Protein AF-0000000066993420 (afdb_homodimer)

Sequence (962 aa):
MGAASNSKAEGDISDSFASLSGRKAQPLPDRFRELKLRLVNGHEDVIIASWKRLLVTLKKENEVISQAGSAIIPEVRFSHLQDDIDGNKQEIKKRGVAVVRGVIPEDEARAYKFEIEEYVRQNPQTRGFPQDQPQVLELYWSTPQLRARGHPRLLQAQAALMTSLWHTSDRTAPISLRTPLSYADRLRIRQPGDAQFALGPHQDGGSVERWEEGGYGRGGVYEPVFRGAWDSDAYDPFDAAGRVRAVTDLYGGLGACSMFRTFQGWLALSKVGPGEGTLLVNPLVKETGVYSLLRPFFKPKRTLAEVGGERERYLEAGNWEFTGGESMGSELQGAVPGCGQEFPDGDHPHLELERTMVHVPKVRPGDYVVWHCDTIHAVDKKHGGNSDSSVLYIPVCPTTEASAQYVVRQRAAFLQGTPAPDFPGGEGESHHVGRATAEYVKRYCDPVGVQAMGLEKLSVPDGESPGAKAAVERANTILGFMGAASNSKAEGDISDSFASLSGRKAQPLPDRFRELKLRLVNGHEDVIIASWKRLLVTLKKENEVISQAGSAIIPEVRFSHLQDDIDGNKQEIKKRGVAVVRGVIPEDEARAYKFEIEEYVRQNPQTRGFPQDQPQVLELYWSTPQLRARGHPRLLQAQAALMTSLWHTSDRTAPISLRTPLSYADRLRIRQPGDAQFALGPHQDGGSVERWEEGGYGRGGVYEPVFRGAWDSDAYDPFDAAGRVRAVTDLYGGLGACSMFRTFQGWLALSKVGPGEGTLLVNPLVKETGVYSLLRPFFKPKRTLAEVGGERERYLEAGNWEFTGGESMGSELQGAVPGCGQEFPDGDHPHLELERTMVHVPKVRPGDYVVWHCDTIHAVDKKHGGNSDSSVLYIPVCPTTEASAQYVVRQRAAFLQGTPAPDFPGGEGESHHVGRATAEYVKRYCDPVGVQAMGLEKLSVPDGESPGAKAAVERANTILGF

Organism: NCBI:txid100816

Nearest PDB structures (foldseek):
  7twe-assembly2_B  TM=8.953E-01  e=3.295E-33  Yersinia pestis CO92
  7twe-assembly1_A  TM=8.772E-01  e=9.456E-32  Yersinia pestis CO92
  4rgk-assembly1_A  TM=7.846E-01  e=6.098E-33  Yersinia pestis
  2dbi-assembly1_A  TM=8.690E-01  e=2.150E-29  Escherichia coli
  2dbn-assembly1_A  TM=8.667E-01  e=6.225E-29  Escherichia coli

Secondary structure (DSSP, 8-state):
------PPPB--GGGG-HHHHTPPPPPPPHHHHHHHHHHHTT-HHHHHHHHHHHHHHHHHHHHHHHHHGGGGS-EEEGGGHHHHHHHTHHHHHHH-EEEEETSS-HHHHHHHHHHHHHHHHH-TT--EESSSS-SEE--S--HHHHHHHT-HHHHHHHHHHHHHH-B-SSTTS-EEEEEEE-----EEEEPTT--SS---SEESS-SGGGT-TTTGGGTTTTHHHHTT-TTSTT--TTB-TTTTT--S-SS--TT---S--SEEEEEE-S-B-TTBS-EEE-S-HHHHHHHHHHGGGEEESS-TTTTTT-HHHHHSGGGEEE--GGG-----TT--TTSPEE--TTTSGGG-HHHH-EEPPPB-TT-EEEEETT--EEE-SSB-SSS-EEEEE--BEEEEHHHHHHHHHHHHHHHHTPPPTTS-BSSTTTT-TT---HHHHHHHS-HHHHHHTTSSPPP--TT--HHHHHHHHHHHHHHT-/------PPPB--GGGG-HHHHTPPPPPPPHHHHHHHHHHHTT-HHHHHHHHHHHHHHHHHHHHHHHHHGGGGS-EEEGGGHHHHHHHTHHHHHHH-EEEEETSS-HHHHHHHHHHHHHHHHH-TT--EESSSS-SEE--S--HHHHHHHT-HHHHHHHHHHHHHH-B-SSTTS-EEEEEEE-----EEEEPTT--SS---SEESS-SGGGT-TTTGGGTTTTHHHHTT-TTSTT--TTB-TTTTT--S-SS--TT---S--SEEEEEE-S-B-TTBS-EEE-S-HHHHHHHHHHGGGEEESS-TTTTTT-HHHHHSGGGEEE--GGG-----TT--TTSPEE--TTTSGGG-HHHH-EEPPPB-TT-EEEEETT--EEE-SSB-SSS-EEEEE--BEEEEHHHHHHHHHHHHHHHHTPPPTTS-BSSTTTT-TT---HHHHHHHS-HHHHHHTTSSPPP--TT--HHHHHHHHHHHHHHT-

Structure (mmCIF, N/CA/C/O backbone):
data_AF-0000000066993420-model_v1
#
loop_
_entity.id
_entity.type
_entity.pdbx_description
1 polymer 'Uncharacterized protein YbiU'
#
loop_
_atom_site.group_PDB
_atom_site.id
_atom_site.type_symbol
_atom_site.label_atom_id
_atom_site.label_alt_id
_atom_site.label_comp_id
_atom_site.label_asym_id
_atom_site.label_entity_id
_atom_site.label_seq_id
_atom_site.pdbx_PDB_ins_code
_atom_site.Cartn_x
_atom_site.Cartn_y
_atom_site.Cartn_z
_atom_site.occupancy
_atom_site.B_iso_or_equiv
_atom_site.auth_seq_id
_atom_site.auth_comp_id
_atom_site.auth_asym_id
_atom_site.auth_atom_id
_atom_site.pdbx_PDB_model_num
ATOM 1 N N . MET A 1 1 ? 6.469 43.625 -21.672 1 22.03 1 MET A N 1
ATOM 2 C CA . MET A 1 1 ? 6.832 43.688 -20.25 1 22.03 1 MET A CA 1
ATOM 3 C C . MET A 1 1 ? 6.57 42.375 -19.562 1 22.03 1 MET A C 1
ATOM 5 O O . MET A 1 1 ? 5.441 41.875 -19.578 1 22.03 1 MET A O 1
ATOM 9 N N . GLY A 1 2 ? 7.543 41.438 -19.5 1 26.59 2 GLY A N 1
ATOM 10 C CA . GLY A 1 2 ? 7.453 40 -19.25 1 26.59 2 GLY A CA 1
ATOM 11 C C . GLY A 1 2 ? 6.816 39.656 -17.922 1 26.59 2 GLY A C 1
ATOM 12 O O . GLY A 1 2 ? 7.043 40.375 -16.922 1 26.59 2 GLY A O 1
ATOM 13 N N . ALA A 1 3 ? 5.621 39.031 -17.875 1 30.33 3 ALA A N 1
ATOM 14 C CA . ALA A 1 3 ? 5.008 38.625 -16.609 1 30.33 3 ALA A CA 1
ATOM 15 C C . ALA A 1 3 ? 6.066 38.188 -15.609 1 30.33 3 ALA A C 1
ATOM 17 O O . ALA A 1 3 ? 6.816 37.219 -15.852 1 30.33 3 ALA A O 1
ATOM 18 N N . ALA A 1 4 ? 6.82 38.938 -14.906 1 36.25 4 ALA A N 1
ATOM 19 C CA . ALA A 1 4 ? 7.863 38.656 -13.922 1 36.25 4 ALA A CA 1
ATOM 20 C C . ALA A 1 4 ? 7.5 37.438 -13.078 1 36.25 4 ALA A C 1
ATOM 22 O O . ALA A 1 4 ? 6.418 37.375 -12.477 1 36.25 4 ALA A O 1
ATOM 23 N N . SER A 1 5 ? 7.984 36.219 -13.242 1 48.12 5 SER A N 1
ATOM 24 C CA . SER A 1 5 ? 7.781 34.875 -12.688 1 48.12 5 SER A CA 1
ATOM 25 C C . SER A 1 5 ? 7.852 34.875 -11.164 1 48.12 5 SER A C 1
ATOM 27 O O . SER A 1 5 ? 8.859 35.312 -10.586 1 48.12 5 SER A O 1
ATOM 29 N N . ASN A 1 6 ? 6.777 35.094 -10.398 1 60.41 6 ASN A N 1
ATOM 30 C CA . ASN A 1 6 ? 6.492 35.156 -8.969 1 60.41 6 ASN A CA 1
ATOM 31 C C . ASN A 1 6 ? 6.949 33.875 -8.258 1 60.41 6 ASN A C 1
ATOM 33 O O . ASN A 1 6 ? 6.363 33.5 -7.25 1 60.41 6 ASN A O 1
ATOM 37 N N . SER A 1 7 ? 7.898 33.188 -8.766 1 69.56 7 SER A N 1
ATOM 38 C CA . SER A 1 7 ? 8.414 32 -8.102 1 69.56 7 SER A CA 1
ATOM 39 C C . SER A 1 7 ? 9.469 32.375 -7.059 1 69.56 7 SER A C 1
ATOM 41 O O . SER A 1 7 ? 10.281 33.281 -7.273 1 69.56 7 SER A O 1
ATOM 43 N N . LYS A 1 8 ? 9.344 31.797 -5.91 1 79.5 8 LYS A N 1
ATOM 44 C CA . LYS A 1 8 ? 10.336 32 -4.859 1 79.5 8 LYS A CA 1
ATOM 45 C C . LYS A 1 8 ? 11.68 31.391 -5.242 1 79.5 8 LYS A C 1
ATOM 47 O O . LYS A 1 8 ? 11.766 30.609 -6.191 1 79.5 8 LYS A O 1
ATOM 52 N N . ALA A 1 9 ? 12.719 31.812 -4.562 1 78.25 9 ALA A N 1
ATOM 53 C CA . ALA A 1 9 ? 14.047 31.25 -4.762 1 78.25 9 ALA A CA 1
ATOM 54 C C . ALA A 1 9 ? 14.07 29.766 -4.445 1 78.25 9 ALA A C 1
ATOM 56 O O . ALA A 1 9 ? 13.188 29.266 -3.738 1 78.25 9 ALA A O 1
ATOM 57 N N . GLU A 1 10 ? 15.062 29.109 -4.965 1 80.88 10 GLU A N 1
ATOM 58 C CA . GLU A 1 10 ? 15.227 27.703 -4.664 1 80.88 10 GLU A CA 1
ATOM 59 C C . GLU A 1 10 ? 15.672 27.484 -3.219 1 80.88 10 GLU A C 1
ATOM 61 O O . GLU A 1 10 ? 16.312 28.359 -2.631 1 80.88 10 GLU A O 1
ATOM 66 N N . GLY A 1 11 ? 15.289 26.359 -2.625 1 81.06 11 GLY A N 1
ATOM 67 C CA . GLY A 1 11 ? 15.602 26.031 -1.244 1 81.06 11 GLY A CA 1
ATOM 68 C C . GLY A 1 11 ? 14.875 24.797 -0.753 1 81.06 11 GLY A C 1
ATOM 69 O O . GLY A 1 11 ? 14.492 23.938 -1.552 1 81.06 11 GLY A O 1
ATOM 70 N N . ASP A 1 12 ? 14.891 24.625 0.545 1 79.88 12 ASP A N 1
ATOM 71 C CA . ASP A 1 12 ? 14.172 23.531 1.179 1 79.88 12 ASP A CA 1
ATOM 72 C C . ASP A 1 12 ? 13.523 23.969 2.486 1 79.88 12 ASP A C 1
ATOM 74 O O . ASP A 1 12 ? 13.453 25.172 2.771 1 79.88 12 ASP A O 1
ATOM 78 N N . ILE A 1 13 ? 12.945 23.125 3.221 1 78.38 13 ILE A N 1
ATOM 79 C CA . ILE A 1 13 ? 12.117 23.422 4.383 1 78.38 13 ILE A CA 1
ATOM 80 C C . ILE A 1 13 ? 12.961 24.141 5.441 1 78.38 13 ILE A C 1
ATOM 82 O O . ILE A 1 13 ? 12.43 24.891 6.27 1 78.38 13 ILE A O 1
ATOM 86 N N . SER A 1 14 ? 14.242 23.891 5.469 1 76.38 14 SER A N 1
ATOM 87 C CA . SER A 1 14 ? 15.086 24.531 6.48 1 76.38 14 SER A CA 1
ATOM 88 C C . SER A 1 14 ? 15.078 26.047 6.344 1 76.38 14 SER A C 1
ATOM 90 O O . SER A 1 14 ? 15.312 26.766 7.316 1 76.38 14 SER A O 1
ATOM 92 N N . ASP A 1 15 ? 14.695 26.547 5.254 1 74.19 15 ASP A N 1
ATOM 93 C CA . ASP A 1 15 ? 14.695 27.984 4.988 1 74.19 15 ASP A CA 1
ATOM 94 C C . ASP A 1 15 ? 13.5 28.656 5.645 1 74.19 15 ASP A C 1
ATOM 96 O O . ASP A 1 15 ? 13.461 29.891 5.758 1 74.19 15 ASP A O 1
ATOM 100 N N . SER A 1 16 ? 12.539 27.922 6.098 1 79.12 16 SER A N 1
ATOM 101 C CA . SER A 1 16 ? 11.305 28.469 6.66 1 79.12 16 SER A CA 1
ATOM 102 C C . SER A 1 16 ? 11.484 28.844 8.125 1 79.12 16 SER A C 1
ATOM 104 O O . SER A 1 16 ? 10.664 29.562 8.695 1 79.12 16 SER A O 1
ATOM 106 N N . PHE A 1 17 ? 12.602 28.328 8.68 1 80.94 17 PHE A N 1
ATOM 107 C CA . PHE A 1 17 ? 12.82 28.531 10.102 1 80.94 17 PHE A CA 1
ATOM 108 C C . PHE A 1 17 ? 14.25 29 10.367 1 80.94 17 PHE A C 1
ATOM 110 O O . PHE A 1 17 ? 15.203 28.406 9.859 1 80.94 17 PHE A O 1
ATOM 117 N N . ALA A 1 18 ? 14.352 30 11.188 1 79.31 18 ALA A N 1
ATOM 118 C CA . ALA A 1 18 ? 15.664 30.547 11.5 1 79.31 18 ALA A CA 1
ATOM 119 C C . ALA A 1 18 ? 16.547 29.516 12.188 1 79.31 18 ALA A C 1
ATOM 121 O O . ALA A 1 18 ? 17.734 29.391 11.867 1 79.31 18 ALA A O 1
ATOM 122 N N . SER A 1 19 ? 15.984 28.828 13.078 1 77.94 19 SER A N 1
ATOM 123 C CA . SER A 1 19 ? 16.734 27.859 13.859 1 77.94 19 SER A CA 1
ATOM 124 C C . SER A 1 19 ? 17.25 26.719 12.977 1 77.94 19 SER A C 1
ATOM 126 O O . SER A 1 19 ? 18.391 26.266 13.141 1 77.94 19 SER A O 1
ATOM 128 N N . LEU A 1 20 ? 16.438 26.297 12.031 1 76.12 20 LEU A N 1
ATOM 129 C CA . LEU A 1 20 ? 16.781 25.141 11.203 1 76.12 20 LEU A CA 1
ATOM 130 C C . LEU A 1 20 ? 17.812 25.531 10.141 1 76.12 20 LEU A C 1
ATOM 132 O O . LEU A 1 20 ? 18.594 24.672 9.695 1 76.12 20 LEU A O 1
ATOM 136 N N . SER A 1 21 ? 17.75 26.781 9.766 1 75.75 21 SER A N 1
ATOM 137 C CA . SER A 1 21 ? 18.656 27.266 8.734 1 75.75 21 SER A CA 1
ATOM 138 C C . SER A 1 21 ? 20.016 27.625 9.32 1 75.75 21 SER A C 1
ATOM 140 O O . SER A 1 21 ? 21 27.766 8.586 1 75.75 21 SER A O 1
ATOM 142 N N . GLY A 1 22 ? 20.078 27.844 10.648 1 70.81 22 GLY A N 1
ATOM 143 C CA . GLY A 1 22 ? 21.312 28.25 11.289 1 70.81 22 GLY A CA 1
ATOM 144 C C . GLY A 1 22 ? 21.578 29.75 11.18 1 70.81 22 GLY A C 1
ATOM 145 O O . GLY A 1 22 ? 22.656 30.219 11.539 1 70.81 22 GLY A O 1
ATOM 146 N N . ARG A 1 23 ? 20.641 30.5 10.688 1 64.94 23 ARG A N 1
ATOM 147 C CA . ARG A 1 23 ? 20.828 31.953 10.555 1 64.94 23 ARG A CA 1
ATOM 148 C C . ARG A 1 23 ? 20.797 32.625 11.922 1 64.94 23 ARG A C 1
ATOM 150 O O . ARG A 1 23 ? 20 32.281 12.789 1 64.94 23 ARG A O 1
ATOM 157 N N . LYS A 1 24 ? 21.719 33.5 12.055 1 62.78 24 LYS A N 1
ATOM 158 C CA . LYS A 1 24 ? 21.734 34.281 13.281 1 62.78 24 LYS A CA 1
ATOM 159 C C . LYS A 1 24 ? 20.703 35.406 13.227 1 62.78 24 LYS A C 1
ATOM 161 O O . LYS A 1 24 ? 20.641 36.188 12.258 1 62.78 24 LYS A O 1
ATOM 166 N N . ALA A 1 25 ? 19.906 35.406 14.305 1 72.56 25 ALA A N 1
ATOM 167 C CA . ALA A 1 25 ? 18.844 36.406 14.367 1 72.56 25 ALA A CA 1
ATOM 168 C C . ALA A 1 25 ? 19.438 37.812 14.539 1 72.56 25 ALA A C 1
ATOM 170 O O . ALA A 1 25 ? 20.266 38.031 15.414 1 72.56 25 ALA A O 1
ATOM 171 N N . GLN A 1 26 ? 19.203 38.656 13.68 1 81.19 26 GLN A N 1
ATOM 172 C CA . GLN A 1 26 ? 19.578 40.062 13.805 1 81.19 26 GLN A CA 1
ATOM 173 C C . GLN A 1 26 ? 18.531 40.844 14.602 1 81.19 26 GLN A C 1
ATOM 175 O O . GLN A 1 26 ? 17.328 40.562 14.516 1 81.19 26 GLN A O 1
ATOM 180 N N . PRO A 1 27 ? 19.109 41.781 15.336 1 90.44 27 PRO A N 1
ATOM 181 C CA . PRO A 1 27 ? 18.141 42.594 16.062 1 90.44 27 PRO A CA 1
ATOM 182 C C . PRO A 1 27 ? 17.156 43.312 15.125 1 90.44 27 PRO A C 1
ATOM 184 O O . PRO A 1 27 ? 17.547 43.781 14.055 1 90.44 27 PRO A O 1
ATOM 187 N N . LEU A 1 28 ? 15.906 43.406 15.539 1 96.31 28 LEU A N 1
ATOM 188 C CA . LEU A 1 28 ? 14.891 44.094 14.75 1 96.31 28 LEU A CA 1
ATOM 189 C C . LEU A 1 28 ? 15.141 45.594 14.727 1 96.31 28 LEU A C 1
ATOM 191 O O . LEU A 1 28 ? 15.586 46.188 15.719 1 96.31 28 LEU A O 1
ATOM 195 N N . PRO A 1 29 ? 14.945 46.25 13.641 1 96.06 29 PRO A N 1
ATOM 196 C CA . PRO A 1 29 ? 15.148 47.719 13.539 1 96.06 29 PRO A CA 1
ATOM 197 C C . PRO A 1 29 ? 14.234 48.5 14.477 1 96.06 29 PRO A C 1
ATOM 199 O O . PRO A 1 29 ? 13.242 47.969 14.969 1 96.06 29 PRO A O 1
ATOM 202 N N . ASP A 1 30 ? 14.555 49.75 14.633 1 97 30 ASP A N 1
ATOM 203 C CA . ASP A 1 30 ? 13.891 50.625 15.578 1 97 30 ASP A CA 1
ATOM 204 C C . ASP A 1 30 ? 12.414 50.812 15.219 1 97 30 ASP A C 1
ATOM 206 O O . ASP A 1 30 ? 11.594 51.125 16.094 1 97 30 ASP A O 1
ATOM 210 N N . ARG A 1 31 ? 12.07 50.594 14.031 1 97.38 31 ARG A N 1
ATOM 211 C CA . ARG A 1 31 ? 10.68 50.75 13.617 1 97.38 31 ARG A CA 1
ATOM 212 C C . ARG A 1 31 ? 9.766 49.812 14.398 1 97.38 31 ARG A C 1
ATOM 214 O O . ARG A 1 31 ? 8.578 50.125 14.578 1 97.38 31 ARG A O 1
ATOM 221 N N . PHE A 1 32 ? 10.297 48.75 14.859 1 98 32 PHE A N 1
ATOM 222 C CA . PHE A 1 32 ? 9.484 47.812 15.648 1 98 32 PHE A CA 1
ATOM 223 C C . PHE A 1 32 ? 9.289 48.344 17.062 1 98 32 PHE A C 1
ATOM 225 O O . PHE A 1 32 ? 8.266 48.094 17.703 1 98 32 PHE A O 1
ATOM 232 N N . ARG A 1 33 ? 10.32 49.062 17.594 1 97.88 33 ARG A N 1
ATOM 233 C CA . ARG A 1 33 ? 10.102 49.781 18.844 1 97.88 33 ARG A CA 1
ATOM 234 C C . ARG A 1 33 ? 8.961 50.781 18.703 1 97.88 33 ARG A C 1
ATOM 236 O O . ARG A 1 33 ? 8.07 50.844 19.562 1 97.88 33 ARG A O 1
ATOM 243 N N . GLU A 1 34 ? 9 51.531 17.688 1 97.94 34 GLU A N 1
ATOM 244 C CA . GLU A 1 34 ? 7.953 52.5 17.422 1 97.94 34 GLU A CA 1
ATOM 245 C C . GLU A 1 34 ? 6.594 51.812 17.25 1 97.94 34 GLU A C 1
ATOM 247 O O . GLU A 1 34 ? 5.574 52.344 17.719 1 97.94 34 GLU A O 1
ATOM 252 N N . LEU A 1 35 ? 6.625 50.75 16.531 1 98.12 35 LEU A N 1
ATOM 253 C CA . LEU A 1 35 ? 5.414 49.969 16.359 1 98.12 35 LEU A CA 1
ATOM 254 C C . LEU A 1 35 ? 4.84 49.562 17.703 1 98.12 35 LEU A C 1
ATOM 256 O O . LEU A 1 35 ? 3.637 49.688 17.953 1 98.12 35 LEU A O 1
ATOM 260 N N . LYS A 1 36 ? 5.676 49.062 18.578 1 98.25 36 LYS A N 1
ATOM 261 C CA . LYS A 1 36 ? 5.242 48.625 19.906 1 98.25 36 LYS A CA 1
ATOM 262 C C . LYS A 1 36 ? 4.637 49.781 20.703 1 98.25 36 LYS A C 1
ATOM 264 O O . LYS A 1 36 ? 3.623 49.594 21.375 1 98.25 36 LYS A O 1
ATOM 269 N N . LEU A 1 37 ? 5.266 50.906 20.578 1 98 37 LEU A N 1
ATOM 270 C CA . LEU A 1 37 ? 4.746 52.094 21.266 1 98 37 LEU A CA 1
ATOM 271 C C . LEU A 1 37 ? 3.357 52.469 20.734 1 98 37 LEU A C 1
ATOM 273 O O . LEU A 1 37 ? 2.465 52.781 21.516 1 98 37 LEU A O 1
ATOM 277 N N . ARG A 1 38 ? 3.17 52.344 19.469 1 97.44 38 ARG A N 1
ATOM 278 C CA . ARG A 1 38 ? 1.877 52.656 18.891 1 97.44 38 ARG A CA 1
ATOM 279 C C . ARG A 1 38 ? 0.817 51.656 19.281 1 97.44 38 ARG A C 1
ATOM 281 O O . ARG A 1 38 ? -0.33 52 19.547 1 97.44 38 ARG A O 1
ATOM 288 N N . LEU A 1 39 ? 1.173 50.438 19.344 1 97.44 39 LEU A N 1
ATOM 289 C CA . LEU A 1 39 ? 0.245 49.344 19.625 1 97.44 39 LEU A CA 1
ATOM 290 C C . LEU A 1 39 ? -0.389 49.469 21 1 97.44 39 LEU A C 1
ATOM 292 O O . LEU A 1 39 ? -1.558 49.125 21.188 1 97.44 39 LEU A O 1
ATOM 296 N N . VAL A 1 40 ? 0.364 50.031 21.969 1 96.69 40 VAL A N 1
ATOM 297 C CA . VAL A 1 40 ? -0.132 50 23.344 1 96.69 40 VAL A CA 1
ATOM 298 C C . VAL A 1 40 ? -0.488 51.406 23.797 1 96.69 40 VAL A C 1
ATOM 300 O O . VAL A 1 40 ? -0.894 51.625 24.953 1 96.69 40 VAL A O 1
ATOM 303 N N . ASN A 1 41 ? -0.265 52.375 22.906 1 96.69 41 ASN A N 1
ATOM 304 C CA . ASN A 1 41 ? -0.477 53.75 23.25 1 96.69 41 ASN A CA 1
ATOM 305 C C . ASN A 1 41 ? -1.861 54 23.859 1 96.69 41 ASN A C 1
ATOM 307 O O . ASN A 1 41 ? -2.875 53.719 23.203 1 96.69 41 ASN A O 1
ATOM 311 N N . GLY A 1 42 ? -1.883 54.5 25.078 1 96.69 42 GLY A N 1
ATOM 312 C CA . GLY A 1 42 ? -3.127 54.875 25.734 1 96.69 42 GLY A CA 1
ATOM 313 C C . GLY A 1 42 ? -3.779 53.688 26.438 1 96.69 42 GLY A C 1
ATOM 314 O O . GLY A 1 42 ? -4.82 53.844 27.078 1 96.69 42 GLY A O 1
ATOM 315 N N . HIS A 1 43 ? -3.162 52.562 26.375 1 97.62 43 HIS A N 1
ATOM 316 C CA . HIS A 1 43 ? -3.77 51.375 26.953 1 97.62 43 HIS A CA 1
ATOM 317 C C . HIS A 1 43 ? -2.799 50.656 27.891 1 97.62 43 HIS A C 1
ATOM 319 O O . HIS A 1 43 ? -2.955 49.469 28.156 1 97.62 43 HIS A O 1
ATOM 325 N N . GLU A 1 44 ? -1.806 51.281 28.375 1 97.19 44 GLU A N 1
ATOM 326 C CA . GLU A 1 44 ? -0.727 50.688 29.156 1 97.19 44 GLU A CA 1
ATOM 327 C C . GLU A 1 44 ? -1.261 50.031 30.438 1 97.19 44 GLU A C 1
ATOM 329 O O . GLU A 1 44 ? -0.96 48.875 30.719 1 97.19 44 GLU A O 1
ATOM 334 N N . ASP A 1 45 ? -2.154 50.75 31.078 1 97.5 45 ASP A N 1
ATOM 335 C CA . ASP A 1 45 ? -2.65 50.25 32.375 1 97.5 45 ASP A CA 1
ATOM 336 C C . ASP A 1 45 ? -3.506 49 32.188 1 97.5 45 ASP A C 1
ATOM 338 O O . ASP A 1 45 ? -3.398 48.062 32.969 1 97.5 45 ASP A O 1
ATOM 342 N N . VAL A 1 46 ? -4.324 49.031 31.203 1 97.75 46 VAL A N 1
ATOM 343 C CA . VAL A 1 46 ? -5.223 47.906 31 1 97.75 46 VAL A CA 1
ATOM 344 C C . VAL A 1 46 ? -4.43 46.688 30.5 1 97.75 46 VAL A C 1
ATOM 346 O O . VAL A 1 46 ? -4.816 45.562 30.734 1 97.75 46 VAL A O 1
ATOM 349 N N . ILE A 1 47 ? -3.395 46.938 29.766 1 97.94 47 ILE A N 1
ATOM 350 C CA . ILE A 1 47 ? -2.531 45.875 29.281 1 97.94 47 ILE A CA 1
ATOM 351 C C . ILE A 1 47 ? -1.797 45.219 30.453 1 97.94 47 ILE A C 1
ATOM 353 O O . ILE A 1 47 ? -1.693 44 30.547 1 97.94 47 ILE A O 1
ATOM 357 N N . ILE A 1 48 ? -1.303 46.031 31.375 1 98.12 48 ILE A N 1
ATOM 358 C CA . ILE A 1 48 ? -0.632 45.531 32.594 1 98.12 48 ILE A CA 1
ATOM 359 C C . ILE A 1 48 ? -1.596 44.688 33.375 1 98.12 48 ILE A C 1
ATOM 361 O O . ILE A 1 48 ? -1.231 43.594 33.844 1 98.12 48 ILE A O 1
ATOM 365 N N . ALA A 1 49 ? -2.805 45.188 33.5 1 98.19 49 ALA A N 1
ATOM 366 C CA . ALA A 1 49 ? -3.809 44.406 34.25 1 98.19 49 ALA A CA 1
ATOM 367 C C . ALA A 1 49 ? -4.141 43.094 33.562 1 98.19 49 ALA A C 1
ATOM 369 O O . ALA A 1 49 ? -4.309 42.062 34.219 1 98.19 49 ALA A O 1
ATOM 370 N N . SER A 1 50 ? -4.273 43.188 32.312 1 98.06 50 SER A N 1
ATOM 371 C CA . SER A 1 50 ? -4.602 42 31.516 1 98.06 50 SER A CA 1
ATOM 372 C C . SER A 1 50 ? -3.482 40.969 31.594 1 98.06 50 SER A C 1
ATOM 374 O O . SER A 1 50 ? -3.74 39.75 31.609 1 98.06 50 SER A O 1
ATOM 376 N N . TRP A 1 51 ? -2.246 41.406 31.578 1 98.25 51 TRP A N 1
ATOM 377 C CA . TRP A 1 51 ? -1.08 40.531 31.719 1 98.25 51 TRP A CA 1
ATOM 378 C C . TRP A 1 51 ? -1.12 39.781 33.031 1 98.25 51 TRP A C 1
ATOM 380 O O . TRP A 1 51 ? -0.875 38.562 33.094 1 98.25 51 TRP A O 1
ATOM 390 N N . LYS A 1 52 ? -1.465 40.438 34.062 1 98.12 52 LYS A N 1
ATOM 391 C CA . LYS A 1 52 ? -1.538 39.812 35.375 1 98.12 52 LYS A CA 1
ATOM 392 C C . LYS A 1 52 ? -2.607 38.719 35.406 1 98.12 52 LYS A C 1
ATOM 394 O O . LYS A 1 52 ? -2.387 37.625 35.969 1 98.12 52 LYS A O 1
ATOM 399 N N . ARG A 1 53 ? -3.744 39 34.844 1 98.12 53 ARG A N 1
ATOM 400 C CA . ARG A 1 53 ? -4.805 38 34.75 1 98.12 53 ARG A CA 1
ATOM 401 C C . ARG A 1 53 ? -4.363 36.812 33.906 1 98.12 53 ARG A C 1
ATOM 403 O O . ARG A 1 53 ? -4.68 35.656 34.25 1 98.12 53 ARG A O 1
ATOM 410 N N . LEU A 1 54 ? -3.625 37.094 32.875 1 98.62 54 LEU A N 1
ATOM 411 C CA . LEU A 1 54 ? -3.129 36.031 31.984 1 98.62 54 LEU A CA 1
ATOM 412 C C . LEU A 1 54 ? -2.182 35.094 32.719 1 98.62 54 LEU A C 1
ATOM 414 O O . LEU A 1 54 ? -2.264 33.875 32.562 1 98.62 54 LEU A O 1
ATOM 418 N N . LEU A 1 55 ? -1.269 35.656 33.5 1 98.44 55 LEU A N 1
ATOM 419 C CA . LEU A 1 55 ? -0.276 34.844 34.219 1 98.44 55 LEU A CA 1
ATOM 420 C C . LEU A 1 55 ? -0.946 33.906 35.188 1 98.44 55 LEU A C 1
ATOM 422 O O . LEU A 1 55 ? -0.502 32.781 35.375 1 98.44 55 LEU A O 1
ATOM 426 N N . VAL A 1 56 ? -2.021 34.344 35.781 1 97.88 56 VAL A N 1
ATOM 427 C CA . VAL A 1 56 ? -2.771 33.5 36.719 1 97.88 56 VAL A CA 1
ATOM 428 C C . VAL A 1 56 ? -3.383 32.344 35.969 1 97.88 56 VAL A C 1
ATOM 430 O O . VAL A 1 56 ? -3.297 31.188 36.406 1 97.88 56 VAL A O 1
ATOM 433 N N . THR A 1 57 ? -3.988 32.625 34.875 1 98.12 57 THR A N 1
ATOM 434 C CA . THR A 1 57 ? -4.625 31.609 34.062 1 98.12 57 THR A CA 1
ATOM 435 C C . THR A 1 57 ? -3.592 30.609 33.562 1 98.12 57 THR A C 1
ATOM 437 O O . THR A 1 57 ? -3.818 29.391 33.594 1 98.12 57 THR A O 1
ATOM 440 N N . LEU A 1 58 ? -2.428 31.078 33.062 1 98.5 58 LEU A N 1
ATOM 441 C CA . LEU A 1 58 ? -1.387 30.234 32.531 1 98.5 58 LEU A CA 1
ATOM 442 C C . LEU A 1 58 ? -0.837 29.281 33.562 1 98.5 58 LEU A C 1
ATOM 444 O O . LEU A 1 58 ? -0.593 28.109 33.312 1 98.5 58 LEU A O 1
ATOM 448 N N . LYS A 1 59 ? -0.632 29.812 34.75 1 97.81 59 LYS A N 1
ATOM 449 C CA . LYS A 1 59 ? -0.115 28.969 35.812 1 97.81 59 LYS A CA 1
ATOM 450 C C . LYS A 1 59 ? -1.034 27.781 36.094 1 97.81 59 LYS A C 1
ATOM 452 O O . LYS A 1 59 ? -0.57 26.656 36.219 1 97.81 59 LYS A O 1
ATOM 457 N N . LYS A 1 60 ? -2.299 28.031 36.125 1 98.12 60 LYS A N 1
ATOM 458 C CA . LYS A 1 60 ? -3.287 26.984 36.344 1 98.12 60 LYS A CA 1
ATOM 459 C C . LYS A 1 60 ? -3.336 26 35.188 1 98.12 60 LYS A C 1
ATOM 461 O O . LYS A 1 60 ? -3.311 24.781 35.375 1 98.12 60 LYS A O 1
ATOM 466 N N . GLU A 1 61 ? -3.4 26.5 34.031 1 98.5 61 GLU A N 1
ATOM 467 C CA . GLU A 1 61 ? -3.541 25.656 32.844 1 98.5 61 GLU A CA 1
ATOM 468 C C . GLU A 1 61 ? -2.275 24.844 32.562 1 98.5 61 GLU A C 1
ATOM 470 O O . GLU A 1 61 ? -2.346 23.719 32.094 1 98.5 61 GLU A O 1
ATOM 475 N N . ASN A 1 62 ? -1.13 25.422 32.875 1 98.38 62 ASN A N 1
ATOM 476 C CA . ASN A 1 62 ? 0.119 24.688 32.719 1 98.38 62 ASN A CA 1
ATOM 477 C C . ASN A 1 62 ? 0.115 23.406 33.562 1 98.38 62 ASN A C 1
ATOM 479 O O . ASN A 1 62 ? 0.595 22.375 33.125 1 98.38 62 ASN A O 1
ATOM 483 N N . GLU A 1 63 ? -0.447 23.516 34.75 1 98.19 63 GLU A N 1
ATOM 484 C CA . GLU A 1 63 ? -0.531 22.359 35.625 1 98.19 63 GLU A CA 1
ATOM 485 C C . GLU A 1 63 ? -1.456 21.297 35.031 1 98.19 63 GLU A C 1
ATOM 487 O O . GLU A 1 63 ? -1.146 20.094 35.094 1 98.19 63 GLU A O 1
ATOM 492 N N . VAL A 1 64 ? -2.557 21.672 34.531 1 98.5 64 VAL A N 1
ATOM 493 C CA . VAL A 1 64 ? -3.533 20.766 33.938 1 98.5 64 VAL A CA 1
ATOM 494 C C . VAL A 1 64 ? -2.914 20.047 32.75 1 98.5 64 VAL A C 1
ATOM 496 O O . VAL A 1 64 ? -3.035 18.828 32.625 1 98.5 64 VAL A O 1
ATOM 499 N N . ILE A 1 65 ? -2.229 20.766 31.922 1 98.62 65 ILE A N 1
ATOM 500 C CA . ILE A 1 65 ? -1.636 20.234 30.703 1 98.62 65 ILE A CA 1
ATOM 501 C C . ILE A 1 65 ? -0.528 19.25 31.062 1 98.62 65 ILE A C 1
ATOM 503 O O . ILE A 1 65 ? -0.473 18.141 30.516 1 98.62 65 ILE A O 1
ATOM 507 N N . SER A 1 66 ? 0.306 19.672 32 1 98.12 66 SER A N 1
ATOM 508 C CA . SER A 1 66 ? 1.438 18.844 32.406 1 98.12 66 SER A CA 1
ATOM 509 C C . SER A 1 66 ? 0.972 17.516 33 1 98.12 66 SER A C 1
ATOM 511 O O . SER A 1 66 ? 1.593 16.469 32.75 1 98.12 66 SER A O 1
ATOM 513 N N . GLN A 1 67 ? -0.102 17.484 33.625 1 98.19 67 GLN A N 1
ATOM 514 C CA . GLN A 1 67 ? -0.618 16.281 34.281 1 98.19 67 GLN A CA 1
ATOM 515 C C . GLN A 1 67 ? -1.322 15.367 33.281 1 98.19 67 GLN A C 1
ATOM 517 O O . GLN A 1 67 ? -1.206 14.148 33.344 1 98.19 67 GLN A O 1
ATOM 522 N N . ALA A 1 68 ? -1.984 15.914 32.344 1 98.12 68 ALA A N 1
ATOM 523 C CA . ALA A 1 68 ? -2.812 15.148 31.406 1 98.12 68 ALA A CA 1
ATOM 524 C C . ALA A 1 68 ? -1.963 14.516 30.312 1 98.12 68 ALA A C 1
ATOM 526 O O . ALA A 1 68 ? -2.248 13.406 29.859 1 98.12 68 ALA A O 1
ATOM 527 N N . GLY A 1 69 ? -0.992 15.219 29.844 1 97.5 69 GLY A N 1
ATOM 528 C CA . GLY A 1 69 ? -0.189 14.719 28.734 1 97.5 69 GLY A CA 1
ATOM 529 C C . GLY A 1 69 ? -0.976 14.57 27.453 1 97.5 69 GLY A C 1
ATOM 530 O O . GLY A 1 69 ? -1.805 15.422 27.125 1 97.5 69 GLY A O 1
ATOM 531 N N . SER A 1 70 ? -0.745 13.492 26.797 1 97.69 70 SER A N 1
ATOM 532 C CA . SER A 1 70 ? -1.369 13.266 25.484 1 97.69 70 SER A CA 1
ATOM 533 C C . SER A 1 70 ? -2.881 13.117 25.625 1 97.69 70 SER A C 1
ATOM 535 O O . SER A 1 70 ? -3.619 13.352 24.672 1 97.69 70 SER A O 1
ATOM 537 N N . ALA A 1 71 ? -3.336 12.773 26.781 1 97.94 71 ALA A N 1
ATOM 538 C CA . ALA A 1 71 ? -4.75 12.492 27.031 1 97.94 71 ALA A CA 1
ATOM 539 C C . ALA A 1 71 ? -5.586 13.766 26.922 1 97.94 71 ALA A C 1
ATOM 541 O O . ALA A 1 71 ? -6.809 13.695 26.766 1 97.94 71 ALA A O 1
ATOM 542 N N . ILE A 1 72 ? -4.965 14.938 26.969 1 98.56 72 ILE A N 1
ATOM 543 C CA . ILE A 1 72 ? -5.68 16.203 26.953 1 98.56 72 ILE A CA 1
ATOM 544 C C . ILE A 1 72 ? -6.199 16.5 25.547 1 98.56 72 ILE A C 1
ATOM 546 O O . ILE A 1 72 ? -7.055 17.375 25.375 1 98.56 72 ILE A O 1
ATOM 550 N N . ILE A 1 73 ? -5.672 15.797 24.5 1 98.69 73 ILE A N 1
ATOM 551 C CA . ILE A 1 73 ? -6.02 16.047 23.109 1 98.69 73 ILE A CA 1
ATOM 552 C C . ILE A 1 73 ? -7.32 15.336 22.75 1 98.69 73 ILE A C 1
ATOM 554 O O . ILE A 1 73 ? -7.406 14.109 22.859 1 98.69 73 ILE A O 1
ATOM 558 N N . PRO A 1 74 ? -8.328 16.062 22.312 1 98.75 74 PRO A N 1
ATOM 559 C CA . PRO A 1 74 ? -9.602 15.422 21.969 1 98.75 74 PRO A CA 1
ATOM 560 C C . PRO A 1 74 ? -9.492 14.523 20.734 1 98.75 74 PRO A C 1
ATOM 562 O O . PRO A 1 74 ? -8.766 14.844 19.797 1 98.75 74 PRO A O 1
ATOM 565 N N . GLU A 1 75 ? -10.242 13.461 20.781 1 98.5 75 GLU A N 1
ATOM 566 C CA . GLU A 1 75 ? -10.336 12.523 19.672 1 98.5 75 GLU A CA 1
ATOM 567 C C . GLU A 1 75 ? -11.773 12.406 19.172 1 98.5 75 GLU A C 1
ATOM 569 O O . GLU A 1 75 ? -12.711 12.359 19.969 1 98.5 75 GLU A O 1
ATOM 574 N N . VAL A 1 76 ? -11.898 12.469 17.875 1 98.56 76 VAL A N 1
ATOM 575 C CA . VAL A 1 76 ? -13.188 12.398 17.188 1 98.56 76 VAL A CA 1
ATOM 576 C C . VAL A 1 76 ? -13.18 11.242 16.188 1 98.56 76 VAL A C 1
ATOM 578 O O . VAL A 1 76 ? -12.164 10.984 15.531 1 98.56 76 VAL A O 1
ATOM 581 N N . ARG A 1 77 ? -14.312 10.492 16.156 1 98.25 77 ARG A N 1
ATOM 582 C CA . ARG A 1 77 ? -14.445 9.422 15.18 1 98.25 77 ARG A CA 1
ATOM 583 C C . ARG A 1 77 ? -15.055 9.945 13.883 1 98.25 77 ARG A C 1
ATOM 585 O O . ARG A 1 77 ? -16.125 10.57 13.898 1 98.25 77 ARG A O 1
ATOM 592 N N . PHE A 1 78 ? -14.539 9.648 12.719 1 98.81 78 PHE A N 1
ATOM 593 C CA . PHE A 1 78 ? -15.125 10.055 11.453 1 98.81 78 PHE A CA 1
ATOM 594 C C . PHE A 1 78 ? -16.5 9.43 11.266 1 98.81 78 PHE A C 1
ATOM 596 O O . PHE A 1 78 ? -17.391 10.055 10.688 1 98.81 78 PHE A O 1
ATOM 603 N N . SER A 1 79 ? -16.625 8.234 11.727 1 97.94 79 SER A N 1
ATOM 604 C CA . SER A 1 79 ? -17.891 7.516 11.594 1 97.94 79 SER A CA 1
ATOM 605 C C . SER A 1 79 ? -19.016 8.242 12.312 1 97.94 79 SER A C 1
ATOM 607 O O . SER A 1 79 ? -20.203 8.039 12 1 97.94 79 SER A O 1
ATOM 609 N N . HIS A 1 80 ? -18.734 9.125 13.32 1 98.31 80 HIS A N 1
ATOM 610 C CA . HIS A 1 80 ? -19.672 9.953 14.07 1 98.31 80 HIS A CA 1
ATOM 611 C C . HIS A 1 80 ? -19.234 11.414 14.094 1 98.31 80 HIS A C 1
ATOM 613 O O . HIS A 1 80 ? -19.312 12.07 15.125 1 98.31 80 HIS A O 1
ATOM 619 N N . LEU A 1 81 ? -18.75 11.844 12.992 1 98.31 81 LEU A N 1
ATOM 620 C CA . LEU A 1 81 ? -17.969 13.07 12.883 1 98.31 81 LEU A CA 1
ATOM 621 C C . LEU A 1 81 ? -18.703 14.242 13.508 1 98.31 81 LEU A C 1
ATOM 623 O O . LEU A 1 81 ? -18.219 14.859 14.453 1 98.31 81 LEU A O 1
ATOM 627 N N . GLN A 1 82 ? -19.938 14.539 13.039 1 98.19 82 GLN A N 1
ATOM 628 C CA . GLN A 1 82 ? -20.672 15.711 13.516 1 98.19 82 GLN A CA 1
ATOM 629 C C . GLN A 1 82 ? -21.016 15.578 14.992 1 98.19 82 GLN A C 1
ATOM 631 O O . GLN A 1 82 ? -20.844 16.531 15.766 1 98.19 82 GLN A O 1
ATOM 636 N N . ASP A 1 83 ? -21.438 14.383 15.391 1 98.25 83 ASP A N 1
ATOM 637 C CA . ASP A 1 83 ? -21.812 14.141 16.781 1 98.25 83 ASP A CA 1
ATOM 638 C C . ASP A 1 83 ? -20.609 14.305 17.703 1 98.25 83 ASP A C 1
ATOM 640 O O . ASP A 1 83 ? -20.719 14.93 18.766 1 98.25 83 ASP A O 1
ATOM 644 N N . ASP A 1 84 ? -19.516 13.742 17.266 1 98.5 84 ASP A N 1
ATOM 645 C CA . ASP A 1 84 ? -18.328 13.781 18.109 1 98.5 84 ASP A CA 1
ATOM 646 C C . ASP A 1 84 ? -17.734 15.188 18.172 1 98.5 84 ASP A C 1
ATOM 648 O O . ASP A 1 84 ? -17.234 15.617 19.219 1 98.5 84 ASP A O 1
ATOM 652 N N . ILE A 1 85 ? -17.781 15.922 17.078 1 98.56 85 ILE A N 1
ATOM 653 C CA . ILE A 1 85 ? -17.297 17.297 17.094 1 98.56 85 ILE A CA 1
ATOM 654 C C . ILE A 1 85 ? -18.172 18.141 18.016 1 98.56 85 ILE A C 1
ATOM 656 O O . ILE A 1 85 ? -17.688 18.891 18.859 1 98.56 85 ILE A O 1
ATOM 660 N N . ASP A 1 86 ? -19.469 18 17.875 1 98.25 86 ASP A N 1
ATOM 661 C CA . ASP A 1 86 ? -20.406 18.766 18.703 1 98.25 86 ASP A CA 1
ATOM 662 C C . ASP A 1 86 ? -20.25 18.422 20.172 1 98.25 86 ASP A C 1
ATOM 664 O O . ASP A 1 86 ? -20.281 19.312 21.031 1 98.25 86 ASP A O 1
ATOM 668 N N . GLY A 1 87 ? -20.062 17.219 20.438 1 98.31 87 GLY A N 1
ATOM 669 C CA . GLY A 1 87 ? -19.922 16.766 21.812 1 98.31 87 GLY A CA 1
ATOM 670 C C . GLY A 1 87 ? -18.625 17.188 22.453 1 98.31 87 GLY A C 1
ATOM 671 O O . GLY A 1 87 ? -18.531 17.281 23.672 1 98.31 87 GLY A O 1
ATOM 672 N N . ASN A 1 88 ? -17.594 17.5 21.625 1 98.19 88 ASN A N 1
ATOM 673 C CA . ASN A 1 88 ? -16.281 17.875 22.125 1 98.19 88 ASN A CA 1
ATOM 674 C C . ASN A 1 88 ? -15.93 19.312 21.766 1 98.19 88 ASN A C 1
ATOM 676 O O . ASN A 1 88 ? -14.773 19.719 21.859 1 98.19 88 ASN A O 1
ATOM 680 N N . LYS A 1 89 ? -16.844 20.094 21.406 1 98.44 89 LYS A N 1
ATOM 681 C CA . LYS A 1 89 ? -16.641 21.391 20.797 1 98.44 89 LYS A CA 1
ATOM 682 C C . LYS A 1 89 ? -15.836 22.312 21.719 1 98.44 89 LYS A C 1
ATOM 684 O O . LYS A 1 89 ? -14.844 22.906 21.297 1 98.44 89 LYS A O 1
ATOM 689 N N . GLN A 1 90 ? -16.219 22.422 22.969 1 97.88 90 GLN A N 1
ATOM 690 C CA . GLN A 1 90 ? -15.57 23.328 23.906 1 97.88 90 GLN A CA 1
ATOM 691 C C . GLN A 1 90 ? -14.125 22.891 24.156 1 97.88 90 GLN A C 1
ATOM 693 O O . GLN A 1 90 ? -13.227 23.734 24.234 1 97.88 90 GLN A O 1
ATOM 698 N N . GLU A 1 91 ? -13.953 21.625 24.266 1 98.31 91 GLU A N 1
ATOM 699 C CA . GLU A 1 91 ? -12.609 21.109 24.531 1 98.31 91 GLU A CA 1
ATOM 700 C C . GLU A 1 91 ? -11.703 21.312 23.312 1 98.31 91 GLU A C 1
ATOM 702 O O . GLU A 1 91 ? -10.531 21.656 23.453 1 98.31 91 GLU A O 1
ATOM 707 N N . ILE A 1 92 ? -12.242 21.031 22.109 1 98.75 92 ILE A N 1
ATOM 708 C CA . ILE A 1 92 ? -11.453 21.219 20.906 1 98.75 92 ILE A CA 1
ATOM 709 C C . ILE A 1 92 ? -11.062 22.703 20.781 1 98.75 92 ILE A C 1
ATOM 711 O O . ILE A 1 92 ? -9.914 23.016 20.453 1 98.75 92 ILE A O 1
ATOM 715 N N . LYS A 1 93 ? -11.969 23.594 21.062 1 98.5 93 LYS A N 1
ATOM 716 C CA . LYS A 1 93 ? -11.688 25.016 20.953 1 98.5 93 LYS A CA 1
ATOM 717 C C . LYS A 1 93 ? -10.656 25.453 21.984 1 98.5 93 LYS A C 1
ATOM 719 O O . LYS A 1 93 ? -9.781 26.281 21.688 1 98.5 93 LYS A O 1
ATOM 724 N N . LYS A 1 94 ? -10.789 24.906 23.188 1 98.38 94 LYS A N 1
ATOM 725 C CA . LYS A 1 94 ? -9.844 25.25 24.234 1 98.38 94 LYS A CA 1
ATOM 726 C C . LYS A 1 94 ? -8.445 24.734 23.922 1 98.38 94 LYS A C 1
ATOM 728 O O . LYS A 1 94 ? -7.457 25.453 24.094 1 98.38 94 LYS A O 1
ATOM 733 N N . ARG A 1 95 ? -8.336 23.5 23.422 1 98.75 95 ARG A N 1
ATOM 734 C CA . ARG A 1 95 ? -7.059 22.828 23.203 1 98.75 95 ARG A CA 1
ATOM 735 C C . ARG A 1 95 ? -6.441 23.234 21.875 1 98.75 95 ARG A C 1
ATOM 737 O O . ARG A 1 95 ? -5.219 23.219 21.719 1 98.75 95 ARG A O 1
ATOM 744 N N . GLY A 1 96 ? -7.285 23.578 20.938 1 98.38 96 GLY A N 1
ATOM 745 C CA . GLY A 1 96 ? -6.805 24.016 19.641 1 98.38 96 GLY A CA 1
ATOM 746 C C . GLY A 1 96 ? -6.238 22.875 18.797 1 98.38 96 GLY A C 1
ATOM 747 O O . GLY A 1 96 ? -5.512 23.109 17.844 1 98.38 96 GLY A O 1
ATOM 748 N N . VAL A 1 97 ? -6.5 21.641 19.156 1 98.75 97 VAL A N 1
ATOM 749 C CA . VAL A 1 97 ? -5.984 20.453 18.484 1 98.75 97 VAL A CA 1
ATOM 750 C C . VAL A 1 97 ? -6.992 19.312 18.594 1 98.75 97 VAL A C 1
ATOM 752 O O . VAL A 1 97 ? -7.762 19.25 19.547 1 98.75 97 VAL A O 1
ATOM 755 N N . ALA A 1 98 ? -7 18.453 17.562 1 98.88 98 ALA A N 1
ATOM 756 C CA . ALA A 1 98 ? -7.848 17.266 17.594 1 98.88 98 ALA A CA 1
ATOM 757 C C . ALA A 1 98 ? -7.297 16.172 16.688 1 98.88 98 ALA A C 1
ATOM 759 O O . ALA A 1 98 ? -6.586 16.453 15.727 1 98.88 98 ALA A O 1
ATOM 760 N N . VAL A 1 99 ? -7.566 14.945 17.047 1 98.88 99 VAL A N 1
ATOM 761 C CA . VAL A 1 99 ? -7.336 13.805 16.188 1 98.88 99 VAL A CA 1
ATOM 762 C C . VAL A 1 99 ? -8.672 13.289 15.641 1 98.88 99 VAL A C 1
ATOM 764 O O . VAL A 1 99 ? -9.57 12.938 16.406 1 98.88 99 VAL A O 1
ATOM 767 N N . VAL A 1 100 ? -8.836 13.305 14.32 1 98.94 100 VAL A N 1
ATOM 768 C CA . VAL A 1 100 ? -9.992 12.672 13.695 1 98.94 100 VAL A CA 1
ATOM 769 C C . VAL A 1 100 ? -9.625 11.266 13.227 1 98.94 100 VAL A C 1
ATOM 771 O O . VAL A 1 100 ? -8.836 11.109 12.289 1 98.94 100 VAL A O 1
ATOM 774 N N . ARG A 1 101 ? -10.234 10.289 13.852 1 98.88 101 ARG A N 1
ATOM 775 C CA . ARG A 1 101 ? -9.875 8.891 13.648 1 98.88 101 ARG A CA 1
ATOM 776 C C . ARG A 1 101 ? -10.555 8.336 12.391 1 98.88 101 ARG A C 1
ATOM 778 O O . ARG A 1 101 ? -11.75 8.539 12.188 1 98.88 101 ARG A O 1
ATOM 785 N N . GLY A 1 102 ? -9.781 7.684 11.586 1 98.62 102 GLY A N 1
ATOM 786 C CA . GLY A 1 102 ? -10.336 6.871 10.508 1 98.62 102 GLY A CA 1
ATOM 787 C C . GLY A 1 102 ? -10.922 7.699 9.383 1 98.62 102 GLY A C 1
ATOM 788 O O . GLY A 1 102 ? -11.984 7.367 8.844 1 98.62 102 GLY A O 1
ATOM 789 N N . VAL A 1 103 ? -10.297 8.75 9.016 1 98.88 103 VAL A N 1
ATOM 790 C CA . VAL A 1 103 ? -10.797 9.594 7.938 1 98.88 103 VAL A CA 1
ATOM 791 C C . VAL A 1 103 ? -10.641 8.867 6.602 1 98.88 103 VAL A C 1
ATOM 793 O O . VAL A 1 103 ? -11.602 8.742 5.844 1 98.88 103 VAL A O 1
ATOM 796 N N . ILE A 1 104 ? -9.414 8.414 6.32 1 98.69 104 ILE A N 1
ATOM 797 C CA . ILE A 1 104 ? -9.164 7.562 5.164 1 98.69 104 ILE A CA 1
ATOM 798 C C . ILE A 1 104 ? -8.93 6.125 5.625 1 98.69 104 ILE A C 1
ATOM 800 O O . ILE A 1 104 ? -8.258 5.895 6.633 1 98.69 104 ILE A O 1
ATOM 804 N N . PRO A 1 105 ? -9.5 5.117 4.871 1 97.31 105 PRO A N 1
ATOM 805 C CA . PRO A 1 105 ? -9.258 3.73 5.273 1 97.31 105 PRO A CA 1
ATOM 806 C C . PRO A 1 105 ? -7.777 3.414 5.457 1 97.31 105 PRO A C 1
ATOM 808 O O . PRO A 1 105 ? -6.941 3.867 4.668 1 97.31 105 PRO A O 1
ATOM 811 N N . GLU A 1 106 ? -7.508 2.65 6.492 1 97.38 106 GLU A N 1
ATOM 812 C CA . GLU A 1 106 ? -6.145 2.457 6.977 1 97.38 106 GLU A CA 1
ATOM 813 C C . GLU A 1 106 ? -5.246 1.891 5.883 1 97.38 106 GLU A C 1
ATOM 815 O O . GLU A 1 106 ? -4.129 2.375 5.676 1 97.38 106 GLU A O 1
ATOM 820 N N . ASP A 1 107 ? -5.645 0.876 5.117 1 95.12 107 ASP A N 1
ATOM 821 C CA . ASP A 1 107 ? -4.801 0.241 4.109 1 95.12 107 ASP A CA 1
ATOM 822 C C . ASP A 1 107 ? -4.531 1.188 2.943 1 95.12 107 ASP A C 1
ATOM 824 O O . ASP A 1 107 ? -3.436 1.187 2.377 1 95.12 107 ASP A O 1
ATOM 828 N N . GLU A 1 108 ? -5.543 1.958 2.617 1 96.25 108 GLU A N 1
ATOM 829 C CA . GLU A 1 108 ? -5.363 2.949 1.561 1 96.25 108 GLU A CA 1
ATOM 830 C C . GLU A 1 108 ? -4.352 4.016 1.97 1 96.25 108 GLU A C 1
ATOM 832 O O . GLU A 1 108 ? -3.445 4.348 1.202 1 96.25 108 GLU A O 1
ATOM 837 N N . ALA A 1 109 ? -4.52 4.516 3.162 1 98.5 109 ALA A N 1
ATOM 838 C CA . ALA A 1 109 ? -3.609 5.543 3.656 1 98.5 109 ALA A CA 1
ATOM 839 C C . ALA A 1 109 ? -2.182 5.008 3.754 1 98.5 109 ALA A C 1
ATOM 841 O O . ALA A 1 109 ? -1.228 5.699 3.389 1 98.5 109 ALA A O 1
ATOM 842 N N . ARG A 1 110 ? -2.041 3.787 4.297 1 97.75 110 ARG A N 1
ATOM 843 C CA . ARG A 1 110 ? -0.712 3.188 4.379 1 97.75 110 ARG A CA 1
ATOM 844 C C . ARG A 1 110 ? -0.103 3.018 2.99 1 97.75 110 ARG A C 1
ATOM 846 O O . ARG A 1 110 ? 1.098 3.227 2.805 1 97.75 110 ARG A O 1
ATOM 853 N N . ALA A 1 111 ? -0.893 2.686 2.029 1 97 111 ALA A N 1
ATOM 854 C CA . ALA A 1 111 ? -0.426 2.473 0.663 1 97 111 ALA A CA 1
ATOM 855 C C . ALA A 1 111 ? 0.111 3.766 0.059 1 97 111 ALA A C 1
ATOM 857 O O . ALA A 1 111 ? 1.027 3.74 -0.767 1 97 111 ALA A O 1
ATOM 858 N N . TYR A 1 112 ? -0.498 4.961 0.461 1 98.44 112 TYR A N 1
ATOM 859 C CA . TYR A 1 112 ? 0.016 6.238 -0.023 1 98.44 112 TYR A CA 1
ATOM 860 C C . TYR A 1 112 ? 1.517 6.348 0.217 1 98.44 112 TYR A C 1
ATOM 862 O O . TYR A 1 112 ? 2.26 6.805 -0.654 1 98.44 112 TYR A O 1
ATOM 870 N N . LYS A 1 113 ? 1.965 5.922 1.383 1 98.06 113 LYS A N 1
ATOM 871 C CA . LYS A 1 113 ? 3.379 6.004 1.732 1 98.06 113 LYS A CA 1
ATOM 872 C C . LYS A 1 113 ? 4.23 5.18 0.769 1 98.06 113 LYS A C 1
ATOM 874 O O . LYS A 1 113 ? 5.238 5.668 0.251 1 98.06 113 LYS A O 1
ATOM 879 N N . PHE A 1 114 ? 3.83 3.982 0.475 1 96.5 114 PHE A N 1
ATOM 880 C CA . PHE A 1 114 ? 4.59 3.1 -0.405 1 96.5 114 PHE A CA 1
ATOM 881 C C . PHE A 1 114 ? 4.574 3.621 -1.837 1 96.5 114 PHE A C 1
ATOM 883 O O . PHE A 1 114 ? 5.57 3.514 -2.553 1 96.5 114 PHE A O 1
ATOM 890 N N . GLU A 1 115 ? 3.449 4.117 -2.258 1 97.12 115 GLU A N 1
ATOM 891 C CA . GLU A 1 115 ? 3.357 4.707 -3.59 1 97.12 115 GLU A CA 1
ATOM 892 C C . GLU A 1 115 ? 4.293 5.906 -3.727 1 97.12 115 GLU A C 1
ATOM 894 O O . GLU A 1 115 ? 4.895 6.113 -4.785 1 97.12 115 GLU A O 1
ATOM 899 N N . ILE A 1 116 ? 4.395 6.699 -2.672 1 98 116 ILE A N 1
ATOM 900 C CA . ILE A 1 116 ? 5.277 7.859 -2.688 1 98 116 ILE A CA 1
ATOM 901 C C . ILE A 1 116 ? 6.734 7.398 -2.746 1 98 116 ILE A C 1
ATOM 903 O O . ILE A 1 116 ? 7.543 7.965 -3.484 1 98 116 ILE A O 1
ATOM 907 N N . GLU A 1 117 ? 7.066 6.406 -1.951 1 96.62 117 GLU A N 1
ATOM 908 C CA . GLU A 1 117 ? 8.422 5.871 -2.01 1 96.62 117 GLU A CA 1
ATOM 909 C C . GLU A 1 117 ? 8.758 5.367 -3.41 1 96.62 117 GLU A C 1
ATOM 911 O O . GLU A 1 117 ? 9.875 5.559 -3.893 1 96.62 117 GLU A O 1
ATOM 916 N N . GLU A 1 118 ? 7.805 4.691 -4.027 1 96.12 118 GLU A N 1
ATOM 917 C CA . GLU A 1 118 ? 8 4.223 -5.395 1 96.12 118 GLU A CA 1
ATOM 918 C C . GLU A 1 118 ? 8.18 5.395 -6.359 1 96.12 118 GLU A C 1
ATOM 920 O O . GLU A 1 118 ? 9.031 5.34 -7.254 1 96.12 118 GLU A O 1
ATOM 925 N N . TYR A 1 119 ? 7.383 6.438 -6.203 1 97.38 119 TYR A N 1
ATOM 926 C CA . TYR A 1 119 ? 7.516 7.648 -7.008 1 97.38 119 TYR A CA 1
ATOM 927 C C . TYR A 1 119 ? 8.922 8.234 -6.891 1 97.38 119 TYR A C 1
ATOM 929 O O . TYR A 1 119 ? 9.508 8.656 -7.891 1 97.38 119 TYR A O 1
ATOM 937 N N . VAL A 1 120 ? 9.484 8.242 -5.707 1 96.38 120 VAL A N 1
ATOM 938 C CA . VAL A 1 120 ? 10.828 8.758 -5.465 1 96.38 120 VAL A CA 1
ATOM 939 C C . VAL A 1 120 ? 11.859 7.84 -6.105 1 96.38 120 VAL A C 1
ATOM 941 O O . VAL A 1 120 ? 12.852 8.305 -6.68 1 96.38 120 VAL A O 1
ATOM 944 N N . ARG A 1 121 ? 11.68 6.5 -6.031 1 93.81 121 ARG A N 1
ATOM 945 C CA . ARG A 1 121 ? 12.602 5.566 -6.668 1 93.81 121 ARG A CA 1
ATOM 946 C C . ARG A 1 121 ? 12.68 5.812 -8.172 1 93.81 121 ARG A C 1
ATOM 948 O O . ARG A 1 121 ? 13.758 5.715 -8.766 1 93.81 121 ARG A O 1
ATOM 955 N N . GLN A 1 122 ? 11.523 6.121 -8.727 1 94.44 122 GLN A N 1
ATOM 956 C CA . GLN A 1 122 ? 11.453 6.348 -10.164 1 94.44 122 GLN A CA 1
ATOM 957 C C . GLN A 1 122 ? 12 7.727 -10.531 1 94.44 122 GLN A C 1
ATOM 959 O O . GLN A 1 122 ? 12.289 7.996 -11.703 1 94.44 122 GLN A O 1
ATOM 964 N N . ASN A 1 123 ? 12.047 8.617 -9.57 1 95.81 123 ASN A N 1
ATOM 965 C CA . ASN A 1 123 ? 12.516 9.984 -9.758 1 95.81 123 ASN A CA 1
ATOM 966 C C . ASN A 1 123 ? 13.602 10.352 -8.75 1 95.81 123 ASN A C 1
ATOM 968 O O . ASN A 1 123 ? 13.391 11.188 -7.871 1 95.81 123 ASN A O 1
ATOM 972 N N . PRO A 1 124 ? 14.828 9.805 -8.891 1 92.19 124 PRO A N 1
ATOM 973 C CA . PRO A 1 124 ? 15.875 9.922 -7.879 1 92.19 124 PRO A CA 1
ATOM 974 C C . PRO A 1 124 ? 16.375 11.359 -7.715 1 92.19 124 PRO A C 1
ATOM 976 O O . PRO A 1 124 ? 17.094 11.656 -6.754 1 92.19 124 PRO A O 1
ATOM 979 N N . GLN A 1 125 ? 16.016 12.305 -8.586 1 93.56 125 GLN A N 1
ATOM 980 C CA . GLN A 1 125 ? 16.422 13.695 -8.484 1 93.56 125 GLN A CA 1
ATOM 981 C C . GLN A 1 125 ? 15.531 14.461 -7.512 1 93.56 125 GLN A C 1
ATOM 983 O O . GLN A 1 125 ? 15.719 15.664 -7.301 1 93.56 125 GLN A O 1
ATOM 988 N N . THR A 1 126 ? 14.555 13.758 -6.918 1 95.5 126 THR A N 1
ATOM 989 C CA . THR A 1 126 ? 13.656 14.398 -5.965 1 95.5 126 THR A CA 1
ATOM 990 C C . THR A 1 126 ? 14.438 15.039 -4.824 1 95.5 126 THR A C 1
ATOM 992 O O . THR A 1 126 ? 15.305 14.398 -4.227 1 95.5 126 THR A O 1
ATOM 995 N N . ARG A 1 127 ? 14.078 16.234 -4.504 1 93.25 127 ARG A N 1
ATOM 996 C CA . ARG A 1 127 ? 14.758 16.969 -3.439 1 93.25 127 ARG A CA 1
ATOM 997 C C . ARG A 1 127 ? 14.07 16.75 -2.098 1 93.25 127 ARG A C 1
ATOM 999 O O . ARG A 1 127 ? 12.883 16.406 -2.051 1 93.25 127 ARG A O 1
ATOM 1006 N N . GLY A 1 128 ? 14.852 16.953 -1.052 1 92.19 128 GLY A N 1
ATOM 1007 C CA . GLY A 1 128 ? 14.336 16.828 0.303 1 92.19 128 GLY A CA 1
ATOM 1008 C C . GLY A 1 128 ? 15.305 17.328 1.357 1 92.19 128 GLY A C 1
ATOM 1009 O O . GLY A 1 128 ? 16.328 17.938 1.031 1 92.19 128 GLY A O 1
ATOM 1010 N N . PHE A 1 129 ? 14.828 17.172 2.605 1 90.5 129 PHE A N 1
ATOM 1011 C CA . PHE A 1 129 ? 15.648 17.578 3.74 1 90.5 129 PHE A CA 1
ATOM 1012 C C . PHE A 1 129 ? 15.727 16.469 4.781 1 90.5 129 PHE A C 1
ATOM 1014 O O . PHE A 1 129 ? 14.711 15.891 5.168 1 90.5 129 PHE A O 1
ATOM 1021 N N . PRO A 1 130 ? 16.969 16.188 5.277 1 89.5 130 PRO A N 1
ATOM 1022 C CA . PRO A 1 130 ? 18.234 16.672 4.723 1 89.5 130 PRO A CA 1
ATOM 1023 C C . PRO A 1 130 ? 18.516 16.109 3.33 1 89.5 130 PRO A C 1
ATOM 1025 O O . PRO A 1 130 ? 17.812 15.211 2.869 1 89.5 130 PRO A O 1
ATOM 1028 N N . GLN A 1 131 ? 19.406 16.641 2.691 1 85.19 131 GLN A N 1
ATOM 1029 C CA . GLN A 1 131 ? 19.625 16.312 1.287 1 85.19 131 GLN A CA 1
ATOM 1030 C C . GLN A 1 131 ? 20.109 14.883 1.125 1 85.19 131 GLN A C 1
ATOM 1032 O O . GLN A 1 131 ? 19.688 14.18 0.197 1 85.19 131 GLN A O 1
ATOM 1037 N N . ASP A 1 132 ? 20.922 14.406 1.962 1 86.5 132 ASP A N 1
ATOM 1038 C CA . ASP A 1 132 ? 21.547 13.102 1.816 1 86.5 132 ASP A CA 1
ATOM 1039 C C . ASP A 1 132 ? 20.609 11.977 2.23 1 86.5 132 ASP A C 1
ATOM 1041 O O . ASP A 1 132 ? 20.656 10.875 1.684 1 86.5 132 ASP A O 1
ATOM 1045 N N . GLN A 1 133 ? 19.734 12.25 3.197 1 88.75 133 GLN A N 1
ATOM 1046 C CA . GLN A 1 133 ? 18.75 11.312 3.695 1 88.75 133 GLN A CA 1
ATOM 1047 C C . GLN A 1 133 ? 17.422 12.008 3.965 1 88.75 133 GLN A C 1
ATOM 1049 O O . GLN A 1 133 ? 17.031 12.195 5.121 1 88.75 133 GLN A O 1
ATOM 1054 N N . PRO A 1 134 ? 16.781 12.242 2.898 1 91.69 134 PRO A N 1
ATOM 1055 C CA . PRO A 1 134 ? 15.609 13.109 3.047 1 91.69 134 PRO A CA 1
ATOM 1056 C C . PRO A 1 134 ? 14.531 12.5 3.941 1 91.69 134 PRO A C 1
ATOM 1058 O O . PRO A 1 134 ? 14.133 11.352 3.738 1 91.69 134 PRO A O 1
ATOM 1061 N N . GLN A 1 135 ? 14.133 13.273 4.961 1 93.06 135 GLN A N 1
ATOM 1062 C CA . GLN A 1 135 ? 13.016 12.945 5.84 1 93.06 135 GLN A CA 1
ATOM 1063 C C . GLN A 1 135 ? 11.742 13.68 5.406 1 93.06 135 GLN A C 1
ATOM 1065 O O . GLN A 1 135 ? 10.633 13.203 5.645 1 93.06 135 GLN A O 1
ATOM 1070 N N . VAL A 1 136 ? 11.914 14.844 4.895 1 95.44 136 VAL A N 1
ATOM 1071 C CA . VAL A 1 136 ? 10.859 15.656 4.301 1 95.44 136 VAL A CA 1
ATOM 1072 C C . VAL A 1 136 ? 11.086 15.781 2.797 1 95.44 136 VAL A C 1
ATOM 1074 O O . VAL A 1 136 ? 12.188 16.125 2.357 1 95.44 136 VAL A O 1
ATOM 1077 N N . LEU A 1 137 ? 10.125 15.531 2.037 1 96.56 137 LEU A N 1
ATOM 1078 C CA . LEU A 1 137 ? 10.266 15.508 0.585 1 96.56 137 LEU A CA 1
ATOM 1079 C C . LEU A 1 137 ? 9.594 16.719 -0.045 1 96.56 137 LEU A C 1
ATOM 1081 O O . LEU A 1 137 ? 8.492 17.109 0.354 1 96.56 137 LEU A O 1
ATOM 1085 N N . GLU A 1 138 ? 10.328 17.375 -0.969 1 95.81 138 GLU A N 1
ATOM 1086 C CA . GLU A 1 138 ? 9.797 18.5 -1.73 1 95.81 138 GLU A CA 1
ATOM 1087 C C . GLU A 1 138 ? 8.922 18.016 -2.887 1 95.81 138 GLU A C 1
ATOM 1089 O O . GLU A 1 138 ? 9.234 18.266 -4.051 1 95.81 138 GLU A O 1
ATOM 1094 N N . LEU A 1 139 ? 7.883 17.312 -2.52 1 97.88 139 LEU A N 1
ATOM 1095 C CA . LEU A 1 139 ? 6.875 16.797 -3.439 1 97.88 139 LEU A CA 1
ATOM 1096 C C . LEU A 1 139 ? 5.508 17.406 -3.152 1 97.88 139 LEU A C 1
ATOM 1098 O O . LEU A 1 139 ? 5.141 17.594 -1.989 1 97.88 139 LEU A O 1
ATOM 1102 N N . TYR A 1 140 ? 4.793 17.688 -4.246 1 98.19 140 TYR A N 1
ATOM 1103 C CA . TYR A 1 140 ? 3.506 18.359 -4.102 1 98.19 140 TYR A CA 1
ATOM 1104 C C . TYR A 1 140 ? 2.439 17.703 -4.961 1 98.19 140 TYR A C 1
ATOM 1106 O O . TYR A 1 140 ? 1.243 17.828 -4.691 1 98.19 140 TYR A O 1
ATOM 1114 N N . TRP A 1 141 ? 2.938 16.969 -6.004 1 98.5 141 TRP A N 1
ATOM 1115 C CA . TRP A 1 141 ? 2.002 16.672 -7.082 1 98.5 141 TRP A CA 1
ATOM 1116 C C . TRP A 1 141 ? 1.973 15.172 -7.375 1 98.5 141 TRP A C 1
ATOM 1118 O O . TRP A 1 141 ? 1.46 14.75 -8.414 1 98.5 141 TRP A O 1
ATOM 1128 N N . SER A 1 142 ? 2.578 14.336 -6.512 1 98.06 142 SER A N 1
ATOM 1129 C CA . SER A 1 142 ? 2.436 12.898 -6.719 1 98.06 142 SER A CA 1
ATOM 1130 C C . SER A 1 142 ? 0.974 12.469 -6.645 1 98.06 142 SER A C 1
ATOM 1132 O O . SER A 1 142 ? 0.163 13.125 -5.984 1 98.06 142 SER A O 1
ATOM 1134 N N . THR A 1 143 ? 0.571 11.406 -7.262 1 97.62 143 THR A N 1
ATOM 1135 C CA . THR A 1 143 ? -0.825 10.992 -7.348 1 97.62 143 THR A CA 1
ATOM 1136 C C . THR A 1 143 ? -1.397 10.727 -5.961 1 97.62 143 THR A C 1
ATOM 1138 O O . THR A 1 143 ? -2.533 11.102 -5.664 1 97.62 143 THR A O 1
ATOM 1141 N N . PRO A 1 144 ? -0.615 10.047 -5.07 1 97.88 144 PRO A N 1
ATOM 1142 C CA . PRO A 1 144 ? -1.177 9.859 -3.73 1 97.88 144 PRO A CA 1
ATOM 1143 C C . PRO A 1 144 ? -1.463 11.18 -3.018 1 97.88 144 PRO A C 1
ATOM 1145 O O . PRO A 1 144 ? -2.439 11.281 -2.27 1 97.88 144 PRO A O 1
ATOM 1148 N N . GLN A 1 145 ? -0.626 12.188 -3.184 1 98.56 145 GLN A N 1
ATOM 1149 C CA . GLN A 1 145 ? -0.876 13.484 -2.561 1 98.56 145 GLN A CA 1
ATOM 1150 C C . GLN A 1 145 ? -2.18 14.094 -3.066 1 98.56 145 GLN A C 1
ATOM 1152 O O . GLN A 1 145 ? -2.971 14.617 -2.279 1 98.56 145 GLN A O 1
ATOM 1157 N N . LEU A 1 146 ? -2.398 14.031 -4.371 1 98.44 146 LEU A N 1
ATOM 1158 C CA . LEU A 1 146 ? -3.607 14.609 -4.945 1 98.44 146 LEU A CA 1
ATOM 1159 C C . LEU A 1 146 ? -4.844 13.828 -4.52 1 98.44 146 LEU A C 1
ATOM 1161 O O . LEU A 1 146 ? -5.883 14.414 -4.215 1 98.44 146 LEU A O 1
ATOM 1165 N N . ARG A 1 147 ? -4.734 12.508 -4.516 1 98.19 147 ARG A N 1
ATOM 1166 C CA . ARG A 1 147 ? -5.863 11.688 -4.09 1 98.19 147 ARG A CA 1
ATOM 1167 C C . ARG A 1 147 ? -6.203 11.938 -2.625 1 98.19 147 ARG A C 1
ATOM 1169 O O . ARG A 1 147 ? -7.379 11.969 -2.254 1 98.19 147 ARG A O 1
ATOM 1176 N N . ALA A 1 148 ? -5.215 12.141 -1.807 1 98.69 148 ALA A N 1
ATOM 1177 C CA . ALA A 1 148 ? -5.445 12.414 -0.391 1 98.69 148 ALA A CA 1
ATOM 1178 C C . ALA A 1 148 ? -6.098 13.781 -0.197 1 98.69 148 ALA A C 1
ATOM 1180 O O . ALA A 1 148 ? -7.098 13.906 0.514 1 98.69 148 ALA A O 1
ATOM 1181 N N . ARG A 1 149 ? -5.543 14.805 -0.855 1 98.06 149 ARG A N 1
ATOM 1182 C CA . ARG A 1 149 ? -6.07 16.156 -0.726 1 98.06 149 ARG A CA 1
ATOM 1183 C C . ARG A 1 149 ? -7.488 16.25 -1.274 1 98.06 149 ARG A C 1
ATOM 1185 O O . ARG A 1 149 ? -8.305 17.031 -0.782 1 98.06 149 ARG A O 1
ATOM 1192 N N . GLY A 1 150 ? -7.73 15.453 -2.281 1 97.75 150 GLY A N 1
ATOM 1193 C CA . GLY A 1 150 ? -9.031 15.508 -2.926 1 97.75 150 GLY A CA 1
ATOM 1194 C C . GLY A 1 150 ? -9.992 14.445 -2.416 1 97.75 150 GLY A C 1
ATOM 1195 O O . GLY A 1 150 ? -11.102 14.297 -2.947 1 97.75 150 GLY A O 1
ATOM 1196 N N . HIS A 1 151 ? -9.586 13.695 -1.436 1 98.5 151 HIS A N 1
ATOM 1197 C CA . HIS A 1 151 ? -10.438 12.633 -0.928 1 98.5 151 HIS A CA 1
ATOM 1198 C C . HIS A 1 151 ? -11.734 13.195 -0.346 1 98.5 151 HIS A C 1
ATOM 1200 O O . HIS A 1 151 ? -11.703 14.094 0.492 1 98.5 151 HIS A O 1
ATOM 1206 N N . PRO A 1 152 ? -12.891 12.695 -0.665 1 98.25 152 PRO A N 1
ATOM 1207 C CA . PRO A 1 152 ? -14.156 13.281 -0.209 1 98.25 152 PRO A CA 1
ATOM 1208 C C . PRO A 1 152 ? -14.32 13.219 1.309 1 98.25 152 PRO A C 1
ATOM 1210 O O . PRO A 1 152 ? -14.867 14.148 1.91 1 98.25 152 PRO A O 1
ATOM 1213 N N . ARG A 1 153 ? -13.805 12.156 1.939 1 98.75 153 ARG A N 1
ATOM 1214 C CA . ARG A 1 153 ? -13.914 12.023 3.389 1 98.75 153 ARG A CA 1
ATOM 1215 C C . ARG A 1 153 ? -13.047 13.055 4.102 1 98.75 153 ARG A C 1
ATOM 1217 O O . ARG A 1 153 ? -13.438 13.594 5.141 1 98.75 153 ARG A O 1
ATOM 1224 N N . LEU A 1 154 ? -11.875 13.305 3.537 1 98.81 154 LEU A N 1
ATOM 1225 C CA . LEU A 1 154 ? -11.008 14.305 4.145 1 98.81 154 LEU A CA 1
ATOM 1226 C C . LEU A 1 154 ? -11.602 15.703 4 1 98.81 154 LEU A C 1
ATOM 1228 O O . LEU A 1 154 ? -11.57 16.484 4.949 1 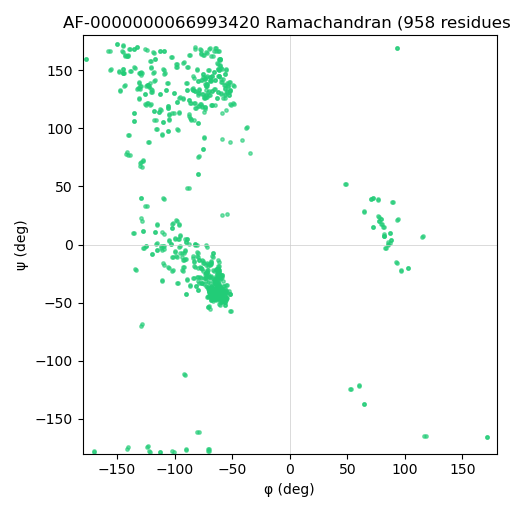98.81 154 LEU A O 1
ATOM 1232 N N . LEU A 1 155 ? -12.141 15.992 2.859 1 98.56 155 LEU A N 1
ATOM 1233 C CA . LEU A 1 155 ? -12.766 17.281 2.627 1 98.56 155 LEU A CA 1
ATOM 1234 C C . LEU A 1 155 ? -14.008 17.453 3.496 1 98.56 155 LEU A C 1
ATOM 1236 O O . LEU A 1 155 ? -14.305 18.562 3.957 1 98.56 155 LEU A O 1
ATOM 1240 N N . GLN A 1 156 ? -14.695 16.375 3.703 1 98.56 156 GLN A N 1
ATOM 1241 C CA . GLN A 1 156 ? -15.836 16.406 4.617 1 98.56 156 GLN A CA 1
ATOM 1242 C C . GLN A 1 156 ? -15.391 16.734 6.039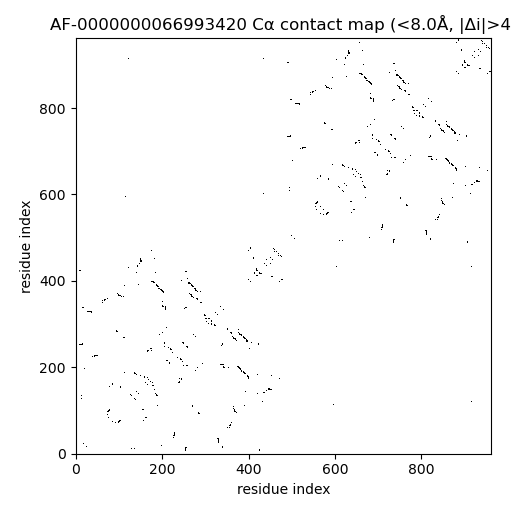 1 98.56 156 GLN A C 1
ATOM 1244 O O . GLN A 1 156 ? -16.031 17.531 6.73 1 98.56 156 GLN A O 1
ATOM 1249 N N . ALA A 1 157 ? -14.336 16.109 6.445 1 98.88 157 ALA A N 1
ATOM 1250 C CA . ALA A 1 157 ? -13.797 16.391 7.77 1 98.88 157 ALA A CA 1
ATOM 1251 C C . ALA A 1 157 ? -13.391 17.859 7.891 1 98.88 157 ALA A C 1
ATOM 1253 O O . ALA A 1 157 ? -13.648 18.5 8.914 1 98.88 157 ALA A O 1
ATOM 1254 N N . GLN A 1 158 ? -12.758 18.375 6.867 1 98.75 158 GLN A N 1
ATOM 1255 C CA . GLN A 1 158 ? -12.328 19.766 6.871 1 98.75 158 GLN A CA 1
ATOM 1256 C C . GLN A 1 158 ? -13.516 20.719 6.977 1 98.75 158 GLN A C 1
ATOM 1258 O O . GLN A 1 158 ? -13.508 21.656 7.781 1 98.75 158 GLN A O 1
ATOM 1263 N N . ALA A 1 159 ? -14.523 20.469 6.184 1 97.81 159 ALA A N 1
ATOM 1264 C CA . ALA A 1 159 ? -15.719 21.297 6.215 1 97.81 159 ALA A CA 1
ATOM 1265 C C . ALA A 1 159 ? -16.391 21.25 7.586 1 97.81 159 ALA A C 1
ATOM 1267 O O . ALA A 1 159 ? -16.812 22.281 8.117 1 97.81 159 ALA A O 1
ATOM 1268 N N . ALA A 1 160 ? -16.469 20.078 8.148 1 98.69 160 ALA A N 1
ATOM 1269 C CA . ALA A 1 160 ? -17.109 19.906 9.453 1 98.69 160 ALA A CA 1
ATOM 1270 C C . ALA A 1 160 ? -16.344 20.672 10.539 1 98.69 160 ALA A C 1
ATOM 1272 O O . ALA A 1 160 ? -16.953 21.297 11.406 1 98.69 160 ALA A O 1
ATOM 1273 N N . LEU A 1 161 ? -15.047 20.578 10.492 1 98.81 161 LEU A N 1
ATOM 1274 C CA . LEU A 1 161 ? -14.211 21.281 11.469 1 98.81 161 LEU A CA 1
ATOM 1275 C C . LEU A 1 161 ? -14.406 22.797 11.367 1 98.81 161 LEU A C 1
ATOM 1277 O O . LEU A 1 161 ? -14.539 23.469 12.391 1 98.81 161 LEU A O 1
ATOM 1281 N N . MET A 1 162 ? -14.477 23.266 10.172 1 98.31 162 MET A N 1
ATOM 1282 C CA . MET A 1 162 ? -14.609 24.703 9.992 1 98.31 162 MET A CA 1
ATOM 1283 C C . MET A 1 162 ? -16 25.188 10.398 1 98.31 162 MET A C 1
ATOM 1285 O O . MET A 1 162 ? -16.141 26.125 11.18 1 98.31 162 MET A O 1
ATOM 1289 N N . THR A 1 163 ? -17.016 24.5 9.992 1 97 163 THR A N 1
ATOM 1290 C CA . THR A 1 163 ? -18.391 24.953 10.211 1 97 163 THR A CA 1
ATOM 1291 C C . THR A 1 163 ? -18.781 24.797 11.68 1 97 163 THR A C 1
ATOM 1293 O O . THR A 1 163 ? -19.609 25.562 12.195 1 97 163 THR A O 1
ATOM 1296 N N . SER A 1 164 ? -18.203 23.875 12.336 1 98.31 164 SER A N 1
ATOM 1297 C CA . SER A 1 164 ? -18.594 23.594 13.711 1 98.31 164 SER A CA 1
ATOM 1298 C C . SER A 1 164 ? -17.797 24.438 14.703 1 98.31 164 SER A C 1
ATOM 1300 O O . SER A 1 164 ? -18.281 24.781 15.773 1 98.31 164 SER A O 1
ATOM 1302 N N . LEU A 1 165 ? -16.562 24.766 14.32 1 98.5 165 LEU A N 1
ATOM 1303 C CA . LEU A 1 165 ? -15.68 25.344 15.336 1 98.5 165 LEU A CA 1
ATOM 1304 C C . LEU A 1 165 ? -15.398 26.812 15.055 1 98.5 165 LEU A C 1
ATOM 1306 O O . LEU A 1 165 ? -15.141 27.578 15.977 1 98.5 165 LEU A O 1
ATOM 1310 N N . TRP A 1 166 ? -15.383 27.188 13.828 1 97.94 166 TRP A N 1
ATOM 1311 C CA . TRP A 1 166 ? -15.109 28.578 13.445 1 97.94 166 TRP A CA 1
ATOM 1312 C C . TRP A 1 166 ? -16.406 29.312 13.164 1 97.94 166 TRP A C 1
ATOM 1314 O O . TRP A 1 166 ? -17.453 28.703 12.93 1 97.94 166 TRP A O 1
ATOM 1324 N N . HIS A 1 167 ? -16.344 30.625 13.305 1 96 167 HIS A N 1
ATOM 1325 C CA . HIS A 1 167 ? -17.438 31.516 12.938 1 96 167 HIS A CA 1
ATOM 1326 C C . HIS A 1 167 ? -16.922 32.844 12.375 1 96 167 HIS A C 1
ATOM 1328 O O . HIS A 1 167 ? -15.703 33.062 12.312 1 96 167 HIS A O 1
ATOM 1334 N N . THR A 1 168 ? -17.766 33.656 11.852 1 94.31 168 THR A N 1
ATOM 1335 C CA . THR A 1 168 ? -17.453 35.031 11.422 1 94.31 168 THR A CA 1
ATOM 1336 C C . THR A 1 168 ? -18.312 36.031 12.172 1 94.31 168 THR A C 1
ATOM 1338 O O . THR A 1 168 ? -19.547 36 12.086 1 94.31 168 THR A O 1
ATOM 1341 N N . SER A 1 169 ? -17.656 36.906 12.867 1 92.31 169 SER A N 1
ATOM 1342 C CA . SER A 1 169 ? -18.391 37.938 13.594 1 92.31 169 SER A CA 1
ATOM 1343 C C . SER A 1 169 ? -18.969 38.969 12.641 1 92.31 169 SER A C 1
ATOM 1345 O O . SER A 1 169 ? -19.922 39.688 12.984 1 92.31 169 SER A O 1
ATOM 1347 N N . ASP A 1 170 ? -18.359 39.094 11.469 1 91.19 170 ASP A N 1
ATOM 1348 C CA . ASP A 1 170 ? -18.875 39.938 10.383 1 91.19 170 ASP A CA 1
ATOM 1349 C C . ASP A 1 170 ? -19.5 39.062 9.289 1 91.19 170 ASP A C 1
ATOM 1351 O O . ASP A 1 170 ? -18.781 38.5 8.453 1 91.19 170 ASP A O 1
ATOM 1355 N N . ARG A 1 171 ? -20.719 39.062 9.195 1 88.94 171 ARG A N 1
ATOM 1356 C CA . ARG A 1 171 ? -21.438 38.188 8.281 1 88.94 171 ARG A CA 1
ATOM 1357 C C . ARG A 1 171 ? -21.188 38.562 6.828 1 88.94 171 ARG A C 1
ATOM 1359 O O . ARG A 1 171 ? -21.5 37.812 5.91 1 88.94 171 ARG A O 1
ATOM 1366 N N . THR A 1 172 ? -20.656 39.719 6.625 1 90.19 172 THR A N 1
ATOM 1367 C CA . THR A 1 172 ? -20.391 40.188 5.27 1 90.19 172 THR A CA 1
ATOM 1368 C C . THR A 1 172 ? -18.953 39.844 4.855 1 90.19 172 THR A C 1
ATOM 1370 O O . THR A 1 172 ? -18.594 40.031 3.691 1 90.19 172 THR A O 1
ATOM 1373 N N . ALA A 1 173 ? -18.141 39.406 5.824 1 90.94 173 ALA A N 1
ATOM 1374 C CA . ALA A 1 173 ? -16.781 39 5.465 1 90.94 173 ALA A CA 1
ATOM 1375 C C . ALA A 1 173 ? -16.812 37.906 4.391 1 90.94 173 ALA A C 1
ATOM 1377 O O . ALA A 1 173 ? -17.531 36.906 4.512 1 90.94 173 ALA A O 1
ATOM 1378 N N . PRO A 1 174 ? -16.141 38.094 3.297 1 94 174 PRO A N 1
ATOM 1379 C CA . PRO A 1 174 ? -16.188 37.156 2.182 1 94 174 PRO A CA 1
ATOM 1380 C C . PRO A 1 174 ? -15.367 35.875 2.445 1 94 174 PRO A C 1
ATOM 1382 O O . PRO A 1 174 ? -14.258 35.719 1.92 1 94 174 PRO A O 1
ATOM 1385 N N . ILE A 1 175 ? -16.031 34.969 3.164 1 96.62 175 ILE A N 1
ATOM 1386 C CA . ILE A 1 175 ? -15.391 33.719 3.504 1 96.62 175 ILE A CA 1
ATOM 1387 C C . ILE A 1 175 ? -16.438 32.594 3.562 1 96.62 175 ILE A C 1
ATOM 1389 O O . ILE A 1 175 ? -17.531 32.781 4.09 1 96.62 175 ILE A O 1
ATOM 1393 N N . SER A 1 176 ? -16.141 31.5 2.941 1 97 176 SER A N 1
ATOM 1394 C CA . SER A 1 176 ? -16.953 30.297 3.098 1 97 176 SER A CA 1
ATOM 1395 C C . SER A 1 176 ? -16.266 29.266 3.971 1 97 176 SER A C 1
ATOM 1397 O O . SER A 1 176 ? -15.203 28.75 3.604 1 97 176 SER A O 1
ATOM 1399 N N . LEU A 1 177 ? -16.844 28.938 5.078 1 96.62 177 LEU A N 1
ATOM 1400 C CA . LEU A 1 177 ? -16.312 27.922 5.988 1 96.62 177 LEU A CA 1
ATOM 1401 C C . LEU A 1 177 ? -16.844 26.531 5.617 1 96.62 177 LEU A C 1
ATOM 1403 O O . LEU A 1 177 ? -16.484 25.531 6.254 1 96.62 177 LEU A O 1
ATOM 1407 N N . ARG A 1 178 ? -17.562 26.422 4.57 1 96.69 178 ARG A N 1
ATOM 1408 C CA . ARG A 1 178 ? -18.188 25.156 4.18 1 96.69 178 ARG A CA 1
ATOM 1409 C C . ARG A 1 178 ? -17.516 24.578 2.936 1 96.69 178 ARG A C 1
ATOM 1411 O O . ARG A 1 178 ? -17.672 23.391 2.641 1 96.69 178 ARG A O 1
ATOM 1418 N N . THR A 1 179 ? -16.797 25.422 2.248 1 96.88 179 THR A N 1
ATOM 1419 C CA . THR A 1 179 ? -16.156 25.031 1 1 96.88 179 THR A CA 1
ATOM 1420 C C . THR A 1 179 ? -14.641 25.078 1.129 1 96.88 179 THR A C 1
ATOM 1422 O O . THR A 1 179 ? -14.039 26.141 0.918 1 96.88 179 THR A O 1
ATOM 1425 N N . PRO A 1 180 ? -14.047 23.953 1.345 1 97.56 180 PRO A N 1
ATOM 1426 C CA . PRO A 1 180 ? -12.586 23.953 1.468 1 97.56 180 PRO A CA 1
ATOM 1427 C C . PRO A 1 180 ? -11.883 24.109 0.121 1 97.56 180 PRO A C 1
ATOM 1429 O O . PRO A 1 180 ? -12.406 23.656 -0.904 1 97.56 180 PRO A O 1
ATOM 1432 N N . LEU A 1 181 ? -10.781 24.75 0.099 1 98.12 181 LEU A N 1
ATOM 1433 C CA . LEU A 1 181 ? -9.828 24.75 -1.005 1 98.12 181 LEU A CA 1
ATOM 1434 C C . LEU A 1 181 ? -8.57 23.969 -0.632 1 98.12 181 LEU A C 1
ATOM 1436 O O . LEU A 1 181 ? -8.164 23.953 0.532 1 98.12 181 LEU A O 1
ATOM 1440 N N . SER A 1 182 ? -8.016 23.344 -1.62 1 97.62 182 SER A N 1
ATOM 1441 C CA . SER A 1 182 ? -6.844 22.5 -1.375 1 97.62 182 SER A CA 1
ATOM 1442 C C . SER A 1 182 ? -5.566 23.344 -1.373 1 97.62 182 SER A C 1
ATOM 1444 O O . SER A 1 182 ? -5.379 24.203 -2.234 1 97.62 182 SER A O 1
ATOM 1446 N N . TYR A 1 183 ? -4.758 23.141 -0.429 1 97.94 183 TYR A N 1
ATOM 1447 C CA . TYR A 1 183 ? -3.436 23.734 -0.297 1 97.94 183 TYR A CA 1
ATOM 1448 C C . TYR A 1 183 ? -2.342 22.688 -0.414 1 97.94 183 TYR A C 1
ATOM 1450 O O . TYR A 1 183 ? -2.262 21.766 0.409 1 97.94 183 TYR A O 1
ATOM 1458 N N . ALA A 1 184 ? -1.547 22.797 -1.471 1 97.88 184 ALA A N 1
ATOM 1459 C CA . ALA A 1 184 ? -0.481 21.812 -1.692 1 97.88 184 ALA A CA 1
ATOM 1460 C C . ALA A 1 184 ? 0.677 22.031 -0.725 1 97.88 184 ALA A C 1
ATOM 1462 O O . ALA A 1 184 ? 1.19 23.156 -0.607 1 97.88 184 ALA A O 1
ATOM 1463 N N . ASP A 1 185 ? 1.011 21.016 -0.059 1 96.94 185 ASP A N 1
ATOM 1464 C CA . ASP A 1 185 ? 2.121 21.047 0.89 1 96.94 185 ASP A CA 1
ATOM 1465 C C . ASP A 1 185 ? 2.961 19.766 0.792 1 96.94 185 ASP A C 1
ATOM 1467 O O . ASP A 1 185 ? 2.613 18.844 0.058 1 96.94 185 ASP A O 1
ATOM 1471 N N . ARG A 1 186 ? 4.113 19.734 1.402 1 96.44 186 ARG A N 1
ATOM 1472 C CA . ARG A 1 186 ? 5.113 18.672 1.408 1 96.44 186 ARG A CA 1
ATOM 1473 C C . ARG A 1 186 ? 4.625 17.469 2.207 1 96.44 186 ARG A C 1
ATOM 1475 O O . ARG A 1 186 ? 3.424 17.328 2.453 1 96.44 186 ARG A O 1
ATOM 1482 N N . LEU A 1 187 ? 5.465 16.516 2.33 1 98 187 LEU A N 1
ATOM 1483 C CA . LEU A 1 187 ? 5.238 15.328 3.15 1 98 187 LEU A CA 1
ATOM 1484 C C . LEU A 1 187 ? 6.516 14.922 3.883 1 98 187 LEU A C 1
ATOM 1486 O O . LEU A 1 187 ? 7.605 15.391 3.545 1 98 187 LEU A O 1
ATOM 1490 N N . ARG A 1 188 ? 6.281 14.102 4.906 1 97.75 188 ARG A N 1
ATOM 1491 C CA . ARG A 1 188 ? 7.391 13.602 5.711 1 97.75 188 ARG A CA 1
ATOM 1492 C C . ARG A 1 188 ? 7.375 12.078 5.773 1 97.75 188 ARG A C 1
ATOM 1494 O O . ARG A 1 188 ? 6.324 11.469 5.973 1 97.75 188 ARG A O 1
ATOM 1501 N N . ILE A 1 189 ? 8.445 11.484 5.508 1 97.75 189 ILE A N 1
ATOM 1502 C CA . ILE A 1 189 ? 8.75 10.094 5.812 1 97.75 189 ILE A CA 1
ATOM 1503 C C . ILE A 1 189 ? 10.008 10.016 6.672 1 97.75 189 ILE A C 1
ATOM 1505 O O . ILE A 1 189 ? 11.125 9.891 6.148 1 97.75 189 ILE A O 1
ATOM 1509 N N . ARG A 1 190 ? 9.773 10.102 7.949 1 97.69 190 ARG A N 1
ATOM 1510 C CA . ARG A 1 190 ? 10.875 10.211 8.898 1 97.69 190 ARG A CA 1
ATOM 1511 C C . ARG A 1 190 ? 11.297 8.836 9.406 1 97.69 190 ARG A C 1
ATOM 1513 O O . ARG A 1 190 ? 10.469 8.078 9.93 1 97.69 190 ARG A O 1
ATOM 1520 N N . GLN A 1 191 ? 12.57 8.508 9.273 1 96.69 191 GLN A N 1
ATOM 1521 C CA . GLN A 1 191 ? 13.094 7.188 9.609 1 96.69 191 GLN A CA 1
ATOM 1522 C C . GLN A 1 191 ? 13.508 7.113 11.078 1 96.69 191 GLN A C 1
ATOM 1524 O O . GLN A 1 191 ? 13.844 8.133 11.68 1 96.69 191 GLN A O 1
ATOM 1529 N N . PRO A 1 192 ? 13.461 5.906 11.625 1 96.62 192 PRO A N 1
ATOM 1530 C CA . PRO A 1 192 ? 13.938 5.738 13 1 96.62 192 PRO A CA 1
ATOM 1531 C C . PRO A 1 192 ? 15.359 6.258 13.203 1 96.62 192 PRO A C 1
ATOM 1533 O O . PRO A 1 192 ? 16.219 6.082 12.328 1 96.62 192 PRO A O 1
ATOM 1536 N N . GLY A 1 193 ? 15.531 6.945 14.305 1 96.06 193 GLY A N 1
ATOM 1537 C CA . GLY A 1 193 ? 16.859 7.41 14.664 1 96.06 193 GLY A CA 1
ATOM 1538 C C . GLY A 1 193 ? 17.172 8.812 14.156 1 96.06 193 GLY A C 1
ATOM 1539 O O . GLY A 1 193 ? 18.094 9.461 14.625 1 96.06 193 GLY A O 1
ATOM 1540 N N . ASP A 1 194 ? 16.375 9.289 13.234 1 94.75 194 ASP A N 1
ATOM 1541 C CA . ASP A 1 194 ? 16.609 10.617 12.695 1 94.75 194 ASP A CA 1
ATOM 1542 C C . ASP A 1 194 ? 16.625 11.664 13.812 1 94.75 194 ASP A C 1
ATOM 1544 O O . ASP A 1 194 ? 15.75 11.656 14.688 1 94.75 194 ASP A O 1
ATOM 1548 N N . ALA A 1 195 ? 17.578 12.594 13.734 1 93.06 195 ALA A N 1
ATOM 1549 C CA . ALA A 1 195 ? 17.672 13.695 14.688 1 93.06 195 ALA A CA 1
ATOM 1550 C C . ALA A 1 195 ? 17.953 15.016 13.969 1 93.06 195 ALA A C 1
ATOM 1552 O O . ALA A 1 195 ? 18.25 16.031 14.602 1 93.06 195 ALA A O 1
ATOM 1553 N N . GLN A 1 196 ? 17.844 14.945 12.664 1 87.69 196 GLN A N 1
ATOM 1554 C CA . GLN A 1 196 ? 18.156 16.141 11.891 1 87.69 196 GLN A CA 1
ATOM 1555 C C . GLN A 1 196 ? 16.906 17 11.68 1 87.69 196 GLN A C 1
ATOM 1557 O O . GLN A 1 196 ? 16.984 18.219 11.711 1 87.69 196 GLN A O 1
ATOM 1562 N N . PHE A 1 197 ? 15.875 16.375 11.398 1 87.88 197 PHE A N 1
ATOM 1563 C CA . PHE A 1 197 ? 14.625 17.109 11.258 1 87.88 197 PHE A CA 1
ATOM 1564 C C . PHE A 1 197 ? 14.023 17.422 12.625 1 87.88 197 PHE A C 1
ATOM 1566 O O . PHE A 1 197 ? 13.008 16.828 13.008 1 87.88 197 PHE A O 1
ATOM 1573 N N . ALA A 1 198 ? 14.602 18.375 13.297 1 87 198 ALA A N 1
ATOM 1574 C CA . ALA A 1 198 ? 14.188 18.781 14.633 1 87 198 ALA A CA 1
ATOM 1575 C C . ALA A 1 198 ? 13.68 20.234 14.641 1 87 198 ALA A C 1
ATOM 1577 O O . ALA A 1 198 ? 14.461 21.172 14.445 1 87 198 ALA A O 1
ATOM 1578 N N . LEU A 1 199 ? 12.383 20.359 14.781 1 89.25 199 LEU A N 1
ATOM 1579 C CA . LEU A 1 199 ? 11.773 21.688 14.867 1 89.25 199 LEU A CA 1
ATOM 1580 C C . LEU A 1 199 ? 11.195 21.922 16.25 1 89.25 199 LEU A C 1
ATOM 1582 O O . LEU A 1 199 ? 10.312 21.188 16.703 1 89.25 199 LEU A O 1
ATOM 1586 N N . GLY A 1 200 ? 11.773 22.922 16.938 1 93.5 200 GLY A N 1
ATOM 1587 C CA . GLY A 1 200 ? 11.273 23.281 18.25 1 93.5 200 GLY A CA 1
ATOM 1588 C C . GLY A 1 200 ? 9.914 23.969 18.203 1 93.5 200 GLY A C 1
ATOM 1589 O O . GLY A 1 200 ? 9.336 24.125 17.125 1 93.5 200 GLY A O 1
ATOM 1590 N N . PRO A 1 201 ? 9.477 24.344 19.344 1 97.31 201 PRO A N 1
ATOM 1591 C CA . PRO A 1 201 ? 8.172 25 19.391 1 97.31 201 PRO A CA 1
ATOM 1592 C C . PRO A 1 201 ? 8.102 26.234 18.484 1 97.31 201 PRO A C 1
ATOM 1594 O O . PRO A 1 201 ? 9 27.078 18.516 1 97.31 201 PRO A O 1
ATOM 1597 N N . HIS A 1 202 ? 7.098 26.297 17.688 1 96.38 202 HIS A N 1
ATOM 1598 C CA . HIS A 1 202 ? 6.91 27.406 16.75 1 96.38 202 HIS A CA 1
ATOM 1599 C C . HIS A 1 202 ? 5.449 27.531 16.344 1 96.38 202 HIS A C 1
ATOM 1601 O O . HIS A 1 202 ? 4.621 26.688 16.703 1 96.38 202 HIS A O 1
ATOM 1607 N N . GLN A 1 203 ? 5.117 28.609 15.758 1 95.5 203 GLN A N 1
ATOM 1608 C CA . GLN A 1 203 ? 3.852 28.859 15.078 1 95.5 203 GLN A CA 1
ATOM 1609 C C . GLN A 1 203 ? 4.078 29.25 13.617 1 95.5 203 GLN A C 1
ATOM 1611 O O . GLN A 1 203 ? 5.008 29.984 13.305 1 95.5 203 GLN A O 1
ATOM 1616 N N . ASP A 1 204 ? 3.27 28.641 12.82 1 91.88 204 ASP A N 1
ATOM 1617 C CA . ASP A 1 204 ? 3.328 29 11.406 1 91.88 204 ASP A CA 1
ATOM 1618 C C . ASP A 1 204 ? 2.521 30.266 11.125 1 91.88 204 ASP A C 1
ATOM 1620 O O . ASP A 1 204 ? 1.854 30.797 12.016 1 91.88 204 ASP A O 1
ATOM 1624 N N . GLY A 1 205 ? 2.645 30.844 9.984 1 90.25 205 GLY A N 1
ATOM 1625 C CA . GLY A 1 205 ? 1.847 31.984 9.578 1 90.25 205 GLY A CA 1
ATOM 1626 C C . GLY A 1 205 ? 2.471 33.312 9.961 1 90.25 205 GLY A C 1
ATOM 1627 O O . GLY A 1 205 ? 1.803 34.188 10.523 1 90.25 205 GLY A O 1
ATOM 1628 N N . GLY A 1 206 ? 3.746 33.375 9.883 1 91.44 206 GLY A N 1
ATOM 1629 C CA . GLY A 1 206 ? 4.434 34.625 10.148 1 91.44 206 GLY A CA 1
ATOM 1630 C C . GLY A 1 206 ? 4.895 34.781 11.586 1 91.44 206 GLY A C 1
ATOM 1631 O O . GLY A 1 206 ? 4.492 33.969 12.445 1 91.44 206 GLY A O 1
ATOM 1632 N N . SER A 1 207 ? 5.719 35.812 11.742 1 94.31 207 SER A N 1
ATOM 1633 C CA . SER A 1 207 ? 6.223 36.094 13.078 1 94.31 207 SER A CA 1
ATOM 1634 C C . SER A 1 207 ? 5.996 37.562 13.445 1 94.31 207 SER A C 1
ATOM 1636 O O . SER A 1 207 ? 4.941 37.906 13.969 1 94.31 207 SER A O 1
ATOM 1638 N N . VAL A 1 208 ? 6.719 38.438 12.758 1 96.69 208 VAL A N 1
ATOM 1639 C CA . VAL A 1 208 ? 6.625 39.875 13.086 1 96.69 208 VAL A CA 1
ATOM 1640 C C . VAL A 1 208 ? 5.285 40.406 12.609 1 96.69 208 VAL A C 1
ATOM 1642 O O . VAL A 1 208 ? 4.781 41.406 13.164 1 96.69 208 VAL A O 1
ATOM 1645 N N . GLU A 1 209 ? 4.699 39.781 11.656 1 96.69 209 GLU A N 1
ATOM 1646 C CA . GLU A 1 209 ? 3.432 40.219 11.078 1 96.69 209 GLU A CA 1
ATOM 1647 C C . GLU A 1 209 ? 2.33 40.281 12.133 1 96.69 209 GLU A C 1
ATOM 1649 O O . GLU A 1 209 ? 1.367 41.031 12.008 1 96.69 209 GLU A O 1
ATOM 1654 N N . ARG A 1 210 ? 2.457 39.5 13.156 1 97.44 210 ARG A N 1
ATOM 1655 C CA . ARG A 1 210 ? 1.444 39.406 14.203 1 97.44 210 ARG A CA 1
ATOM 1656 C C . ARG A 1 210 ? 1.272 40.719 14.945 1 97.44 210 ARG A C 1
ATOM 1658 O O . ARG A 1 210 ? 0.187 41.031 15.445 1 97.44 210 ARG A O 1
ATOM 1665 N N . TRP A 1 211 ? 2.289 41.531 14.961 1 98.31 211 TRP A N 1
ATOM 1666 C CA . TRP A 1 211 ? 2.248 42.844 15.617 1 98.31 211 TRP A CA 1
ATOM 1667 C C . TRP A 1 211 ? 2.064 43.969 14.602 1 98.31 211 TRP A C 1
ATOM 1669 O O . TRP A 1 211 ? 1.602 45.062 14.945 1 98.31 211 TRP A O 1
ATOM 1679 N N . GLU A 1 212 ? 2.412 43.688 13.406 1 98.12 212 GLU A N 1
ATOM 1680 C CA . GLU A 1 212 ? 2.498 44.75 12.414 1 98.12 212 GLU A CA 1
ATOM 1681 C C . GLU A 1 212 ? 1.113 45.156 11.922 1 98.12 212 GLU A C 1
ATOM 1683 O O . GLU A 1 212 ? 0.273 44.312 11.641 1 98.12 212 GLU A O 1
ATOM 1688 N N . GLU A 1 213 ? 0.957 46.438 11.719 1 97.12 213 GLU A N 1
ATOM 1689 C CA . GLU A 1 213 ? -0.302 47 11.242 1 97.12 213 GLU A CA 1
ATOM 1690 C C . GLU A 1 213 ? -0.638 46.5 9.836 1 97.12 213 GLU A C 1
ATOM 1692 O O . GLU A 1 213 ? -1.811 46.312 9.508 1 97.12 213 GLU A O 1
ATOM 1697 N N . GLY A 1 214 ? 0.345 46.281 9.055 1 96.56 214 GLY A N 1
ATOM 1698 C CA . GLY A 1 214 ? 0.154 45.781 7.699 1 96.56 214 GLY A CA 1
ATOM 1699 C C . GLY A 1 214 ? 0.02 44.281 7.613 1 96.56 214 GLY A C 1
ATOM 1700 O O . GLY A 1 214 ? -0.286 43.75 6.551 1 96.56 214 GLY A O 1
ATOM 1701 N N . GLY A 1 215 ? 0.289 43.625 8.695 1 96.56 215 GLY A N 1
ATOM 1702 C CA . GLY A 1 215 ? 0.127 42.188 8.789 1 96.56 215 GLY A CA 1
ATOM 1703 C C . GLY A 1 215 ? -1.237 41.781 9.305 1 96.56 215 GLY A C 1
ATOM 1704 O O . GLY A 1 215 ? -2.262 42.094 8.711 1 96.56 215 GLY A O 1
ATOM 1705 N N . TYR A 1 216 ? -1.265 41.219 10.516 1 96.69 216 TYR A N 1
ATOM 1706 C CA . TYR A 1 216 ? -2.52 40.812 11.141 1 96.69 216 TYR A CA 1
ATOM 1707 C C . TYR A 1 216 ? -3.322 42.031 11.586 1 96.69 216 TYR A C 1
ATOM 1709 O O . TYR A 1 216 ? -4.531 41.938 11.812 1 96.69 216 TYR A O 1
ATOM 1717 N N . GLY A 1 217 ? -2.682 43.156 11.656 1 96.69 217 GLY A N 1
ATOM 1718 C CA . GLY A 1 217 ? -3.352 44.375 12.016 1 96.69 217 GLY A CA 1
ATOM 1719 C C . GLY A 1 217 ? -4.387 44.812 11 1 96.69 217 GLY A C 1
ATOM 1720 O O . GLY A 1 217 ? -5.332 45.531 11.336 1 96.69 217 GLY A O 1
ATOM 1721 N N . ARG A 1 218 ? -4.18 44.438 9.781 1 95.44 218 ARG A N 1
ATOM 1722 C CA . ARG A 1 218 ? -5.129 44.812 8.727 1 95.44 218 ARG A CA 1
ATOM 1723 C C . ARG A 1 218 ? -6.527 44.281 9.055 1 95.44 218 ARG A C 1
ATOM 1725 O O . ARG A 1 218 ? -7.527 44.938 8.711 1 95.44 218 ARG A O 1
ATOM 1732 N N . GLY A 1 219 ? -6.629 43.25 9.75 1 92.44 219 GLY A N 1
ATOM 1733 C CA . GLY A 1 219 ? -7.91 42.656 10.094 1 92.44 219 GLY A CA 1
ATOM 1734 C C . GLY A 1 219 ? -8.273 42.812 11.562 1 92.44 219 GLY A C 1
ATOM 1735 O O . GLY A 1 219 ? -9.352 42.406 11.992 1 92.44 219 GLY A O 1
ATOM 1736 N N . GLY A 1 220 ? -7.367 43.406 12.211 1 95.31 220 GLY A N 1
ATOM 1737 C CA . GLY A 1 220 ? -7.59 43.625 13.641 1 95.31 220 GLY A CA 1
ATOM 1738 C C . GLY A 1 220 ? -7.676 42.312 14.414 1 95.31 220 GLY A C 1
ATOM 1739 O O . GLY A 1 220 ? -8.414 42.219 15.398 1 95.31 220 GLY A O 1
ATOM 1740 N N . VAL A 1 221 ? -7.055 41.344 13.969 1 95.75 221 VAL A N 1
ATOM 1741 C CA . VAL A 1 221 ? -7.172 40 14.523 1 95.75 221 VAL A CA 1
ATOM 1742 C C . VAL A 1 221 ? -6.855 40.031 16.016 1 95.75 221 VAL A C 1
ATOM 1744 O O . VAL A 1 221 ? -7.582 39.438 16.812 1 95.75 221 VAL A O 1
ATOM 1747 N N . TYR A 1 222 ? -5.754 40.75 16.391 1 97.75 222 TYR A N 1
ATOM 1748 C CA . TYR A 1 222 ? -5.273 40.688 17.766 1 97.75 222 TYR A CA 1
ATOM 1749 C C . TYR A 1 222 ? -5.508 42.031 18.484 1 97.75 222 TYR A C 1
ATOM 1751 O O . TYR A 1 222 ? -5.004 42.25 19.578 1 97.75 222 TYR A O 1
ATOM 1759 N N . GLU A 1 223 ? -6.227 42.875 17.906 1 97 223 GLU A N 1
ATOM 1760 C CA . GLU A 1 223 ? -6.461 44.219 18.453 1 97 223 GLU A CA 1
ATOM 1761 C C . GLU A 1 223 ? -7.008 44.125 19.875 1 97 223 GLU A C 1
ATOM 1763 O O . GLU A 1 223 ? -6.559 44.875 20.766 1 97 223 GLU A O 1
ATOM 1768 N N . PRO A 1 224 ? -7.969 43.281 20.125 1 97.56 224 PRO A N 1
ATOM 1769 C CA . PRO A 1 224 ? -8.492 43.219 21.484 1 97.56 224 PRO A CA 1
ATOM 1770 C C . PRO A 1 224 ? -7.422 42.844 22.516 1 97.56 224 PRO A C 1
ATOM 1772 O O . PRO A 1 224 ? -7.516 43.281 23.672 1 97.56 224 PRO A O 1
ATOM 1775 N N . VAL A 1 225 ? -6.441 42.125 22.141 1 98.38 225 VAL A N 1
ATOM 1776 C CA . VAL A 1 225 ? -5.348 41.75 23.031 1 98.38 225 VAL A CA 1
ATOM 1777 C C . VAL A 1 225 ? -4.582 43 23.453 1 98.38 225 VAL A C 1
ATOM 1779 O O . VAL A 1 225 ? -4.285 43.188 24.625 1 98.38 225 VAL A O 1
ATOM 1782 N N . PHE A 1 226 ? -4.332 43.938 22.516 1 98.06 226 PHE A N 1
ATOM 1783 C CA . PHE A 1 226 ? -3.578 45.156 22.766 1 98.06 226 PHE A CA 1
ATOM 1784 C C . PHE A 1 226 ? -4.469 46.219 23.391 1 98.06 226 PHE A C 1
ATOM 1786 O O . PHE A 1 226 ? -4 47.312 23.734 1 98.06 226 PHE A O 1
ATOM 1793 N N . ARG A 1 227 ? -5.707 45.875 23.578 1 97.69 227 ARG A N 1
ATOM 1794 C CA . ARG A 1 227 ? -6.633 46.719 24.312 1 97.69 227 ARG A CA 1
ATOM 1795 C C . ARG A 1 227 ? -6.902 46.156 25.703 1 97.69 227 ARG A C 1
ATOM 1797 O O . ARG A 1 227 ? -7.766 46.656 26.438 1 97.69 227 ARG A O 1
ATOM 1804 N N . GLY A 1 228 ? -6.227 45.094 26 1 97.88 228 GLY A N 1
ATOM 1805 C CA . GLY A 1 228 ? -6.348 44.5 27.328 1 97.88 228 GLY A CA 1
ATOM 1806 C C . GLY A 1 228 ? -7.621 43.688 27.5 1 97.88 228 GLY A C 1
ATOM 1807 O O . GLY A 1 228 ? -8.086 43.5 28.625 1 97.88 228 GLY A O 1
ATOM 1808 N N . ALA A 1 229 ? -8.18 43.219 26.406 1 97.88 229 ALA A N 1
ATOM 1809 C CA . ALA A 1 229 ? -9.508 42.625 26.453 1 97.88 229 ALA A CA 1
ATOM 1810 C C . ALA A 1 229 ? -9.5 41.188 25.891 1 97.88 229 ALA A C 1
ATOM 1812 O O . ALA A 1 229 ? -10.461 40.781 25.25 1 97.88 229 ALA A O 1
ATOM 1813 N N . TRP A 1 230 ? -8.398 40.531 26.109 1 97.38 230 TRP A N 1
ATOM 1814 C CA . TRP A 1 230 ? -8.281 39.188 25.516 1 97.38 230 TRP A CA 1
ATOM 1815 C C . TRP A 1 230 ? -9.25 38.219 26.172 1 97.38 230 TRP A C 1
ATOM 1817 O O . TRP A 1 230 ? -9.641 37.219 25.562 1 97.38 230 TRP A O 1
ATOM 1827 N N . ASP A 1 231 ? -9.656 38.406 27.469 1 96.94 231 ASP A N 1
ATOM 1828 C CA . ASP A 1 231 ? -10.484 37.469 28.219 1 96.94 231 ASP A CA 1
ATOM 1829 C C . ASP A 1 231 ? -11.953 37.906 28.188 1 96.94 231 ASP A C 1
ATOM 1831 O O . ASP A 1 231 ? -12.727 37.5 29.062 1 96.94 231 ASP A O 1
ATOM 1835 N N . SER A 1 232 ? -12.258 38.719 27.219 1 94.69 232 SER A N 1
ATOM 1836 C CA . SER A 1 232 ? -13.648 39.125 26.969 1 94.69 232 SER A CA 1
ATOM 1837 C C . SER A 1 232 ? -14.156 38.562 25.656 1 94.69 232 SER A C 1
ATOM 1839 O O . SER A 1 232 ? -13.445 37.812 24.969 1 94.69 232 SER A O 1
ATOM 1841 N N . ASP A 1 233 ? -15.406 38.906 25.344 1 93.5 233 ASP A N 1
ATOM 1842 C CA . ASP A 1 233 ? -16.031 38.438 24.109 1 93.5 233 ASP A CA 1
ATOM 1843 C C . ASP A 1 233 ? -15.438 39.156 22.891 1 93.5 233 ASP A C 1
ATOM 1845 O O . ASP A 1 233 ? -15.711 38.781 21.75 1 93.5 233 ASP A O 1
ATOM 1849 N N . ALA A 1 234 ? -14.523 40.031 23.219 1 94.19 234 ALA A N 1
ATOM 1850 C CA . ALA A 1 234 ? -13.945 40.844 22.141 1 94.19 234 ALA A CA 1
ATOM 1851 C C . ALA A 1 234 ? -12.883 40.031 21.391 1 94.19 234 ALA A C 1
ATOM 1853 O O . ALA A 1 234 ? -12.531 40.375 20.266 1 94.19 234 ALA A O 1
ATOM 1854 N N . TYR A 1 235 ? -12.43 39.031 22.047 1 96.81 235 TYR A N 1
ATOM 1855 C CA . TYR A 1 235 ? -11.391 38.25 21.406 1 96.81 235 TYR A CA 1
ATOM 1856 C C . TYR A 1 235 ? -11.781 36.781 21.344 1 96.81 235 TYR A C 1
ATOM 1858 O O . TYR A 1 235 ? -12.047 36.156 22.375 1 96.81 235 TYR A O 1
ATOM 1866 N N . ASP A 1 236 ? -11.844 36.281 20.156 1 96.88 236 ASP A N 1
ATOM 1867 C CA . ASP A 1 236 ? -12.07 34.844 19.875 1 96.88 236 ASP A CA 1
ATOM 1868 C C . ASP A 1 236 ? -11.117 34.344 18.797 1 96.88 236 ASP A C 1
ATOM 1870 O O . ASP A 1 236 ? -11.211 34.75 17.641 1 96.88 236 ASP A O 1
ATOM 1874 N N . PRO A 1 237 ? -10.242 33.469 19.219 1 97.12 237 PRO A N 1
ATOM 1875 C CA . PRO A 1 237 ? -9.297 32.969 18.234 1 97.12 237 PRO A CA 1
ATOM 1876 C C . PRO A 1 237 ? -9.977 32.219 17.078 1 97.12 237 PRO A C 1
ATOM 1878 O O . PRO A 1 237 ? -9.359 32 16.031 1 97.12 237 PRO A O 1
ATOM 1881 N N . PHE A 1 238 ? -11.25 31.844 17.172 1 98.12 238 PHE A N 1
ATOM 1882 C CA . PHE A 1 238 ? -11.961 31.109 16.141 1 98.12 238 PHE A CA 1
ATOM 1883 C C . PHE A 1 238 ? -12.867 32.031 15.336 1 98.12 238 PHE A C 1
ATOM 1885 O O . PHE A 1 238 ? -13.758 31.562 14.625 1 98.12 238 PHE A O 1
ATOM 1892 N N . ASP A 1 239 ? -12.711 33.312 15.445 1 97.25 239 ASP A N 1
ATOM 1893 C CA . ASP A 1 239 ? -13.375 34.281 14.57 1 97.25 239 ASP A CA 1
ATOM 1894 C C . ASP A 1 239 ? -12.57 34.5 13.297 1 97.25 239 ASP A C 1
ATOM 1896 O O . ASP A 1 239 ? -11.445 35.031 13.352 1 97.25 239 ASP A O 1
ATOM 1900 N N . ALA A 1 240 ? -13.156 34.25 12.18 1 96.62 240 ALA A N 1
ATOM 1901 C CA . ALA A 1 240 ? -12.445 34.281 10.906 1 96.62 240 ALA A CA 1
ATOM 1902 C C . ALA A 1 240 ? -12.523 35.656 10.258 1 96.62 240 ALA A C 1
ATOM 1904 O O . ALA A 1 240 ? -11.766 35.969 9.328 1 96.62 240 ALA A O 1
ATOM 1905 N N . ALA A 1 241 ? -13.344 36.5 10.688 1 93.5 241 ALA A N 1
ATOM 1906 C CA . ALA A 1 241 ? -13.633 37.75 10.008 1 93.5 241 ALA A CA 1
ATOM 1907 C C . ALA A 1 241 ? -12.359 38.562 9.797 1 93.5 241 ALA A C 1
ATOM 1909 O O . ALA A 1 241 ? -12.094 39.031 8.688 1 93.5 241 ALA A O 1
ATOM 1910 N N . GLY A 1 242 ? -11.609 38.781 10.852 1 93.38 242 GLY A N 1
ATOM 1911 C CA . GLY A 1 242 ? -10.383 39.562 10.758 1 93.38 242 GLY A CA 1
ATOM 1912 C C . GLY A 1 242 ? -9.281 38.844 10 1 93.38 242 GLY A C 1
ATOM 1913 O O . GLY A 1 242 ? -8.43 39.5 9.383 1 93.38 242 GLY A O 1
ATOM 1914 N N . ARG A 1 243 ? -9.289 37.594 10.016 1 94.5 243 ARG A N 1
ATOM 1915 C CA . ARG A 1 243 ? -8.227 36.781 9.422 1 94.5 243 ARG A CA 1
ATOM 1916 C C . ARG A 1 243 ? -8.297 36.812 7.898 1 94.5 243 ARG A C 1
ATOM 1918 O O . ARG A 1 243 ? -7.277 36.656 7.223 1 94.5 243 ARG A O 1
ATOM 1925 N N . VAL A 1 244 ? -9.453 37.062 7.363 1 92.88 244 VAL A N 1
ATOM 1926 C CA . VAL A 1 244 ? -9.648 37.125 5.922 1 92.88 244 VAL A CA 1
ATOM 1927 C C . VAL A 1 244 ? -8.805 38.281 5.352 1 92.88 244 VAL A C 1
ATOM 1929 O O . VAL A 1 244 ? -8.297 38.156 4.23 1 92.88 244 VAL A O 1
ATOM 1932 N N . ARG A 1 245 ? -8.562 39.281 6.121 1 91.88 245 ARG A N 1
ATOM 1933 C CA . ARG A 1 245 ? -7.887 40.469 5.648 1 91.88 245 ARG A CA 1
ATOM 1934 C C . ARG A 1 245 ? -6.422 40.469 6.07 1 91.88 245 ARG A C 1
ATOM 1936 O O . ARG A 1 245 ? -5.625 41.281 5.562 1 91.88 245 ARG A O 1
ATOM 1943 N N . ALA A 1 246 ? -6.055 39.594 6.906 1 94.06 246 ALA A N 1
ATOM 1944 C CA . ALA A 1 246 ? -4.703 39.562 7.461 1 94.06 246 ALA A CA 1
ATOM 1945 C C . ALA A 1 246 ? -3.684 39.188 6.395 1 94.06 246 ALA A C 1
ATOM 1947 O O . ALA A 1 246 ? -3.963 38.344 5.539 1 94.06 246 ALA A O 1
ATOM 1948 N N . VAL A 1 247 ? -2.533 39.812 6.426 1 93.69 247 VAL A N 1
ATOM 1949 C CA . VAL A 1 247 ? -1.391 39.438 5.605 1 93.69 247 VAL A CA 1
ATOM 1950 C C . VAL A 1 247 ? -0.346 38.719 6.469 1 93.69 247 VAL A C 1
ATOM 1952 O O . VAL A 1 247 ? 0.306 39.375 7.301 1 93.69 247 VAL A O 1
ATOM 1955 N N . THR A 1 248 ? -0.199 37.438 6.191 1 92.38 248 THR A N 1
ATOM 1956 C CA . THR A 1 248 ? 0.603 36.625 7.09 1 92.38 248 THR A CA 1
ATOM 1957 C C . THR A 1 248 ? 2.064 36.625 6.648 1 92.38 248 THR A C 1
ATOM 1959 O O . THR A 1 248 ? 2.939 36.188 7.402 1 92.38 248 THR A O 1
ATOM 1962 N N . ASP A 1 249 ? 2.369 37.094 5.469 1 90.88 249 ASP A N 1
ATOM 1963 C CA . ASP A 1 249 ? 3.74 37.188 4.973 1 90.88 249 ASP A CA 1
ATOM 1964 C C . ASP A 1 249 ? 4 38.531 4.305 1 90.88 249 ASP A C 1
ATOM 1966 O O . ASP A 1 249 ? 3.641 38.719 3.145 1 90.88 249 ASP A O 1
ATOM 1970 N N . LEU A 1 250 ? 4.707 39.312 4.965 1 93 250 LEU A N 1
ATOM 1971 C CA . LEU A 1 250 ? 5.039 40.656 4.445 1 93 250 LEU A CA 1
ATOM 1972 C C . LEU A 1 250 ? 6.438 40.656 3.842 1 93 250 LEU A C 1
ATOM 1974 O O . LEU A 1 250 ? 6.805 41.594 3.131 1 93 250 LEU A O 1
ATOM 1978 N N . TYR A 1 251 ? 7.141 39.562 3.992 1 90.31 251 TYR A N 1
ATOM 1979 C CA . TYR A 1 251 ? 8.57 39.656 3.721 1 90.31 251 TYR A CA 1
ATOM 1980 C C . TYR A 1 251 ? 8.992 38.625 2.688 1 90.31 251 TYR A C 1
ATOM 1982 O O . TYR A 1 251 ? 10.172 38.5 2.355 1 90.31 251 TYR A O 1
ATOM 1990 N N . GLY A 1 252 ? 8.133 37.844 2.23 1 85.56 252 GLY A N 1
ATOM 1991 C CA . GLY A 1 252 ? 8.406 36.875 1.168 1 85.56 252 GLY A CA 1
ATOM 1992 C C . GLY A 1 252 ? 9.297 35.719 1.614 1 85.56 252 GLY A C 1
ATOM 1993 O O . GLY A 1 252 ? 10.242 35.375 0.917 1 85.56 252 GLY A O 1
ATOM 1994 N N . GLY A 1 253 ? 9.039 35.281 2.814 1 85 253 GLY A N 1
ATOM 1995 C CA . GLY A 1 253 ? 9.828 34.156 3.346 1 85 253 GLY A CA 1
ATOM 1996 C C . GLY A 1 253 ? 9.688 32.906 2.535 1 85 253 GLY A C 1
ATOM 1997 O O . GLY A 1 253 ? 8.617 32.625 1.98 1 85 253 GLY A O 1
ATOM 1998 N N . LEU A 1 254 ? 10.812 32.062 2.539 1 77.81 254 LEU A N 1
ATOM 1999 C CA . LEU A 1 254 ? 10.797 30.781 1.847 1 77.81 254 LEU A CA 1
ATOM 2000 C C . LEU A 1 254 ? 9.977 29.75 2.617 1 77.81 254 LEU A C 1
ATOM 2002 O O . LEU A 1 254 ? 10.359 29.344 3.711 1 77.81 254 LEU A O 1
ATOM 2006 N N . GLY A 1 255 ? 8.688 29.609 2.354 1 79.06 255 GLY A N 1
ATOM 2007 C CA . GLY A 1 255 ? 7.785 28.688 3.023 1 79.06 255 GLY A CA 1
ATOM 2008 C C . GLY A 1 255 ? 6.691 29.391 3.811 1 79.06 255 GLY A C 1
ATOM 2009 O O . GLY A 1 255 ? 6 28.75 4.613 1 79.06 255 GLY A O 1
ATOM 2010 N N . ALA A 1 256 ? 6.688 30.656 3.609 1 83.38 256 ALA A N 1
ATOM 2011 C CA . ALA A 1 256 ? 5.637 31.422 4.273 1 83.38 256 ALA A CA 1
ATOM 2012 C C . ALA A 1 256 ? 4.289 31.219 3.592 1 83.38 256 ALA A C 1
ATOM 2014 O O . ALA A 1 256 ? 4.105 31.609 2.436 1 83.38 256 ALA A O 1
ATOM 2015 N N . CYS A 1 257 ? 3.441 30.625 4.309 1 85.44 257 CYS A N 1
ATOM 2016 C CA . CYS A 1 257 ? 2.125 30.312 3.768 1 85.44 257 CYS A CA 1
ATOM 2017 C C . CYS A 1 257 ? 1.293 31.578 3.588 1 85.44 257 CYS A C 1
ATOM 2019 O O . CYS A 1 257 ? 1.22 32.406 4.492 1 85.44 257 CYS A O 1
ATOM 2021 N N . SER A 1 258 ? 0.707 31.688 2.426 1 83.81 258 SER A N 1
ATOM 2022 C CA . SER A 1 258 ? -0.071 32.906 2.135 1 83.81 258 SER A CA 1
ATOM 2023 C C . SER A 1 258 ? -1.568 32.625 2.219 1 83.81 258 SER A C 1
ATOM 2025 O O . SER A 1 258 ? -2.371 33.531 2.34 1 83.81 258 SER A O 1
ATOM 2027 N N . MET A 1 259 ? -1.91 31.375 2.119 1 90.5 259 MET A N 1
ATOM 2028 C CA . MET A 1 259 ? -3.316 31.016 2.27 1 90.5 259 MET A CA 1
ATOM 2029 C C . MET A 1 259 ? -3.711 30.969 3.742 1 90.5 259 MET A C 1
ATOM 2031 O O . MET A 1 259 ? -2.936 30.5 4.582 1 90.5 259 MET A O 1
ATOM 2035 N N . PHE A 1 260 ? -4.945 31.469 3.961 1 93.75 260 PHE A N 1
ATOM 2036 C CA . PHE A 1 260 ? -5.48 31.328 5.312 1 93.75 260 PHE A CA 1
ATOM 2037 C C . PHE A 1 260 ? -5.754 29.875 5.641 1 93.75 260 PHE A C 1
ATOM 2039 O O . PHE A 1 260 ? -6.527 29.203 4.945 1 93.75 260 PHE A O 1
ATOM 2046 N N . ARG A 1 261 ? -5.109 29.359 6.664 1 96.69 261 ARG A N 1
ATOM 2047 C CA . ARG A 1 261 ? -5.305 28 7.176 1 96.69 261 ARG A CA 1
ATOM 2048 C C . ARG A 1 261 ? -5.992 28.031 8.539 1 96.69 261 ARG A C 1
ATOM 2050 O O . ARG A 1 261 ? -5.355 28.312 9.555 1 96.69 261 ARG A O 1
ATOM 2057 N N . THR A 1 262 ? -7.262 27.672 8.492 1 98.12 262 THR A N 1
ATOM 2058 C CA . THR A 1 262 ? -7.973 27.625 9.766 1 98.12 262 THR A CA 1
ATOM 2059 C C . THR A 1 262 ? -7.309 26.641 10.727 1 98.12 262 THR A C 1
ATOM 2061 O O . THR A 1 262 ? -7.184 26.922 11.922 1 98.12 262 THR A O 1
ATOM 2064 N N . PHE A 1 263 ? -6.934 25.516 10.18 1 98.56 263 PHE A N 1
ATOM 2065 C CA . PHE A 1 263 ? -6.145 24.5 10.883 1 98.56 263 PHE A CA 1
ATOM 2066 C C . PHE A 1 263 ? -4.961 24.062 10.031 1 98.56 263 PHE A C 1
ATOM 2068 O O . PHE A 1 263 ? -5.086 23.922 8.812 1 98.56 263 PHE A O 1
ATOM 2075 N N . GLN A 1 264 ? -3.855 23.891 10.695 1 97.62 264 GLN A N 1
ATOM 2076 C CA . GLN A 1 264 ? -2.861 23 10.125 1 97.62 264 GLN A CA 1
ATOM 2077 C C . GLN A 1 264 ? -3.271 21.531 10.312 1 97.62 264 GLN A C 1
ATOM 2079 O O . GLN A 1 264 ? -4.184 21.234 11.086 1 97.62 264 GLN A O 1
ATOM 2084 N N . GLY A 1 265 ? -2.6 20.703 9.516 1 98.38 265 GLY A N 1
ATOM 2085 C CA . GLY A 1 265 ? -2.963 19.312 9.695 1 98.38 265 GLY A CA 1
ATOM 2086 C C . GLY A 1 265 ? -2.145 18.375 8.836 1 98.38 265 GLY A C 1
ATOM 2087 O O . GLY A 1 265 ? -1.49 18.797 7.879 1 98.38 265 GLY A O 1
ATOM 2088 N N . TRP A 1 266 ? -2.152 17.172 9.273 1 98.69 266 TRP A N 1
ATOM 2089 C CA . TRP A 1 266 ? -1.558 16.141 8.43 1 98.69 266 TRP A CA 1
ATOM 2090 C C . TRP A 1 266 ? -2.332 14.828 8.547 1 98.69 266 TRP A C 1
ATOM 2092 O O . TRP A 1 266 ? -2.992 14.578 9.555 1 98.69 266 TRP A O 1
ATOM 2102 N N . LEU A 1 267 ? -2.338 14.117 7.453 1 98.94 267 LEU A N 1
ATOM 2103 C CA . LEU A 1 267 ? -2.848 12.758 7.379 1 98.94 267 LEU A CA 1
ATOM 2104 C C . LEU A 1 267 ? -1.76 11.75 7.73 1 98.94 267 LEU A C 1
ATOM 2106 O O . LEU A 1 267 ? -0.695 11.734 7.105 1 98.94 267 LEU A O 1
ATOM 2110 N N . ALA A 1 268 ? -2.053 10.906 8.711 1 98.88 268 ALA A N 1
ATOM 2111 C CA . ALA A 1 268 ? -1.089 9.883 9.102 1 98.88 268 ALA A CA 1
ATOM 2112 C C . ALA A 1 268 ? -1.009 8.773 8.055 1 98.88 268 ALA A C 1
ATOM 2114 O O . ALA A 1 268 ? -2.037 8.289 7.578 1 98.88 268 ALA A O 1
ATOM 2115 N N . LEU A 1 269 ? 0.223 8.375 7.754 1 98.81 269 LEU A N 1
ATOM 2116 C CA . LEU A 1 269 ? 0.446 7.289 6.809 1 98.81 269 LEU A CA 1
ATOM 2117 C C . LEU A 1 269 ? 1.099 6.094 7.496 1 98.81 269 LEU A C 1
ATOM 2119 O O . LEU A 1 269 ? 1.354 5.07 6.863 1 98.81 269 LEU A O 1
ATOM 2123 N N . SER A 1 270 ? 1.449 6.211 8.75 1 98.44 270 SER A N 1
ATOM 2124 C CA . SER A 1 270 ? 2.074 5.16 9.547 1 98.44 270 SER A CA 1
ATOM 2125 C C . SER A 1 270 ? 1.538 5.156 10.977 1 98.44 270 SER A C 1
ATOM 2127 O O . SER A 1 270 ? 0.853 6.094 11.391 1 98.44 270 SER A O 1
ATOM 2129 N N . LYS A 1 271 ? 1.775 4.039 11.617 1 97.88 271 LYS A N 1
ATOM 2130 C CA . LYS A 1 271 ? 1.537 3.992 13.062 1 97.88 271 LYS A CA 1
ATOM 2131 C C . LYS A 1 271 ? 2.645 4.707 13.828 1 97.88 271 LYS A C 1
ATOM 2133 O O . LYS A 1 271 ? 3.818 4.352 13.703 1 97.88 271 LYS A O 1
ATOM 2138 N N . VAL A 1 272 ? 2.273 5.715 14.531 1 98 272 VAL A N 1
ATOM 2139 C CA . VAL A 1 272 ? 3.285 6.488 15.242 1 98 272 VAL A CA 1
ATOM 2140 C C . VAL A 1 272 ? 2.73 6.953 16.594 1 98 272 VAL A C 1
ATOM 2142 O O . VAL A 1 272 ? 1.569 7.359 16.688 1 98 272 VAL A O 1
ATOM 2145 N N . GLY A 1 273 ? 3.543 6.852 17.641 1 97.75 273 GLY A N 1
ATOM 2146 C CA . GLY A 1 273 ? 3.17 7.316 18.969 1 97.75 273 GLY A CA 1
ATOM 2147 C C . GLY A 1 273 ? 4.125 8.352 19.531 1 97.75 273 GLY A C 1
ATOM 2148 O O . GLY A 1 273 ? 5.074 8.758 18.859 1 97.75 273 GLY A O 1
ATOM 2149 N N . PRO A 1 274 ? 3.799 8.75 20.781 1 98.12 274 PRO A N 1
ATOM 2150 C CA . PRO A 1 274 ? 4.656 9.727 21.453 1 98.12 274 PRO A CA 1
ATOM 2151 C C . PRO A 1 274 ? 6.125 9.32 21.469 1 98.12 274 PRO A C 1
ATOM 2153 O O . PRO A 1 274 ? 6.449 8.172 21.781 1 98.12 274 PRO A O 1
ATOM 2156 N N . GLY A 1 275 ? 6.992 10.203 21.047 1 97.62 275 GLY A N 1
ATOM 2157 C CA . GLY A 1 275 ? 8.43 9.961 21.078 1 97.62 275 GLY A CA 1
ATOM 2158 C C . GLY A 1 275 ? 8.945 9.273 19.844 1 97.62 275 GLY A C 1
ATOM 2159 O O . GLY A 1 275 ? 10.148 9.023 19.719 1 97.62 275 GLY A O 1
ATOM 2160 N N . GLU A 1 276 ? 8.086 9.062 18.891 1 97.94 276 GLU A N 1
ATOM 2161 C CA . GLU A 1 276 ? 8.477 8.32 17.703 1 97.94 276 GLU A CA 1
ATOM 2162 C C . GLU A 1 276 ? 8.547 9.242 16.484 1 97.94 276 GLU A C 1
ATOM 2164 O O . GLU A 1 276 ? 8.133 8.867 15.391 1 97.94 276 GLU A O 1
ATOM 2169 N N . GLY A 1 277 ? 9.078 10.461 16.719 1 97.19 277 GLY A N 1
ATOM 2170 C CA . GLY A 1 277 ? 9.273 11.391 15.609 1 97.19 277 GLY A CA 1
ATOM 2171 C C . GLY A 1 277 ? 7.992 12.055 15.156 1 97.19 277 GLY A C 1
ATOM 2172 O O . GLY A 1 277 ? 7.781 12.25 13.961 1 97.19 277 GLY A O 1
ATOM 2173 N N . THR A 1 278 ? 7.129 12.406 16.109 1 97.12 278 THR A N 1
ATOM 2174 C CA . THR A 1 278 ? 5.809 12.906 15.75 1 97.12 278 THR A CA 1
ATOM 2175 C C . THR A 1 278 ? 5.566 14.281 16.375 1 97.12 278 THR A C 1
ATOM 2177 O O . THR A 1 278 ? 6.484 14.891 16.922 1 97.12 278 THR A O 1
ATOM 2180 N N . LEU A 1 279 ? 4.418 14.805 16.25 1 98.12 279 LEU A N 1
ATOM 2181 C CA . LEU A 1 279 ? 3.988 16.172 16.547 1 98.12 279 LEU A CA 1
ATOM 2182 C C . LEU A 1 279 ? 3.777 16.344 18.047 1 98.12 279 LEU A C 1
ATOM 2184 O O . LEU A 1 279 ? 3.223 15.477 18.719 1 98.12 279 LEU A O 1
ATOM 2188 N N . LEU A 1 280 ? 4.316 17.438 18.562 1 98.5 280 LEU A N 1
ATOM 2189 C CA . LEU A 1 280 ? 3.934 17.984 19.859 1 98.5 280 LEU A CA 1
ATOM 2190 C C . LEU A 1 280 ? 3.166 19.297 19.688 1 98.5 280 LEU A C 1
ATOM 2192 O O . LEU A 1 280 ? 3.422 20.047 18.75 1 98.5 280 LEU A O 1
ATOM 2196 N N . VAL A 1 281 ? 2.264 19.547 20.688 1 98.75 281 VAL A N 1
ATOM 2197 C CA . VAL A 1 281 ? 1.522 20.797 20.656 1 98.75 281 VAL A CA 1
ATOM 2198 C C . VAL A 1 281 ? 1.43 21.375 22.062 1 98.75 281 VAL A C 1
ATOM 2200 O O . VAL A 1 281 ? 1.549 20.641 23.047 1 98.75 281 VAL A O 1
ATOM 2203 N N . ASN A 1 282 ? 1.383 22.641 22.172 1 98.81 282 ASN A N 1
ATOM 2204 C CA . ASN A 1 282 ? 0.839 23.297 23.359 1 98.81 282 ASN A CA 1
ATOM 2205 C C . ASN A 1 282 ? -0.674 23.469 23.266 1 98.81 282 ASN A C 1
ATOM 2207 O O . ASN A 1 282 ? -1.162 24.297 22.5 1 98.81 282 ASN A O 1
ATOM 2211 N N . PRO A 1 283 ? -1.449 22.703 24.047 1 98.69 283 PRO A N 1
ATOM 2212 C CA . PRO A 1 283 ? -2.895 22.609 23.828 1 98.69 283 PRO A CA 1
ATOM 2213 C C . PRO A 1 283 ? -3.676 23.688 24.562 1 98.69 283 PRO A C 1
ATOM 2215 O O . PRO A 1 283 ? -4.684 23.391 25.219 1 98.69 283 PRO A O 1
ATOM 2218 N N . LEU A 1 284 ? -3.248 24.938 24.438 1 98.31 284 LEU A N 1
ATOM 2219 C CA . LEU A 1 284 ? -3.9 26.109 25.031 1 98.31 284 LEU A CA 1
ATOM 2220 C C . LEU A 1 284 ? -3.824 27.297 24.078 1 98.31 284 LEU A C 1
ATOM 2222 O O . LEU A 1 284 ? -3.107 28.266 24.359 1 98.31 284 LEU A O 1
ATOM 2226 N N . VAL A 1 285 ? -4.648 27.297 23.094 1 95.94 285 VAL A N 1
ATOM 2227 C CA . VAL A 1 285 ? -4.461 28.125 21.906 1 95.94 285 VAL A CA 1
ATOM 2228 C C . VAL A 1 285 ? -4.684 29.594 22.25 1 95.94 285 VAL A C 1
ATOM 2230 O O . VAL A 1 285 ? -3.871 30.453 21.906 1 95.94 285 VAL A O 1
ATOM 2233 N N . LYS A 1 286 ? -5.746 29.953 23.031 1 97.69 286 LYS A N 1
ATOM 2234 C CA . LYS A 1 286 ? -6.082 31.359 23.297 1 97.69 286 LYS A CA 1
ATOM 2235 C C . LYS A 1 286 ? -5.039 32 24.188 1 97.69 286 LYS A C 1
ATOM 2237 O O . LYS A 1 286 ? -4.391 32.969 23.797 1 97.69 286 LYS A O 1
ATOM 2242 N N . GLU A 1 287 ? -4.789 31.422 25.344 1 98.38 287 GLU A N 1
ATOM 2243 C CA . GLU A 1 287 ? -3.951 32.062 26.359 1 98.38 287 GLU A CA 1
ATOM 2244 C C . GLU A 1 287 ? -2.49 32.094 25.922 1 98.38 287 GLU A C 1
ATOM 2246 O O . GLU A 1 287 ? -1.795 33.094 26.156 1 98.38 287 GLU A O 1
ATOM 2251 N N . THR A 1 288 ? -2.039 31.047 25.281 1 98 288 THR A N 1
ATOM 2252 C CA . THR A 1 288 ? -0.656 31.016 24.812 1 98 288 THR A CA 1
ATOM 2253 C C . THR A 1 288 ? -0.449 32 23.672 1 98 288 THR A C 1
ATOM 2255 O O . THR A 1 288 ? 0.605 32.625 23.562 1 98 288 THR A O 1
ATOM 2258 N N . GLY A 1 289 ? -1.448 32.062 22.797 1 97.38 289 GLY A N 1
ATOM 2259 C CA . GLY A 1 289 ? -1.382 33.062 21.75 1 97.38 289 GLY A CA 1
ATOM 2260 C C . GLY A 1 289 ? -1.321 34.5 22.312 1 97.38 289 GLY A C 1
ATOM 2261 O O . GLY A 1 289 ? -0.521 35.312 21.844 1 97.38 289 GLY A O 1
ATOM 2262 N N . VAL A 1 290 ? -2.109 34.781 23.312 1 98.56 290 VAL A N 1
ATOM 2263 C CA . VAL A 1 290 ? -2.15 36.094 23.938 1 98.56 290 VAL A CA 1
ATOM 2264 C C . VAL A 1 290 ? -0.813 36.375 24.625 1 98.56 290 VAL A C 1
ATOM 2266 O O . VAL A 1 290 ? -0.275 37.5 24.5 1 98.56 290 VAL A O 1
ATOM 2269 N N . TYR A 1 291 ? -0.307 35.438 25.312 1 98.69 291 TYR A N 1
ATOM 2270 C CA . TYR A 1 291 ? 0.978 35.594 25.984 1 98.69 291 TYR A CA 1
ATOM 2271 C C . TYR A 1 291 ? 2.074 35.938 24.984 1 98.69 291 TYR A C 1
ATOM 2273 O O . TYR A 1 291 ? 2.877 36.844 25.234 1 98.69 291 TYR A O 1
ATOM 2281 N N . SER A 1 292 ? 2.119 35.219 23.906 1 98 292 SER A N 1
ATOM 2282 C CA . SER A 1 292 ? 3.137 35.469 22.891 1 98 292 SER A CA 1
ATOM 2283 C C . SER A 1 292 ? 3.072 36.906 22.375 1 98 292 SER A C 1
ATOM 2285 O O . SER A 1 292 ? 4.102 37.5 22.062 1 98 292 SER A O 1
ATOM 2287 N N . LEU A 1 293 ? 1.891 37.438 22.281 1 98.5 293 LEU A N 1
ATOM 2288 C CA . LEU A 1 293 ? 1.679 38.781 21.766 1 98.5 293 LEU A CA 1
ATOM 2289 C C . LEU A 1 293 ? 2.064 39.812 22.812 1 98.5 293 LEU A C 1
ATOM 2291 O O . LEU A 1 293 ? 2.555 40.906 22.469 1 98.5 293 LEU A O 1
ATOM 2295 N N . LEU A 1 294 ? 1.885 39.531 24.062 1 98.62 294 LEU A N 1
ATOM 2296 C CA . LEU A 1 294 ? 2.09 40.531 25.125 1 98.62 294 LEU A CA 1
ATOM 2297 C C . LEU A 1 294 ? 3.51 40.438 25.672 1 98.62 294 LEU A C 1
ATOM 2299 O O . LEU A 1 294 ? 4.02 41.406 26.234 1 98.62 294 LEU A O 1
ATOM 2303 N N . ARG A 1 295 ? 4.176 39.344 25.516 1 98.44 295 ARG A N 1
ATOM 2304 C CA . ARG A 1 295 ? 5.492 39.062 26.078 1 98.44 295 ARG A CA 1
ATOM 2305 C C . ARG A 1 295 ? 6.488 40.156 25.734 1 98.44 295 ARG A C 1
ATOM 2307 O O . ARG A 1 295 ? 7.305 40.562 26.578 1 98.44 295 ARG A O 1
ATOM 2314 N N . PRO A 1 296 ? 6.5 40.719 24.516 1 98.19 296 PRO A N 1
ATOM 2315 C CA . PRO A 1 296 ? 7.508 41.719 24.141 1 98.19 296 PRO A CA 1
ATOM 2316 C C . PRO A 1 296 ? 7.367 43 24.906 1 98.19 296 PRO A C 1
ATOM 2318 O O . PRO A 1 296 ? 8.258 43.875 24.844 1 98.19 296 PRO A O 1
ATOM 2321 N N . PHE A 1 297 ? 6.352 43.188 25.672 1 98.5 297 PHE A N 1
ATOM 2322 C CA . PHE A 1 297 ? 6.094 44.438 26.359 1 98.5 297 PHE A CA 1
ATOM 2323 C C . PHE A 1 297 ? 6.473 44.344 27.844 1 98.5 297 PHE A C 1
ATOM 2325 O O . PHE A 1 297 ? 6.312 45.281 28.594 1 98.5 297 PHE A O 1
ATOM 2332 N N . PHE A 1 298 ? 6.953 43.188 28.234 1 98.19 298 PHE A N 1
ATOM 2333 C CA . PHE A 1 298 ? 7.297 43 29.641 1 98.19 298 PHE A CA 1
ATOM 2334 C C . PHE A 1 298 ? 8.719 42.469 29.781 1 98.19 298 PHE A C 1
ATOM 2336 O O . PHE A 1 298 ? 9.203 41.719 28.906 1 98.19 298 PHE A O 1
ATOM 2343 N N . LYS A 1 299 ? 9.406 42.812 30.812 1 97.19 299 LYS A N 1
ATOM 2344 C CA . LYS A 1 299 ? 10.734 42.312 31.156 1 97.19 299 LYS A CA 1
ATOM 2345 C C . LYS A 1 299 ? 10.836 41.969 32.625 1 97.19 299 LYS A C 1
ATOM 2347 O O . LYS A 1 299 ? 10.102 42.531 33.469 1 97.19 299 LYS A O 1
ATOM 2352 N N . PRO A 1 300 ? 11.695 41.062 32.969 1 97 300 PRO A N 1
ATOM 2353 C CA . PRO A 1 300 ? 11.867 40.75 34.406 1 97 300 PRO A CA 1
ATOM 2354 C C . PRO A 1 300 ? 12.594 41.875 35.156 1 97 300 PRO A C 1
ATOM 2356 O O . PRO A 1 300 ? 13.523 42.469 34.625 1 97 300 PRO A O 1
ATOM 2359 N N . LYS A 1 301 ? 12.117 42.156 36.312 1 97.31 301 LYS A N 1
ATOM 2360 C CA . LYS A 1 301 ? 12.836 43.062 37.188 1 97.31 301 LYS A CA 1
ATOM 2361 C C . LYS A 1 301 ? 14.141 42.406 37.688 1 97.31 301 LYS A C 1
ATOM 2363 O O . LYS A 1 301 ? 15.172 43.094 37.75 1 97.31 301 LYS A O 1
ATOM 2368 N N . ARG A 1 302 ? 14.008 41.156 38.062 1 97.31 302 ARG A N 1
ATOM 2369 C CA . ARG A 1 302 ? 15.148 40.312 38.469 1 97.31 302 ARG A CA 1
ATOM 2370 C C . ARG A 1 302 ? 15.227 39.062 37.625 1 97.31 302 ARG A C 1
ATOM 2372 O O . ARG A 1 302 ? 14.203 38.406 37.344 1 97.31 302 ARG A O 1
ATOM 2379 N N . THR A 1 303 ? 16.453 38.812 37.281 1 95.88 303 THR A N 1
ATOM 2380 C CA . THR A 1 303 ? 16.688 37.594 36.469 1 95.88 303 THR A CA 1
ATOM 2381 C C . THR A 1 303 ? 16.531 36.344 37.344 1 95.88 303 THR A C 1
ATOM 2383 O O . THR A 1 303 ? 16.453 36.438 38.562 1 95.88 303 THR A O 1
ATOM 2386 N N . LEU A 1 304 ? 16.438 35.25 36.594 1 94.5 304 LEU A N 1
ATOM 2387 C CA . LEU A 1 304 ? 16.328 34 37.312 1 94.5 304 LEU A CA 1
ATOM 2388 C C . LEU A 1 304 ? 17.5 33.812 38.281 1 94.5 304 LEU A C 1
ATOM 2390 O O . LEU A 1 304 ? 17.328 33.344 39.406 1 94.5 304 LEU A O 1
ATOM 2394 N N . ALA A 1 305 ? 18.641 34.188 37.781 1 94.5 305 ALA A N 1
ATOM 2395 C CA . ALA A 1 305 ? 19.844 34.094 38.625 1 94.5 305 ALA A CA 1
ATOM 2396 C C . ALA A 1 305 ? 19.719 34.969 39.844 1 94.5 305 ALA A C 1
ATOM 2398 O O . ALA A 1 305 ? 20.094 34.562 40.969 1 94.5 305 ALA A O 1
ATOM 2399 N N . GLU A 1 306 ? 19.172 36.125 39.719 1 96.62 306 GLU A N 1
ATOM 2400 C CA . GLU A 1 306 ? 19.078 37.125 40.781 1 96.62 306 GLU A CA 1
ATOM 2401 C C . GLU A 1 306 ? 18.047 36.688 41.812 1 96.62 306 GLU A C 1
ATOM 2403 O O . GLU A 1 306 ? 18.094 37.156 42.969 1 96.62 306 GLU A O 1
ATOM 2408 N N . VAL A 1 307 ? 17.172 35.906 41.406 1 95.5 307 VAL A N 1
ATOM 2409 C CA . VAL A 1 307 ? 16.188 35.438 42.375 1 95.5 307 VAL A CA 1
ATOM 2410 C C . VAL A 1 307 ? 16.594 34.094 42.938 1 95.5 307 VAL A C 1
ATOM 2412 O O . VAL A 1 307 ? 15.773 33.344 43.5 1 95.5 307 VAL A O 1
ATOM 2415 N N . GLY A 1 308 ? 17.844 33.625 42.844 1 93.81 308 GLY A N 1
ATOM 2416 C CA . GLY A 1 308 ? 18.391 32.438 43.438 1 93.81 308 GLY A CA 1
ATOM 2417 C C . GLY A 1 308 ? 18.047 31.156 42.656 1 93.81 308 GLY A C 1
ATOM 2418 O O . GLY A 1 308 ? 17.969 30.078 43.25 1 93.81 308 GLY A O 1
ATOM 2419 N N . GLY A 1 309 ? 17.641 31.344 41.438 1 92.56 309 GLY A N 1
ATOM 2420 C CA . GLY A 1 309 ? 17.344 30.188 40.625 1 92.56 309 GLY A CA 1
ATOM 2421 C C . GLY A 1 309 ? 15.953 29.625 40.875 1 92.56 309 GLY A C 1
ATOM 2422 O O . GLY A 1 309 ? 15.602 28.562 40.344 1 92.56 309 GLY A O 1
ATOM 2423 N N . GLU A 1 310 ? 15.18 30.344 41.656 1 94.44 310 GLU A N 1
ATOM 2424 C CA . GLU A 1 310 ? 13.836 29.891 41.969 1 94.44 310 GLU A CA 1
ATOM 2425 C C . GLU A 1 310 ? 12.836 30.266 40.875 1 94.44 310 GLU A C 1
ATOM 2427 O O . GLU A 1 310 ? 12.367 31.406 40.812 1 94.44 310 GLU A O 1
ATOM 2432 N N . ARG A 1 311 ? 12.422 29.328 40.156 1 91.75 311 ARG A N 1
ATOM 2433 C CA . ARG A 1 311 ? 11.547 29.531 39 1 91.75 311 ARG A CA 1
ATOM 2434 C C . ARG A 1 311 ? 10.242 30.203 39.438 1 91.75 311 ARG A C 1
ATOM 2436 O O . ARG A 1 311 ? 9.703 31.031 38.688 1 91.75 311 ARG A O 1
ATOM 2443 N N . GLU A 1 312 ? 9.688 29.766 40.531 1 94.44 312 GLU A N 1
ATOM 2444 C CA . GLU A 1 312 ? 8.422 30.328 41.031 1 94.44 312 GLU A CA 1
ATOM 2445 C C . GLU A 1 312 ? 8.539 31.828 41.281 1 94.44 312 GLU A C 1
ATOM 2447 O O . GLU A 1 312 ? 7.652 32.594 40.906 1 94.44 312 GLU A O 1
ATOM 2452 N N . ARG A 1 313 ? 9.609 32.219 41.875 1 95.44 313 ARG A N 1
ATOM 2453 C CA . ARG A 1 313 ? 9.852 33.656 42.156 1 95.44 313 ARG A CA 1
ATOM 2454 C C . ARG A 1 313 ? 10.102 34.406 40.875 1 95.44 313 ARG A C 1
ATOM 2456 O O . ARG A 1 313 ? 9.68 35.562 40.75 1 95.44 313 ARG A O 1
ATOM 2463 N N . TYR A 1 314 ? 10.805 33.781 40.062 1 96.94 314 TYR A N 1
ATOM 2464 C CA . TYR A 1 314 ? 11.117 34.406 38.75 1 96.94 314 TYR A CA 1
ATOM 2465 C C . TYR A 1 314 ? 9.844 34.656 37.969 1 96.94 314 TYR A C 1
ATOM 2467 O O . TYR A 1 314 ? 9.711 35.719 37.344 1 96.94 314 TYR A O 1
ATOM 2475 N N . LEU A 1 315 ? 8.82 33.781 38.031 1 97.25 315 LEU A N 1
ATOM 2476 C CA . LEU A 1 315 ? 7.629 33.844 37.188 1 97.25 315 LEU A CA 1
ATOM 2477 C C . LEU A 1 315 ? 6.527 34.656 37.875 1 97.25 315 LEU A C 1
ATOM 2479 O O . LEU A 1 315 ? 5.496 34.938 37.281 1 97.25 315 LEU A O 1
ATOM 2483 N N . GLU A 1 316 ? 6.758 35 39.062 1 96.25 316 GLU A N 1
ATOM 2484 C CA . GLU A 1 316 ? 5.754 35.781 39.781 1 96.25 316 GLU A CA 1
ATOM 2485 C C . GLU A 1 316 ? 5.473 37.094 39.062 1 96.25 316 GLU A C 1
ATOM 2487 O O . GLU A 1 316 ? 6.395 37.75 38.562 1 96.25 316 GLU A O 1
ATOM 2492 N N . ALA A 1 317 ? 4.172 37.438 39.062 1 95.5 317 ALA A N 1
ATOM 2493 C CA . ALA A 1 317 ? 3.746 38.625 38.344 1 95.5 317 ALA A CA 1
ATOM 2494 C C . ALA A 1 317 ? 4.527 39.844 38.812 1 95.5 317 ALA A C 1
ATOM 2496 O O . ALA A 1 317 ? 4.84 40.75 38 1 95.5 317 ALA A O 1
ATOM 2497 N N . GLY A 1 318 ? 4.836 39.875 40.062 1 95.5 318 GLY A N 1
ATOM 2498 C CA . GLY A 1 318 ? 5.516 41.031 40.625 1 95.5 318 GLY A CA 1
ATOM 2499 C C . GLY A 1 318 ? 6.949 41.188 40.156 1 95.5 318 GLY A C 1
ATOM 2500 O O . GLY A 1 318 ? 7.543 42.25 40.312 1 95.5 318 GLY A O 1
ATOM 2501 N N . ASN A 1 319 ? 7.512 40.188 39.625 1 97.75 319 ASN A N 1
ATOM 2502 C CA . ASN A 1 319 ? 8.891 40.219 39.125 1 97.75 319 ASN A CA 1
ATOM 2503 C C . ASN A 1 319 ? 8.961 40.688 37.688 1 97.75 319 ASN A C 1
ATOM 2505 O O . ASN A 1 319 ? 10.031 40.656 37.062 1 97.75 319 ASN A O 1
ATOM 2509 N N . TRP A 1 320 ? 7.898 41 37.062 1 97.69 320 TRP A N 1
ATOM 2510 C CA . TRP A 1 320 ? 7.859 41.469 35.688 1 97.69 320 TRP A CA 1
ATOM 2511 C C . TRP A 1 320 ? 7.207 42.844 35.594 1 97.69 320 TRP A C 1
ATOM 2513 O O . TRP A 1 320 ? 6.234 43.125 36.281 1 97.69 320 TRP A O 1
ATOM 2523 N N . GLU A 1 321 ? 7.77 43.656 34.781 1 97.25 321 GLU A N 1
ATOM 2524 C CA . GLU A 1 321 ? 7.266 45.031 34.656 1 97.25 321 GLU A CA 1
ATOM 2525 C C . GLU A 1 321 ? 7.059 45.406 33.188 1 97.25 321 GLU A C 1
ATOM 2527 O O . GLU A 1 321 ? 7.766 44.906 32.312 1 97.25 321 GLU A O 1
ATOM 2532 N N . PHE A 1 322 ? 6.102 46.219 32.969 1 97.69 322 PHE A N 1
ATOM 2533 C CA . PHE A 1 322 ? 5.785 46.75 31.656 1 97.69 322 PHE A CA 1
ATOM 2534 C C . PHE A 1 322 ? 6.883 47.656 31.172 1 97.69 322 PHE A C 1
ATOM 2536 O O . PHE A 1 322 ? 7.387 48.5 31.938 1 97.69 322 PHE A O 1
ATOM 2543 N N . THR A 1 323 ? 7.285 47.406 29.922 1 95.88 323 THR A N 1
ATOM 2544 C CA . THR A 1 323 ? 8.297 48.281 29.297 1 95.88 323 THR A CA 1
ATOM 2545 C C . THR A 1 323 ? 7.637 49.344 28.422 1 95.88 323 THR A C 1
ATOM 2547 O O . THR A 1 323 ? 7.285 49.062 27.266 1 95.88 323 THR A O 1
ATOM 2550 N N . GLY A 1 324 ? 7.461 50.531 28.891 1 91.44 324 GLY A N 1
ATOM 2551 C CA . GLY A 1 324 ? 6.875 51.625 28.125 1 91.44 324 GLY A CA 1
ATOM 2552 C C . GLY A 1 324 ? 7.824 52.781 27.938 1 91.44 324 GLY A C 1
ATOM 2553 O O . GLY A 1 324 ? 8.898 52.812 28.531 1 91.44 324 GLY A O 1
ATOM 2554 N N . GLY A 1 325 ? 7.488 53.594 27.062 1 91.56 325 GLY A N 1
ATOM 2555 C CA . GLY A 1 325 ? 8.242 54.812 26.844 1 91.56 325 GLY A CA 1
ATOM 2556 C C . GLY A 1 325 ? 9.695 54.562 26.469 1 91.56 325 GLY A C 1
ATOM 2557 O O . GLY A 1 325 ? 9.977 53.812 25.531 1 91.56 325 GLY A O 1
ATOM 2558 N N . GLU A 1 326 ? 10.555 55.062 27.234 1 91.5 326 GLU A N 1
ATOM 2559 C CA . GLU A 1 326 ? 11.984 55.031 26.922 1 91.5 326 GLU A CA 1
ATOM 2560 C C . GLU A 1 326 ? 12.57 53.656 27.172 1 91.5 326 GLU A C 1
ATOM 2562 O O . GLU A 1 326 ? 13.625 53.312 26.641 1 91.5 326 GLU A O 1
ATOM 2567 N N . SER A 1 327 ? 11.859 52.875 27.828 1 93.19 327 SER A N 1
ATOM 2568 C CA . SER A 1 327 ? 12.359 51.562 28.172 1 93.19 327 SER A CA 1
ATOM 2569 C C . SER A 1 327 ? 11.984 50.531 27.109 1 93.19 327 SER A C 1
ATOM 2571 O O . SER A 1 327 ? 12.477 49.406 27.125 1 93.19 327 SER A O 1
ATOM 2573 N N . MET A 1 328 ? 11.164 51.062 26.156 1 95.5 328 MET A N 1
ATOM 2574 C CA . MET A 1 328 ? 10.711 50.156 25.109 1 95.5 328 MET A CA 1
ATOM 2575 C C . MET A 1 328 ? 11.844 49.812 24.156 1 95.5 328 MET A C 1
ATOM 2577 O O . MET A 1 328 ? 12.57 50.719 23.703 1 95.5 328 MET A O 1
ATOM 2581 N N . GLY A 1 329 ? 12.078 48.5 23.938 1 95.38 329 GLY A N 1
ATOM 2582 C CA . GLY A 1 329 ? 12.984 48.062 22.891 1 95.38 329 GLY A CA 1
ATOM 2583 C C . GLY A 1 329 ? 12.273 47.562 21.641 1 95.38 329 GLY A C 1
ATOM 2584 O O . GLY A 1 329 ? 11.039 47.594 21.562 1 95.38 329 GLY A O 1
ATOM 2585 N N . SER A 1 330 ? 13 47.094 20.641 1 96.75 330 SER A N 1
ATOM 2586 C CA . SER A 1 330 ? 12.43 46.656 19.375 1 96.75 330 SER A CA 1
ATOM 2587 C C . SER A 1 330 ? 12.211 45.156 19.359 1 96.75 330 SER A C 1
ATOM 2589 O O . SER A 1 330 ? 11.586 44.625 18.438 1 96.75 330 SER A O 1
ATOM 2591 N N . GLU A 1 331 ? 12.562 44.5 20.375 1 95.38 331 GLU A N 1
ATOM 2592 C CA . GLU A 1 331 ? 12.617 43.062 20.375 1 95.38 331 GLU A CA 1
ATOM 2593 C C . GLU A 1 331 ? 11.219 42.438 20.391 1 95.38 331 GLU A C 1
ATOM 2595 O O . GLU A 1 331 ? 10.344 42.906 21.141 1 95.38 331 GLU A O 1
ATOM 2600 N N . LEU A 1 332 ? 10.922 41.562 19.531 1 97.38 332 LEU A N 1
ATOM 2601 C CA . LEU A 1 332 ? 9.828 40.594 19.516 1 97.38 332 LEU A CA 1
ATOM 2602 C C . LEU A 1 332 ? 10.352 39.188 19.688 1 97.38 332 LEU A C 1
ATOM 2604 O O . LEU A 1 332 ? 10.781 38.562 18.719 1 97.38 332 LEU A O 1
ATOM 2608 N N . GLN A 1 333 ? 10.359 38.688 20.891 1 95.81 333 GLN A N 1
ATOM 2609 C CA . GLN A 1 333 ? 11.023 37.438 21.219 1 95.81 333 GLN A CA 1
ATOM 2610 C C . GLN A 1 333 ? 10.625 36.344 20.234 1 95.81 333 GLN A C 1
ATOM 2612 O O . GLN A 1 333 ? 9.445 36.031 20.109 1 95.81 333 GLN A O 1
ATOM 2617 N N . GLY A 1 334 ? 11.602 35.75 19.547 1 94.56 334 GLY A N 1
ATOM 2618 C CA . GLY A 1 334 ? 11.414 34.594 18.672 1 94.56 334 GLY A CA 1
ATOM 2619 C C . GLY A 1 334 ? 10.938 34.969 17.281 1 94.56 334 GLY A C 1
ATOM 2620 O O . GLY A 1 334 ? 10.797 34.125 16.422 1 94.56 334 GLY A O 1
ATOM 2621 N N . ALA A 1 335 ? 10.68 36.25 17 1 95 335 ALA A N 1
ATOM 2622 C CA . ALA A 1 335 ? 10.133 36.688 15.711 1 95 335 ALA A CA 1
ATOM 2623 C C . ALA A 1 335 ? 11.242 37.156 14.773 1 95 335 ALA A C 1
ATOM 2625 O O . ALA A 1 335 ? 12.117 37.938 15.172 1 95 335 ALA A O 1
ATOM 2626 N N . VAL A 1 336 ? 11.273 36.594 13.609 1 91.75 336 VAL A N 1
ATOM 2627 C CA . VAL A 1 336 ? 12.219 36.969 12.555 1 91.75 336 VAL A CA 1
ATOM 2628 C C . VAL A 1 336 ? 11.461 37.188 11.25 1 91.75 336 VAL A C 1
ATOM 2630 O O . VAL A 1 336 ? 10.703 36.344 10.805 1 91.75 336 VAL A O 1
ATOM 2633 N N . PRO A 1 337 ? 11.664 38.375 10.633 1 91.19 337 PRO A N 1
ATOM 2634 C CA . PRO A 1 337 ? 10.977 38.625 9.367 1 91.19 337 PRO A CA 1
ATOM 2635 C C . PRO A 1 337 ? 11.195 37.5 8.344 1 91.19 337 PRO A C 1
ATOM 2637 O O . PRO A 1 337 ? 12.328 37.062 8.164 1 91.19 337 PRO A O 1
ATOM 2640 N N . GLY A 1 338 ? 10.102 37.094 7.77 1 87 338 GLY A N 1
ATOM 2641 C CA . GLY A 1 338 ? 10.188 36.062 6.734 1 87 338 GLY A CA 1
ATOM 2642 C C . GLY A 1 338 ? 10.188 34.656 7.281 1 87 338 GLY A C 1
ATOM 2643 O O . GLY A 1 338 ? 10.266 33.688 6.52 1 87 338 GLY A O 1
ATOM 2644 N N . CYS A 1 339 ? 10.07 34.438 8.57 1 89.38 339 CYS A N 1
ATOM 2645 C CA . CYS A 1 339 ? 10.07 33.125 9.219 1 89.38 339 CYS A CA 1
ATOM 2646 C C . CYS A 1 339 ? 8.828 32.969 10.086 1 89.38 339 CYS A C 1
ATOM 2648 O O . CYS A 1 339 ? 8.047 33.906 10.25 1 89.38 339 CYS A O 1
ATOM 2650 N N . GLY A 1 340 ? 8.633 31.766 10.492 1 90.69 340 GLY A N 1
ATOM 2651 C CA . GLY A 1 340 ? 7.613 31.531 11.508 1 90.69 340 GLY A CA 1
ATOM 2652 C C . GLY A 1 340 ? 7.996 32.062 12.875 1 90.69 340 GLY A C 1
ATOM 2653 O O . GLY A 1 340 ? 9.141 32.469 13.094 1 90.69 340 GLY A O 1
ATOM 2654 N N . GLN A 1 341 ? 7.02 32.094 13.758 1 95 341 GLN A N 1
ATOM 2655 C CA . GLN A 1 341 ? 7.258 32.5 15.141 1 95 341 GLN A CA 1
ATOM 2656 C C . GLN A 1 341 ? 7.875 31.359 15.945 1 95 341 GLN A C 1
ATOM 2658 O O . GLN A 1 341 ? 7.27 30.281 16.078 1 95 341 GLN A O 1
ATOM 2663 N N . GLU A 1 342 ? 9.094 31.547 16.484 1 94.88 342 GLU A N 1
ATOM 2664 C CA . GLU A 1 342 ? 9.742 30.516 17.281 1 94.88 342 GLU A CA 1
ATOM 2665 C C . GLU A 1 342 ? 9.656 30.812 18.766 1 94.88 342 GLU A C 1
ATOM 2667 O O . GLU A 1 342 ? 9.391 31.953 19.156 1 94.88 342 GLU A O 1
ATOM 2672 N N . PHE A 1 343 ? 9.852 29.812 19.531 1 96.94 343 PHE A N 1
ATOM 2673 C CA . PHE A 1 343 ? 9.82 29.922 20.984 1 96.94 343 PHE A CA 1
ATOM 2674 C C . PHE A 1 343 ? 11.062 29.281 21.594 1 96.94 343 PHE A C 1
ATOM 2676 O O . PHE A 1 343 ? 10.969 28.266 22.281 1 96.94 343 PHE A O 1
ATOM 2683 N N . PRO A 1 344 ? 12.156 29.953 21.375 1 92.19 344 PRO A N 1
ATOM 2684 C CA . PRO A 1 344 ? 13.391 29.422 21.938 1 92.19 344 PRO A CA 1
ATOM 2685 C C . PRO A 1 344 ? 13.352 29.328 23.453 1 92.19 344 PRO A C 1
ATOM 2687 O O . PRO A 1 344 ? 12.633 30.094 24.109 1 92.19 344 PRO A O 1
ATOM 2690 N N . ASP A 1 345 ? 14.188 28.516 23.922 1 91 345 ASP A N 1
ATOM 2691 C CA . ASP A 1 345 ? 14.266 28.312 25.375 1 91 345 ASP A CA 1
ATOM 2692 C C . ASP A 1 345 ? 14.594 29.625 26.094 1 91 345 ASP A C 1
ATOM 2694 O O . ASP A 1 345 ? 15.492 30.359 25.672 1 91 345 ASP A O 1
ATOM 2698 N N . GLY A 1 346 ? 13.789 29.906 27.094 1 92.06 346 GLY A N 1
ATOM 2699 C CA . GLY A 1 346 ? 14.086 31.047 27.938 1 92.06 346 GLY A CA 1
ATOM 2700 C C . GLY A 1 346 ? 13.328 32.312 27.547 1 92.06 346 GLY A C 1
ATOM 2701 O O . GLY A 1 346 ? 13.117 33.188 28.375 1 92.06 346 GLY A O 1
ATOM 2702 N N . ASP A 1 347 ? 12.875 32.438 26.344 1 94.94 347 ASP A N 1
ATOM 2703 C CA . ASP A 1 347 ? 12.289 33.656 25.844 1 94.94 347 ASP A CA 1
ATOM 2704 C C . ASP A 1 347 ? 10.836 33.812 26.297 1 94.94 347 ASP A C 1
ATOM 2706 O O . ASP A 1 347 ? 10.305 34.906 26.375 1 94.94 347 ASP A O 1
ATOM 2710 N N . HIS A 1 348 ? 10.188 32.75 26.531 1 98 348 HIS A N 1
ATOM 2711 C CA . HIS A 1 348 ? 8.797 32.75 26.938 1 98 348 HIS A CA 1
ATOM 2712 C C . HIS A 1 348 ? 8.602 31.875 28.188 1 98 348 HIS A C 1
ATOM 2714 O O . HIS A 1 348 ? 7.871 30.891 28.172 1 98 348 HIS A O 1
ATOM 2720 N N . PRO A 1 349 ? 9.125 32.281 29.25 1 97.88 349 PRO A N 1
ATOM 2721 C CA . PRO A 1 349 ? 9.258 31.422 30.422 1 97.88 349 PRO A CA 1
ATOM 2722 C C . PRO A 1 349 ? 7.914 31.047 31.047 1 97.88 349 PRO A C 1
ATOM 2724 O O . PRO A 1 349 ? 7.762 29.953 31.594 1 97.88 349 PRO A O 1
ATOM 2727 N N . HIS A 1 350 ? 6.914 31.922 30.969 1 98.5 350 HIS A N 1
ATOM 2728 C CA . HIS A 1 350 ? 5.641 31.656 31.625 1 98.5 350 HIS A CA 1
ATOM 2729 C C . HIS A 1 350 ? 4.871 30.547 30.922 1 98.5 350 HIS A C 1
ATOM 2731 O O . HIS A 1 350 ? 3.926 29.984 31.484 1 98.5 350 HIS A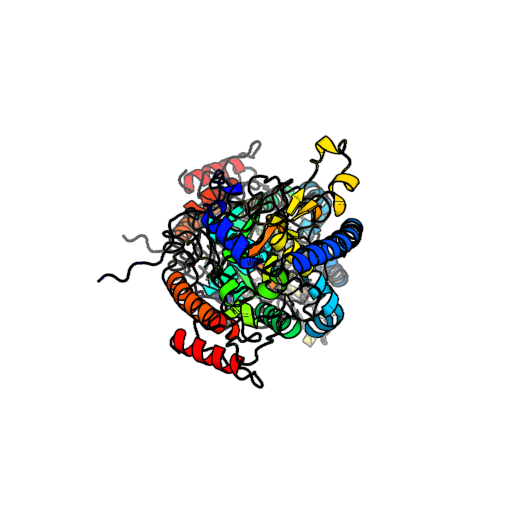 O 1
ATOM 2737 N N . LEU A 1 351 ? 5.211 30.25 29.703 1 98.5 351 LEU A N 1
ATOM 2738 C CA . LEU A 1 351 ? 4.539 29.172 28.969 1 98.5 351 LEU A CA 1
ATOM 2739 C C . LEU A 1 351 ? 5.004 27.812 29.453 1 98.5 351 LEU A C 1
ATOM 2741 O O . LEU A 1 351 ? 4.316 26.797 29.266 1 98.5 351 LEU A O 1
ATOM 2745 N N . GLU A 1 352 ? 6.16 27.719 30.047 1 97.94 352 GLU A N 1
ATOM 2746 C CA . GLU A 1 352 ? 6.738 26.484 30.562 1 97.94 352 GLU A CA 1
ATOM 2747 C C . GLU A 1 352 ? 6.672 25.375 29.516 1 97.94 352 GLU A C 1
ATOM 2749 O O . GLU A 1 352 ? 6.203 24.266 29.797 1 97.94 352 GLU A O 1
ATOM 2754 N N . LEU A 1 353 ? 7.16 25.688 28.359 1 98.19 353 LEU A N 1
ATOM 2755 C CA . LEU A 1 353 ? 6.996 24.797 27.219 1 98.19 353 LEU A CA 1
ATOM 2756 C C . LEU A 1 353 ? 7.703 23.469 27.453 1 98.19 353 LEU A C 1
ATOM 2758 O O . LEU A 1 353 ? 7.34 22.453 26.844 1 98.19 353 LEU A O 1
ATOM 2762 N N . GLU A 1 354 ? 8.68 23.375 28.344 1 96.12 354 GLU A N 1
ATOM 2763 C CA . GLU A 1 354 ? 9.367 22.125 28.672 1 96.12 354 GLU A CA 1
ATOM 2764 C C . GLU A 1 354 ? 8.406 21.094 29.234 1 96.12 354 GLU A C 1
ATOM 2766 O O . GLU A 1 354 ? 8.625 19.875 29.109 1 96.12 354 GLU A O 1
ATOM 2771 N N . ARG A 1 355 ? 7.309 21.562 29.781 1 96.62 355 ARG A N 1
ATOM 2772 C CA . ARG A 1 355 ? 6.402 20.594 30.375 1 96.62 355 ARG A CA 1
ATOM 2773 C C . ARG A 1 355 ? 4.988 20.75 29.828 1 96.62 355 ARG A C 1
ATOM 2775 O O . ARG A 1 355 ? 4.086 20 30.188 1 96.62 355 ARG A O 1
ATOM 2782 N N . THR A 1 356 ? 4.777 21.781 28.938 1 98.31 356 THR A N 1
ATOM 2783 C CA . THR A 1 356 ? 3.414 21.984 28.469 1 98.31 356 THR A CA 1
ATOM 2784 C C . THR A 1 356 ? 3.293 21.641 26.984 1 98.31 356 THR A C 1
ATOM 2786 O O . THR A 1 356 ? 2.205 21.703 26.422 1 98.31 356 THR A O 1
ATOM 2789 N N . MET A 1 357 ? 4.418 21.281 26.359 1 98.56 357 MET A N 1
ATOM 2790 C CA . MET A 1 357 ? 4.32 20.625 25.062 1 98.56 357 MET A CA 1
ATOM 2791 C C . MET A 1 357 ? 3.932 19.156 25.219 1 98.56 357 MET A C 1
ATOM 2793 O O . MET A 1 357 ? 4.633 18.391 25.875 1 98.56 357 MET A O 1
ATOM 2797 N N . VAL A 1 358 ? 2.846 18.797 24.625 1 98.62 358 VAL A N 1
ATOM 2798 C CA . VAL A 1 358 ? 2.4 17.406 24.766 1 98.62 358 VAL A CA 1
ATOM 2799 C C . VAL A 1 358 ? 2.371 16.734 23.406 1 98.62 358 VAL A C 1
ATOM 2801 O O . VAL A 1 358 ? 2.1 17.375 22.391 1 98.62 358 VAL A O 1
ATOM 2804 N N . HIS A 1 359 ? 2.648 15.398 23.453 1 98.44 359 HIS A N 1
ATOM 2805 C CA . HIS A 1 359 ? 2.602 14.625 22.219 1 98.44 359 HIS A CA 1
ATOM 2806 C C . HIS A 1 359 ? 1.163 14.398 21.766 1 98.44 359 HIS A C 1
ATOM 2808 O O . HIS A 1 359 ? 0.272 14.203 22.594 1 98.44 359 HIS A O 1
ATOM 2814 N N . VAL A 1 360 ? 0.965 14.445 20.453 1 98.25 360 VAL A N 1
ATOM 2815 C CA . VAL A 1 360 ? -0.273 13.859 19.953 1 98.25 360 VAL A CA 1
ATOM 2816 C C . VAL A 1 360 ? -0.318 12.375 20.281 1 98.25 360 VAL A C 1
ATOM 2818 O O . VAL A 1 360 ? 0.718 11.703 20.297 1 98.25 360 VAL A O 1
ATOM 2821 N N . PRO A 1 361 ? -1.528 11.844 20.578 1 98.5 361 PRO A N 1
ATOM 2822 C CA . PRO A 1 361 ? -1.614 10.414 20.875 1 98.5 361 PRO A CA 1
ATOM 2823 C C . PRO A 1 361 ? -1.244 9.531 19.688 1 98.5 361 PRO A C 1
ATOM 2825 O O . PRO A 1 361 ? -1.077 10.039 18.578 1 98.5 361 PRO A O 1
ATOM 2828 N N . LYS A 1 362 ? -1.1 8.234 20 1 98.5 362 LYS A N 1
ATOM 2829 C CA . LYS A 1 362 ? -0.77 7.281 18.938 1 98.5 362 LYS A CA 1
ATOM 2830 C C . LYS A 1 362 ? -1.769 7.367 17.797 1 98.5 362 LYS A C 1
ATOM 2832 O O . LYS A 1 362 ? -2.98 7.406 18.016 1 98.5 362 LYS A O 1
ATOM 2837 N N . VAL A 1 363 ? -1.248 7.445 16.578 1 98.69 363 VAL A N 1
ATOM 2838 C CA . VAL A 1 363 ? -2.092 7.52 15.391 1 98.69 363 VAL A CA 1
ATOM 2839 C C . VAL A 1 363 ? -1.849 6.297 14.508 1 98.69 363 VAL A C 1
ATOM 2841 O O . VAL A 1 363 ? -0.845 5.602 14.664 1 98.69 363 VAL A O 1
ATOM 2844 N N . ARG A 1 364 ? -2.789 6.02 13.672 1 98.44 364 ARG A N 1
ATOM 2845 C CA . ARG A 1 364 ? -2.729 5 12.625 1 98.44 364 ARG A CA 1
ATOM 2846 C C . ARG A 1 364 ? -2.93 5.613 11.242 1 98.44 364 ARG A C 1
ATOM 2848 O O . ARG A 1 364 ? -3.502 6.699 11.117 1 98.44 364 ARG A O 1
ATOM 2855 N N . PRO A 1 365 ? -2.447 4.887 10.234 1 98.62 365 PRO A N 1
ATOM 2856 C CA . PRO A 1 365 ? -2.732 5.418 8.898 1 98.62 365 PRO A CA 1
ATOM 2857 C C . PRO A 1 365 ? -4.215 5.711 8.688 1 98.62 365 PRO A C 1
ATOM 2859 O O . PRO A 1 365 ? -5.066 4.895 9.047 1 98.62 365 PRO A O 1
ATOM 2862 N N . GLY A 1 366 ? -4.465 6.953 8.133 1 98.88 366 GLY A N 1
ATOM 2863 C CA . GLY A 1 366 ? -5.848 7.344 7.887 1 98.88 366 GLY A CA 1
ATOM 2864 C C . GLY A 1 366 ? -6.383 8.32 8.922 1 98.88 366 GLY A C 1
ATOM 2865 O O . GLY A 1 366 ? -7.387 8.992 8.688 1 98.88 366 GLY A O 1
ATOM 2866 N N . ASP A 1 367 ? -5.742 8.359 10.062 1 98.94 367 ASP A N 1
ATOM 2867 C CA . ASP A 1 367 ? -6.09 9.391 11.039 1 98.94 367 ASP A CA 1
ATOM 2868 C C . ASP A 1 367 ? -5.664 10.773 10.555 1 98.94 367 ASP A C 1
ATOM 2870 O O . ASP A 1 367 ? -4.652 10.906 9.859 1 98.94 367 ASP A O 1
ATOM 2874 N N . TYR A 1 368 ? -6.477 11.742 10.883 1 98.94 368 TYR A N 1
ATOM 2875 C CA . TYR A 1 368 ? -6.23 13.133 10.508 1 98.94 368 TYR A CA 1
ATOM 2876 C C . TYR A 1 368 ? -6.059 14.008 11.742 1 98.94 368 TYR A C 1
ATOM 2878 O O . TYR A 1 368 ? -6.977 14.125 12.555 1 98.94 368 TYR A O 1
ATOM 2886 N N . VAL A 1 369 ? -4.844 14.57 11.93 1 98.94 369 VAL A N 1
ATOM 2887 C CA . VAL A 1 369 ? -4.551 15.445 13.055 1 98.94 369 VAL A CA 1
ATOM 2888 C C . VAL A 1 369 ? -4.598 16.906 12.609 1 98.94 369 VAL A C 1
ATOM 2890 O O . VAL A 1 369 ? -3.982 17.281 11.602 1 98.94 369 VAL A O 1
ATOM 2893 N N . VAL A 1 370 ? -5.332 17.719 13.375 1 98.88 370 VAL A N 1
ATOM 2894 C CA . VAL A 1 370 ? -5.453 19.125 13.039 1 98.88 370 VAL A CA 1
ATOM 2895 C C . VAL A 1 370 ? -5.148 19.984 14.266 1 98.88 370 VAL A C 1
ATOM 2897 O O . VAL A 1 370 ? -5.41 19.562 15.398 1 98.88 370 VAL A O 1
ATOM 2900 N N . TRP A 1 371 ? -4.609 21.109 14.062 1 98.81 371 TRP A N 1
ATOM 2901 C CA . TRP A 1 371 ? -4.402 22.078 15.133 1 98.81 371 TRP A CA 1
ATOM 2902 C C . TRP A 1 371 ? -4.586 23.516 14.625 1 98.81 371 TRP A C 1
ATOM 2904 O O . TRP A 1 371 ? -4.332 23.797 13.453 1 98.81 371 TRP A O 1
ATOM 2914 N N . HIS A 1 372 ? -5.055 24.344 15.438 1 98.62 372 HIS A N 1
ATOM 2915 C CA . HIS A 1 372 ? -5.363 25.734 15.133 1 98.62 372 HIS A CA 1
ATOM 2916 C C . HIS A 1 372 ? -4.137 26.469 14.594 1 98.62 372 HIS A C 1
ATOM 2918 O O . HIS A 1 372 ? -3.014 26.203 15.023 1 98.62 372 HIS A O 1
ATOM 2924 N N . CYS A 1 373 ? -4.281 27.359 13.758 1 96.94 373 CYS A N 1
ATOM 2925 C CA . CYS A 1 373 ? -3.195 28.062 13.078 1 96.94 373 CYS A CA 1
ATOM 2926 C C . CYS A 1 373 ? -2.332 28.828 14.078 1 96.94 373 CYS A C 1
ATOM 2928 O O . CYS A 1 373 ? -1.175 29.141 13.789 1 96.94 373 CYS A O 1
ATOM 2930 N N . ASP A 1 374 ? -2.83 29.141 15.297 1 97.25 374 ASP A N 1
ATOM 2931 C CA . ASP A 1 374 ? -2.057 29.859 16.297 1 97.25 374 ASP A CA 1
ATOM 2932 C C . ASP A 1 374 ? -1.478 28.891 17.344 1 97.25 374 ASP A C 1
ATOM 2934 O O . ASP A 1 374 ? -0.883 29.328 18.328 1 97.25 374 ASP A O 1
ATOM 2938 N N . THR A 1 375 ? -1.661 27.672 17.125 1 98.19 375 THR A N 1
ATOM 2939 C CA . THR A 1 375 ? -1.18 26.688 18.094 1 98.19 375 THR A CA 1
ATOM 2940 C C . THR A 1 375 ? 0.334 26.531 18 1 98.19 375 THR A C 1
ATOM 2942 O O . THR A 1 375 ? 0.875 26.375 16.891 1 98.19 375 THR A O 1
ATOM 2945 N N . ILE A 1 376 ? 0.968 26.625 19.141 1 98.38 376 ILE A N 1
ATOM 2946 C CA . ILE A 1 376 ? 2.389 26.297 19.203 1 98.38 376 ILE A CA 1
ATOM 2947 C C . ILE A 1 376 ? 2.58 24.797 19.016 1 98.38 376 ILE A C 1
ATOM 2949 O O . ILE A 1 376 ? 1.897 24 19.656 1 98.38 376 ILE A O 1
ATOM 2953 N N . HIS A 1 377 ? 3.424 24.438 18.125 1 98.19 377 HIS A N 1
ATOM 2954 C CA . HIS A 1 377 ? 3.68 23.016 17.891 1 98.19 377 HIS A CA 1
ATOM 2955 C C . HIS A 1 377 ? 5.152 22.766 17.578 1 98.19 377 HIS A C 1
ATOM 2957 O O . HIS A 1 377 ? 5.91 23.719 17.344 1 98.19 377 HIS A O 1
ATOM 2963 N N . ALA A 1 378 ? 5.52 21.594 17.688 1 97.31 378 ALA A N 1
ATOM 2964 C CA . ALA A 1 378 ? 6.883 21.109 17.469 1 97.31 378 ALA A CA 1
ATOM 2965 C C . ALA A 1 378 ? 6.887 19.672 16.969 1 97.31 378 ALA A C 1
ATOM 2967 O O . ALA A 1 378 ? 5.828 19.062 16.828 1 97.31 378 ALA A O 1
ATOM 2968 N N . VAL A 1 379 ? 8.023 19.219 16.609 1 95.81 379 VAL A N 1
ATOM 2969 C CA . VAL A 1 379 ? 8.227 17.797 16.297 1 95.81 379 VAL A CA 1
ATOM 2970 C C . VAL A 1 379 ? 9.281 17.203 17.219 1 95.81 379 VAL A C 1
ATOM 2972 O O . VAL A 1 379 ? 10.156 17.922 17.719 1 95.81 379 VAL A O 1
ATOM 2975 N N . ASP A 1 380 ? 9.18 15.922 17.453 1 96.5 380 ASP A N 1
ATOM 2976 C CA . ASP A 1 380 ? 10.211 15.242 18.25 1 96.5 380 ASP A CA 1
ATOM 2977 C C . ASP A 1 380 ? 11.609 15.586 17.734 1 96.5 380 ASP A C 1
ATOM 2979 O O . ASP A 1 380 ? 11.852 15.578 16.516 1 96.5 380 ASP A O 1
ATOM 2983 N N . LYS A 1 381 ? 12.453 15.828 18.703 1 94.75 381 LYS A N 1
ATOM 2984 C CA . LYS A 1 381 ? 13.836 16.125 18.312 1 94.75 381 LYS A CA 1
ATOM 2985 C C . LYS A 1 381 ? 14.508 14.891 17.719 1 94.75 381 LYS A C 1
ATOM 2987 O O . LYS A 1 381 ? 15.32 15.008 16.797 1 94.75 381 LYS A O 1
ATOM 2992 N N . LYS A 1 382 ? 14.211 13.797 18.234 1 96.44 382 LYS A N 1
ATOM 2993 C CA . LYS A 1 382 ? 14.711 12.516 17.75 1 96.44 382 LYS A CA 1
ATOM 2994 C C . LYS A 1 382 ? 13.578 11.516 17.562 1 96.44 382 LYS A C 1
ATOM 2996 O O . LYS A 1 382 ? 12.664 11.438 18.375 1 96.44 382 LYS A O 1
ATOM 3001 N N . HIS A 1 383 ? 13.633 10.805 16.453 1 97.56 383 HIS A N 1
ATOM 3002 C CA . HIS A 1 383 ? 12.695 9.703 16.25 1 97.56 383 HIS A CA 1
ATOM 3003 C C . HIS A 1 383 ? 13.148 8.453 17.016 1 97.56 383 HIS A C 1
ATOM 3005 O O . HIS A 1 383 ? 13.977 7.688 16.516 1 97.56 383 HIS A O 1
ATOM 3011 N N . GLY A 1 384 ? 12.539 8.164 18.062 1 97.88 384 GLY A N 1
ATOM 3012 C CA . GLY A 1 384 ? 12.945 7.07 18.938 1 97.88 384 GLY A CA 1
ATOM 3013 C C . GLY A 1 384 ? 12.195 5.781 18.656 1 97.88 384 GLY A C 1
ATOM 3014 O O . GLY A 1 384 ? 12.289 4.824 19.438 1 97.88 384 GLY A O 1
ATOM 3015 N N . GLY A 1 385 ? 11.438 5.758 17.594 1 96.81 385 GLY A N 1
ATOM 3016 C CA . GLY A 1 385 ? 10.68 4.566 17.25 1 96.81 385 GLY A CA 1
ATOM 3017 C C . GLY A 1 385 ? 11.438 3.617 16.344 1 96.81 385 GLY A C 1
ATOM 3018 O O . GLY A 1 385 ? 12.617 3.828 16.062 1 96.81 385 GLY A O 1
ATOM 3019 N N . ASN A 1 386 ? 10.75 2.533 15.938 1 95.81 386 ASN A N 1
ATOM 3020 C CA . ASN A 1 386 ? 11.398 1.487 15.141 1 95.81 386 ASN A CA 1
ATOM 3021 C C . ASN A 1 386 ? 10.789 1.387 13.75 1 95.81 386 ASN A C 1
ATOM 3023 O O . ASN A 1 386 ? 11.172 0.518 12.961 1 95.81 386 ASN A O 1
ATOM 3027 N N . SER A 1 387 ? 9.883 2.205 13.5 1 96.19 387 SER A N 1
ATOM 3028 C CA . SER A 1 387 ? 9.258 2.279 12.188 1 96.19 387 SER A CA 1
ATOM 3029 C C . SER A 1 387 ? 9.109 3.725 11.727 1 96.19 387 SER A C 1
ATOM 3031 O O . SER A 1 387 ? 9.289 4.656 12.516 1 96.19 387 SER A O 1
ATOM 3033 N N . ASP A 1 388 ? 8.797 3.906 10.508 1 96.88 388 ASP A N 1
ATOM 3034 C CA . ASP A 1 388 ? 8.758 5.246 9.93 1 96.88 388 ASP A CA 1
ATOM 3035 C C . ASP A 1 388 ? 7.648 6.082 10.562 1 96.88 388 ASP A C 1
ATOM 3037 O O . ASP A 1 388 ? 6.641 5.543 11.016 1 96.88 388 ASP A O 1
ATOM 3041 N N . SER A 1 389 ? 7.836 7.332 10.656 1 98.19 389 SER A N 1
ATOM 3042 C CA . SER A 1 389 ? 6.836 8.352 10.961 1 98.19 389 SER A CA 1
ATOM 3043 C C . SER A 1 389 ? 6.469 9.148 9.711 1 98.19 389 SER A C 1
ATOM 3045 O O . SER A 1 389 ? 7.184 10.078 9.336 1 98.19 389 SER A O 1
ATOM 3047 N N . SER A 1 390 ? 5.383 8.766 9.086 1 98.62 390 SER A N 1
ATOM 3048 C CA . SER A 1 390 ? 5.059 9.289 7.766 1 98.62 390 SER A CA 1
ATOM 3049 C C . SER A 1 390 ? 3.717 10.023 7.773 1 98.62 390 SER A C 1
ATOM 3051 O O . SER A 1 390 ? 2.725 9.5 8.289 1 98.62 390 SER A O 1
ATOM 3053 N N . VAL A 1 391 ? 3.709 11.242 7.207 1 98.75 391 VAL A N 1
ATOM 3054 C CA . VAL A 1 391 ? 2.479 12.023 7.164 1 98.75 391 VAL A CA 1
ATOM 3055 C C . VAL A 1 391 ? 2.422 12.828 5.863 1 98.75 391 VAL A C 1
ATOM 3057 O O . VAL A 1 391 ? 3.461 13.141 5.273 1 98.75 391 VAL A O 1
ATOM 3060 N N . LEU A 1 392 ? 1.247 13.109 5.367 1 98.81 392 LEU A N 1
ATOM 3061 C CA . LEU A 1 392 ? 0.98 14.133 4.363 1 98.81 392 LEU A CA 1
ATOM 3062 C C . LEU A 1 392 ? 0.494 15.422 5.02 1 98.81 392 LEU A C 1
ATOM 3064 O O . LEU A 1 392 ? -0.511 15.414 5.734 1 98.81 392 LEU A O 1
ATOM 3068 N N . TYR A 1 393 ? 1.197 16.469 4.77 1 98.25 393 TYR A N 1
ATOM 3069 C CA . TYR A 1 393 ? 0.71 17.75 5.281 1 98.25 393 TYR A CA 1
ATOM 3070 C C . TYR A 1 393 ? -0.493 18.234 4.48 1 98.25 393 TYR A C 1
ATOM 3072 O O . TYR A 1 393 ? -0.381 18.5 3.285 1 98.25 393 TYR A O 1
ATOM 3080 N N . ILE A 1 394 ? -1.61 18.359 5.18 1 98.69 394 ILE A N 1
ATOM 3081 C CA . ILE A 1 394 ? -2.85 18.797 4.543 1 98.69 394 ILE A CA 1
ATOM 3082 C C . ILE A 1 394 ? -3.598 19.75 5.461 1 98.69 394 ILE A C 1
ATOM 3084 O O . ILE A 1 394 ? -4.441 19.328 6.258 1 98.69 394 ILE A O 1
ATOM 3088 N N . PRO A 1 395 ? -3.414 21 5.312 1 98.38 395 PRO A N 1
ATOM 3089 C CA . PRO A 1 395 ? -4.113 21.984 6.152 1 98.38 395 PRO A CA 1
ATOM 3090 C C . PRO A 1 395 ? -5.566 22.188 5.738 1 98.38 395 PRO A C 1
ATOM 3092 O O . PRO A 1 395 ? -5.996 21.656 4.703 1 98.38 395 PRO A O 1
ATOM 3095 N N . VAL A 1 396 ? -6.336 22.844 6.555 1 98.69 396 VAL A N 1
ATOM 3096 C CA . VAL A 1 396 ? -7.742 23.156 6.328 1 98.69 396 VAL A CA 1
ATOM 3097 C C . VAL A 1 396 ? -7.887 24.609 5.891 1 98.69 396 VAL A C 1
ATOM 3099 O O . VAL A 1 396 ? -7.652 25.531 6.676 1 98.69 396 VAL A O 1
ATOM 3102 N N . CYS A 1 397 ? -8.305 24.797 4.648 1 98.25 397 CYS A N 1
ATOM 3103 C CA . CYS A 1 397 ? -8.328 26.141 4.09 1 98.25 397 CYS A CA 1
ATOM 3104 C C . CYS A 1 397 ? -9.727 26.516 3.602 1 98.25 397 CYS A C 1
ATOM 3106 O O . CYS A 1 397 ? -10.273 25.844 2.727 1 98.25 397 CYS A O 1
ATOM 3108 N N . PRO A 1 398 ? -10.289 27.578 4.113 1 97.94 398 PRO A N 1
ATOM 3109 C CA . PRO A 1 398 ? -11.594 28.031 3.621 1 97.94 398 PRO A CA 1
ATOM 3110 C C . PRO A 1 398 ? -11.492 28.766 2.283 1 97.94 398 PRO A C 1
ATOM 3112 O O . PRO A 1 398 ? -10.391 29.125 1.858 1 97.94 398 PRO A O 1
ATOM 3115 N N . THR A 1 399 ? -12.586 28.906 1.659 1 97.75 399 THR A N 1
ATOM 3116 C CA . THR A 1 399 ? -12.633 29.688 0.424 1 97.75 399 THR A CA 1
ATOM 3117 C C . THR A 1 399 ? -12.727 31.172 0.724 1 97.75 399 THR A C 1
ATOM 3119 O O . THR A 1 399 ? -13.648 31.625 1.409 1 97.75 399 THR A O 1
ATOM 3122 N N . THR A 1 400 ? -11.797 31.906 0.344 1 96.56 400 THR A N 1
ATOM 3123 C CA . THR A 1 400 ? -11.742 33.375 0.328 1 96.56 400 THR A CA 1
ATOM 3124 C C . THR A 1 400 ? -11.219 33.875 -1.015 1 96.56 400 THR A C 1
ATOM 3126 O O . THR A 1 400 ? -10.766 33.094 -1.846 1 96.56 400 THR A O 1
ATOM 3129 N N . GLU A 1 401 ? -11.336 35.156 -1.188 1 95.31 401 GLU A N 1
ATOM 3130 C CA . GLU A 1 401 ? -10.797 35.75 -2.408 1 95.31 401 GLU A CA 1
ATOM 3131 C C . GLU A 1 401 ? -9.289 35.531 -2.506 1 95.31 401 GLU A C 1
ATOM 3133 O O . GLU A 1 401 ? -8.781 35.125 -3.555 1 95.31 401 GLU A O 1
ATOM 3138 N N . ALA A 1 402 ? -8.586 35.75 -1.45 1 94.25 402 ALA A N 1
ATOM 3139 C CA . ALA A 1 402 ? -7.137 35.594 -1.423 1 94.25 402 ALA A CA 1
ATOM 3140 C C . ALA A 1 402 ? -6.742 34.125 -1.653 1 94.25 402 ALA A C 1
ATOM 3142 O O . ALA A 1 402 ? -5.762 33.844 -2.346 1 94.25 402 ALA A O 1
ATOM 3143 N N . SER A 1 403 ? -7.445 33.219 -1.043 1 96.12 403 SER A N 1
ATOM 3144 C CA . SER A 1 403 ? -7.176 31.797 -1.233 1 96.12 403 SER A CA 1
ATOM 3145 C C . SER A 1 403 ? -7.395 31.391 -2.684 1 96.12 403 SER A C 1
ATOM 3147 O O . SER A 1 403 ? -6.629 30.594 -3.229 1 96.12 403 SER A O 1
ATOM 3149 N N . ALA A 1 404 ? -8.453 31.891 -3.24 1 97.44 404 ALA A N 1
ATOM 3150 C CA . ALA A 1 404 ? -8.727 31.578 -4.645 1 97.44 404 ALA A CA 1
ATOM 3151 C C . ALA A 1 404 ? -7.598 32.094 -5.543 1 97.44 404 ALA A C 1
ATOM 3153 O O . ALA A 1 404 ? -7.191 31.391 -6.48 1 97.44 404 ALA A O 1
ATOM 3154 N N . GLN A 1 405 ? -7.137 33.281 -5.258 1 96.5 405 GLN A N 1
ATOM 3155 C CA . GLN A 1 405 ? -6.012 33.812 -6.016 1 96.5 405 GLN A CA 1
ATOM 3156 C C . GLN A 1 405 ? -4.781 32.938 -5.887 1 96.5 405 GLN A C 1
ATOM 3158 O O . GLN A 1 405 ? -4.07 32.688 -6.867 1 96.5 405 GLN A O 1
ATOM 3163 N N . TYR A 1 406 ? -4.543 32.469 -4.727 1 96.06 406 TYR A N 1
ATOM 3164 C CA . TYR A 1 406 ? -3.432 31.547 -4.516 1 96.06 406 TYR A CA 1
ATOM 3165 C C . TYR A 1 406 ? -3.627 30.266 -5.312 1 96.06 406 TYR A C 1
ATOM 3167 O O . TYR A 1 406 ? -2.682 29.75 -5.91 1 96.06 406 TYR A O 1
ATOM 3175 N N . VAL A 1 407 ? -4.816 29.719 -5.328 1 97.94 407 VAL A N 1
ATOM 3176 C CA . VAL A 1 407 ? -5.109 28.453 -5.984 1 97.94 407 VAL A CA 1
ATOM 3177 C C . VAL A 1 407 ? -4.906 28.594 -7.492 1 97.94 407 VAL A C 1
ATOM 3179 O O . VAL A 1 407 ? -4.48 27.641 -8.156 1 97.94 407 VAL A O 1
ATOM 3182 N N . VAL A 1 408 ? -5.156 29.781 -8.023 1 97.81 408 VAL A N 1
ATOM 3183 C CA . VAL A 1 408 ? -4.859 30.016 -9.43 1 97.81 408 VAL A CA 1
ATOM 3184 C C . VAL A 1 408 ? -3.375 29.781 -9.695 1 97.81 408 VAL A C 1
ATOM 3186 O O . VAL A 1 408 ? -3.01 29.078 -10.641 1 97.81 408 VAL A O 1
ATOM 3189 N N . ARG A 1 409 ? -2.537 30.375 -8.859 1 97.19 409 ARG A N 1
ATOM 3190 C CA . ARG A 1 409 ? -1.094 30.203 -9.008 1 97.19 409 ARG A CA 1
ATOM 3191 C C . ARG A 1 409 ? -0.675 28.766 -8.742 1 97.19 409 ARG A C 1
ATOM 3193 O O . ARG A 1 409 ? 0.202 28.234 -9.422 1 97.19 409 ARG A O 1
ATOM 3200 N N . GLN A 1 410 ? -1.297 28.188 -7.766 1 97.94 410 GLN A N 1
ATOM 3201 C CA . GLN A 1 410 ? -1.009 26.797 -7.438 1 97.94 410 GLN A CA 1
ATOM 3202 C C . GLN A 1 410 ? -1.379 25.875 -8.594 1 97.94 410 GLN A C 1
ATOM 3204 O O . GLN A 1 410 ? -0.634 24.953 -8.914 1 97.94 410 GLN A O 1
ATOM 3209 N N . ARG A 1 411 ? -2.541 26.078 -9.148 1 98.12 411 ARG A N 1
ATOM 3210 C CA . ARG A 1 411 ? -2.975 25.297 -10.305 1 98.12 411 ARG A CA 1
ATOM 3211 C C . ARG A 1 411 ? -1.972 25.406 -11.445 1 98.12 411 ARG A C 1
ATOM 3213 O O . ARG A 1 411 ? -1.653 24.422 -12.102 1 98.12 411 ARG A O 1
ATOM 3220 N N . ALA A 1 412 ? -1.501 26.609 -11.703 1 97.69 412 ALA A N 1
ATOM 3221 C CA . ALA A 1 412 ? -0.493 26.797 -12.734 1 97.69 412 ALA A CA 1
ATOM 3222 C C . ALA A 1 412 ? 0.777 26.016 -12.43 1 97.69 412 ALA A C 1
ATOM 3224 O O . ALA A 1 412 ? 1.365 25.391 -13.312 1 97.69 412 ALA A O 1
ATOM 3225 N N . ALA A 1 413 ? 1.221 26.078 -11.188 1 97.81 413 ALA A N 1
ATOM 3226 C CA . ALA A 1 413 ? 2.391 25.312 -10.758 1 97.81 413 ALA A CA 1
ATOM 3227 C C . ALA A 1 413 ? 2.17 23.812 -10.945 1 97.81 413 ALA A C 1
ATOM 3229 O O . ALA A 1 413 ? 3.076 23.094 -11.375 1 97.81 413 ALA A O 1
ATOM 3230 N N . PHE A 1 414 ? 1.025 23.359 -10.656 1 98.38 414 PHE A N 1
ATOM 3231 C CA . PHE A 1 414 ? 0.653 21.969 -10.836 1 98.38 414 PHE A CA 1
ATOM 3232 C C . PHE A 1 414 ? 0.761 21.562 -12.297 1 98.38 414 PHE A C 1
ATOM 3234 O O . PHE A 1 414 ? 1.38 20.547 -12.625 1 98.38 414 PHE A O 1
ATOM 3241 N N . LEU A 1 415 ? 0.156 22.328 -13.102 1 98.19 415 LEU A N 1
ATOM 3242 C CA . LEU A 1 415 ? 0.151 22.016 -14.523 1 98.19 415 LEU A CA 1
ATOM 3243 C C . LEU A 1 415 ? 1.57 22 -15.086 1 98.19 415 LEU A C 1
ATOM 3245 O O . LEU A 1 415 ? 1.882 21.203 -15.977 1 98.19 415 LEU A O 1
ATOM 3249 N N . GLN A 1 416 ? 2.455 22.797 -14.508 1 97.31 416 GLN A N 1
ATOM 3250 C CA . GLN A 1 416 ? 3.834 22.891 -14.977 1 97.31 416 GLN A CA 1
ATOM 3251 C C . GLN A 1 416 ? 4.734 21.906 -14.234 1 97.31 416 GLN A C 1
ATOM 3253 O O . GLN A 1 416 ? 5.852 21.625 -14.672 1 97.31 416 GLN A O 1
ATOM 3258 N N . GLY A 1 417 ? 4.309 21.438 -13.086 1 97.81 417 GLY A N 1
ATOM 3259 C CA . GLY A 1 417 ? 5.086 20.531 -12.258 1 97.81 417 GLY A CA 1
ATOM 3260 C C . GLY A 1 417 ? 6.125 21.234 -11.406 1 97.81 417 GLY A C 1
ATOM 3261 O O . GLY A 1 417 ? 7.086 20.609 -10.953 1 97.81 417 GLY A O 1
ATOM 3262 N N . THR A 1 418 ? 6.016 22.547 -11.258 1 97.12 418 THR A N 1
ATOM 3263 C CA . THR A 1 418 ? 6.922 23.297 -10.398 1 97.12 418 THR A CA 1
ATOM 3264 C C . THR A 1 418 ? 6.41 23.328 -8.961 1 97.12 418 THR A C 1
ATOM 3266 O O . THR A 1 418 ? 5.258 22.969 -8.703 1 97.12 418 THR A O 1
ATOM 3269 N N . PRO A 1 419 ? 7.23 23.656 -8.023 1 95.44 419 PRO A N 1
ATOM 3270 C CA . PRO A 1 419 ? 6.785 23.641 -6.625 1 95.44 419 PRO A CA 1
ATOM 3271 C C . PRO A 1 419 ? 5.605 24.578 -6.375 1 95.44 419 PRO A C 1
ATOM 3273 O O . PRO A 1 419 ? 5.445 25.578 -7.078 1 95.44 419 PRO A O 1
ATOM 3276 N N . ALA A 1 420 ? 4.84 24.219 -5.41 1 95.44 420 ALA A N 1
ATOM 3277 C CA . ALA A 1 420 ? 3.748 25.109 -5.016 1 95.44 420 ALA A CA 1
ATOM 3278 C C . ALA A 1 420 ? 4.27 26.5 -4.68 1 95.44 420 ALA A C 1
ATOM 3280 O O . ALA A 1 420 ? 5.359 26.656 -4.125 1 95.44 420 ALA A O 1
ATOM 3281 N N . PRO A 1 421 ? 3.531 27.531 -4.855 1 92.81 421 PRO A N 1
ATOM 3282 C CA . PRO A 1 421 ? 4.027 28.906 -4.883 1 92.81 421 PRO A CA 1
ATOM 3283 C C . PRO A 1 421 ? 4.598 29.344 -3.539 1 92.81 421 PRO A C 1
ATOM 3285 O O . PRO A 1 421 ? 5.473 30.219 -3.494 1 92.81 421 PRO A O 1
ATOM 3288 N N . ASP A 1 422 ? 4.133 28.859 -2.457 1 91.38 422 ASP A N 1
ATOM 3289 C CA . ASP A 1 422 ? 4.57 29.297 -1.137 1 91.38 422 ASP A CA 1
ATOM 3290 C C . ASP A 1 422 ? 5.902 28.656 -0.756 1 91.38 422 ASP A C 1
ATOM 3292 O O . ASP A 1 422 ? 6.535 29.062 0.223 1 91.38 422 ASP A O 1
ATOM 3296 N N . PHE A 1 423 ? 6.363 27.719 -1.582 1 92.06 423 PHE A N 1
ATOM 3297 C CA . PHE A 1 423 ? 7.539 26.953 -1.21 1 92.06 423 PHE A CA 1
ATOM 3298 C C . PHE A 1 423 ? 8.711 27.281 -2.123 1 92.06 423 PHE A C 1
ATOM 3300 O O . PHE A 1 423 ? 8.539 27.906 -3.166 1 92.06 423 PHE A O 1
ATOM 3307 N N . PRO A 1 424 ? 9.906 26.844 -1.704 1 87.5 424 PRO A N 1
ATOM 3308 C CA . PRO A 1 424 ? 11.078 27.141 -2.539 1 87.5 424 PRO A CA 1
ATOM 3309 C C . PRO A 1 424 ? 10.906 26.656 -3.979 1 87.5 424 PRO A C 1
ATOM 3311 O O . PRO A 1 424 ? 10.43 25.547 -4.207 1 87.5 424 PRO A O 1
ATOM 3314 N N . GLY A 1 425 ? 11.352 27.484 -4.898 1 90.44 425 GLY A N 1
ATOM 3315 C CA . GLY A 1 425 ? 11.109 27.25 -6.316 1 90.44 425 GLY A CA 1
ATOM 3316 C C . GLY A 1 425 ? 12.062 26.234 -6.918 1 90.44 425 GLY A C 1
ATOM 3317 O O . GLY A 1 425 ? 12.586 25.359 -6.215 1 90.44 425 GLY A O 1
ATOM 3318 N N . GLY A 1 426 ? 12.164 26.25 -8.25 1 91.5 426 GLY A N 1
ATOM 3319 C CA . GLY A 1 426 ? 13 25.312 -9 1 91.5 426 GLY A CA 1
ATOM 3320 C C . GLY A 1 426 ? 12.203 24.438 -9.945 1 91.5 426 GLY A C 1
ATOM 3321 O O . GLY A 1 426 ? 11.047 24.734 -10.266 1 91.5 426 GLY A O 1
ATOM 3322 N N . GLU A 1 427 ? 12.875 23.391 -10.391 1 94.81 427 GLU A N 1
ATOM 3323 C CA . GLU A 1 427 ? 12.258 22.516 -11.391 1 94.81 427 GLU A CA 1
ATOM 3324 C C . GLU A 1 427 ? 11.172 21.641 -10.766 1 94.81 427 GLU A C 1
ATOM 3326 O O . GLU A 1 427 ? 10.219 21.25 -11.445 1 94.81 427 GLU A O 1
ATOM 3331 N N . GLY A 1 428 ? 11.406 21.391 -9.492 1 96.06 428 GLY A N 1
ATOM 3332 C CA . GLY A 1 428 ? 10.438 20.547 -8.805 1 96.06 428 GLY A CA 1
ATOM 3333 C C . GLY A 1 428 ? 10.172 19.234 -9.516 1 96.06 428 GLY A C 1
ATOM 3334 O O . GLY A 1 428 ? 11.109 18.516 -9.859 1 96.06 428 GLY A O 1
ATOM 3335 N N . GLU A 1 429 ? 8.891 18.984 -9.812 1 98 429 GLU A N 1
ATOM 3336 C CA . GLU A 1 429 ? 8.477 17.703 -10.391 1 98 429 GLU A CA 1
ATOM 3337 C C . GLU A 1 429 ? 8.242 17.828 -11.891 1 98 429 GLU A C 1
ATOM 3339 O O . GLU A 1 429 ? 7.59 16.984 -12.5 1 98 429 GLU A O 1
ATOM 3344 N N . SER A 1 430 ? 8.734 18.812 -12.531 1 97.75 430 SER A N 1
ATOM 3345 C CA . SER A 1 430 ? 8.453 19.094 -13.938 1 97.75 430 SER A CA 1
ATOM 3346 C C . SER A 1 430 ? 8.969 17.969 -14.836 1 97.75 430 SER A C 1
ATOM 3348 O O . SER A 1 430 ? 8.445 17.766 -15.93 1 97.75 430 SER A O 1
ATOM 3350 N N . HIS A 1 431 ? 9.938 17.188 -14.344 1 96.88 431 HIS A N 1
ATOM 3351 C CA . HIS A 1 431 ? 10.508 16.109 -15.148 1 96.88 431 HIS A CA 1
ATOM 3352 C C . HIS A 1 431 ? 10.242 14.75 -14.508 1 96.88 431 HIS A C 1
ATOM 3354 O O . HIS A 1 431 ? 10.867 13.758 -14.875 1 96.88 431 HIS A O 1
ATOM 3360 N N . HIS A 1 432 ? 9.43 14.734 -13.555 1 97.31 432 HIS A N 1
ATOM 3361 C CA . HIS A 1 432 ? 9.156 13.484 -12.852 1 97.31 432 HIS A CA 1
ATOM 3362 C C . HIS A 1 432 ? 8.312 12.547 -13.703 1 97.31 432 HIS A C 1
ATOM 3364 O O . HIS A 1 432 ? 7.367 12.977 -14.359 1 97.31 432 HIS A O 1
ATOM 3370 N N . VAL A 1 433 ? 8.641 11.297 -13.695 1 95.25 433 VAL A N 1
ATOM 3371 C CA . VAL A 1 433 ? 7.832 10.242 -14.297 1 95.25 433 VAL A CA 1
ATOM 3372 C C . VAL A 1 433 ? 6.684 9.883 -13.359 1 95.25 433 VAL A C 1
ATOM 3374 O O . VAL A 1 433 ? 6.887 9.688 -12.164 1 95.25 433 VAL A O 1
ATOM 3377 N N . GLY A 1 434 ? 5.441 9.852 -13.953 1 95.06 434 GLY A N 1
ATOM 3378 C CA . GLY A 1 434 ? 4.293 9.398 -13.188 1 95.06 434 GLY A CA 1
ATOM 3379 C C . GLY A 1 434 ? 3.627 10.508 -12.398 1 95.06 434 GLY A C 1
ATOM 3380 O O . GLY A 1 434 ? 2.789 10.242 -11.531 1 95.06 434 GLY A O 1
ATOM 3381 N N . ARG A 1 435 ? 3.992 11.75 -12.609 1 97.38 435 ARG A N 1
ATOM 3382 C CA . ARG A 1 435 ? 3.334 12.875 -11.953 1 97.38 435 ARG A CA 1
ATOM 3383 C C . ARG A 1 435 ? 1.863 12.953 -12.352 1 97.38 435 ARG A C 1
ATOM 3385 O O . ARG A 1 435 ? 1.502 12.648 -13.484 1 97.38 435 ARG A O 1
ATOM 3392 N N . ALA A 1 436 ? 1.045 13.344 -11.453 1 95.75 436 ALA A N 1
ATOM 3393 C CA . ALA A 1 436 ? -0.381 13.477 -11.742 1 95.75 436 ALA A CA 1
ATOM 3394 C C . ALA A 1 436 ? -0.634 14.57 -12.773 1 95.75 436 ALA A C 1
ATOM 3396 O O . ALA A 1 436 ? 0.019 15.617 -12.75 1 95.75 436 ALA A O 1
ATOM 3397 N N . THR A 1 437 ? -1.552 14.328 -13.641 1 95.56 437 THR A N 1
ATOM 3398 C CA . THR A 1 437 ? -2.008 15.312 -14.609 1 95.56 437 THR A CA 1
ATOM 3399 C C . THR A 1 437 ? -3.418 15.797 -14.273 1 95.56 437 THR A C 1
ATOM 3401 O O . THR A 1 437 ? -4.082 15.227 -13.406 1 95.56 437 THR A O 1
ATOM 3404 N N . ALA A 1 438 ? -3.779 16.875 -14.938 1 96.75 438 ALA A N 1
ATOM 3405 C CA . ALA A 1 438 ? -5.148 17.344 -14.75 1 96.75 438 ALA A CA 1
ATOM 3406 C C . ALA A 1 438 ? -6.16 16.297 -15.18 1 96.75 438 ALA A C 1
ATOM 3408 O O . ALA A 1 438 ? -7.219 16.156 -14.555 1 96.75 438 ALA A O 1
ATOM 3409 N N . GLU A 1 439 ? -5.875 15.586 -16.203 1 95.5 439 GLU A N 1
ATOM 3410 C CA . GLU A 1 439 ? -6.746 14.516 -16.688 1 95.5 439 GLU A CA 1
ATOM 3411 C C . GLU A 1 439 ? -6.871 13.398 -15.664 1 95.5 439 GLU A C 1
ATOM 3413 O O . GLU A 1 439 ? -7.961 12.867 -15.438 1 95.5 439 GLU A O 1
ATOM 3418 N N . TYR A 1 440 ? -5.73 13.094 -15.117 1 94.94 440 TYR A N 1
ATOM 3419 C CA . TYR A 1 440 ? -5.73 12.094 -14.055 1 94.94 440 TYR A CA 1
ATOM 3420 C C . TYR A 1 440 ? -6.668 12.508 -12.922 1 94.94 440 TYR A C 1
ATOM 3422 O O . TYR A 1 440 ? -7.473 11.695 -12.461 1 94.94 440 TYR A O 1
ATOM 3430 N N . VAL A 1 441 ? -6.547 13.75 -12.453 1 97.06 441 VAL A N 1
ATOM 3431 C CA . VAL A 1 441 ? -7.328 14.25 -11.328 1 97.06 441 VAL A CA 1
ATOM 3432 C C . VAL A 1 441 ? -8.82 14.203 -11.672 1 97.06 441 VAL A C 1
ATOM 3434 O O . VAL A 1 441 ? -9.633 13.734 -10.875 1 97.06 441 VAL A O 1
ATOM 3437 N N . LYS A 1 442 ? -9.172 14.625 -12.82 1 96.5 442 LYS A N 1
ATOM 3438 C CA . LYS A 1 442 ? -10.57 14.68 -13.234 1 96.5 442 LYS A CA 1
ATOM 3439 C C . LYS A 1 442 ? -11.164 13.281 -13.352 1 96.5 442 LYS A C 1
ATOM 3441 O O . LYS A 1 442 ? -12.352 13.07 -13.086 1 96.5 442 LYS A O 1
ATOM 3446 N N . ARG A 1 443 ? -10.352 12.352 -13.68 1 94.5 443 ARG A N 1
ATOM 3447 C CA . ARG A 1 443 ? -10.836 11 -13.93 1 94.5 443 ARG A CA 1
ATOM 3448 C C . ARG A 1 443 ? -10.906 10.195 -12.641 1 94.5 443 ARG A C 1
ATOM 3450 O O . ARG A 1 443 ? -11.805 9.375 -12.461 1 94.5 443 ARG A O 1
ATOM 3457 N N . TYR A 1 444 ? -9.945 10.469 -11.734 1 92.94 444 TYR A N 1
ATOM 3458 C CA . TYR A 1 444 ? -9.789 9.492 -10.664 1 92.94 444 TYR A CA 1
ATOM 3459 C C . TYR A 1 444 ? -10.031 10.133 -9.297 1 92.94 444 TYR A C 1
ATOM 3461 O O . TYR A 1 444 ? -10.055 9.445 -8.281 1 92.94 444 TYR A O 1
ATOM 3469 N N . CYS A 1 445 ? -10.172 11.422 -9.18 1 95.19 445 CYS A N 1
ATOM 3470 C CA . CYS A 1 445 ? -10.562 12.078 -7.938 1 95.19 445 CYS A CA 1
ATOM 3471 C C . CYS A 1 445 ? -12.055 12.383 -7.93 1 95.19 445 CYS A C 1
ATOM 3473 O O . CYS A 1 445 ? -12.672 12.516 -8.992 1 95.19 445 CYS A O 1
ATOM 3475 N N . ASP A 1 446 ? -12.617 12.438 -6.758 1 96 446 ASP A N 1
ATOM 3476 C CA . ASP A 1 446 ? -14.016 12.844 -6.598 1 96 446 ASP A CA 1
ATOM 3477 C C . ASP A 1 446 ? -14.227 14.273 -7.074 1 96 446 ASP A C 1
ATOM 3479 O O . ASP A 1 446 ? -13.344 15.117 -6.941 1 96 446 ASP A O 1
ATOM 3483 N N . PRO A 1 447 ? -15.469 14.547 -7.551 1 96.69 447 PRO A N 1
ATOM 3484 C CA . PRO A 1 447 ? -15.742 15.898 -8.047 1 96.69 447 PRO A CA 1
ATOM 3485 C C . PRO A 1 447 ? -15.445 16.984 -7.008 1 96.69 447 PRO A C 1
ATOM 3487 O O . PRO A 1 447 ? -14.938 18.047 -7.348 1 96.69 447 PRO A O 1
ATOM 3490 N N . VAL A 1 448 ? -15.742 16.75 -5.781 1 97.19 448 VAL A N 1
ATOM 3491 C CA . VAL A 1 448 ? -15.5 17.734 -4.738 1 97.19 448 VAL A CA 1
ATOM 3492 C C . VAL A 1 448 ? -14 18 -4.621 1 97.19 448 VAL A C 1
ATOM 3494 O O . VAL A 1 448 ? -13.586 19.141 -4.352 1 97.19 448 VAL A O 1
ATOM 3497 N N . GLY A 1 449 ? -13.203 16.953 -4.824 1 98.12 449 GLY A N 1
ATOM 3498 C CA . GLY A 1 449 ? -11.758 17.125 -4.824 1 98.12 449 GLY A CA 1
ATOM 3499 C C . GLY A 1 449 ? -11.25 17.938 -6.008 1 98.12 449 GLY A C 1
ATOM 3500 O O . GLY A 1 449 ? -10.367 18.781 -5.859 1 98.12 449 GLY A O 1
ATOM 3501 N N . VAL A 1 450 ? -11.812 17.656 -7.16 1 98.38 450 VAL A N 1
ATOM 3502 C CA . VAL A 1 450 ? -11.453 18.375 -8.375 1 98.38 450 VAL A CA 1
ATOM 3503 C C . VAL A 1 450 ? -11.766 19.859 -8.211 1 98.38 450 VAL A C 1
ATOM 3505 O O . VAL A 1 450 ? -10.953 20.719 -8.578 1 98.38 450 VAL A O 1
ATOM 3508 N N . GLN A 1 451 ? -12.875 20.141 -7.621 1 98.19 451 GLN A N 1
ATOM 3509 C CA . GLN A 1 451 ? -13.289 21.516 -7.359 1 98.19 451 GLN A CA 1
ATOM 3510 C C . GLN A 1 451 ? -12.359 22.188 -6.352 1 98.19 451 GLN A C 1
ATOM 3512 O O . GLN A 1 451 ? -11.922 23.312 -6.562 1 98.19 451 GLN A O 1
ATOM 3517 N N . ALA A 1 452 ? -12.031 21.5 -5.305 1 98.25 452 ALA A N 1
ATOM 3518 C CA . ALA A 1 452 ? -11.188 22.047 -4.246 1 98.25 452 ALA A CA 1
ATOM 3519 C C . ALA A 1 452 ? -9.805 22.422 -4.777 1 98.25 452 ALA A C 1
ATOM 3521 O O . ALA A 1 452 ? -9.156 23.328 -4.258 1 98.25 452 ALA A O 1
ATOM 3522 N N . MET A 1 453 ? -9.398 21.75 -5.855 1 98.12 453 MET A N 1
ATOM 3523 C CA . MET A 1 453 ? -8.078 21.984 -6.434 1 98.12 453 MET A CA 1
ATOM 3524 C C . MET A 1 453 ? -8.133 23.078 -7.488 1 98.12 453 MET A C 1
ATOM 3526 O O . MET A 1 453 ? -7.129 23.391 -8.133 1 98.12 453 MET A O 1
ATOM 3530 N N . GLY A 1 454 ? -9.312 23.656 -7.672 1 98.06 454 GLY A N 1
ATOM 3531 C CA . GLY A 1 454 ? -9.477 24.75 -8.617 1 98.06 454 GLY A CA 1
ATOM 3532 C C . GLY A 1 454 ? -9.539 24.281 -10.062 1 98.06 454 GLY A C 1
ATOM 3533 O O . GLY A 1 454 ? -9.266 25.062 -10.984 1 98.06 454 GLY A O 1
ATOM 3534 N N . LEU A 1 455 ? -9.852 23.016 -10.289 1 98.31 455 LEU A N 1
ATOM 3535 C CA . LEU A 1 455 ? -9.859 22.469 -11.641 1 98.31 455 LEU A CA 1
ATOM 3536 C C . LEU A 1 455 ? -11.281 22.422 -12.203 1 98.31 455 LEU A C 1
ATOM 3538 O O . LEU A 1 455 ? -11.469 22.188 -13.391 1 98.31 455 LEU A O 1
ATOM 3542 N N . GLU A 1 456 ? -12.281 22.672 -11.352 1 97.88 456 GLU A N 1
ATOM 3543 C CA . GLU A 1 456 ? -13.688 22.812 -11.727 1 97.88 456 GLU A CA 1
ATOM 3544 C C . GLU A 1 456 ? -14.398 23.844 -10.859 1 97.88 456 GLU A C 1
ATOM 3546 O O . GLU A 1 456 ? -13.891 24.234 -9.805 1 97.88 456 GLU A O 1
ATOM 3551 N N . LYS A 1 457 ? -15.539 24.234 -11.273 1 97.75 457 LYS A N 1
ATOM 3552 C CA . LYS A 1 457 ? -16.312 25.25 -10.578 1 97.75 457 LYS A CA 1
ATOM 3553 C C . LYS A 1 457 ? -16.766 24.766 -9.211 1 97.75 457 LYS A C 1
ATOM 3555 O O . LYS A 1 457 ? -17.219 23.625 -9.062 1 97.75 457 LYS A O 1
ATOM 3560 N N . LEU A 1 458 ? -16.562 25.672 -8.25 1 97.5 458 LEU A N 1
ATOM 3561 C CA . LEU A 1 458 ? -17.062 25.375 -6.91 1 97.5 458 LEU A CA 1
ATOM 3562 C C . LEU A 1 458 ? -18.578 25.469 -6.855 1 97.5 458 LEU A C 1
ATOM 3564 O O . LEU A 1 458 ? -19.188 26.328 -7.52 1 97.5 458 LEU A O 1
ATOM 3568 N N . SER A 1 459 ? -19.125 24.625 -6.066 1 92.94 459 SER A N 1
ATOM 3569 C CA . SER A 1 459 ? -20.562 24.688 -5.844 1 92.94 459 SER A CA 1
ATOM 3570 C C . SER A 1 459 ? -20.906 25.594 -4.672 1 92.94 459 SER A C 1
ATOM 3572 O O . SER A 1 459 ? -20.203 25.609 -3.66 1 92.94 459 SER A O 1
ATOM 3574 N N . VAL A 1 460 ? -21.891 26.328 -4.836 1 87.38 460 VAL A N 1
ATOM 3575 C CA . VAL A 1 460 ? -22.375 27.141 -3.73 1 87.38 460 VAL A CA 1
ATOM 3576 C C . VAL A 1 460 ? -23.359 26.344 -2.881 1 87.38 460 VAL A C 1
ATOM 3578 O O . VAL A 1 460 ? -24.453 26 -3.34 1 87.38 460 VAL A O 1
ATOM 3581 N N . PRO A 1 461 ? -22.984 26.047 -1.733 1 84.44 461 PRO A N 1
ATOM 3582 C CA . PRO A 1 461 ? -23.906 25.297 -0.892 1 84.44 461 PRO A CA 1
ATOM 3583 C C . PRO A 1 461 ? -25.188 26.062 -0.579 1 84.44 461 PRO A C 1
ATOM 3585 O O . PRO A 1 461 ? -25.172 27.297 -0.522 1 84.44 461 PRO A O 1
ATOM 3588 N N . ASP A 1 462 ? -26.203 25.375 -0.277 1 84.06 462 ASP A N 1
ATOM 3589 C CA . ASP A 1 462 ? -27.469 26.016 0.084 1 84.06 462 ASP A CA 1
ATOM 3590 C C . ASP A 1 462 ? -27.406 26.594 1.494 1 84.06 462 ASP A C 1
ATOM 3592 O O . ASP A 1 462 ? -26.766 26.031 2.377 1 84.06 462 ASP A O 1
ATOM 3596 N N . GLY A 1 463 ? -28.031 27.688 1.704 1 83.81 463 GLY A N 1
ATOM 3597 C CA . GLY A 1 463 ? -28.203 28.25 3.039 1 83.81 463 GLY A CA 1
ATOM 3598 C C . GLY A 1 463 ? -26.969 28.969 3.543 1 83.81 463 GLY A C 1
ATOM 3599 O O . GLY A 1 463 ? -26.844 29.219 4.742 1 83.81 463 GLY A O 1
ATOM 3600 N N . GLU A 1 464 ? -26.125 29.391 2.648 1 85.69 464 GLU A N 1
ATOM 3601 C CA . GLU A 1 464 ? -24.906 30.094 3.039 1 85.69 464 GLU A CA 1
ATOM 3602 C C . GLU A 1 464 ? -25.203 31.562 3.34 1 85.69 464 GLU A C 1
ATOM 3604 O O . GLU A 1 464 ? -26.188 32.125 2.846 1 85.69 464 GLU A O 1
ATOM 3609 N N . SER A 1 465 ? -24.375 32.188 4.262 1 87.69 465 SER A N 1
ATOM 3610 C CA . SER A 1 465 ? -24.453 33.625 4.5 1 87.69 465 SER A CA 1
ATOM 3611 C C . SER A 1 465 ? -24.125 34.406 3.232 1 87.69 465 SER A C 1
ATOM 3613 O O . SER A 1 465 ? -23.531 33.844 2.297 1 87.69 465 SER A O 1
ATOM 3615 N N . PRO A 1 466 ? -24.562 35.656 3.197 1 89.69 466 PRO A N 1
ATOM 3616 C CA . PRO A 1 466 ? -24.219 36.469 2.037 1 89.69 466 PRO A CA 1
ATOM 3617 C C . PRO A 1 466 ? -22.719 36.562 1.789 1 89.69 466 PRO A C 1
ATOM 3619 O O . PRO A 1 466 ? -22.281 36.5 0.638 1 89.69 466 PRO A O 1
ATOM 3622 N N . GLY A 1 467 ? -21.922 36.688 2.793 1 92.19 467 GLY A N 1
ATOM 3623 C CA . GLY A 1 467 ? -20.484 36.719 2.645 1 92.19 467 GLY A CA 1
ATOM 3624 C C . GLY A 1 467 ? -19.906 35.438 2.084 1 92.19 467 GLY A C 1
ATOM 3625 O O . GLY A 1 467 ? -19 35.469 1.247 1 92.19 467 GLY A O 1
ATOM 3626 N N . ALA A 1 468 ? -20.484 34.406 2.57 1 93.88 468 ALA A N 1
ATOM 3627 C CA . ALA A 1 468 ? -20.031 33.094 2.109 1 93.88 468 ALA A CA 1
ATOM 3628 C C . ALA A 1 468 ? -20.359 32.875 0.637 1 93.88 468 ALA A C 1
ATOM 3630 O O . ALA A 1 468 ? -19.531 32.375 -0.125 1 93.88 468 ALA A O 1
ATOM 3631 N N . LYS A 1 469 ? -21.547 33.188 0.291 1 94.5 469 LYS A N 1
ATOM 3632 C CA . LYS A 1 469 ? -21.953 33.094 -1.106 1 94.5 469 LYS A CA 1
ATOM 3633 C C . LYS A 1 469 ? -21.078 33.969 -2.004 1 94.5 469 LYS A C 1
ATOM 3635 O O . LYS A 1 469 ? -20.641 33.5 -3.066 1 94.5 469 LYS A O 1
ATOM 3640 N N . ALA A 1 470 ? -20.859 35.125 -1.561 1 94.5 470 ALA A N 1
ATOM 3641 C CA . ALA A 1 470 ? -20.016 36.031 -2.312 1 94.5 470 ALA A CA 1
ATOM 3642 C C . ALA A 1 470 ? -18.594 35.5 -2.463 1 94.5 470 ALA A C 1
ATOM 3644 O O . ALA A 1 470 ? -17.969 35.656 -3.516 1 94.5 470 ALA A O 1
ATOM 3645 N N . ALA A 1 471 ? -18.094 34.938 -1.443 1 96.19 471 ALA A N 1
ATOM 3646 C CA . ALA A 1 471 ? -16.75 34.344 -1.473 1 96.19 471 ALA A CA 1
ATOM 3647 C C . ALA A 1 471 ? -16.625 33.281 -2.541 1 96.19 471 ALA A C 1
ATOM 3649 O O . ALA A 1 471 ? -15.672 33.25 -3.311 1 96.19 471 ALA A O 1
ATOM 3650 N N . VAL A 1 472 ? -17.625 32.375 -2.623 1 97.38 472 VAL A N 1
ATOM 3651 C CA . VAL A 1 472 ? -17.594 31.266 -3.561 1 97.38 472 VAL A CA 1
ATOM 3652 C C . VAL A 1 472 ? -17.766 31.781 -4.988 1 97.38 472 VAL A C 1
ATOM 3654 O O . VAL A 1 472 ? -17.062 31.328 -5.902 1 97.38 472 VAL A O 1
ATOM 3657 N N . GLU A 1 473 ? -18.641 32.719 -5.137 1 96.5 473 GLU A N 1
ATOM 3658 C CA . GLU A 1 473 ? -18.859 33.281 -6.457 1 96.5 473 GLU A CA 1
ATOM 3659 C C . GLU A 1 473 ? -17.625 34.031 -6.949 1 96.5 473 GLU A C 1
ATOM 3661 O O . GLU A 1 473 ? -17.219 33.875 -8.109 1 96.5 473 GLU A O 1
ATOM 3666 N N . ARG A 1 474 ? -17.062 34.812 -6.09 1 96.94 474 ARG A N 1
ATOM 3667 C CA . ARG A 1 474 ? -15.844 35.5 -6.441 1 96.94 474 ARG A CA 1
ATOM 3668 C C . ARG A 1 474 ? -14.711 34.531 -6.73 1 96.94 474 ARG A C 1
ATOM 3670 O O . ARG A 1 474 ? -13.914 34.75 -7.648 1 96.94 474 ARG A O 1
ATOM 3677 N N . ALA A 1 475 ? -14.617 33.531 -5.902 1 98 475 ALA A N 1
ATOM 3678 C CA . ALA A 1 475 ? -13.602 32.5 -6.133 1 98 475 ALA A CA 1
ATOM 3679 C C . ALA A 1 475 ? -13.766 31.875 -7.516 1 98 475 ALA A C 1
ATOM 3681 O O . ALA A 1 475 ? -12.773 31.672 -8.234 1 98 475 ALA A O 1
ATOM 3682 N N . ASN A 1 476 ? -14.969 31.516 -7.855 1 98.25 476 ASN A N 1
ATOM 3683 C CA . ASN A 1 476 ? -15.227 30.938 -9.172 1 98.25 476 ASN A CA 1
ATOM 3684 C C . ASN A 1 476 ? -14.781 31.891 -10.289 1 98.25 476 ASN A C 1
ATOM 3686 O O . ASN A 1 476 ? -14.188 31.453 -11.273 1 98.25 476 ASN A O 1
ATOM 3690 N N . THR A 1 477 ? -15.047 33.125 -10.109 1 98.06 477 THR A N 1
ATOM 3691 C CA . THR A 1 477 ? -14.633 34.125 -11.094 1 98.06 477 THR A CA 1
ATOM 3692 C C . THR A 1 477 ? -13.109 34.188 -11.188 1 98.06 477 THR A C 1
ATOM 3694 O O . THR A 1 477 ? -12.555 34.188 -12.289 1 98.06 477 THR A O 1
ATOM 3697 N N . ILE A 1 478 ? -12.477 34.25 -10.102 1 98.31 478 ILE A N 1
ATOM 3698 C CA . ILE A 1 478 ? -11.023 34.312 -10.031 1 98.31 478 ILE A CA 1
ATOM 3699 C C . ILE A 1 478 ? -10.398 33.094 -10.672 1 98.31 478 ILE A C 1
ATOM 3701 O O . ILE A 1 478 ? -9.383 33.188 -11.359 1 98.31 478 ILE A O 1
ATOM 3705 N N . LEU A 1 479 ? -11.016 31.984 -10.492 1 97.88 479 LEU A N 1
ATOM 3706 C CA . LEU A 1 479 ? -10.523 30.703 -10.992 1 97.88 479 LEU A CA 1
ATOM 3707 C C . LEU A 1 479 ? -10.859 30.531 -12.469 1 97.88 479 LEU A C 1
ATOM 3709 O O . LEU A 1 479 ? -10.367 29.594 -13.117 1 97.88 479 LEU A O 1
ATOM 3713 N N . GLY A 1 480 ? -11.656 31.375 -12.992 1 97.75 480 GLY A N 1
ATOM 3714 C CA . GLY A 1 480 ? -11.945 31.375 -14.414 1 97.75 480 GLY A CA 1
ATOM 3715 C C . GLY A 1 480 ? -13.188 30.578 -14.773 1 97.75 480 GLY A C 1
ATOM 3716 O O . GLY A 1 480 ? -13.312 30.078 -15.898 1 97.75 480 GLY A O 1
ATOM 3717 N N . PHE A 1 481 ? -13.992 30.391 -13.898 1 96.12 481 PHE A N 1
ATOM 3718 C CA . PHE A 1 481 ? -15.219 29.641 -14.148 1 96.12 481 PHE A CA 1
ATOM 3719 C C . PHE A 1 481 ? -16.422 30.562 -14.164 1 96.12 481 PHE A C 1
ATOM 3721 O O . PHE A 1 481 ? -16.516 31.484 -13.352 1 96.12 481 PHE A O 1
ATOM 3728 N N . MET B 1 1 ? 17.781 -12.828 -43.625 1 21.11 1 MET B N 1
ATOM 3729 C CA . MET B 1 1 ? 16.75 -13.758 -43.188 1 21.11 1 MET B CA 1
ATOM 3730 C C . MET B 1 1 ? 16.234 -13.375 -41.812 1 21.11 1 MET B C 1
ATOM 3732 O O . MET B 1 1 ? 17 -13.273 -40.844 1 21.11 1 MET B O 1
ATOM 3736 N N . GLY B 1 2 ? 15.188 -12.547 -41.719 1 26.27 2 GLY B N 1
ATOM 3737 C CA . GLY B 1 2 ? 14.734 -11.789 -40.562 1 26.27 2 GLY B CA 1
ATOM 3738 C C . GLY B 1 2 ? 14.469 -12.656 -39.344 1 26.27 2 GLY B C 1
ATOM 3739 O O . GLY B 1 2 ? 13.953 -13.766 -39.469 1 26.27 2 GLY B O 1
ATOM 3740 N N . ALA B 1 3 ? 15.172 -12.523 -38.25 1 34.81 3 ALA B N 1
ATOM 3741 C CA . ALA B 1 3 ? 14.969 -13.344 -37.062 1 34.81 3 ALA B CA 1
ATOM 3742 C C . ALA B 1 3 ? 13.484 -13.547 -36.781 1 34.81 3 ALA B C 1
ATOM 3744 O O . ALA B 1 3 ? 12.742 -12.578 -36.594 1 34.81 3 ALA B O 1
ATOM 3745 N N . ALA B 1 4 ? 12.758 -14.516 -37.25 1 38.47 4 ALA B N 1
ATOM 3746 C CA . ALA B 1 4 ? 11.359 -14.883 -37.094 1 38.47 4 ALA B CA 1
ATOM 3747 C C . ALA B 1 4 ? 10.883 -14.625 -35.656 1 38.47 4 ALA B C 1
ATOM 3749 O O . ALA B 1 4 ? 11.484 -15.133 -34.719 1 38.47 4 ALA B O 1
ATOM 3750 N N . SER B 1 5 ? 10.211 -13.625 -35.25 1 46.56 5 SER B N 1
ATOM 3751 C CA . SER B 1 5 ? 9.727 -13.109 -33.969 1 46.56 5 SER B CA 1
ATOM 3752 C C . SER B 1 5 ? 8.828 -14.125 -33.281 1 46.56 5 SER B C 1
ATOM 3754 O O . SER B 1 5 ? 7.812 -14.547 -33.844 1 46.56 5 SER B O 1
ATOM 3756 N N . ASN B 1 6 ? 9.312 -15.023 -32.438 1 60.03 6 ASN B N 1
ATOM 3757 C CA . ASN B 1 6 ? 8.758 -16.125 -31.625 1 60.03 6 ASN B CA 1
ATOM 3758 C C . ASN B 1 6 ? 7.691 -15.625 -30.656 1 60.03 6 ASN B C 1
ATOM 3760 O O . ASN B 1 6 ? 7.5 -16.203 -29.594 1 60.03 6 ASN B O 1
ATOM 3764 N N . SER B 1 7 ? 7.059 -14.555 -30.969 1 70 7 SER B N 1
ATOM 3765 C CA . SER B 1 7 ? 5.977 -14.078 -30.109 1 70 7 SER B CA 1
ATOM 3766 C C . SER B 1 7 ? 4.66 -14.773 -30.438 1 70 7 SER B C 1
ATOM 3768 O O . SER B 1 7 ? 4.367 -15.039 -31.609 1 70 7 SER B O 1
ATOM 3770 N N . LYS B 1 8 ? 3.979 -15.18 -29.422 1 80.12 8 LYS B N 1
ATOM 3771 C CA . LYS B 1 8 ? 2.67 -15.789 -29.609 1 80.12 8 LYS B CA 1
ATOM 3772 C C . LYS B 1 8 ? 1.649 -14.773 -30.109 1 80.12 8 LYS B C 1
ATOM 3774 O O . LYS B 1 8 ? 1.901 -13.57 -30.078 1 80.12 8 LYS B O 1
ATOM 3779 N N . ALA B 1 9 ? 0.548 -15.258 -30.656 1 78.38 9 ALA B N 1
ATOM 3780 C CA . ALA B 1 9 ? -0.548 -14.398 -31.109 1 78.38 9 ALA B CA 1
ATOM 3781 C C . ALA B 1 9 ? -1.111 -13.594 -29.938 1 78.38 9 ALA B C 1
ATOM 3783 O O . ALA B 1 9 ? -0.918 -13.953 -28.781 1 78.38 9 ALA B O 1
ATOM 3784 N N . GLU B 1 10 ? -1.764 -12.539 -30.297 1 80.75 10 GLU B N 1
ATOM 3785 C CA . GLU B 1 10 ? -2.412 -11.734 -29.266 1 80.75 10 GLU B CA 1
ATOM 3786 C C . GLU B 1 10 ? -3.615 -12.461 -28.672 1 80.75 10 GLU B C 1
ATOM 3788 O O . GLU B 1 10 ? -4.242 -13.289 -29.344 1 80.75 10 GLU B O 1
ATOM 3793 N N . GLY B 1 11 ? -3.924 -12.195 -27.406 1 81 11 GLY B N 1
ATOM 3794 C CA . GLY B 1 11 ? -5.012 -12.828 -26.672 1 81 11 GLY B CA 1
ATOM 3795 C C . GLY B 1 11 ? -5.02 -12.492 -25.203 1 81 11 GLY B C 1
ATOM 3796 O O . GLY B 1 11 ? -4.492 -11.461 -24.781 1 81 11 GLY B O 1
ATOM 3797 N N . ASP B 1 12 ? -5.785 -13.258 -24.469 1 79.94 12 ASP B N 1
ATOM 3798 C CA . ASP B 1 12 ? -5.84 -13.109 -23.016 1 79.94 12 ASP B CA 1
ATOM 3799 C C . ASP B 1 12 ? -5.922 -14.469 -22.328 1 79.94 12 ASP B C 1
ATOM 3801 O O . ASP B 1 12 ? -5.73 -15.508 -22.969 1 79.94 12 ASP B O 1
ATOM 3805 N N . ILE B 1 13 ? -6.062 -14.531 -21.078 1 78.31 13 ILE B N 1
ATOM 3806 C CA . ILE B 1 13 ? -5.965 -15.742 -20.266 1 78.31 13 ILE B CA 1
ATOM 3807 C C . ILE B 1 13 ? -7.035 -16.734 -20.688 1 78.31 13 ILE B C 1
ATOM 3809 O O . ILE B 1 13 ? -6.883 -17.938 -20.5 1 78.31 13 ILE B O 1
ATOM 3813 N N . SER B 1 14 ? -8.148 -16.266 -21.219 1 76.06 14 SER B N 1
ATOM 3814 C CA . SER B 1 14 ? -9.219 -17.188 -21.609 1 76.06 14 SER B CA 1
ATOM 3815 C C . SER B 1 14 ? -8.75 -18.141 -22.703 1 76.06 14 SER B C 1
ATOM 3817 O O . SER B 1 14 ? -9.289 -19.234 -22.844 1 76.06 14 SER B O 1
ATOM 3819 N N . ASP B 1 15 ? -7.719 -17.828 -23.375 1 74.06 15 ASP B N 1
ATOM 3820 C CA . ASP B 1 15 ? -7.219 -18.625 -24.484 1 74.06 15 ASP B CA 1
ATOM 3821 C C . ASP B 1 15 ? -6.445 -19.844 -23.969 1 74.06 15 ASP B C 1
ATOM 3823 O O . ASP B 1 15 ? -6.168 -20.766 -24.734 1 74.06 15 ASP B O 1
ATOM 3827 N N . SER B 1 16 ? -6.109 -19.891 -22.734 1 79.31 16 SER B N 1
ATOM 3828 C CA . SER B 1 16 ? -5.297 -20.953 -22.156 1 79.31 16 SER B CA 1
ATOM 3829 C C . SER B 1 16 ? -6.148 -22.172 -21.797 1 79.31 16 SER B C 1
ATOM 3831 O O . SER B 1 16 ? -5.617 -23.25 -21.562 1 79.31 16 SER B O 1
ATOM 3833 N N . PHE B 1 17 ? -7.469 -21.922 -21.781 1 80.62 17 PHE B N 1
ATOM 3834 C CA . PHE B 1 17 ? -8.367 -22.984 -21.344 1 80.62 17 PHE B CA 1
ATOM 3835 C C . PHE B 1 17 ? -9.531 -23.141 -22.328 1 80.62 17 PHE B C 1
ATOM 3837 O O . PHE B 1 17 ? -10.172 -22.141 -22.688 1 80.62 17 PHE B O 1
ATOM 3844 N N . ALA B 1 18 ? -9.828 -24.344 -22.656 1 79 18 ALA B N 1
ATOM 3845 C CA . ALA B 1 18 ? -10.906 -24.609 -23.609 1 79 18 ALA B CA 1
ATOM 3846 C C . ALA B 1 18 ? -12.25 -24.141 -23.047 1 79 18 ALA B C 1
ATOM 3848 O O . ALA B 1 18 ? -13.047 -23.531 -23.766 1 79 18 ALA B O 1
ATOM 3849 N N . SER B 1 19 ? -12.461 -24.422 -21.844 1 77.75 19 SER B N 1
ATOM 3850 C CA . SER B 1 19 ? -13.734 -24.094 -21.219 1 77.75 19 SER B CA 1
ATOM 3851 C C . SER B 1 19 ? -13.953 -22.578 -21.156 1 77.75 19 SER B C 1
ATOM 3853 O O . SER B 1 19 ? -15.062 -22.094 -21.391 1 77.75 19 SER B O 1
ATOM 3855 N N . LEU B 1 20 ? -12.883 -21.844 -20.891 1 75.94 20 LEU B N 1
ATOM 3856 C CA . LEU B 1 20 ? -12.992 -20.406 -20.688 1 75.94 20 LEU B CA 1
ATOM 3857 C C . LEU B 1 20 ? -13.125 -19.688 -22.031 1 75.94 20 LEU B C 1
ATOM 3859 O O . LEU B 1 20 ? -13.711 -18.609 -22.094 1 75.94 20 LEU B O 1
ATOM 3863 N N . SER B 1 21 ? -12.562 -20.312 -23.047 1 75.62 21 SER B N 1
ATOM 3864 C CA . SER B 1 21 ? -12.609 -19.719 -24.375 1 75.62 21 SER B CA 1
ATOM 3865 C C . SER B 1 21 ? -13.922 -20.031 -25.078 1 75.62 21 SER B C 1
ATOM 3867 O O . SER B 1 21 ? -14.273 -19.375 -26.062 1 75.62 21 SER B O 1
ATOM 3869 N N . GLY B 1 22 ? -14.648 -21.047 -24.609 1 70.81 22 GLY B N 1
ATOM 3870 C CA . GLY B 1 22 ? -15.891 -21.453 -25.25 1 70.81 22 GLY B CA 1
ATOM 3871 C C . GLY B 1 22 ? -15.672 -22.344 -26.453 1 70.81 22 GLY B C 1
ATOM 3872 O O . GLY B 1 22 ? -16.609 -22.656 -27.188 1 70.81 22 GLY B O 1
ATOM 3873 N N . ARG B 1 23 ? -14.438 -22.766 -26.703 1 65.69 23 ARG B N 1
ATOM 3874 C CA . ARG B 1 23 ? -14.148 -23.641 -27.844 1 65.69 23 ARG B CA 1
ATOM 3875 C C . ARG B 1 23 ? -14.695 -25.031 -27.609 1 65.69 23 ARG B C 1
ATOM 3877 O O . ARG B 1 23 ? -14.617 -25.578 -26.5 1 65.69 23 ARG B O 1
ATOM 3884 N N . LYS B 1 24 ? -15.43 -25.516 -28.672 1 67.69 24 LYS B N 1
ATOM 3885 C CA . LYS B 1 24 ? -15.906 -26.891 -28.609 1 67.69 24 LYS B CA 1
ATOM 3886 C C . LYS B 1 24 ? -14.758 -27.875 -28.828 1 67.69 24 LYS B C 1
ATOM 3888 O O . LYS B 1 24 ? -13.984 -27.734 -29.781 1 67.69 24 LYS B O 1
ATOM 3893 N N . ALA B 1 25 ? -14.648 -28.797 -27.844 1 71.62 25 ALA B N 1
ATOM 3894 C CA . ALA B 1 25 ? -13.594 -29.797 -27.938 1 71.62 25 ALA B CA 1
ATOM 3895 C C . ALA B 1 25 ? -13.812 -30.719 -29.125 1 71.62 25 ALA B C 1
ATOM 3897 O O . ALA B 1 25 ? -14.914 -31.25 -29.328 1 71.62 25 ALA B O 1
ATOM 3898 N N . GLN B 1 26 ? -12.93 -30.766 -30.016 1 80.75 26 GLN B N 1
ATOM 3899 C CA . GLN B 1 26 ? -12.945 -31.719 -31.125 1 80.75 26 GLN B CA 1
ATOM 3900 C C . GLN B 1 26 ? -12.352 -33.062 -30.703 1 80.75 26 GLN B C 1
ATOM 3902 O O . GLN B 1 26 ? -11.422 -33.094 -29.891 1 80.75 26 GLN B O 1
ATOM 3907 N N . PRO B 1 27 ? -12.984 -34.062 -31.266 1 90.06 27 PRO B N 1
ATOM 3908 C CA . PRO B 1 27 ? -12.391 -35.375 -30.938 1 90.06 27 PRO B CA 1
ATOM 3909 C C . PRO B 1 27 ? -10.93 -35.469 -31.344 1 90.06 27 PRO B C 1
ATOM 3911 O O . PRO B 1 27 ? -10.531 -34.938 -32.406 1 90.06 27 PRO B O 1
ATOM 3914 N N . LEU B 1 28 ? -10.117 -36.125 -30.531 1 96.12 28 LEU B N 1
ATOM 3915 C CA . LEU B 1 28 ? -8.703 -36.312 -30.828 1 96.12 28 LEU B CA 1
ATOM 3916 C C . LEU B 1 28 ? -8.516 -37.25 -32 1 96.12 28 LEU B C 1
ATOM 3918 O O . LEU B 1 28 ? -9.273 -38.219 -32.156 1 96.12 28 LEU B O 1
ATOM 3922 N N . PRO B 1 29 ? -7.586 -37.031 -32.875 1 95.94 29 PRO B N 1
ATOM 3923 C CA . PRO B 1 29 ? -7.332 -37.906 -34.031 1 95.94 29 PRO B CA 1
ATOM 3924 C C . PRO B 1 29 ? -6.918 -39.312 -33.625 1 95.94 29 PRO B C 1
ATOM 3926 O O . PRO B 1 29 ? -6.531 -39.531 -32.469 1 95.94 29 PRO B O 1
ATOM 3929 N N . ASP B 1 30 ? -6.941 -40.188 -34.562 1 96.94 30 ASP B N 1
ATOM 3930 C CA . ASP B 1 30 ? -6.707 -41.625 -34.344 1 96.94 30 ASP B CA 1
ATOM 3931 C C . ASP B 1 30 ? -5.289 -41.875 -33.812 1 96.94 30 ASP B C 1
ATOM 3933 O O . ASP B 1 30 ? -5.027 -42.875 -33.188 1 96.94 30 ASP B O 1
ATOM 3937 N N . ARG B 1 31 ? -4.418 -41 -34.062 1 97.38 31 ARG B N 1
ATOM 3938 C CA . ARG B 1 31 ? -3.043 -41.188 -33.625 1 97.38 31 ARG B CA 1
ATOM 3939 C C . ARG B 1 31 ? -2.971 -41.312 -32.094 1 97.38 31 ARG B C 1
ATOM 3941 O O . ARG B 1 31 ? -2.051 -41.906 -31.562 1 97.38 31 ARG B O 1
ATOM 3948 N N . PHE B 1 32 ? -3.912 -40.719 -31.422 1 97.94 32 PHE B N 1
ATOM 3949 C CA . PHE B 1 32 ? -3.93 -40.844 -29.969 1 97.94 32 PHE B CA 1
ATOM 3950 C C . PHE B 1 32 ? -4.414 -42.219 -29.547 1 97.94 32 PHE B C 1
ATOM 3952 O O . PHE B 1 32 ? -4.004 -42.75 -28.5 1 97.94 32 PHE B O 1
ATOM 3959 N N . ARG B 1 33 ? -5.348 -42.812 -30.328 1 97.88 33 ARG B N 1
ATOM 3960 C CA . ARG B 1 33 ? -5.68 -44.219 -30.094 1 97.88 33 ARG B CA 1
ATOM 3961 C C . ARG B 1 33 ? -4.441 -45.094 -30.219 1 97.88 33 ARG B C 1
ATOM 3963 O O . ARG B 1 33 ? -4.184 -45.938 -29.359 1 97.88 33 ARG B O 1
ATOM 3970 N N . GLU B 1 34 ? -3.729 -44.906 -31.234 1 97.94 34 GLU B N 1
ATOM 3971 C CA . GLU B 1 34 ? -2.5 -45.656 -31.469 1 97.94 34 GLU B CA 1
ATOM 3972 C C . GLU B 1 34 ? -1.492 -45.438 -30.344 1 97.94 34 GLU B C 1
ATOM 3974 O O . GLU B 1 34 ? -0.802 -46.344 -29.922 1 97.94 34 GLU B O 1
ATOM 3979 N N . LEU B 1 35 ? -1.382 -44.188 -29.984 1 98.12 35 LEU B N 1
ATOM 3980 C CA . LEU B 1 35 ? -0.519 -43.844 -28.859 1 98.12 35 LEU B CA 1
ATOM 3981 C C . LEU B 1 35 ? -0.902 -44.625 -27.609 1 98.12 35 LEU B C 1
ATOM 3983 O O . LEU B 1 35 ? -0.037 -45.188 -26.938 1 98.12 35 LEU B O 1
ATOM 3987 N N . LYS B 1 36 ? -2.176 -44.656 -27.297 1 98.25 36 LYS B N 1
ATOM 3988 C CA . LYS B 1 36 ? -2.664 -45.375 -26.125 1 98.25 36 LYS B CA 1
ATOM 3989 C C . LYS B 1 36 ? -2.322 -46.844 -26.203 1 98.25 36 LYS B C 1
ATOM 3991 O O . LYS B 1 36 ? -1.923 -47.469 -25.203 1 98.25 36 LYS B O 1
ATOM 3996 N N . LEU B 1 37 ? -2.469 -47.406 -27.375 1 97.94 37 LEU B N 1
ATOM 3997 C CA . LEU B 1 37 ? -2.129 -48.812 -27.578 1 97.94 37 LEU B CA 1
ATOM 3998 C C . LEU B 1 37 ? -0.646 -49.062 -27.312 1 97.94 37 LEU B C 1
ATOM 4000 O O . LEU B 1 37 ? -0.278 -50.031 -26.672 1 97.94 37 LEU B O 1
ATOM 4004 N N . ARG B 1 38 ? 0.172 -48.156 -27.75 1 97.44 38 ARG B N 1
ATOM 4005 C CA . ARG B 1 38 ? 1.61 -48.312 -27.547 1 97.44 38 ARG B CA 1
ATOM 4006 C C . ARG B 1 38 ? 1.984 -48.125 -26.078 1 97.44 38 ARG B C 1
ATOM 4008 O O . ARG B 1 38 ? 2.842 -48.875 -25.562 1 97.44 38 ARG B O 1
ATOM 4015 N N . LEU B 1 39 ? 1.355 -47.25 -25.406 1 97.38 39 LEU B N 1
ATOM 4016 C CA . LEU B 1 39 ? 1.677 -46.938 -24.031 1 97.38 39 LEU B CA 1
ATOM 4017 C C . LEU B 1 39 ? 1.467 -48.125 -23.109 1 97.38 39 LEU B C 1
ATOM 4019 O O . LEU B 1 39 ? 2.215 -48.312 -22.156 1 97.38 39 LEU B O 1
ATOM 4023 N N . VAL B 1 40 ? 0.464 -48.969 -23.422 1 96.69 40 VAL B N 1
ATOM 4024 C CA . VAL B 1 40 ? 0.1 -50.031 -22.469 1 96.69 40 VAL B CA 1
ATOM 4025 C C . VAL B 1 40 ? 0.488 -51.375 -23.016 1 96.69 40 VAL B C 1
ATOM 4027 O O . VAL B 1 40 ? 0.231 -52.406 -22.375 1 96.69 40 VAL B O 1
ATOM 4030 N N . ASN B 1 41 ? 1.039 -51.375 -24.219 1 96.69 41 ASN B N 1
ATOM 4031 C CA . ASN B 1 41 ? 1.365 -52.625 -24.891 1 96.69 41 ASN B CA 1
ATOM 4032 C C . ASN B 1 41 ? 2.197 -53.562 -24 1 96.69 41 ASN B C 1
ATOM 4034 O O . ASN B 1 41 ? 3.295 -53.188 -23.578 1 96.69 41 ASN B O 1
ATOM 4038 N N . GLY B 1 42 ? 1.678 -54.75 -23.734 1 96.69 42 GLY B N 1
ATOM 4039 C CA . GLY B 1 42 ? 2.393 -55.75 -22.984 1 96.69 42 GLY B CA 1
ATOM 4040 C C . GLY B 1 42 ? 2.238 -55.594 -21.484 1 96.69 42 GLY B C 1
ATOM 4041 O O . GLY B 1 42 ? 2.756 -56.375 -20.703 1 96.69 42 GLY B O 1
ATOM 4042 N N . HIS B 1 43 ? 1.503 -54.594 -21.078 1 97.56 43 HIS B N 1
ATOM 4043 C CA . HIS B 1 43 ? 1.374 -54.344 -19.641 1 97.56 43 HIS B CA 1
ATOM 4044 C C . HIS B 1 43 ? -0.091 -54.219 -19.234 1 97.56 43 HIS B C 1
ATOM 4046 O O . HIS B 1 43 ? -0.412 -53.625 -18.203 1 97.56 43 HIS B O 1
ATOM 4052 N N . GLU B 1 44 ? -0.996 -54.75 -19.984 1 97.19 44 GLU B N 1
ATOM 4053 C CA . GLU B 1 44 ? -2.436 -54.594 -19.781 1 97.19 44 GLU B CA 1
ATOM 4054 C C . GLU B 1 44 ? -2.865 -55.156 -18.438 1 97.19 44 GLU B C 1
ATOM 4056 O O . GLU B 1 44 ? -3.555 -54.469 -17.656 1 97.19 44 GLU B O 1
ATOM 4061 N N . ASP B 1 45 ? -2.34 -56.312 -18.109 1 97.5 45 ASP B N 1
ATOM 4062 C CA . ASP B 1 45 ? -2.766 -56.969 -16.891 1 97.5 45 ASP B CA 1
ATOM 4063 C C . ASP B 1 45 ? -2.299 -56.219 -15.648 1 97.5 45 ASP B C 1
ATOM 4065 O O . ASP B 1 45 ? -3.051 -56.062 -14.68 1 97.5 45 ASP B O 1
ATOM 4069 N N . VAL B 1 46 ? -1.095 -55.75 -15.695 1 97.75 46 VAL B N 1
ATOM 4070 C CA . VAL B 1 46 ? -0.549 -55.062 -14.531 1 97.75 46 VAL B CA 1
ATOM 4071 C C . VAL B 1 46 ? -1.207 -53.688 -14.391 1 97.75 46 VAL B C 1
ATOM 4073 O O . VAL B 1 46 ? -1.347 -53.188 -13.273 1 97.75 46 VAL B O 1
ATOM 4076 N N . ILE B 1 47 ? -1.571 -53.094 -15.469 1 97.94 47 ILE B N 1
ATOM 4077 C CA . ILE B 1 47 ? -2.266 -51.812 -15.445 1 97.94 47 ILE B CA 1
ATOM 4078 C C . ILE B 1 47 ? -3.656 -52 -14.844 1 97.94 47 ILE B C 1
ATOM 4080 O O . ILE B 1 47 ? -4.09 -51.188 -14.016 1 97.94 47 ILE B O 1
ATOM 4084 N N . ILE B 1 48 ? -4.355 -53.062 -15.219 1 98.12 48 ILE B N 1
ATOM 4085 C CA . ILE B 1 48 ? -5.668 -53.375 -14.664 1 98.12 48 ILE B CA 1
ATOM 4086 C C . ILE B 1 48 ? -5.559 -53.562 -13.156 1 98.12 48 ILE B C 1
ATOM 4088 O O . ILE B 1 48 ? -6.371 -53.031 -12.398 1 98.12 48 ILE B O 1
ATOM 4092 N N . ALA B 1 49 ? -4.547 -54.312 -12.766 1 98.19 49 ALA B N 1
ATOM 4093 C CA . ALA B 1 49 ? -4.344 -54.531 -11.344 1 98.19 49 ALA B CA 1
ATOM 4094 C C . ALA B 1 49 ? -4.02 -53.25 -10.609 1 98.19 49 ALA B C 1
ATOM 4096 O O . ALA B 1 49 ? -4.504 -53.031 -9.492 1 98.19 49 ALA B O 1
ATOM 4097 N N . SER B 1 50 ? -3.193 -52.469 -11.203 1 98 50 SER B N 1
ATOM 4098 C CA . SER B 1 50 ? -2.803 -51.219 -10.586 1 98 50 SER B CA 1
ATOM 4099 C C . SER B 1 50 ? -3.994 -50.281 -10.461 1 98 50 SER B C 1
ATOM 4101 O O . SER B 1 50 ? -4.098 -49.5 -9.492 1 98 50 SER B O 1
ATOM 4103 N N . TRP B 1 51 ? -4.871 -50.25 -11.438 1 98.25 51 TRP B N 1
ATOM 4104 C CA . TRP B 1 51 ? -6.094 -49.469 -11.414 1 98.25 51 TRP B CA 1
ATOM 4105 C C . TRP B 1 51 ? -6.977 -49.844 -10.234 1 98.25 51 TRP B C 1
ATOM 4107 O O . TRP B 1 51 ? -7.492 -48.969 -9.523 1 98.25 51 TRP B O 1
ATOM 4117 N N . LYS B 1 52 ? -7.102 -51.094 -10 1 98.12 52 LYS B N 1
ATOM 4118 C CA . LYS B 1 52 ? -7.922 -51.562 -8.891 1 98.12 52 LYS B CA 1
ATOM 4119 C C . LYS B 1 52 ? -7.352 -51.094 -7.551 1 98.12 52 LYS B C 1
ATOM 4121 O O . LYS B 1 52 ? -8.102 -50.688 -6.668 1 98.12 52 LYS B O 1
ATOM 4126 N N . ARG B 1 53 ? -6.059 -51.188 -7.398 1 98.12 53 ARG B N 1
ATOM 4127 C CA . ARG B 1 53 ? -5.418 -50.719 -6.176 1 98.12 53 ARG B CA 1
ATOM 4128 C C . ARG B 1 53 ? -5.605 -49.219 -6.012 1 98.12 53 ARG B C 1
ATOM 4130 O O . ARG B 1 53 ? -5.82 -48.719 -4.898 1 98.12 53 ARG B O 1
ATOM 4137 N N . LEU B 1 54 ? -5.547 -48.5 -7.117 1 98.56 54 LEU B N 1
ATOM 4138 C CA . LEU B 1 54 ? -5.715 -47.062 -7.109 1 98.56 54 LEU B CA 1
ATOM 4139 C C . LEU B 1 54 ? -7.109 -46.688 -6.629 1 98.56 54 LEU B C 1
ATOM 4141 O O . LEU B 1 54 ? -7.262 -45.75 -5.82 1 98.56 54 LEU B O 1
ATOM 4145 N N . LEU B 1 55 ? -8.133 -47.344 -7.125 1 98.5 55 LEU B N 1
ATOM 4146 C CA . LEU B 1 55 ? -9.516 -47.031 -6.777 1 98.5 55 LEU B CA 1
ATOM 4147 C C . LEU B 1 55 ? -9.758 -47.219 -5.285 1 98.5 55 LEU B C 1
ATOM 4149 O O . LEU B 1 55 ? -10.492 -46.438 -4.664 1 98.5 55 LEU B O 1
ATOM 4153 N N . VAL B 1 56 ? -9.109 -48.219 -4.719 1 97.88 56 VAL B N 1
ATOM 4154 C CA . VAL B 1 56 ? -9.234 -48.438 -3.283 1 97.88 56 VAL B CA 1
ATOM 4155 C C . VAL B 1 56 ? -8.625 -47.281 -2.51 1 97.88 56 VAL B C 1
ATOM 4157 O O . VAL B 1 56 ? -9.227 -46.781 -1.561 1 97.88 56 VAL B O 1
ATOM 4160 N N . THR B 1 57 ? -7.473 -46.906 -2.914 1 98.12 57 THR B N 1
ATOM 4161 C CA . THR B 1 57 ? -6.777 -45.812 -2.258 1 98.12 57 THR B CA 1
ATOM 4162 C C . THR B 1 57 ? -7.566 -44.5 -2.393 1 98.12 57 THR B C 1
ATOM 4164 O O . THR B 1 57 ? -7.707 -43.75 -1.425 1 98.12 57 THR B O 1
ATOM 4167 N N . LEU B 1 58 ? -8.117 -44.219 -3.584 1 98.5 58 LEU B N 1
ATOM 4168 C CA . LEU B 1 58 ? -8.852 -42.969 -3.84 1 98.5 58 LEU B CA 1
ATOM 4169 C C . LEU B 1 58 ? -10.109 -42.906 -2.977 1 98.5 58 LEU B C 1
ATOM 4171 O O . LEU B 1 58 ? -10.445 -41.844 -2.439 1 98.5 58 LEU B O 1
ATOM 4175 N N . LYS B 1 59 ? -10.781 -44.031 -2.887 1 97.81 59 LYS B N 1
ATOM 4176 C CA . LYS B 1 59 ? -11.992 -44.062 -2.072 1 97.81 59 LYS B CA 1
ATOM 4177 C C . LYS B 1 59 ? -11.695 -43.656 -0.631 1 97.81 59 LYS B C 1
ATOM 4179 O O . LYS B 1 59 ? -12.422 -42.844 -0.048 1 97.81 59 LYS B O 1
ATOM 4184 N N . LYS B 1 60 ? -10.641 -44.156 -0.091 1 98.19 60 LYS B N 1
ATOM 4185 C CA . LYS B 1 60 ? -10.242 -43.844 1.278 1 98.19 60 LYS B CA 1
ATOM 4186 C C . LYS B 1 60 ? -9.805 -42.406 1.407 1 98.19 60 LYS B C 1
ATOM 4188 O O . LYS B 1 60 ? -10.242 -41.688 2.322 1 98.19 60 LYS B O 1
ATOM 4193 N N . GLU B 1 61 ? -8.992 -41.938 0.54 1 98.5 61 GLU B N 1
ATOM 4194 C CA . GLU B 1 61 ? -8.438 -40.594 0.608 1 98.5 61 GLU B CA 1
ATOM 4195 C C . GLU B 1 61 ? -9.516 -39.531 0.355 1 98.5 61 GLU B C 1
ATOM 4197 O O . GLU B 1 61 ? -9.469 -38.438 0.923 1 98.5 61 GLU B O 1
ATOM 4202 N N . ASN B 1 62 ? -10.453 -39.844 -0.533 1 98.38 62 ASN B N 1
ATOM 4203 C CA . ASN B 1 62 ? -11.562 -38.938 -0.777 1 98.38 62 ASN B CA 1
ATOM 4204 C C . ASN B 1 62 ? -12.336 -38.625 0.503 1 98.38 62 ASN B C 1
ATOM 4206 O O . ASN B 1 62 ? -12.734 -37.5 0.74 1 98.38 62 ASN B O 1
ATOM 4210 N N . GLU B 1 63 ? -12.508 -39.656 1.315 1 98.19 63 GLU B N 1
ATOM 4211 C CA . GLU B 1 63 ? -13.203 -39.469 2.582 1 98.19 63 GLU B CA 1
ATOM 4212 C C . GLU B 1 63 ? -12.406 -38.562 3.525 1 98.19 63 GLU B C 1
ATOM 4214 O O . GLU B 1 63 ? -12.977 -37.719 4.184 1 98.19 63 GLU B O 1
ATOM 4219 N N . VAL B 1 64 ? -11.164 -38.781 3.609 1 98.5 64 VAL B N 1
ATOM 4220 C CA . VAL B 1 64 ? -10.289 -38 4.477 1 98.5 64 VAL B CA 1
ATOM 4221 C C . VAL B 1 64 ? -10.305 -36.531 4.051 1 98.5 64 VAL B C 1
ATOM 4223 O O . VAL B 1 64 ? -10.453 -35.625 4.887 1 98.5 64 VAL B O 1
ATOM 4226 N N . ILE B 1 65 ? -10.211 -36.281 2.77 1 98.62 65 ILE B N 1
ATOM 4227 C CA . ILE B 1 65 ? -10.156 -34.938 2.223 1 98.62 65 ILE B CA 1
ATOM 4228 C C . ILE B 1 65 ? -11.484 -34.219 2.465 1 98.62 65 ILE B C 1
ATOM 4230 O O . ILE B 1 65 ? -11.508 -33.094 2.928 1 98.62 65 ILE B O 1
ATOM 4234 N N . SER B 1 66 ? -12.562 -34.938 2.184 1 98.12 66 SER B N 1
ATOM 4235 C CA . SER B 1 66 ? -13.891 -34.375 2.324 1 98.12 66 SER B CA 1
ATOM 4236 C C . SER B 1 66 ? -14.172 -33.969 3.771 1 98.12 66 SER B C 1
ATOM 4238 O O . SER B 1 66 ? -14.797 -32.938 4.027 1 98.12 66 SER B O 1
ATOM 4240 N N . GLN B 1 67 ? -13.672 -34.656 4.691 1 98.19 67 GLN B N 1
ATOM 4241 C CA . GLN B 1 67 ? -13.922 -34.406 6.105 1 98.19 67 GLN B CA 1
ATOM 4242 C C . GLN B 1 67 ? -13.031 -33.281 6.621 1 98.19 67 GLN B C 1
ATOM 4244 O O . GLN B 1 67 ? -13.477 -32.438 7.43 1 98.19 67 GLN B O 1
ATOM 4249 N N . ALA B 1 68 ? -11.859 -33.188 6.164 1 98.12 68 ALA B N 1
ATOM 4250 C CA . ALA B 1 68 ? -10.875 -32.219 6.684 1 98.12 68 ALA B CA 1
ATOM 4251 C C . ALA B 1 68 ? -11.117 -30.828 6.121 1 98.12 68 ALA B C 1
ATOM 4253 O O . ALA B 1 68 ? -10.93 -29.828 6.82 1 98.12 68 ALA B O 1
ATOM 4254 N N . GLY B 1 69 ? -11.469 -30.75 4.883 1 97.5 69 GLY B N 1
ATOM 4255 C CA . GLY B 1 69 ? -11.625 -29.453 4.242 1 97.5 69 GLY B CA 1
ATOM 4256 C C . GLY B 1 69 ? -10.328 -28.672 4.148 1 97.5 69 GLY B C 1
ATOM 4257 O O . GLY B 1 69 ? -9.273 -29.234 3.857 1 97.5 69 GLY B O 1
ATOM 4258 N N . SER B 1 70 ? -10.422 -27.422 4.438 1 97.69 70 SER B N 1
ATOM 4259 C CA . SER B 1 70 ? -9.266 -26.531 4.305 1 97.69 70 SER B CA 1
ATOM 4260 C C . SER B 1 70 ? -8.172 -26.906 5.293 1 97.69 70 SER B C 1
ATOM 4262 O O . SER B 1 70 ? -6.992 -26.625 5.055 1 97.69 70 SER B O 1
ATOM 4264 N N . ALA B 1 71 ? -8.531 -27.578 6.348 1 97.94 71 ALA B N 1
ATOM 4265 C CA . ALA B 1 71 ? -7.605 -27.906 7.426 1 97.94 71 ALA B CA 1
ATOM 4266 C C . ALA B 1 71 ? -6.562 -28.922 6.965 1 97.94 71 ALA B C 1
ATOM 4268 O O . ALA B 1 71 ? -5.52 -29.078 7.602 1 97.94 71 ALA B O 1
ATOM 4269 N N . ILE B 1 72 ? -6.789 -29.594 5.844 1 98.56 72 ILE B N 1
ATOM 4270 C CA . ILE B 1 72 ? -5.902 -30.656 5.363 1 98.56 72 ILE B CA 1
ATOM 4271 C C . ILE B 1 72 ? -4.641 -30.031 4.766 1 98.56 72 ILE B C 1
ATOM 4273 O O . ILE B 1 72 ? -3.645 -30.719 4.543 1 98.56 72 ILE B O 1
ATOM 4277 N N . ILE B 1 73 ? -4.652 -28.688 4.449 1 98.69 73 ILE B N 1
ATOM 4278 C CA . ILE B 1 73 ? -3.551 -28 3.789 1 98.69 73 ILE B CA 1
ATOM 4279 C C . ILE B 1 73 ? -2.5 -27.594 4.82 1 98.69 73 ILE B C 1
ATOM 4281 O O . ILE B 1 73 ? -2.791 -26.828 5.746 1 98.69 73 ILE B O 1
ATOM 4285 N N . PRO B 1 74 ? -1.271 -28.047 4.664 1 98.75 74 PRO B N 1
ATOM 4286 C CA . PRO B 1 74 ? -0.227 -27.688 5.629 1 98.75 74 PRO B CA 1
ATOM 4287 C C . PRO B 1 74 ? 0.133 -26.219 5.586 1 98.75 74 PRO B C 1
ATOM 4289 O O . PRO B 1 74 ? 0.14 -25.609 4.516 1 98.75 74 PRO B O 1
ATOM 4292 N N . GLU B 1 75 ? 0.433 -25.688 6.738 1 98.5 75 GLU B N 1
ATOM 4293 C CA . GLU B 1 75 ? 0.88 -24.312 6.891 1 98.5 75 GLU B CA 1
ATOM 4294 C C . GLU B 1 75 ? 2.271 -24.25 7.516 1 98.5 75 GLU B C 1
ATOM 4296 O O . GLU B 1 75 ? 2.574 -25 8.445 1 98.5 75 GLU B O 1
ATOM 4301 N N . VAL B 1 76 ? 3.107 -23.438 6.91 1 98.56 76 VAL B N 1
ATOM 4302 C CA . VAL B 1 76 ? 4.492 -23.25 7.328 1 98.56 76 VAL B CA 1
ATOM 4303 C C . VAL B 1 76 ? 4.738 -21.766 7.625 1 98.56 76 VAL B C 1
ATOM 4305 O O . VAL B 1 76 ? 4.23 -20.891 6.922 1 98.56 76 VAL B O 1
ATOM 4308 N N . ARG B 1 77 ? 5.465 -21.516 8.742 1 98.31 77 ARG B N 1
ATOM 4309 C CA . ARG B 1 77 ? 5.844 -20.141 9.062 1 98.31 77 ARG B CA 1
ATOM 4310 C C . ARG B 1 77 ? 7.176 -19.766 8.414 1 98.31 77 ARG B C 1
ATOM 4312 O O . ARG B 1 77 ? 8.164 -20.484 8.57 1 98.31 77 ARG B O 1
ATOM 4319 N N . PHE B 1 78 ? 7.32 -18.656 7.77 1 98.81 78 PHE B N 1
ATOM 4320 C CA . PHE B 1 78 ? 8.586 -18.203 7.195 1 98.81 78 PHE B CA 1
ATOM 4321 C C . PHE B 1 78 ? 9.625 -18 8.289 1 98.81 78 PHE B C 1
ATOM 4323 O O . PHE B 1 78 ? 10.812 -18.25 8.078 1 98.81 78 PHE B O 1
ATOM 4330 N N . SER B 1 79 ? 9.18 -17.531 9.391 1 97.94 79 SER B N 1
ATOM 4331 C CA . SER B 1 79 ? 10.078 -17.266 10.508 1 97.94 79 SER B CA 1
ATOM 4332 C C . SER B 1 79 ? 10.766 -18.531 10.984 1 97.94 79 SER B C 1
ATOM 4334 O O . SER B 1 79 ? 11.82 -18.484 11.617 1 97.94 79 SER B O 1
ATOM 4336 N N . HIS B 1 80 ? 10.211 -19.75 10.711 1 98.31 80 HIS B N 1
ATOM 4337 C CA . HIS B 1 80 ? 10.766 -21.062 11.031 1 98.31 80 HIS B CA 1
ATOM 4338 C C . HIS B 1 80 ? 10.766 -21.969 9.805 1 98.31 80 HIS B C 1
ATOM 4340 O O . HIS B 1 80 ? 10.43 -23.156 9.898 1 98.31 80 HIS B O 1
ATOM 4346 N N . LEU B 1 81 ? 11.078 -21.391 8.711 1 98.38 81 LEU B N 1
ATOM 4347 C CA . LEU B 1 81 ? 10.828 -21.969 7.391 1 98.38 81 LEU B CA 1
ATOM 4348 C C . LEU B 1 81 ? 11.367 -23.391 7.293 1 98.38 81 LEU B C 1
ATOM 4350 O O . LEU B 1 81 ? 10.609 -24.328 7.074 1 98.38 81 LEU B O 1
ATOM 4354 N N . GLN B 1 82 ? 12.688 -23.594 7.539 1 98.19 82 GLN B N 1
ATOM 4355 C CA . GLN B 1 82 ? 13.305 -24.906 7.375 1 98.19 82 GLN B CA 1
ATOM 4356 C C . GLN B 1 82 ? 12.727 -25.906 8.367 1 98.19 82 GLN B C 1
ATOM 4358 O O . GLN B 1 82 ? 12.398 -27.031 7.996 1 98.19 82 GLN B O 1
ATOM 4363 N N . ASP B 1 83 ? 12.547 -25.469 9.609 1 98.25 83 ASP B N 1
ATOM 4364 C CA . ASP B 1 83 ? 12.031 -26.344 10.656 1 98.25 83 ASP B CA 1
ATOM 4365 C C . ASP B 1 83 ? 10.602 -26.781 10.336 1 98.25 83 ASP B C 1
ATOM 4367 O O . ASP B 1 83 ? 10.266 -27.953 10.477 1 98.25 83 ASP B O 1
ATOM 4371 N N . ASP B 1 84 ? 9.828 -25.812 9.898 1 98.5 84 ASP B N 1
ATOM 4372 C CA . ASP B 1 84 ? 8.422 -26.125 9.641 1 98.5 84 ASP B CA 1
ATOM 4373 C C . ASP B 1 84 ? 8.273 -26.984 8.383 1 98.5 84 ASP B C 1
ATOM 4375 O O . ASP B 1 84 ? 7.406 -27.859 8.328 1 98.5 84 ASP B O 1
ATOM 4379 N N . ILE B 1 85 ? 9.094 -26.75 7.367 1 98.56 85 ILE B N 1
ATOM 4380 C CA . ILE B 1 85 ? 9.039 -27.594 6.176 1 98.56 85 ILE B CA 1
ATOM 4381 C C . ILE B 1 85 ? 9.453 -29.016 6.527 1 98.56 85 ILE B C 1
ATOM 4383 O O . ILE B 1 85 ? 8.773 -29.969 6.168 1 98.56 85 ILE B O 1
ATOM 4387 N N . ASP B 1 86 ? 10.531 -29.156 7.262 1 98.25 86 ASP B N 1
ATOM 4388 C CA . ASP B 1 86 ? 11.023 -30.484 7.652 1 98.25 86 ASP B CA 1
ATOM 4389 C C . ASP B 1 86 ? 10 -31.203 8.523 1 98.25 86 ASP B C 1
ATOM 4391 O O . ASP B 1 86 ? 9.781 -32.406 8.352 1 98.25 86 ASP B O 1
ATOM 4395 N N . GLY B 1 87 ? 9.391 -30.5 9.367 1 98.31 87 GLY B N 1
ATOM 4396 C CA . GLY B 1 87 ? 8.422 -31.094 10.273 1 98.31 87 GLY B CA 1
ATOM 4397 C C . GLY B 1 87 ? 7.137 -31.5 9.578 1 98.31 87 GLY B C 1
ATOM 4398 O O . GLY B 1 87 ? 6.422 -32.375 10.062 1 98.31 87 GLY B O 1
ATOM 4399 N N . ASN B 1 88 ? 6.859 -30.891 8.414 1 98.25 88 ASN B N 1
ATOM 4400 C CA . ASN B 1 88 ? 5.625 -31.156 7.688 1 98.25 88 ASN B CA 1
ATOM 4401 C C . ASN B 1 88 ? 5.902 -31.812 6.34 1 98.25 88 ASN B C 1
ATOM 4403 O O . ASN B 1 88 ? 5.027 -31.859 5.477 1 98.25 88 ASN B O 1
ATOM 4407 N N . LYS B 1 89 ? 7.027 -32.344 6.137 1 98.44 89 LYS B N 1
ATOM 4408 C CA . LYS B 1 89 ? 7.52 -32.75 4.832 1 98.44 89 LYS B CA 1
ATOM 4409 C C . LYS B 1 89 ? 6.602 -33.812 4.223 1 98.44 89 LYS B C 1
ATOM 4411 O O . LYS B 1 89 ? 6.191 -33.688 3.066 1 98.44 89 LYS B O 1
ATOM 4416 N N . GLN B 1 90 ? 6.262 -34.844 4.957 1 97.88 90 GLN B N 1
ATOM 4417 C CA . GLN B 1 90 ? 5.445 -35.938 4.445 1 97.88 90 GLN B CA 1
ATOM 4418 C C . GLN B 1 90 ? 4.047 -35.469 4.066 1 97.88 90 GLN B C 1
ATOM 4420 O O . GLN B 1 90 ? 3.502 -35.875 3.037 1 97.88 90 GLN B O 1
ATOM 4425 N N . GLU B 1 91 ? 3.535 -34.625 4.898 1 98.25 91 GLU B N 1
ATOM 4426 C CA . GLU B 1 91 ? 2.195 -34.094 4.633 1 98.25 91 GLU B CA 1
ATOM 4427 C C . GLU B 1 91 ? 2.193 -33.188 3.412 1 98.25 91 GLU B C 1
ATOM 4429 O O . GLU B 1 91 ? 1.264 -33.219 2.604 1 98.25 91 GLU B O 1
ATOM 4434 N N . ILE B 1 92 ? 3.197 -32.312 3.314 1 98.75 92 ILE B N 1
ATOM 4435 C CA . ILE B 1 92 ? 3.279 -31.406 2.158 1 98.75 92 ILE B CA 1
ATOM 4436 C C . ILE B 1 92 ? 3.41 -32.25 0.883 1 98.75 92 ILE B C 1
ATOM 4438 O O . ILE B 1 92 ? 2.758 -31.953 -0.122 1 98.75 92 ILE B O 1
ATOM 4442 N N . LYS B 1 93 ? 4.207 -33.281 0.917 1 98.44 93 LYS B N 1
ATOM 4443 C CA . LYS B 1 93 ? 4.402 -34.125 -0.26 1 98.44 93 LYS B CA 1
ATOM 4444 C C . LYS B 1 93 ? 3.121 -34.875 -0.622 1 98.44 93 LYS B C 1
ATOM 4446 O O . LYS B 1 93 ? 2.797 -35.031 -1.801 1 98.44 93 LYS B O 1
ATOM 4451 N N . LYS B 1 94 ? 2.426 -35.344 0.411 1 98.38 94 LYS B N 1
ATOM 4452 C CA . LYS B 1 94 ? 1.183 -36.062 0.163 1 98.38 94 LYS B CA 1
ATOM 4453 C C . LYS B 1 94 ? 0.111 -35.125 -0.409 1 98.38 94 LYS B C 1
ATOM 4455 O O . LYS B 1 94 ? -0.586 -35.5 -1.358 1 98.38 94 LYS B O 1
ATOM 4460 N N . ARG B 1 95 ? -0.009 -33.906 0.132 1 98.75 95 ARG B N 1
ATOM 4461 C CA . ARG B 1 95 ? -1.085 -32.969 -0.215 1 98.75 95 ARG B CA 1
ATOM 4462 C C . ARG B 1 95 ? -0.741 -32.188 -1.47 1 98.75 95 ARG B C 1
ATOM 4464 O O . ARG B 1 95 ? -1.633 -31.766 -2.213 1 98.75 95 ARG B O 1
ATOM 4471 N N . GLY B 1 96 ? 0.527 -32 -1.692 1 98.31 96 GLY B N 1
ATOM 4472 C CA . GLY B 1 96 ? 0.97 -31.297 -2.881 1 98.31 96 GLY B CA 1
ATOM 4473 C C . GLY B 1 96 ? 0.694 -29.812 -2.822 1 98.31 96 GLY B C 1
ATOM 4474 O O . GLY B 1 96 ? 0.705 -29.125 -3.852 1 98.31 96 GLY B O 1
ATOM 4475 N N . VAL B 1 97 ? 0.387 -29.266 -1.665 1 98.75 97 VAL B N 1
ATOM 4476 C CA . VAL B 1 97 ? 0.049 -27.859 -1.473 1 98.75 97 VAL B CA 1
ATOM 4477 C C . VAL B 1 97 ? 0.507 -27.406 -0.089 1 98.75 97 VAL B C 1
ATOM 4479 O O . VAL B 1 97 ? 0.583 -28.203 0.843 1 98.75 97 VAL B O 1
ATOM 4482 N N . ALA B 1 98 ? 0.859 -26.109 0.01 1 98.88 98 ALA B N 1
ATOM 4483 C CA . ALA B 1 98 ? 1.222 -25.531 1.301 1 98.88 98 ALA B CA 1
ATOM 4484 C C . ALA B 1 98 ? 1.005 -24.016 1.303 1 98.88 98 ALA B C 1
ATOM 4486 O O . ALA B 1 98 ? 1.035 -23.375 0.248 1 98.88 98 ALA B O 1
ATOM 4487 N N . VAL B 1 99 ? 0.715 -23.5 2.451 1 98.88 99 VAL B N 1
ATOM 4488 C CA . VAL B 1 99 ? 0.719 -22.062 2.682 1 98.88 99 VAL B CA 1
ATOM 4489 C C . VAL B 1 99 ? 1.949 -21.672 3.5 1 98.88 99 VAL B C 1
ATOM 4491 O O . VAL B 1 99 ? 2.152 -22.172 4.605 1 98.88 99 VAL B O 1
ATOM 4494 N N . VAL B 1 100 ? 2.812 -20.828 2.945 1 98.94 100 VAL B N 1
ATOM 4495 C CA . VAL B 1 100 ? 3.92 -20.25 3.701 1 98.94 100 VAL B CA 1
ATOM 4496 C C . VAL B 1 100 ? 3.533 -18.875 4.227 1 98.94 100 VAL B C 1
ATOM 4498 O O . VAL B 1 100 ? 3.377 -17.938 3.453 1 98.94 100 VAL B O 1
ATOM 4501 N N . ARG B 1 101 ? 3.43 -18.781 5.527 1 98.88 101 ARG B N 1
ATOM 4502 C CA . ARG B 1 101 ? 2.91 -17.594 6.191 1 98.88 101 ARG B CA 1
ATOM 4503 C C . ARG B 1 101 ? 3.994 -16.531 6.328 1 98.88 101 ARG B C 1
ATOM 4505 O O . ARG B 1 101 ? 5.113 -16.828 6.75 1 98.88 101 ARG B O 1
ATOM 4512 N N . GLY B 1 102 ? 3.654 -15.336 5.957 1 98.69 102 GLY B N 1
ATOM 4513 C CA . GLY B 1 102 ? 4.48 -14.188 6.289 1 98.69 102 GLY B CA 1
ATOM 4514 C C . GLY B 1 102 ? 5.773 -14.133 5.496 1 98.69 102 GLY B C 1
ATOM 4515 O O . GLY B 1 102 ? 6.828 -13.805 6.043 1 98.69 102 GLY B O 1
ATOM 4516 N N . VAL B 1 103 ? 5.742 -14.453 4.254 1 98.88 103 VAL B N 1
ATOM 4517 C CA . VAL B 1 103 ? 6.941 -14.422 3.426 1 98.88 103 VAL B CA 1
ATOM 4518 C C . VAL B 1 103 ? 7.367 -12.969 3.188 1 98.88 103 VAL B C 1
ATOM 4520 O O . VAL B 1 103 ? 8.523 -12.609 3.434 1 98.88 103 VAL B O 1
ATOM 4523 N N . ILE B 1 104 ? 6.426 -12.164 2.701 1 98.75 104 ILE B N 1
ATOM 4524 C CA . ILE B 1 104 ? 6.645 -10.719 2.586 1 98.75 104 ILE B CA 1
ATOM 4525 C C . ILE B 1 104 ? 5.84 -9.992 3.66 1 98.75 104 ILE B C 1
ATOM 4527 O O . ILE B 1 104 ? 4.695 -10.352 3.939 1 98.75 104 ILE B O 1
ATOM 4531 N N . PRO B 1 105 ? 6.453 -8.93 4.293 1 97.31 105 PRO B N 1
ATOM 4532 C CA . PRO B 1 105 ? 5.695 -8.195 5.305 1 97.31 105 PRO B CA 1
ATOM 4533 C C . PRO B 1 105 ? 4.332 -7.727 4.797 1 97.31 105 PRO B C 1
ATOM 4535 O O . PRO B 1 105 ? 4.211 -7.293 3.648 1 97.31 105 PRO B O 1
ATOM 4538 N N . GLU B 1 106 ? 3.357 -7.84 5.676 1 97.38 106 GLU B N 1
ATOM 4539 C CA . GLU B 1 106 ? 1.955 -7.695 5.297 1 97.38 106 GLU B CA 1
ATOM 4540 C C . GLU B 1 106 ? 1.693 -6.332 4.66 1 97.38 106 GLU B C 1
ATOM 4542 O O . GLU B 1 106 ? 1.045 -6.246 3.615 1 97.38 106 GLU B O 1
ATOM 4547 N N . ASP B 1 107 ? 2.186 -5.223 5.195 1 95.19 107 ASP B N 1
ATOM 4548 C CA . ASP B 1 107 ? 1.909 -3.885 4.68 1 95.19 107 ASP B CA 1
ATOM 4549 C C . ASP B 1 107 ? 2.564 -3.674 3.316 1 95.19 107 ASP B C 1
ATOM 4551 O O . ASP B 1 107 ? 1.996 -3.014 2.443 1 95.19 107 ASP B O 1
ATOM 4555 N N . GLU B 1 108 ? 3.742 -4.23 3.184 1 96.31 108 GLU B N 1
ATOM 4556 C CA . GLU B 1 108 ? 4.426 -4.145 1.896 1 96.31 108 GLU B CA 1
ATOM 4557 C C . GLU B 1 108 ? 3.658 -4.898 0.813 1 96.31 108 GLU B C 1
ATOM 4559 O O . GLU B 1 108 ? 3.439 -4.371 -0.28 1 96.31 108 GLU B O 1
ATOM 4564 N N . ALA B 1 109 ? 3.264 -6.094 1.151 1 98.56 109 ALA B N 1
ATOM 4565 C CA . ALA B 1 109 ? 2.521 -6.906 0.19 1 98.56 109 ALA B CA 1
ATOM 4566 C C . ALA B 1 109 ? 1.196 -6.246 -0.178 1 98.56 109 ALA B C 1
ATOM 4568 O O . ALA B 1 109 ? 0.809 -6.227 -1.349 1 98.56 109 ALA B O 1
ATOM 4569 N N . ARG B 1 110 ? 0.476 -5.742 0.841 1 97.81 110 ARG B N 1
ATOM 4570 C CA . ARG B 1 110 ? -0.778 -5.051 0.564 1 97.81 110 ARG B CA 1
ATOM 4571 C C . ARG B 1 110 ? -0.546 -3.832 -0.323 1 97.81 110 ARG B C 1
ATOM 4573 O O . ARG B 1 110 ? -1.347 -3.545 -1.215 1 97.81 110 ARG B O 1
ATOM 4580 N N . ALA B 1 111 ? 0.527 -3.146 -0.125 1 97 111 ALA B N 1
ATOM 4581 C CA . ALA B 1 111 ? 0.851 -1.95 -0.898 1 97 111 ALA B CA 1
ATOM 4582 C C . ALA B 1 111 ? 1.078 -2.291 -2.367 1 97 111 ALA B C 1
ATOM 4584 O O . ALA B 1 111 ? 0.792 -1.479 -3.252 1 97 111 ALA B O 1
ATOM 4585 N N . TYR B 1 112 ? 1.646 -3.541 -2.66 1 98.44 112 TYR B N 1
ATOM 4586 C CA . TYR B 1 112 ? 1.818 -3.957 -4.047 1 98.44 112 TYR B CA 1
ATOM 4587 C C . TYR B 1 112 ? 0.514 -3.82 -4.824 1 98.44 112 TYR B C 1
ATOM 4589 O O . TYR B 1 112 ? 0.51 -3.354 -5.965 1 98.44 112 TYR B O 1
ATOM 4597 N N . LYS B 1 113 ? -0.586 -4.211 -4.211 1 98.06 113 LYS B N 1
ATOM 4598 C CA . LYS B 1 113 ? -1.889 -4.148 -4.867 1 98.06 113 LYS B CA 1
ATOM 4599 C C . LYS B 1 113 ? -2.248 -2.715 -5.238 1 98.06 113 LYS B C 1
ATOM 4601 O O . LYS B 1 113 ? -2.65 -2.443 -6.371 1 98.06 113 LYS B O 1
ATOM 4606 N N . PHE B 1 114 ? -2.074 -1.793 -4.336 1 96.56 114 PHE B N 1
ATOM 4607 C CA . PHE B 1 114 ? -2.42 -0.396 -4.578 1 96.56 114 PHE B CA 1
ATOM 4608 C C . PHE B 1 114 ? -1.496 0.218 -5.621 1 96.56 114 PHE B C 1
ATOM 4610 O O . PHE B 1 114 ? -1.931 1.028 -6.441 1 96.56 114 PHE B O 1
ATOM 4617 N N . GLU B 1 115 ? -0.239 -0.115 -5.559 1 97.12 115 GLU B N 1
ATOM 4618 C CA . GLU B 1 115 ? 0.708 0.366 -6.559 1 97.12 115 GLU B CA 1
ATOM 4619 C C . GLU B 1 115 ? 0.336 -0.128 -7.957 1 97.12 115 GLU B C 1
ATOM 4621 O O . GLU B 1 115 ? 0.487 0.601 -8.938 1 97.12 115 GLU B O 1
ATOM 4626 N N . ILE B 1 116 ? -0.125 -1.369 -8.039 1 98 116 ILE B N 1
ATOM 4627 C CA . ILE B 1 116 ? -0.532 -1.934 -9.32 1 98 116 ILE B CA 1
ATOM 4628 C C . ILE B 1 116 ? -1.777 -1.212 -9.828 1 98 116 ILE B C 1
ATOM 4630 O O . ILE B 1 116 ? -1.877 -0.894 -11.016 1 98 116 ILE B O 1
ATOM 4634 N N . GLU B 1 117 ? -2.725 -0.988 -8.953 1 96.69 117 GLU B N 1
ATOM 4635 C CA . GLU B 1 117 ? -3.912 -0.238 -9.359 1 96.69 117 GLU B CA 1
ATOM 4636 C C . GLU B 1 117 ? -3.537 1.148 -9.875 1 96.69 117 GLU B C 1
ATOM 4638 O O . GLU B 1 117 ? -4.117 1.63 -10.852 1 96.69 117 GLU B O 1
ATOM 4643 N N . GLU B 1 118 ? -2.609 1.791 -9.188 1 96.12 118 GLU B N 1
ATOM 4644 C CA . GLU B 1 118 ? -2.131 3.094 -9.641 1 96.12 118 GLU B CA 1
ATOM 4645 C C . GLU B 1 118 ? -1.456 2.992 -11.008 1 96.12 118 GLU B C 1
ATOM 4647 O O . GLU B 1 118 ? -1.652 3.85 -11.867 1 96.12 118 GLU B O 1
ATOM 4652 N N . TYR B 1 119 ? -0.638 1.963 -11.211 1 97.38 119 TYR B N 1
ATOM 4653 C CA . TYR B 1 119 ? 0.001 1.711 -12.5 1 97.38 119 TYR B CA 1
ATOM 4654 C C . TYR B 1 119 ? -1.037 1.585 -13.609 1 97.38 119 TYR B C 1
ATOM 4656 O O . TYR B 1 119 ? -0.855 2.125 -14.703 1 97.38 119 TYR B O 1
ATOM 4664 N N . VAL B 1 120 ? -2.141 0.916 -13.344 1 96.38 120 VAL B N 1
ATOM 4665 C CA . VAL B 1 120 ? -3.211 0.732 -14.32 1 96.38 120 VAL B CA 1
ATOM 4666 C C . VAL B 1 120 ? -3.92 2.062 -14.562 1 96.38 120 VAL B C 1
ATOM 4668 O O . VAL B 1 120 ? -4.273 2.383 -15.703 1 96.38 120 VAL B O 1
ATOM 4671 N N . ARG B 1 121 ? -4.152 2.883 -13.516 1 93.88 121 ARG B N 1
ATOM 4672 C CA . ARG B 1 121 ? -4.773 4.191 -13.688 1 93.88 121 ARG B CA 1
ATOM 4673 C C . ARG B 1 121 ? -3.955 5.066 -14.625 1 93.88 121 ARG B C 1
ATOM 4675 O O . ARG B 1 121 ? -4.512 5.809 -15.438 1 93.88 121 ARG B O 1
ATOM 4682 N N . GLN B 1 122 ? -2.65 4.953 -14.477 1 94.44 122 GLN B N 1
ATOM 4683 C CA . GLN B 1 122 ? -1.75 5.758 -15.297 1 94.44 122 GLN B CA 1
ATOM 4684 C C . GLN B 1 122 ? -1.643 5.199 -16.719 1 94.44 122 GLN B C 1
ATOM 4686 O O . GLN B 1 122 ? -1.167 5.883 -17.625 1 94.44 122 GLN B O 1
ATOM 4691 N N . ASN B 1 123 ? -1.99 3.936 -16.891 1 95.81 123 ASN B N 1
ATOM 4692 C CA . ASN B 1 123 ? -1.919 3.24 -18.172 1 95.81 123 ASN B CA 1
ATOM 4693 C C . ASN B 1 123 ? -3.246 2.574 -18.516 1 95.81 123 ASN B C 1
ATOM 4695 O O . ASN B 1 123 ? -3.34 1.345 -18.547 1 95.81 123 ASN B O 1
ATOM 4699 N N . PRO B 1 124 ? -4.277 3.352 -18.891 1 92.06 124 PRO B N 1
ATOM 4700 C CA . PRO B 1 124 ? -5.641 2.84 -19.047 1 92.06 124 PRO B CA 1
ATOM 4701 C C . PRO B 1 124 ? -5.773 1.871 -20.219 1 92.06 124 PRO B C 1
ATOM 4703 O O . PRO B 1 124 ? -6.789 1.186 -20.344 1 92.06 124 PRO B O 1
ATOM 4706 N N . GLN B 1 125 ? -4.766 1.727 -21.094 1 93.44 125 GLN B N 1
ATOM 4707 C CA . GLN B 1 125 ? -4.797 0.801 -22.219 1 93.44 125 GLN B CA 1
ATOM 4708 C C . GLN B 1 125 ? -4.426 -0.613 -21.781 1 93.44 125 GLN B C 1
ATOM 4710 O O . GLN B 1 125 ? -4.398 -1.534 -22.594 1 93.44 125 GLN B O 1
ATOM 4715 N N . THR B 1 126 ? -4.145 -0.778 -20.469 1 95.44 126 THR B N 1
ATOM 4716 C CA . THR B 1 126 ? -3.785 -2.094 -19.953 1 95.44 126 THR B CA 1
ATOM 4717 C C . THR B 1 126 ? -4.875 -3.113 -20.266 1 95.44 126 THR B C 1
ATOM 4719 O O . THR B 1 126 ? -6.059 -2.861 -20.016 1 95.44 126 THR B O 1
ATOM 4722 N N . ARG B 1 127 ? -4.465 -4.242 -20.719 1 93.12 127 ARG B N 1
ATOM 4723 C CA . ARG B 1 127 ? -5.406 -5.297 -21.078 1 93.12 127 ARG B CA 1
ATOM 4724 C C . ARG B 1 127 ? -5.645 -6.238 -19.906 1 93.12 127 ARG B C 1
ATOM 4726 O O . ARG B 1 127 ? -4.812 -6.332 -19 1 93.12 127 ARG B O 1
ATOM 4733 N N . GLY B 1 128 ? -6.793 -6.895 -19.953 1 92.19 128 GLY B N 1
ATOM 4734 C CA . GLY B 1 128 ? -7.156 -7.867 -18.938 1 92.19 128 GLY B CA 1
ATOM 4735 C C . GLY B 1 128 ? -8.383 -8.68 -19.297 1 92.19 128 GLY B C 1
ATOM 4736 O O . GLY B 1 128 ? -8.859 -8.625 -20.438 1 92.19 128 GLY B O 1
ATOM 4737 N N . PHE B 1 129 ? -8.727 -9.531 -18.312 1 90.44 129 PHE B N 1
ATOM 4738 C CA . PHE B 1 129 ? -9.898 -10.383 -18.5 1 90.44 129 PHE B CA 1
ATOM 4739 C C . PHE B 1 129 ? -10.805 -10.312 -17.281 1 90.44 129 PHE B C 1
ATOM 4741 O O . PHE B 1 129 ? -10.344 -10.445 -16.141 1 90.44 129 PHE B O 1
ATOM 4748 N N . PRO B 1 130 ? -12.125 -10.164 -17.531 1 89.44 130 PRO B N 1
ATOM 4749 C CA . PRO B 1 130 ? -12.727 -9.789 -18.812 1 89.44 130 PRO B CA 1
ATOM 4750 C C . PRO B 1 130 ? -12.328 -8.391 -19.266 1 89.44 130 PRO B C 1
ATOM 4752 O O . PRO B 1 130 ? -11.734 -7.633 -18.484 1 89.44 130 PRO B O 1
ATOM 4755 N N . GLN B 1 131 ? -12.562 -8.094 -20.422 1 85.31 131 GLN B N 1
ATOM 4756 C CA . GLN B 1 131 ? -12.047 -6.859 -21 1 85.31 131 GLN B CA 1
ATOM 4757 C C . GLN B 1 131 ? -12.703 -5.641 -20.359 1 85.31 131 GLN B C 1
ATOM 4759 O O . GLN B 1 131 ? -12.039 -4.629 -20.125 1 85.31 131 GLN B O 1
ATOM 4764 N N . ASP B 1 132 ? -13.93 -5.684 -20.078 1 86.44 132 ASP B N 1
ATOM 4765 C CA . ASP B 1 132 ? -14.68 -4.523 -19.594 1 86.44 132 ASP B CA 1
ATOM 4766 C C . ASP B 1 132 ? -14.422 -4.277 -18.109 1 86.44 132 ASP B C 1
ATOM 4768 O O . ASP B 1 132 ? -14.438 -3.131 -17.656 1 86.44 132 ASP B O 1
ATOM 4772 N N . GLN B 1 133 ? -14.203 -5.332 -17.359 1 88.69 133 GLN B N 1
ATOM 4773 C CA . GLN B 1 133 ? -13.906 -5.281 -15.93 1 88.69 133 GLN B CA 1
ATOM 4774 C C . GLN B 1 133 ? -12.82 -6.277 -15.547 1 88.69 133 GLN B C 1
ATOM 4776 O O . GLN B 1 133 ? -13.102 -7.297 -14.914 1 88.69 133 GLN B O 1
ATOM 4781 N N . PRO B 1 134 ? -11.664 -5.867 -15.883 1 91.62 134 PRO B N 1
ATOM 4782 C CA . PRO B 1 134 ? -10.594 -6.859 -15.766 1 91.62 134 PRO B CA 1
ATOM 4783 C C . PRO B 1 134 ? -10.375 -7.32 -14.32 1 91.62 134 PRO B C 1
ATOM 4785 O O . PRO B 1 134 ? -10.234 -6.492 -13.422 1 91.62 134 PRO B O 1
ATOM 4788 N N . GLN B 1 135 ? -10.43 -8.656 -14.141 1 93 135 GLN B N 1
ATOM 4789 C CA . GLN B 1 135 ? -10.094 -9.312 -12.883 1 93 135 GLN B CA 1
ATOM 4790 C C . GLN B 1 135 ? -8.664 -9.836 -12.898 1 93 135 GLN B C 1
ATOM 4792 O O . GLN B 1 135 ? -8.023 -9.953 -11.852 1 93 135 GLN B O 1
ATOM 4797 N N . VAL B 1 136 ? -8.227 -10.25 -14.039 1 95.38 136 VAL B N 1
ATOM 4798 C CA . VAL B 1 136 ? -6.852 -10.672 -14.297 1 95.38 136 VAL B CA 1
ATOM 4799 C C . VAL B 1 136 ? -6.18 -9.672 -15.242 1 95.38 136 VAL B C 1
ATOM 4801 O O . VAL B 1 136 ? -6.73 -9.328 -16.281 1 95.38 136 VAL B O 1
ATOM 4804 N N . LEU B 1 137 ? -5.059 -9.211 -14.906 1 96.5 137 LEU B N 1
ATOM 4805 C CA . LEU B 1 137 ? -4.383 -8.172 -15.68 1 96.5 137 LEU B CA 1
ATOM 4806 C C . LEU B 1 137 ? -3.197 -8.742 -16.438 1 96.5 137 LEU B C 1
ATOM 4808 O O . LEU B 1 137 ? -2.436 -9.555 -15.906 1 96.5 137 LEU B O 1
ATOM 4812 N N . GLU B 1 138 ? -3.121 -8.383 -17.734 1 95.81 138 GLU B N 1
ATOM 4813 C CA . GLU B 1 138 ? -1.995 -8.766 -18.578 1 95.81 138 GLU B CA 1
ATOM 4814 C C . GLU B 1 138 ? -0.789 -7.863 -18.344 1 95.81 138 GLU B C 1
ATOM 4816 O O . GLU B 1 138 ? -0.343 -7.16 -19.25 1 95.81 138 GLU B O 1
ATOM 4821 N N . LEU B 1 139 ? -0.33 -7.891 -17.125 1 97.88 139 LEU B N 1
ATOM 4822 C CA . LEU B 1 139 ? 0.847 -7.16 -16.672 1 97.88 139 LEU B CA 1
ATOM 4823 C C . LEU B 1 139 ? 1.936 -8.117 -16.188 1 97.88 139 LEU B C 1
ATOM 4825 O O . LEU B 1 139 ? 1.643 -9.133 -15.555 1 97.88 139 LEU B O 1
ATOM 4829 N N . TYR B 1 140 ? 3.178 -7.75 -16.531 1 98.25 140 TYR B N 1
ATOM 4830 C CA . TYR B 1 140 ? 4.297 -8.633 -16.219 1 98.25 140 TYR B CA 1
ATOM 4831 C C . TYR B 1 140 ? 5.449 -7.852 -15.594 1 98.25 140 TYR B C 1
ATOM 4833 O O . TYR B 1 140 ? 6.289 -8.43 -14.898 1 98.25 140 TYR B O 1
ATOM 4841 N N . TRP B 1 141 ? 5.441 -6.516 -15.875 1 98.5 141 TRP B N 1
ATOM 4842 C CA . TRP B 1 141 ? 6.703 -5.809 -15.68 1 98.5 141 TRP B CA 1
ATOM 4843 C C . TRP B 1 141 ? 6.512 -4.586 -14.789 1 98.5 141 TRP B C 1
ATOM 4845 O O . TRP B 1 141 ? 7.383 -3.717 -14.719 1 98.5 141 TRP B O 1
ATOM 4855 N N . SER B 1 142 ? 5.344 -4.445 -14.117 1 98.12 142 SER B N 1
ATOM 4856 C CA . SER B 1 142 ? 5.207 -3.355 -13.156 1 98.12 142 SER B CA 1
ATOM 4857 C C . SER B 1 142 ? 6.227 -3.48 -12.031 1 98.12 142 SER B C 1
ATOM 4859 O O . SER B 1 142 ? 6.676 -4.582 -11.711 1 98.12 142 SER B O 1
ATOM 4861 N N . THR B 1 143 ? 6.629 -2.43 -11.383 1 97.69 143 THR B N 1
ATOM 4862 C CA . THR B 1 143 ? 7.688 -2.439 -10.383 1 97.69 143 THR B CA 1
ATOM 4863 C C . THR B 1 143 ? 7.316 -3.344 -9.211 1 97.69 143 THR B C 1
ATOM 4865 O O . THR B 1 143 ? 8.156 -4.09 -8.703 1 97.69 143 THR B O 1
ATOM 4868 N N . PRO B 1 144 ? 6.031 -3.289 -8.75 1 97.94 144 PRO B N 1
ATOM 4869 C CA . PRO B 1 144 ? 5.699 -4.211 -7.664 1 97.94 144 PRO B CA 1
ATOM 4870 C C . PRO B 1 144 ? 5.867 -5.676 -8.062 1 97.94 144 PRO B C 1
ATOM 4872 O O . PRO B 1 144 ? 6.266 -6.504 -7.238 1 97.94 144 PRO B O 1
ATOM 4875 N N . GLN B 1 145 ? 5.543 -6.047 -9.289 1 98.62 145 GLN B N 1
ATOM 4876 C CA . GLN B 1 145 ? 5.727 -7.426 -9.727 1 98.62 145 GLN B CA 1
ATOM 4877 C C . GLN B 1 145 ? 7.195 -7.832 -9.68 1 98.62 145 GLN B C 1
ATOM 4879 O O . GLN B 1 145 ? 7.531 -8.922 -9.219 1 98.62 145 GLN B O 1
ATOM 4884 N N . LEU B 1 146 ? 8.078 -6.953 -10.164 1 98.44 146 LEU B N 1
ATOM 4885 C CA . LEU B 1 146 ? 9.5 -7.266 -10.172 1 98.44 146 LEU B CA 1
ATOM 4886 C C . LEU B 1 146 ? 10.055 -7.332 -8.758 1 98.44 146 LEU B C 1
ATOM 4888 O O . LEU B 1 146 ? 10.867 -8.211 -8.445 1 98.44 146 LEU B O 1
ATOM 4892 N N . ARG B 1 147 ? 9.633 -6.402 -7.91 1 98.25 147 ARG B N 1
ATOM 4893 C CA . ARG B 1 147 ? 10.094 -6.41 -6.523 1 98.25 147 ARG B CA 1
ATOM 4894 C C . ARG B 1 147 ? 9.633 -7.668 -5.801 1 98.25 147 ARG B C 1
ATOM 4896 O O . ARG B 1 147 ? 10.375 -8.242 -5.004 1 98.25 147 ARG B O 1
ATOM 4903 N N . ALA B 1 148 ? 8.445 -8.117 -6.082 1 98.69 148 ALA B N 1
ATOM 4904 C CA . ALA B 1 148 ? 7.922 -9.328 -5.453 1 98.69 148 ALA B CA 1
ATOM 4905 C C . ALA B 1 148 ? 8.68 -10.562 -5.938 1 98.69 148 ALA B C 1
ATOM 4907 O O . ALA B 1 148 ? 9.125 -11.383 -5.129 1 98.69 148 ALA B O 1
ATOM 4908 N N . ARG B 1 149 ? 8.859 -10.672 -7.258 1 98.12 149 ARG B N 1
ATOM 4909 C CA . ARG B 1 149 ? 9.547 -11.82 -7.832 1 98.12 149 ARG B CA 1
ATOM 4910 C C . ARG B 1 149 ? 11.008 -11.867 -7.383 1 98.12 149 ARG B C 1
ATOM 4912 O O . ARG B 1 149 ? 11.578 -12.953 -7.234 1 98.12 149 ARG B O 1
ATOM 4919 N N . GLY B 1 150 ? 11.547 -10.695 -7.199 1 97.69 150 GLY B N 1
ATOM 4920 C CA . GLY B 1 150 ? 12.961 -10.625 -6.84 1 97.69 150 GLY B CA 1
ATOM 4921 C C . GLY B 1 150 ? 13.188 -10.492 -5.344 1 97.69 150 GLY B C 1
ATOM 4922 O O . GLY B 1 150 ? 14.32 -10.297 -4.898 1 97.69 150 GLY B O 1
ATOM 4923 N N . HIS B 1 151 ? 12.125 -10.547 -4.578 1 98.5 151 HIS B N 1
ATOM 4924 C CA . HIS B 1 151 ? 12.266 -10.375 -3.137 1 98.5 151 HIS B CA 1
ATOM 4925 C C . HIS B 1 151 ? 13.125 -11.484 -2.529 1 98.5 151 HIS B C 1
ATOM 4927 O O . HIS B 1 151 ? 12.867 -12.664 -2.758 1 98.5 151 HIS B O 1
ATOM 4933 N N . PRO B 1 152 ? 14.109 -11.219 -1.716 1 98.31 152 PRO B N 1
ATOM 4934 C CA . PRO B 1 152 ? 15.016 -12.25 -1.2 1 98.31 152 PRO B CA 1
ATOM 4935 C C . PRO B 1 152 ? 14.297 -13.281 -0.336 1 98.31 152 PRO B C 1
ATOM 4937 O O . PRO B 1 152 ? 14.633 -14.469 -0.382 1 98.31 152 PRO B O 1
ATOM 4940 N N . ARG B 1 153 ? 13.266 -12.852 0.417 1 98.75 153 ARG B N 1
ATOM 4941 C CA . ARG B 1 153 ? 12.531 -13.773 1.272 1 98.75 153 ARG B CA 1
ATOM 4942 C C . ARG B 1 153 ? 11.703 -14.75 0.441 1 98.75 153 ARG B C 1
ATOM 4944 O O . ARG B 1 153 ? 11.586 -15.93 0.792 1 98.75 153 ARG B O 1
ATOM 4951 N N . LEU B 1 154 ? 11.141 -14.25 -0.641 1 98.81 154 LEU B N 1
ATOM 4952 C CA . LEU B 1 154 ? 10.359 -15.125 -1.505 1 98.81 154 LEU B CA 1
ATOM 4953 C C . LEU B 1 154 ? 11.266 -16.141 -2.203 1 98.81 154 LEU B C 1
ATOM 4955 O O . LEU B 1 154 ? 10.922 -17.328 -2.293 1 98.81 154 LEU B O 1
ATOM 4959 N N . LEU B 1 155 ? 12.398 -15.688 -2.664 1 98.56 155 LEU B N 1
ATOM 4960 C CA . LEU B 1 155 ? 13.352 -16.578 -3.318 1 98.56 155 LEU B CA 1
ATOM 4961 C C . LEU B 1 155 ? 13.906 -17.594 -2.332 1 98.56 155 LEU B C 1
ATOM 4963 O O . LEU B 1 155 ? 14.164 -18.75 -2.699 1 98.56 155 LEU B O 1
ATOM 4967 N N . GLN B 1 156 ? 14.062 -17.172 -1.111 1 98.56 156 GLN B N 1
ATOM 4968 C CA . GLN B 1 156 ? 14.477 -18.109 -0.065 1 98.56 156 GLN B CA 1
ATOM 4969 C C . GLN B 1 156 ? 13.43 -19.188 0.154 1 98.56 156 GLN B C 1
ATOM 4971 O O . GLN B 1 156 ? 13.766 -20.375 0.302 1 98.56 156 GLN B O 1
ATOM 4976 N N . ALA B 1 157 ? 12.211 -18.781 0.204 1 98.88 157 ALA B N 1
ATOM 4977 C CA . ALA B 1 157 ? 11.125 -19.734 0.35 1 98.88 157 ALA B CA 1
ATOM 4978 C C . ALA B 1 157 ? 11.109 -20.719 -0.814 1 98.88 157 ALA B C 1
ATOM 4980 O O . ALA B 1 157 ? 10.914 -21.922 -0.615 1 98.88 157 ALA B O 1
ATOM 4981 N N . GLN B 1 158 ? 11.289 -20.219 -2.006 1 98.75 158 GLN B N 1
ATOM 4982 C CA . GLN B 1 158 ? 11.289 -21.078 -3.189 1 98.75 158 GLN B CA 1
ATOM 4983 C C . GLN B 1 158 ? 12.422 -22.094 -3.135 1 98.75 158 GLN B C 1
ATOM 4985 O O . GLN B 1 158 ? 12.203 -23.281 -3.381 1 98.75 158 GLN B O 1
ATOM 4990 N N . ALA B 1 159 ? 13.586 -21.625 -2.793 1 97.88 159 ALA B N 1
ATOM 4991 C CA . ALA B 1 159 ? 14.734 -22.531 -2.695 1 97.88 159 ALA B CA 1
ATOM 4992 C C . ALA B 1 159 ? 14.508 -23.594 -1.628 1 97.88 159 ALA B C 1
ATOM 4994 O O . ALA B 1 159 ? 14.812 -24.766 -1.842 1 97.88 159 ALA B O 1
ATOM 4995 N N . ALA B 1 160 ? 13.984 -23.203 -0.514 1 98.69 160 ALA B N 1
ATOM 4996 C CA . ALA B 1 160 ? 13.727 -24.141 0.583 1 98.69 160 ALA B CA 1
ATOM 4997 C C . ALA B 1 160 ? 12.719 -25.203 0.176 1 98.69 160 ALA B C 1
ATOM 4999 O O . ALA B 1 160 ? 12.891 -26.375 0.497 1 98.69 160 ALA B O 1
ATOM 5000 N N . LEU B 1 161 ? 11.68 -24.781 -0.496 1 98.81 161 LEU B N 1
ATOM 5001 C CA . LEU B 1 161 ? 10.656 -25.719 -0.949 1 98.81 161 LEU B CA 1
ATOM 5002 C C . LEU B 1 161 ? 11.242 -26.734 -1.924 1 98.81 161 LEU B C 1
ATOM 5004 O O . LEU B 1 161 ? 10.969 -27.938 -1.816 1 98.81 161 LEU B O 1
ATOM 5008 N N . MET B 1 162 ? 12.07 -26.266 -2.801 1 98.31 162 MET B N 1
ATOM 5009 C CA . MET B 1 162 ? 12.641 -27.172 -3.799 1 98.31 162 MET B CA 1
ATOM 5010 C C . MET B 1 162 ? 13.648 -28.125 -3.16 1 98.31 162 MET B C 1
ATOM 5012 O O . MET B 1 162 ? 13.555 -29.344 -3.344 1 98.31 162 MET B O 1
ATOM 5016 N N . THR B 1 163 ? 14.516 -27.641 -2.326 1 97 163 THR B N 1
ATOM 5017 C CA . THR B 1 163 ? 15.602 -28.438 -1.782 1 97 163 THR B CA 1
ATOM 5018 C C . THR B 1 163 ? 15.07 -29.438 -0.749 1 97 163 THR B C 1
ATOM 5020 O O . THR B 1 163 ? 15.633 -30.516 -0.575 1 97 163 THR B O 1
ATOM 5023 N N . SER B 1 164 ? 14.016 -29.094 -0.116 1 98.31 164 SER B N 1
ATOM 5024 C CA . SER B 1 164 ? 13.508 -29.938 0.955 1 98.31 164 SER B CA 1
ATOM 5025 C C . SER B 1 164 ? 12.539 -30.984 0.417 1 98.31 164 SER B C 1
ATOM 5027 O O . SER B 1 164 ? 12.43 -32.094 0.97 1 98.31 164 SER B O 1
ATOM 5029 N N . LEU B 1 165 ? 11.844 -30.656 -0.66 1 98.5 165 LEU B N 1
ATOM 5030 C CA . LEU B 1 165 ? 10.727 -31.5 -1.035 1 98.5 165 LEU B CA 1
ATOM 5031 C C . LEU B 1 165 ? 11.023 -32.25 -2.328 1 98.5 165 LEU B C 1
ATOM 5033 O O . LEU B 1 165 ? 10.5 -33.344 -2.551 1 98.5 165 LEU B O 1
ATOM 5037 N N . TRP B 1 166 ? 11.773 -31.672 -3.191 1 97.94 166 TRP B N 1
ATOM 5038 C CA . TRP B 1 166 ? 12.117 -32.281 -4.465 1 97.94 166 TRP B CA 1
ATOM 5039 C C . TRP B 1 166 ? 13.5 -32.938 -4.398 1 97.94 166 TRP B C 1
ATOM 5041 O O . TRP B 1 166 ? 14.305 -32.625 -3.521 1 97.94 166 TRP B O 1
ATOM 5051 N N . HIS B 1 167 ? 13.695 -33.906 -5.258 1 96 167 HIS B N 1
ATOM 5052 C CA . HIS B 1 167 ? 14.992 -34.562 -5.445 1 96 167 HIS B CA 1
ATOM 5053 C C . HIS B 1 167 ? 15.211 -34.938 -6.902 1 96 167 HIS B C 1
ATOM 5055 O O . HIS B 1 167 ? 14.328 -34.75 -7.742 1 96 167 HIS B O 1
ATOM 5061 N N . THR B 1 168 ? 16.391 -35.375 -7.258 1 94.31 168 THR B N 1
ATOM 5062 C CA . THR B 1 168 ? 16.719 -35.938 -8.57 1 94.31 168 THR B CA 1
ATOM 5063 C C . THR B 1 168 ? 17.25 -37.344 -8.438 1 94.31 168 THR B C 1
ATOM 5065 O O . THR B 1 168 ? 18.266 -37.594 -7.785 1 94.31 168 THR B O 1
ATOM 5068 N N . SER B 1 169 ? 16.562 -38.281 -9.047 1 92.31 169 SER B N 1
ATOM 5069 C CA . SER B 1 169 ? 17 -39.656 -9.008 1 92.31 169 SER B CA 1
ATOM 5070 C C . SER B 1 169 ? 18.25 -39.875 -9.852 1 92.31 169 SER B C 1
ATOM 5072 O O . SER B 1 169 ? 19 -40.812 -9.633 1 92.31 169 SER B O 1
ATOM 5074 N N . ASP B 1 170 ? 18.422 -39 -10.844 1 91.38 170 ASP B N 1
ATOM 5075 C CA . ASP B 1 170 ? 19.641 -38.969 -11.656 1 91.38 170 ASP B CA 1
ATOM 5076 C C . ASP B 1 170 ? 20.516 -37.781 -11.258 1 91.38 170 ASP B C 1
ATOM 5078 O O . ASP B 1 170 ? 20.266 -36.656 -11.672 1 91.38 170 ASP B O 1
ATOM 5082 N N . ARG B 1 171 ? 21.547 -38.031 -10.633 1 89.12 171 ARG B N 1
ATOM 5083 C CA . ARG B 1 171 ? 22.406 -36.969 -10.086 1 89.12 171 ARG B CA 1
ATOM 5084 C C . ARG B 1 171 ? 23.094 -36.188 -11.195 1 89.12 171 ARG B C 1
ATOM 5086 O O . ARG B 1 171 ? 23.656 -35.125 -10.953 1 89.12 171 ARG B O 1
ATOM 5093 N N . THR B 1 172 ? 23.062 -36.719 -12.367 1 90.44 172 THR B N 1
ATOM 5094 C CA . THR B 1 172 ? 23.719 -36.031 -13.484 1 90.44 172 THR B CA 1
ATOM 5095 C C . THR B 1 172 ? 22.719 -35.188 -14.25 1 90.44 172 THR B C 1
ATOM 5097 O O . THR B 1 172 ? 23.094 -34.406 -15.133 1 90.44 172 THR B O 1
ATOM 5100 N N . ALA B 1 173 ? 21.422 -35.312 -13.914 1 91.12 173 ALA B N 1
ATOM 5101 C CA . ALA B 1 173 ? 20.438 -34.438 -14.555 1 91.12 173 ALA B CA 1
ATOM 5102 C C . ALA B 1 173 ? 20.766 -32.969 -14.32 1 91.12 173 ALA B C 1
ATOM 5104 O O . ALA B 1 173 ? 21.031 -32.562 -13.188 1 91.12 173 ALA B O 1
ATOM 5105 N N . PRO B 1 174 ? 20.875 -32.188 -15.336 1 94.12 174 PRO B N 1
ATOM 5106 C CA . PRO B 1 174 ? 21.281 -30.781 -15.211 1 94.12 174 PRO B CA 1
ATOM 5107 C C . PRO B 1 174 ? 20.172 -29.891 -14.664 1 94.12 174 PRO B C 1
ATOM 5109 O O . PRO B 1 174 ? 19.547 -29.156 -15.422 1 94.12 174 PRO B O 1
ATOM 5112 N N . ILE B 1 175 ? 20.078 -29.922 -13.328 1 96.62 175 ILE B N 1
ATOM 5113 C CA . ILE B 1 175 ? 19.062 -29.125 -12.656 1 96.62 175 ILE B CA 1
ATOM 5114 C C . ILE B 1 175 ? 19.578 -28.672 -11.297 1 96.62 175 ILE B C 1
ATOM 5116 O O . ILE B 1 175 ? 20.219 -29.438 -10.578 1 96.62 175 ILE B O 1
ATOM 5120 N N . SER B 1 176 ? 19.422 -27.422 -11 1 97 176 SER B N 1
ATOM 5121 C CA . SER B 1 176 ? 19.688 -26.906 -9.664 1 97 176 SER B CA 1
ATOM 5122 C C . SER B 1 176 ? 18.406 -26.609 -8.914 1 97 176 SER B C 1
ATOM 5124 O O . SER B 1 176 ? 17.625 -25.734 -9.312 1 97 176 SER B O 1
ATOM 5126 N N . LEU B 1 177 ? 18.172 -27.281 -7.832 1 96.62 177 LEU B N 1
ATOM 5127 C CA . LEU B 1 177 ? 17 -27.062 -6.984 1 96.62 177 LEU B CA 1
ATOM 5128 C C . LEU B 1 177 ? 17.281 -26 -5.934 1 96.62 177 LEU B C 1
ATOM 5130 O O . LEU B 1 177 ? 16.391 -25.656 -5.145 1 96.62 177 LEU B O 1
ATOM 5134 N N . ARG B 1 178 ? 18.406 -25.375 -5.965 1 96.62 178 ARG B N 1
ATOM 5135 C CA . ARG B 1 178 ? 18.797 -24.406 -4.957 1 96.62 178 ARG B CA 1
ATOM 5136 C C . ARG B 1 178 ? 18.812 -23 -5.531 1 96.62 178 ARG B C 1
ATOM 5138 O O . ARG B 1 178 ? 18.812 -22.016 -4.785 1 96.62 178 ARG B O 1
ATOM 5145 N N . THR B 1 179 ? 18.812 -22.938 -6.848 1 96.81 179 THR B N 1
ATOM 5146 C CA . THR B 1 179 ? 18.875 -21.641 -7.531 1 96.81 179 THR B CA 1
ATOM 5147 C C . THR B 1 179 ? 17.609 -21.391 -8.344 1 96.81 179 THR B C 1
ATOM 5149 O O . THR B 1 179 ? 17.516 -21.797 -9.5 1 96.81 179 THR B O 1
ATOM 5152 N N . PRO B 1 180 ? 16.734 -20.625 -7.777 1 97.56 180 PRO B N 1
ATOM 5153 C CA . PRO B 1 180 ? 15.5 -20.344 -8.523 1 97.56 180 PRO B CA 1
ATOM 5154 C C . PRO B 1 180 ? 15.711 -19.344 -9.656 1 97.56 180 PRO B C 1
ATOM 5156 O O . PRO B 1 180 ? 16.578 -18.469 -9.57 1 97.56 180 PRO B O 1
ATOM 5159 N N . LEU B 1 181 ? 15.008 -19.484 -10.719 1 98.12 181 LEU B N 1
ATOM 5160 C CA . LEU B 1 181 ? 14.852 -18.484 -11.766 1 98.12 181 LEU B CA 1
ATOM 5161 C C . LEU B 1 181 ? 13.445 -17.891 -11.742 1 98.12 181 LEU B C 1
ATOM 5163 O O . LEU B 1 181 ? 12.484 -18.578 -11.391 1 98.12 181 LEU B O 1
ATOM 5167 N N . SER B 1 182 ? 13.383 -16.656 -12.102 1 97.69 182 SER B N 1
ATOM 5168 C CA . SER B 1 182 ? 12.109 -15.953 -12.062 1 97.69 182 SER B CA 1
ATOM 5169 C C . SER B 1 182 ? 11.289 -16.203 -13.328 1 97.69 182 SER B C 1
ATOM 5171 O O . SER B 1 182 ? 11.828 -16.156 -14.43 1 97.69 182 SER B O 1
ATOM 5173 N N . TYR B 1 183 ? 10.086 -16.5 -13.172 1 97.94 183 TYR B N 1
ATOM 5174 C CA . TYR B 1 183 ? 9.109 -16.672 -14.234 1 97.94 183 TYR B CA 1
ATOM 5175 C C . TYR B 1 183 ? 8.031 -15.586 -14.172 1 97.94 183 TYR B C 1
ATOM 5177 O O . TYR B 1 183 ? 7.289 -15.5 -13.188 1 97.94 183 TYR B O 1
ATOM 5185 N N . ALA B 1 184 ? 8 -14.742 -15.188 1 97.94 184 ALA B N 1
ATOM 5186 C CA . ALA B 1 184 ? 7.027 -13.656 -15.211 1 97.94 184 ALA B CA 1
ATOM 5187 C C . ALA B 1 184 ? 5.629 -14.18 -15.523 1 97.94 184 ALA B C 1
ATOM 5189 O O . ALA B 1 184 ? 5.434 -14.898 -16.516 1 97.94 184 ALA B O 1
ATOM 5190 N N . ASP B 1 185 ? 4.738 -13.836 -14.688 1 96.94 185 ASP B N 1
ATOM 5191 C CA . ASP B 1 185 ? 3.342 -14.227 -14.852 1 96.94 185 ASP B CA 1
ATOM 5192 C C . ASP B 1 185 ? 2.404 -13.07 -14.492 1 96.94 185 ASP B C 1
ATOM 5194 O O . ASP B 1 185 ? 2.854 -12.023 -14.023 1 96.94 185 ASP B O 1
ATOM 5198 N N . ARG B 1 186 ? 1.15 -13.164 -14.805 1 96.44 186 ARG B N 1
ATOM 5199 C CA . ARG B 1 186 ? 0.081 -12.188 -14.617 1 96.44 186 ARG B CA 1
ATOM 5200 C C . ARG B 1 186 ? -0.269 -12.031 -13.141 1 96.44 186 ARG B C 1
ATOM 5202 O O . ARG B 1 186 ? 0.525 -12.391 -12.273 1 96.44 186 ARG B O 1
ATOM 5209 N N . LEU B 1 187 ? -1.253 -11.258 -12.891 1 98.06 187 LEU B N 1
ATOM 5210 C CA . LEU B 1 187 ? -1.818 -11.062 -11.562 1 98.06 187 LEU B CA 1
ATOM 5211 C C . LEU B 1 187 ? -3.338 -10.961 -11.625 1 98.06 187 LEU B C 1
ATOM 5213 O O . LEU B 1 187 ? -3.908 -10.781 -12.703 1 98.06 187 LEU B O 1
ATOM 5217 N N . ARG B 1 188 ? -3.912 -11.148 -10.438 1 97.81 188 ARG B N 1
ATOM 5218 C CA . ARG B 1 188 ? -5.363 -11.078 -10.305 1 97.81 188 ARG B CA 1
ATOM 5219 C C . ARG B 1 188 ? -5.77 -10.078 -9.227 1 97.81 188 ARG B C 1
ATOM 5221 O O . ARG B 1 188 ? -5.199 -10.07 -8.141 1 97.81 188 ARG B O 1
ATOM 5228 N N . ILE B 1 189 ? -6.633 -9.219 -9.539 1 97.81 189 ILE B N 1
ATOM 5229 C CA . ILE B 1 189 ? -7.391 -8.398 -8.609 1 97.81 189 ILE B CA 1
ATOM 5230 C C . ILE B 1 189 ? -8.883 -8.609 -8.828 1 97.81 189 ILE B C 1
ATOM 5232 O O . ILE B 1 189 ? -9.516 -7.898 -9.617 1 97.81 189 ILE B O 1
ATOM 5236 N N . ARG B 1 190 ? -9.375 -9.594 -8.133 1 97.69 190 ARG B N 1
ATOM 5237 C CA . ARG B 1 190 ? -10.75 -10.039 -8.352 1 97.69 190 ARG B CA 1
ATOM 5238 C C . ARG B 1 190 ? -11.711 -9.336 -7.398 1 97.69 190 ARG B C 1
ATOM 5240 O O . ARG B 1 190 ? -11.516 -9.367 -6.18 1 97.69 190 ARG B O 1
ATOM 5247 N N . GLN B 1 191 ? -12.734 -8.711 -7.941 1 96.69 191 GLN B N 1
ATOM 5248 C CA . GLN B 1 191 ? -13.664 -7.898 -7.16 1 96.69 191 GLN B CA 1
ATOM 5249 C C . GLN B 1 191 ? -14.82 -8.742 -6.629 1 96.69 191 GLN B C 1
ATOM 5251 O O . GLN B 1 191 ? -15.172 -9.766 -7.215 1 96.69 191 GLN B O 1
ATOM 5256 N N . PRO B 1 192 ? -15.383 -8.297 -5.508 1 96.69 192 PRO B N 1
ATOM 5257 C CA . PRO B 1 192 ? -16.562 -9 -4.988 1 96.69 192 PRO B CA 1
ATOM 5258 C C . PRO B 1 192 ? -17.672 -9.133 -6.027 1 96.69 192 PRO B C 1
ATOM 5260 O O . PRO B 1 192 ? -17.922 -8.203 -6.797 1 96.69 192 PRO B O 1
ATOM 5263 N N . GLY B 1 193 ? -18.234 -10.328 -6.055 1 96 193 GLY B N 1
ATOM 5264 C CA . GLY B 1 193 ? -19.375 -10.555 -6.926 1 96 193 GLY B CA 1
ATOM 5265 C C . GLY B 1 193 ? -19 -11.094 -8.289 1 96 193 GLY B C 1
ATOM 5266 O O . GLY B 1 193 ? -19.828 -11.625 -9.016 1 96 193 GLY B O 1
ATOM 5267 N N . ASP B 1 194 ? -17.75 -10.992 -8.633 1 94.69 194 ASP B N 1
ATOM 5268 C CA . ASP B 1 194 ? -17.312 -11.477 -9.938 1 94.69 194 ASP B CA 1
ATOM 5269 C C . ASP B 1 194 ? -17.656 -12.953 -10.117 1 94.69 194 ASP B C 1
ATOM 5271 O O . ASP B 1 194 ? -17.453 -13.766 -9.211 1 94.69 194 ASP B O 1
ATOM 5275 N N . ALA B 1 195 ? -18.156 -13.297 -11.305 1 92.94 195 ALA B N 1
ATOM 5276 C CA . ALA B 1 195 ? -18.469 -14.68 -11.648 1 92.94 195 ALA B CA 1
ATOM 5277 C C . ALA B 1 195 ? -17.969 -15.023 -13.047 1 92.94 195 ALA B C 1
ATOM 5279 O O . ALA B 1 195 ? -18.312 -16.078 -13.594 1 92.94 195 ALA B O 1
ATOM 5280 N N . GLN B 1 196 ? -17.188 -14.109 -13.57 1 87.62 196 GLN B N 1
ATOM 5281 C CA . GLN B 1 196 ? -16.719 -14.32 -14.93 1 87.62 196 GLN B CA 1
ATOM 5282 C C . GLN B 1 196 ? -15.391 -15.086 -14.938 1 87.62 196 GLN B C 1
ATOM 5284 O O . GLN B 1 196 ? -15.164 -15.938 -15.797 1 87.62 196 GLN B O 1
ATOM 5289 N N . PHE B 1 197 ? -14.562 -14.719 -14.086 1 87.75 197 PHE B N 1
ATOM 5290 C CA . PHE B 1 197 ? -13.305 -15.445 -13.969 1 87.75 197 PHE B CA 1
ATOM 5291 C C . PHE B 1 197 ? -13.5 -16.734 -13.188 1 87.75 197 PHE B C 1
ATOM 5293 O O . PHE B 1 197 ? -13.055 -16.844 -12.039 1 87.75 197 PHE B O 1
ATOM 5300 N N . ALA B 1 198 ? -14.078 -17.719 -13.828 1 86.94 198 ALA B N 1
ATOM 5301 C CA . ALA B 1 198 ? -14.375 -19.016 -13.227 1 86.94 198 ALA B CA 1
ATOM 5302 C C . ALA B 1 198 ? -13.617 -20.141 -13.93 1 86.94 198 ALA B C 1
ATOM 5304 O O . ALA B 1 198 ? -13.898 -20.453 -15.086 1 86.94 198 ALA B O 1
ATOM 5305 N N . LEU B 1 199 ? -12.617 -20.656 -13.25 1 89.31 199 LEU B N 1
ATOM 5306 C CA . LEU B 1 199 ? -11.844 -21.766 -13.781 1 89.31 199 LEU B CA 1
ATOM 5307 C C . LEU B 1 199 ? -12.086 -23.031 -12.953 1 89.31 199 LEU B C 1
ATOM 5309 O O . LEU B 1 199 ? -11.812 -23.062 -11.75 1 89.31 199 LEU B O 1
ATOM 5313 N N . GLY B 1 200 ? -12.68 -24.016 -13.625 1 93.44 200 GLY B N 1
ATOM 5314 C CA . GLY B 1 200 ? -12.906 -25.297 -12.953 1 93.44 200 GLY B CA 1
ATOM 5315 C C . GLY B 1 200 ? -11.625 -26.078 -12.703 1 93.44 200 GLY B C 1
ATOM 5316 O O . GLY B 1 200 ? -10.531 -25.594 -13 1 93.44 200 GLY B O 1
ATOM 5317 N N . PRO B 1 201 ? -11.805 -27.234 -12.156 1 97.31 201 PRO B N 1
ATOM 5318 C CA . PRO B 1 201 ? -10.617 -28.047 -11.875 1 97.31 201 PRO B CA 1
ATOM 5319 C C . PRO B 1 201 ? -9.758 -28.297 -13.117 1 97.31 201 PRO B C 1
ATOM 5321 O O . PRO B 1 201 ? -10.281 -28.656 -14.172 1 97.31 201 PRO B O 1
ATOM 5324 N N . HIS B 1 202 ? -8.508 -28.031 -13 1 96.38 202 HIS B N 1
ATOM 5325 C CA . HIS B 1 202 ? -7.574 -28.203 -14.109 1 96.38 202 HIS B CA 1
ATOM 5326 C C . HIS B 1 202 ? -6.148 -28.391 -13.602 1 96.38 202 HIS B C 1
ATOM 5328 O O . HIS B 1 202 ? -5.891 -28.266 -12.398 1 96.38 202 HIS B O 1
ATOM 5334 N N . GLN B 1 203 ? -5.289 -28.812 -14.438 1 95.5 203 GLN B N 1
ATOM 5335 C CA . GLN B 1 203 ? -3.842 -28.828 -14.25 1 95.5 203 GLN B CA 1
ATOM 5336 C C . GLN B 1 203 ? -3.131 -28.047 -15.352 1 95.5 203 GLN B C 1
ATOM 5338 O O . GLN B 1 203 ? -3.514 -28.109 -16.516 1 95.5 203 GLN B O 1
ATOM 5343 N N . ASP B 1 204 ? -2.199 -27.297 -14.891 1 92 204 ASP B N 1
ATOM 5344 C CA . ASP B 1 204 ? -1.382 -26.562 -15.859 1 92 204 ASP B CA 1
ATOM 5345 C C . ASP B 1 204 ? -0.271 -27.453 -16.422 1 92 204 ASP B C 1
ATOM 5347 O O . ASP B 1 204 ? -0.109 -28.594 -15.992 1 92 204 ASP B O 1
ATOM 5351 N N . GLY B 1 205 ? 0.41 -27.031 -17.422 1 90.44 205 GLY B N 1
ATOM 5352 C CA . GLY B 1 205 ? 1.558 -27.734 -17.953 1 90.44 205 GLY B CA 1
ATOM 5353 C C . GLY B 1 205 ? 1.184 -28.75 -19.016 1 90.44 205 GLY B C 1
ATOM 5354 O O . GLY B 1 205 ? 1.624 -29.906 -18.969 1 90.44 205 GLY B O 1
ATOM 5355 N N . GLY B 1 206 ? 0.227 -28.422 -19.812 1 91.56 206 GLY B N 1
ATOM 5356 C CA . GLY B 1 206 ? -0.157 -29.297 -20.906 1 91.56 206 GLY B CA 1
ATOM 5357 C C . GLY B 1 206 ? -1.277 -30.25 -20.547 1 91.56 206 GLY B C 1
ATOM 5358 O O . GLY B 1 206 ? -1.627 -30.391 -19.375 1 91.56 206 GLY B O 1
ATOM 5359 N N . SER B 1 207 ? -1.771 -30.875 -21.609 1 94.31 207 SER B N 1
ATOM 5360 C CA . SER B 1 207 ? -2.832 -31.859 -21.453 1 94.31 207 SER B CA 1
ATOM 5361 C C . SER B 1 207 ? -2.482 -33.156 -22.156 1 94.31 207 SER B C 1
ATOM 5363 O O . SER B 1 207 ? -1.829 -34.031 -21.562 1 94.31 207 SER B O 1
ATOM 5365 N N . VAL B 1 208 ? -2.473 -33.125 -23.484 1 96.69 208 VAL B N 1
ATOM 5366 C CA . VAL B 1 208 ? -2.223 -34.344 -24.234 1 96.69 208 VAL B CA 1
ATOM 5367 C C . VAL B 1 208 ? -0.753 -34.75 -24.109 1 96.69 208 VAL B C 1
ATOM 5369 O O . VAL B 1 208 ? -0.41 -35.938 -24.203 1 96.69 208 VAL B O 1
ATOM 5372 N N . GLU B 1 209 ? 0.079 -33.812 -23.828 1 96.69 209 GLU B N 1
ATOM 5373 C CA . GLU B 1 209 ? 1.517 -34.031 -23.719 1 96.69 209 GLU B CA 1
ATOM 5374 C C . GLU B 1 209 ? 1.828 -35.062 -22.625 1 96.69 209 GLU B C 1
ATOM 5376 O O . GLU B 1 209 ? 2.859 -35.719 -22.672 1 96.69 209 GLU B O 1
ATOM 5381 N N . ARG B 1 210 ? 0.979 -35.188 -21.672 1 97.38 210 ARG B N 1
ATOM 5382 C CA . ARG B 1 210 ? 1.188 -36.094 -20.531 1 97.38 210 ARG B CA 1
ATOM 5383 C C . ARG B 1 210 ? 1.251 -37.562 -20.984 1 97.38 210 ARG B C 1
ATOM 5385 O O . ARG B 1 210 ? 1.912 -38.375 -20.344 1 97.38 210 ARG B O 1
ATOM 5392 N N . TRP B 1 211 ? 0.635 -37.875 -22.094 1 98.31 211 TRP B N 1
ATOM 5393 C CA . TRP B 1 211 ? 0.636 -39.219 -22.641 1 98.31 211 TRP B CA 1
ATOM 5394 C C . TRP B 1 211 ? 1.622 -39.344 -23.797 1 98.31 211 TRP B C 1
ATOM 5396 O O . TRP B 1 211 ? 2.09 -40.438 -24.109 1 98.31 211 TRP B O 1
ATOM 5406 N N . GLU B 1 212 ? 1.923 -38.25 -24.375 1 98.12 212 GLU B N 1
ATOM 5407 C CA . GLU B 1 212 ? 2.662 -38.281 -25.625 1 98.12 212 GLU B CA 1
ATOM 5408 C C . GLU B 1 212 ? 4.141 -38.594 -25.391 1 98.12 212 GLU B C 1
ATOM 5410 O O . GLU B 1 212 ? 4.754 -38 -24.484 1 98.12 212 GLU B O 1
ATOM 5415 N N . GLU B 1 213 ? 4.707 -39.375 -26.281 1 97.12 213 GLU B N 1
ATOM 5416 C CA . GLU B 1 213 ? 6.117 -39.75 -26.219 1 97.12 213 GLU B CA 1
ATOM 5417 C C . GLU B 1 213 ? 7.023 -38.531 -26.375 1 97.12 213 GLU B C 1
ATOM 5419 O O . GLU B 1 213 ? 8.094 -38.469 -25.766 1 97.12 213 GLU B O 1
ATOM 5424 N N . GLY B 1 214 ? 6.609 -37.594 -27.141 1 96.56 214 GLY B N 1
ATOM 5425 C CA . GLY B 1 214 ? 7.387 -36.375 -27.359 1 96.56 214 GLY B CA 1
ATOM 5426 C C . GLY B 1 214 ? 7.164 -35.344 -26.297 1 96.56 214 GLY B C 1
ATOM 5427 O O . GLY B 1 214 ? 7.859 -34.312 -26.281 1 96.56 214 GLY B O 1
ATOM 5428 N N . GLY B 1 215 ? 6.188 -35.531 -25.469 1 96.62 215 GLY B N 1
ATOM 5429 C CA . GLY B 1 215 ? 5.906 -34.656 -24.359 1 96.62 215 GLY B CA 1
ATOM 5430 C C . GLY B 1 215 ? 6.609 -35.062 -23.078 1 96.62 215 GLY B C 1
ATOM 5431 O O . GLY B 1 215 ? 7.836 -35.156 -23.031 1 96.62 215 GLY B O 1
ATOM 5432 N N . TYR B 1 216 ? 5.828 -35.5 -22.094 1 96.75 216 TYR B N 1
ATOM 5433 C CA . TYR B 1 216 ? 6.387 -35.969 -20.844 1 96.75 216 TYR B CA 1
ATOM 5434 C C . TYR B 1 216 ? 7.09 -37.312 -21.016 1 96.75 216 TYR B C 1
ATOM 5436 O O . TYR B 1 216 ? 7.898 -37.719 -20.172 1 96.75 216 TYR B O 1
ATOM 5444 N N . GLY B 1 217 ? 6.82 -37.969 -22.078 1 96.69 217 GLY B N 1
ATOM 5445 C CA . GLY B 1 217 ? 7.465 -39.25 -22.391 1 96.69 217 GLY B CA 1
ATOM 5446 C C . GLY B 1 217 ? 8.961 -39.125 -22.609 1 96.69 217 GLY B C 1
ATOM 5447 O O . GLY B 1 217 ? 9.711 -40.062 -22.422 1 96.69 217 GLY B O 1
ATOM 5448 N N . ARG B 1 218 ? 9.375 -37.969 -23.062 1 95.38 218 ARG B N 1
ATOM 5449 C CA . ARG B 1 218 ? 10.797 -37.75 -23.297 1 95.38 218 ARG B CA 1
ATOM 5450 C C . ARG B 1 218 ? 11.602 -37.938 -22.031 1 9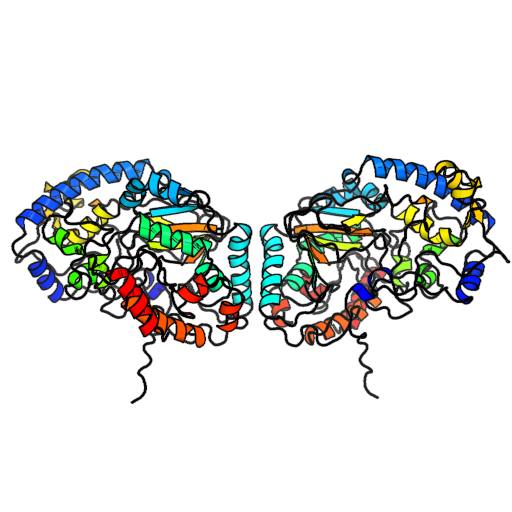5.38 218 ARG B C 1
ATOM 5452 O O . ARG B 1 218 ? 12.742 -38.406 -22.078 1 95.38 218 ARG B O 1
ATOM 5459 N N . GLY B 1 219 ? 11.039 -37.75 -20.922 1 92.31 219 GLY B N 1
ATOM 5460 C CA . GLY B 1 219 ? 11.719 -37.875 -19.641 1 92.31 219 GLY B CA 1
ATOM 5461 C C . GLY B 1 219 ? 11.258 -39.094 -18.859 1 92.31 219 GLY B C 1
ATOM 5462 O O . GLY B 1 219 ? 11.789 -39.375 -17.781 1 92.31 219 GLY B O 1
ATOM 5463 N N . GLY B 1 220 ? 10.312 -39.719 -19.438 1 95.25 220 GLY B N 1
ATOM 5464 C CA . GLY B 1 220 ? 9.766 -40.875 -18.766 1 95.25 220 GLY B CA 1
ATOM 5465 C C . GLY B 1 220 ? 9.086 -40.562 -17.453 1 95.25 220 GLY B C 1
ATOM 5466 O O . GLY B 1 220 ? 9.117 -41.344 -16.5 1 95.25 220 GLY B O 1
ATOM 5467 N N . VAL B 1 221 ? 8.586 -39.406 -17.344 1 95.69 221 VAL B N 1
ATOM 5468 C CA . VAL B 1 221 ? 8.047 -38.875 -16.094 1 95.69 221 VAL B CA 1
ATOM 5469 C C . VAL B 1 221 ? 6.98 -39.844 -15.555 1 95.69 221 VAL B C 1
ATOM 5471 O O . VAL B 1 221 ? 6.977 -40.188 -14.359 1 95.69 221 VAL B O 1
ATOM 5474 N N . TYR B 1 222 ? 6.066 -40.312 -16.453 1 97.75 222 TYR B N 1
ATOM 5475 C CA . TYR B 1 222 ? 4.918 -41.094 -16.016 1 97.75 222 TYR B CA 1
ATOM 5476 C C . TYR B 1 222 ? 5.047 -42.562 -16.438 1 97.75 222 TYR B C 1
ATOM 5478 O O . TYR B 1 222 ? 4.094 -43.312 -16.344 1 97.75 222 TYR B O 1
ATOM 5486 N N . GLU B 1 223 ? 6.168 -42.938 -16.922 1 96.94 223 GLU B N 1
ATOM 5487 C CA . GLU B 1 223 ? 6.383 -44.281 -17.438 1 96.94 223 GLU B CA 1
ATOM 5488 C C . GLU B 1 223 ? 6.016 -45.344 -16.391 1 96.94 223 GLU B C 1
ATOM 5490 O O . GLU B 1 223 ? 5.348 -46.344 -16.703 1 96.94 223 GLU B O 1
ATOM 5495 N N . PRO B 1 224 ? 6.438 -45.188 -15.164 1 97.62 224 PRO B N 1
ATOM 5496 C CA . PRO B 1 224 ? 6.09 -46.188 -14.156 1 97.62 224 PRO B CA 1
ATOM 5497 C C . PRO B 1 224 ? 4.582 -46.375 -14.008 1 97.62 224 PRO B C 1
ATOM 5499 O O . PRO B 1 224 ? 4.125 -47.469 -13.68 1 97.62 224 PRO B O 1
ATOM 5502 N N . VAL B 1 225 ? 3.82 -45.344 -14.219 1 98.31 225 VAL B N 1
ATOM 5503 C CA . VAL B 1 225 ? 2.365 -45.438 -14.133 1 98.31 225 VAL B CA 1
ATOM 5504 C C . VAL B 1 225 ? 1.839 -46.406 -15.203 1 98.31 225 VAL B C 1
ATOM 5506 O O . VAL B 1 225 ? 1.008 -47.25 -14.922 1 98.31 225 VAL B O 1
ATOM 5509 N N . PHE B 1 226 ? 2.387 -46.312 -16.422 1 98.06 226 PHE B N 1
ATOM 5510 C CA . PHE B 1 226 ? 1.952 -47.156 -17.547 1 98.06 226 PHE B CA 1
ATOM 5511 C C . PHE B 1 226 ? 2.588 -48.531 -17.484 1 98.06 226 PHE B C 1
ATOM 5513 O O . PHE B 1 226 ? 2.314 -49.375 -18.328 1 98.06 226 PHE B O 1
ATOM 5520 N N . ARG B 1 227 ? 3.391 -48.75 -16.484 1 97.62 227 ARG B N 1
ATOM 5521 C CA . ARG B 1 227 ? 3.945 -50.062 -16.188 1 97.62 227 ARG B CA 1
ATOM 5522 C C . ARG B 1 227 ? 3.258 -50.688 -14.992 1 97.62 227 ARG B C 1
ATOM 5524 O O . ARG B 1 227 ? 3.682 -51.75 -14.516 1 97.62 227 ARG B O 1
ATOM 5531 N N . GLY B 1 228 ? 2.273 -50 -14.5 1 97.88 228 GLY B N 1
ATOM 5532 C CA . GLY B 1 228 ? 1.5 -50.531 -13.383 1 97.88 228 GLY B CA 1
ATOM 5533 C C . GLY B 1 228 ? 2.219 -50.406 -12.055 1 97.88 228 GLY B C 1
ATOM 5534 O O . GLY B 1 228 ? 1.937 -51.156 -11.125 1 97.88 228 GLY B O 1
ATOM 5535 N N . ALA B 1 229 ? 3.154 -49.438 -11.945 1 97.88 229 ALA B N 1
ATOM 5536 C CA . ALA B 1 229 ? 4.035 -49.406 -10.781 1 97.88 229 ALA B CA 1
ATOM 5537 C C . ALA B 1 229 ? 3.984 -48.062 -10.102 1 97.88 229 ALA B C 1
ATOM 5539 O O . ALA B 1 229 ? 4.996 -47.562 -9.594 1 97.88 229 ALA B O 1
ATOM 5540 N N . TRP B 1 230 ? 2.822 -47.438 -10.141 1 97.38 230 TRP B N 1
ATOM 5541 C CA . TRP B 1 230 ? 2.719 -46.094 -9.594 1 97.38 230 TRP B CA 1
ATOM 5542 C C . TRP B 1 230 ? 2.887 -46.125 -8.078 1 97.38 230 TRP B C 1
ATOM 5544 O O . TRP B 1 230 ? 3.287 -45.125 -7.48 1 97.38 230 TRP B O 1
ATOM 5554 N N . ASP B 1 231 ? 2.549 -47.25 -7.355 1 96.81 231 ASP B N 1
ATOM 5555 C CA . ASP B 1 231 ? 2.562 -47.312 -5.898 1 96.81 231 ASP B CA 1
ATOM 5556 C C . ASP B 1 231 ? 3.859 -47.969 -5.398 1 96.81 231 ASP B C 1
ATOM 5558 O O . ASP B 1 231 ? 3.908 -48.5 -4.281 1 96.81 231 ASP B O 1
ATOM 5562 N N . SER B 1 232 ? 4.855 -47.938 -6.266 1 94.56 232 SER B N 1
ATOM 5563 C CA . SER B 1 232 ? 6.195 -48.406 -5.898 1 94.56 232 SER B CA 1
ATOM 5564 C C . SER B 1 232 ? 7.184 -47.25 -5.875 1 94.56 232 SER B C 1
ATOM 5566 O O . SER B 1 232 ? 6.805 -46.094 -6.086 1 94.56 232 SER B O 1
ATOM 5568 N N . ASP B 1 233 ? 8.43 -47.594 -5.578 1 93.44 233 ASP B N 1
ATOM 5569 C CA . ASP B 1 233 ? 9.484 -46.594 -5.523 1 93.44 233 ASP B CA 1
ATOM 5570 C C . ASP B 1 233 ? 9.859 -46.094 -6.926 1 93.44 233 ASP B C 1
ATOM 5572 O O . ASP B 1 233 ? 10.602 -45.125 -7.078 1 93.44 233 ASP B O 1
ATOM 5576 N N . ALA B 1 234 ? 9.18 -46.719 -7.867 1 94.19 234 ALA B N 1
ATOM 5577 C CA . ALA B 1 234 ? 9.508 -46.375 -9.25 1 94.19 234 ALA B CA 1
ATOM 5578 C C . ALA B 1 234 ? 8.867 -45.031 -9.656 1 94.19 234 ALA B C 1
ATOM 5580 O O . ALA B 1 234 ? 9.281 -44.406 -10.633 1 94.19 234 ALA B O 1
ATOM 5581 N N . TYR B 1 235 ? 7.895 -44.688 -8.891 1 96.81 235 TYR B N 1
ATOM 5582 C CA . TYR B 1 235 ? 7.219 -43.438 -9.234 1 96.81 235 TYR B CA 1
ATOM 5583 C C . TYR B 1 235 ? 7.195 -42.469 -8.047 1 96.81 235 TYR B C 1
ATOM 5585 O O . TYR B 1 235 ? 6.684 -42.812 -6.977 1 96.81 235 TYR B O 1
ATOM 5593 N N . ASP B 1 236 ? 7.77 -41.344 -8.25 1 96.81 236 ASP B N 1
ATOM 5594 C CA . ASP B 1 236 ? 7.75 -40.25 -7.289 1 96.81 236 ASP B CA 1
ATOM 5595 C C . ASP B 1 236 ? 7.453 -38.906 -7.988 1 96.81 236 ASP B C 1
ATOM 5597 O O . ASP B 1 236 ? 8.266 -38.406 -8.773 1 96.81 236 ASP B O 1
ATOM 5601 N N . PRO B 1 237 ? 6.305 -38.375 -7.656 1 97.12 237 PRO B N 1
ATOM 5602 C CA . PRO B 1 237 ? 5.961 -37.094 -8.312 1 97.12 237 PRO B CA 1
ATOM 5603 C C . PRO B 1 237 ? 6.953 -36 -8 1 97.12 237 PRO B C 1
ATOM 5605 O O . PRO B 1 237 ? 6.973 -34.969 -8.695 1 97.12 237 PRO B O 1
ATOM 5608 N N . PHE B 1 238 ? 7.828 -36.125 -6.996 1 98.12 238 PHE B N 1
ATOM 5609 C CA . PHE B 1 238 ? 8.773 -35.094 -6.602 1 98.12 238 PHE B CA 1
ATOM 5610 C C . PHE B 1 238 ? 10.164 -35.406 -7.125 1 98.12 238 PHE B C 1
ATOM 5612 O O . PHE B 1 238 ? 11.156 -34.812 -6.66 1 98.12 238 PHE B O 1
ATOM 5619 N N . ASP B 1 239 ? 10.312 -36.312 -8.047 1 97.25 239 ASP B N 1
ATOM 5620 C CA . ASP B 1 239 ? 11.562 -36.562 -8.766 1 97.25 239 ASP B CA 1
ATOM 5621 C C . ASP B 1 239 ? 11.672 -35.625 -9.984 1 97.25 239 ASP B C 1
ATOM 5623 O O . ASP B 1 239 ? 10.867 -35.75 -10.914 1 97.25 239 ASP B O 1
ATOM 5627 N N . ALA B 1 240 ? 12.688 -34.844 -10.039 1 96.62 240 ALA B N 1
ATOM 5628 C CA . ALA B 1 240 ? 12.812 -33.812 -11.062 1 96.62 240 ALA B CA 1
ATOM 5629 C C . ALA B 1 240 ? 13.578 -34.344 -12.273 1 96.62 240 ALA B C 1
ATOM 5631 O O . ALA B 1 240 ? 13.562 -33.719 -13.344 1 96.62 240 ALA B O 1
ATOM 5632 N N . ALA B 1 241 ? 14.203 -35.406 -12.188 1 93.62 241 ALA B N 1
ATOM 5633 C CA . ALA B 1 241 ? 15.125 -35.875 -13.219 1 93.62 241 ALA B CA 1
ATOM 5634 C C . ALA B 1 241 ? 14.43 -35.969 -14.57 1 93.62 241 ALA B C 1
ATOM 5636 O O . ALA B 1 241 ? 14.93 -35.469 -15.578 1 93.62 241 ALA B O 1
ATOM 5637 N N . GLY B 1 242 ? 13.305 -36.656 -14.617 1 93.44 242 GLY B N 1
ATOM 5638 C CA . GLY B 1 242 ? 12.57 -36.844 -15.867 1 93.44 242 GLY B CA 1
ATOM 5639 C C . GLY B 1 242 ? 11.922 -35.562 -16.359 1 93.44 242 GLY B C 1
ATOM 5640 O O . GLY B 1 242 ? 11.742 -35.375 -17.562 1 93.44 242 GLY B O 1
ATOM 5641 N N . ARG B 1 243 ? 11.609 -34.688 -15.469 1 94.56 243 ARG B N 1
ATOM 5642 C CA . ARG B 1 243 ? 10.883 -33.469 -15.789 1 94.56 243 ARG B CA 1
ATOM 5643 C C . ARG B 1 243 ? 11.781 -32.469 -16.516 1 94.56 243 ARG B C 1
ATOM 5645 O O . ARG B 1 243 ? 11.305 -31.641 -17.297 1 94.56 243 ARG B O 1
ATOM 5652 N N . VAL B 1 244 ? 13.062 -32.562 -16.297 1 92.94 244 VAL B N 1
ATOM 5653 C CA . VAL B 1 244 ? 14.031 -31.672 -16.953 1 92.94 244 VAL B CA 1
ATOM 5654 C C . VAL B 1 244 ? 13.953 -31.859 -18.469 1 92.94 244 VAL B C 1
ATOM 5656 O O . VAL B 1 244 ? 14.125 -30.906 -19.219 1 92.94 244 VAL B O 1
ATOM 5659 N N . ARG B 1 245 ? 13.586 -33 -18.922 1 91.88 245 ARG B N 1
ATOM 5660 C CA . ARG B 1 245 ? 13.602 -33.344 -20.344 1 91.88 245 ARG B CA 1
ATOM 5661 C C . ARG B 1 245 ? 12.203 -33.281 -20.938 1 91.88 245 ARG B C 1
ATOM 5663 O O . ARG B 1 245 ? 12.047 -33.281 -22.156 1 91.88 245 ARG B O 1
ATOM 5670 N N . ALA B 1 246 ? 11.234 -33.156 -20.141 1 94.06 246 ALA B N 1
ATOM 5671 C CA . ALA B 1 246 ? 9.844 -33.156 -20.578 1 94.06 246 ALA B CA 1
ATOM 5672 C C . ALA B 1 246 ? 9.516 -31.922 -21.391 1 94.06 246 ALA B C 1
ATOM 5674 O O . ALA B 1 246 ? 10 -30.828 -21.078 1 94.06 246 ALA B O 1
ATOM 5675 N N . VAL B 1 247 ? 8.727 -32.062 -22.453 1 93.69 247 VAL B N 1
ATOM 5676 C CA . VAL B 1 247 ? 8.172 -30.969 -23.203 1 93.69 247 VAL B CA 1
ATOM 5677 C C . VAL B 1 247 ? 6.688 -30.812 -22.875 1 93.69 247 VAL B C 1
ATOM 5679 O O . VAL B 1 247 ? 5.867 -31.641 -23.266 1 93.69 247 VAL B O 1
ATOM 5682 N N . THR B 1 248 ? 6.395 -29.703 -22.219 1 92.38 248 THR B N 1
ATOM 5683 C CA . THR B 1 248 ? 5.055 -29.547 -21.656 1 92.38 248 THR B CA 1
ATOM 5684 C C . THR B 1 248 ? 4.129 -28.875 -22.656 1 92.38 248 THR B C 1
ATOM 5686 O O . THR B 1 248 ? 2.908 -28.859 -22.484 1 92.38 248 THR B O 1
ATOM 5689 N N . ASP B 1 249 ? 4.664 -28.312 -23.719 1 90.88 249 ASP B N 1
ATOM 5690 C CA . ASP B 1 249 ? 3.865 -27.688 -24.766 1 90.88 249 ASP B CA 1
ATOM 5691 C C . ASP B 1 249 ? 4.359 -28.094 -26.156 1 90.88 249 ASP B C 1
ATOM 5693 O O . ASP B 1 249 ? 5.328 -27.516 -26.656 1 90.88 249 ASP B O 1
ATOM 5697 N N . LEU B 1 250 ? 3.629 -28.906 -26.766 1 92.88 250 LEU B N 1
ATOM 5698 C CA . LEU B 1 250 ? 3.98 -29.375 -28.094 1 92.88 250 LEU B CA 1
ATOM 5699 C C . LEU B 1 250 ? 3.197 -28.625 -29.156 1 92.88 250 LEU B C 1
ATOM 5701 O O . LEU B 1 250 ? 3.525 -28.703 -30.344 1 92.88 250 LEU B O 1
ATOM 5705 N N . TYR B 1 251 ? 2.275 -27.797 -28.719 1 90.19 251 TYR B N 1
ATOM 5706 C CA . TYR B 1 251 ? 1.303 -27.312 -29.688 1 90.19 251 TYR B CA 1
ATOM 5707 C C . TYR B 1 251 ? 1.271 -25.797 -29.719 1 90.19 251 TYR B C 1
ATOM 5709 O O . TYR B 1 251 ? 0.481 -25.188 -30.453 1 90.19 251 TYR B O 1
ATOM 5717 N N . GLY B 1 252 ? 2.016 -25.156 -28.938 1 85.69 252 GLY B N 1
ATOM 5718 C CA . GLY B 1 252 ? 2.135 -23.719 -28.953 1 85.69 252 GLY B CA 1
ATOM 5719 C C . GLY B 1 252 ? 0.894 -23 -28.438 1 85.69 252 GLY B C 1
ATOM 5720 O O . GLY B 1 252 ? 0.427 -22.031 -29.047 1 85.69 252 GLY B O 1
ATOM 5721 N N . GLY B 1 253 ? 0.314 -23.578 -27.406 1 84.94 253 GLY B N 1
ATOM 5722 C CA . GLY B 1 253 ? -0.88 -22.984 -26.828 1 84.94 253 GLY B CA 1
ATOM 5723 C C . GLY B 1 253 ? -0.646 -21.594 -26.281 1 84.94 253 GLY B C 1
ATOM 5724 O O . GLY B 1 253 ? 0.44 -21.297 -25.781 1 84.94 253 GLY B O 1
ATOM 5725 N N . LEU B 1 254 ? -1.749 -20.75 -26.328 1 77.69 254 LEU B N 1
ATOM 5726 C CA . LEU B 1 254 ? -1.682 -19.391 -25.781 1 77.69 254 LEU B CA 1
ATOM 5727 C C . LEU B 1 254 ? -1.698 -19.422 -24.25 1 77.69 254 LEU B C 1
ATOM 5729 O O . LEU B 1 254 ? -2.709 -19.781 -23.641 1 77.69 254 LEU B O 1
ATOM 5733 N N . GLY B 1 255 ? -0.564 -19.453 -23.578 1 79.12 255 GLY B N 1
ATOM 5734 C CA . GLY B 1 255 ? -0.441 -19.516 -22.125 1 79.12 255 GLY B CA 1
ATOM 5735 C C . GLY B 1 255 ? 0.184 -20.797 -21.625 1 79.12 255 GLY B C 1
ATOM 5736 O O . GLY B 1 255 ? 0.14 -21.094 -20.438 1 79.12 255 GLY B O 1
ATOM 5737 N N . ALA B 1 256 ? 0.604 -21.531 -22.594 1 83.44 256 ALA B N 1
ATOM 5738 C CA . ALA B 1 256 ? 1.272 -22.781 -22.219 1 83.44 256 ALA B CA 1
ATOM 5739 C C . ALA B 1 256 ? 2.672 -22.5 -21.672 1 83.44 256 ALA B C 1
ATOM 5741 O O . ALA B 1 256 ? 3.541 -22.016 -22.391 1 83.44 256 ALA B O 1
ATOM 5742 N N . CYS B 1 257 ? 2.812 -22.828 -20.469 1 85.75 257 CYS B N 1
ATOM 5743 C CA . CYS B 1 257 ? 4.082 -22.562 -19.797 1 85.75 257 CYS B CA 1
ATOM 5744 C C . CYS B 1 257 ? 5.164 -23.516 -20.297 1 85.75 257 CYS B C 1
ATOM 5746 O O . CYS B 1 257 ? 4.934 -24.734 -20.406 1 85.75 257 CYS B O 1
ATOM 5748 N N . SER B 1 258 ? 6.301 -22.938 -20.594 1 84.31 258 SER B N 1
ATOM 5749 C CA . SER B 1 258 ? 7.383 -23.766 -21.141 1 84.31 258 SER B CA 1
ATOM 5750 C C . SER B 1 258 ? 8.469 -24 -20.094 1 84.31 258 SER B C 1
ATOM 5752 O O . SER B 1 258 ? 9.281 -24.922 -20.219 1 84.31 258 SER B O 1
ATOM 5754 N N . MET B 1 259 ? 8.484 -23.172 -19.109 1 90.56 259 MET B N 1
ATOM 5755 C CA . MET B 1 259 ? 9.43 -23.391 -18.016 1 90.56 259 MET B CA 1
ATOM 5756 C C . MET B 1 259 ? 8.93 -24.453 -17.062 1 90.56 259 MET B C 1
ATOM 5758 O O . MET B 1 259 ? 7.734 -24.516 -16.75 1 90.56 259 MET B O 1
ATOM 5762 N N . PHE B 1 260 ? 9.922 -25.266 -16.625 1 93.69 260 PHE B N 1
ATOM 5763 C CA . PHE B 1 260 ? 9.57 -26.219 -15.586 1 93.69 260 PHE B CA 1
ATOM 5764 C C . PHE B 1 260 ? 9.242 -25.516 -14.273 1 93.69 260 PHE B C 1
ATOM 5766 O O . PHE B 1 260 ? 10.078 -24.781 -13.734 1 93.69 260 PHE B O 1
ATOM 5773 N N . ARG B 1 261 ? 8.031 -25.703 -13.766 1 96.75 261 ARG B N 1
ATOM 5774 C CA . ARG B 1 261 ? 7.574 -25.172 -12.484 1 96.75 261 ARG B CA 1
ATOM 5775 C C . ARG B 1 261 ? 7.387 -26.297 -11.469 1 96.75 261 ARG B C 1
ATOM 5777 O O . ARG B 1 261 ? 6.402 -27.031 -11.531 1 96.75 261 ARG B O 1
ATOM 5784 N N . THR B 1 262 ? 8.336 -26.344 -10.547 1 98.12 262 THR B N 1
ATOM 5785 C CA . THR B 1 262 ? 8.195 -27.359 -9.516 1 98.12 262 THR B CA 1
ATOM 5786 C C . THR B 1 262 ? 6.895 -27.172 -8.734 1 98.12 262 THR B C 1
ATOM 5788 O O . THR B 1 262 ? 6.211 -28.141 -8.414 1 98.12 262 THR B O 1
ATOM 5791 N N . PHE B 1 263 ? 6.602 -25.922 -8.445 1 98.56 263 PHE B N 1
ATOM 5792 C CA . PHE B 1 263 ? 5.336 -25.5 -7.852 1 98.56 263 PHE B CA 1
ATOM 5793 C C . PHE B 1 263 ? 4.746 -24.328 -8.609 1 98.56 263 PHE B C 1
ATOM 5795 O O . PHE B 1 263 ? 5.477 -23.422 -9.031 1 98.56 263 PHE B O 1
ATOM 5802 N N . GLN B 1 264 ? 3.457 -24.391 -8.789 1 97.62 264 GLN B N 1
ATOM 5803 C CA . GLN B 1 264 ? 2.746 -23.125 -8.984 1 97.62 264 GLN B CA 1
ATOM 5804 C C . GLN B 1 264 ? 2.604 -22.359 -7.676 1 97.62 264 GLN B C 1
ATOM 5806 O O . GLN B 1 264 ? 2.842 -22.906 -6.598 1 97.62 264 GLN B O 1
ATOM 5811 N N . GLY B 1 265 ? 2.293 -21.078 -7.863 1 98.38 265 GLY B N 1
ATOM 5812 C CA . GLY B 1 265 ? 2.137 -20.328 -6.625 1 98.38 265 GLY B CA 1
ATOM 5813 C C . GLY B 1 265 ? 1.718 -18.891 -6.844 1 98.38 265 GLY B C 1
ATOM 5814 O O . GLY B 1 265 ? 1.824 -18.375 -7.957 1 98.38 265 GLY B O 1
ATOM 5815 N N . TRP B 1 266 ? 1.191 -18.359 -5.805 1 98.69 266 TRP B N 1
ATOM 5816 C CA . TRP B 1 266 ? 0.918 -16.938 -5.836 1 98.69 266 TRP B CA 1
ATOM 5817 C C . TRP B 1 266 ? 1.146 -16.312 -4.465 1 98.69 266 TRP B C 1
ATOM 5819 O O . TRP B 1 266 ? 1.057 -16.984 -3.441 1 98.69 266 TRP B O 1
ATOM 5829 N N . LEU B 1 267 ? 1.576 -15.078 -4.504 1 98.94 267 LEU B N 1
ATOM 5830 C CA . LEU B 1 267 ? 1.685 -14.219 -3.332 1 98.94 267 LEU B CA 1
ATOM 5831 C C . LEU B 1 267 ? 0.371 -13.484 -3.068 1 98.94 267 LEU B C 1
ATOM 5833 O O . LEU B 1 267 ? -0.143 -12.789 -3.943 1 98.94 267 LEU B O 1
ATOM 5837 N N . ALA B 1 268 ? -0.14 -13.648 -1.867 1 98.88 268 ALA B N 1
ATOM 5838 C CA . ALA B 1 268 ? -1.381 -12.969 -1.5 1 98.88 268 ALA B CA 1
ATOM 5839 C C . ALA B 1 268 ? -1.149 -11.477 -1.297 1 98.88 268 ALA B C 1
ATOM 5841 O O . ALA B 1 268 ? -0.193 -11.07 -0.63 1 98.88 268 ALA B O 1
ATOM 5842 N N . LEU B 1 269 ? -2.07 -10.688 -1.842 1 98.81 269 LEU B N 1
ATOM 5843 C CA . LEU B 1 269 ? -2.006 -9.234 -1.68 1 98.81 269 LEU B CA 1
ATOM 5844 C C . LEU B 1 269 ? -3.205 -8.727 -0.887 1 98.81 269 LEU B C 1
ATOM 5846 O O . LEU B 1 269 ? -3.318 -7.523 -0.633 1 98.81 269 LEU B O 1
ATOM 5850 N N . SER B 1 270 ? -4.141 -9.57 -0.556 1 98.44 270 SER B N 1
ATOM 5851 C CA . SER B 1 270 ? -5.34 -9.234 0.206 1 98.44 270 SER B CA 1
ATOM 5852 C C . SER B 1 270 ? -5.691 -10.344 1.193 1 98.44 270 SER B C 1
ATOM 5854 O O . SER B 1 270 ? -5.137 -11.438 1.129 1 98.44 270 SER B O 1
ATOM 5856 N N . LYS B 1 271 ? -6.512 -9.953 2.143 1 97.94 271 LYS B N 1
ATOM 5857 C CA . LYS B 1 271 ? -7.117 -10.961 3.008 1 97.94 271 LYS B CA 1
ATOM 5858 C C . LYS B 1 271 ? -8.242 -11.695 2.289 1 97.94 271 LYS B C 1
ATOM 5860 O O . LYS B 1 271 ? -9.211 -11.078 1.843 1 97.94 271 LYS B O 1
ATOM 5865 N N . VAL B 1 272 ? -8.078 -12.969 2.141 1 98 272 VAL B N 1
ATOM 5866 C CA . VAL B 1 272 ? -9.086 -13.727 1.402 1 98 272 VAL B CA 1
ATOM 5867 C C . VAL B 1 272 ? -9.258 -15.102 2.043 1 98 272 VAL B C 1
ATOM 5869 O O . VAL B 1 272 ? -8.281 -15.734 2.447 1 98 272 VAL B O 1
ATOM 5872 N N . GLY B 1 273 ? -10.508 -15.547 2.191 1 97.81 273 GLY B N 1
ATOM 5873 C CA . GLY B 1 273 ? -10.82 -16.859 2.721 1 97.81 273 GLY B CA 1
ATOM 5874 C C . GLY B 1 273 ? -11.625 -17.719 1.76 1 97.81 273 GLY B C 1
ATOM 5875 O O . GLY B 1 273 ? -11.906 -17.297 0.636 1 97.81 273 GLY B O 1
ATOM 5876 N N . PRO B 1 274 ? -11.945 -18.922 2.273 1 98.12 274 PRO B N 1
ATOM 5877 C CA . PRO B 1 274 ? -12.75 -19.844 1.466 1 98.12 274 PRO B CA 1
ATOM 5878 C C . PRO B 1 274 ? -14.039 -19.203 0.95 1 98.12 274 PRO B C 1
ATOM 5880 O O . PRO B 1 274 ? -14.758 -18.547 1.714 1 98.12 274 PRO B O 1
ATOM 5883 N N . GLY B 1 275 ? -14.281 -19.312 -0.338 1 97.62 275 GLY B N 1
ATOM 5884 C CA . GLY B 1 275 ? -15.508 -18.812 -0.934 1 97.62 275 GLY B CA 1
ATOM 5885 C C . GLY B 1 275 ? -15.414 -17.344 -1.351 1 97.62 275 GLY B C 1
ATOM 5886 O O . GLY B 1 275 ? -16.375 -16.797 -1.891 1 97.62 275 GLY B O 1
ATOM 5887 N N . GLU B 1 276 ? -14.266 -16.781 -1.196 1 98 276 GLU B N 1
ATOM 5888 C CA . GLU B 1 276 ? -14.102 -15.359 -1.484 1 98 276 GLU B CA 1
ATOM 5889 C C . GLU B 1 276 ? -13.273 -15.141 -2.744 1 98 276 GLU B C 1
ATOM 5891 O O . GLU B 1 276 ? -12.43 -14.242 -2.789 1 98 276 GLU B O 1
ATOM 5896 N N . GLY B 1 277 ? -13.516 -16 -3.752 1 97.19 277 GLY B N 1
ATOM 5897 C CA . GLY B 1 277 ? -12.836 -15.836 -5.027 1 97.19 277 GLY B CA 1
ATOM 5898 C C . GLY B 1 277 ? -11.391 -16.312 -5 1 97.19 277 GLY B C 1
ATOM 5899 O O . GLY B 1 277 ? -10.516 -15.68 -5.594 1 97.19 277 GLY B O 1
ATOM 5900 N N . THR B 1 278 ? -11.141 -17.406 -4.305 1 97.12 278 THR B N 1
ATOM 5901 C CA . THR B 1 278 ? -9.766 -17.844 -4.094 1 97.12 278 THR B CA 1
ATOM 5902 C C . THR B 1 278 ? -9.562 -19.266 -4.609 1 97.12 278 THR B C 1
ATOM 5904 O O . THR B 1 278 ? -10.445 -19.812 -5.266 1 97.12 278 THR B O 1
ATOM 5907 N N . LEU B 1 279 ? -8.453 -19.844 -4.391 1 98.12 279 LEU B N 1
ATOM 5908 C CA . LEU B 1 279 ? -7.934 -21.094 -4.941 1 98.12 279 LEU B CA 1
ATOM 5909 C C . LEU B 1 279 ? -8.539 -22.297 -4.227 1 98.12 279 LEU B C 1
ATOM 5911 O O . LEU B 1 279 ? -8.68 -22.281 -3.002 1 98.12 279 LEU B O 1
ATOM 5915 N N . LEU B 1 280 ? -8.984 -23.25 -5.016 1 98.5 280 LEU B N 1
ATOM 5916 C CA . LEU B 1 280 ? -9.25 -24.609 -4.551 1 98.5 280 LEU B CA 1
ATOM 5917 C C . LEU B 1 280 ? -8.219 -25.594 -5.109 1 98.5 280 LEU B C 1
ATOM 5919 O O . LEU B 1 280 ? -7.723 -25.406 -6.219 1 98.5 280 LEU B O 1
ATOM 5923 N N . VAL B 1 281 ? -7.977 -26.656 -4.305 1 98.75 281 VAL B N 1
ATOM 5924 C CA . VAL B 1 281 ? -7.055 -27.688 -4.77 1 98.75 281 VAL B CA 1
ATOM 5925 C C . VAL B 1 281 ? -7.609 -29.078 -4.426 1 98.75 281 VAL B C 1
ATOM 5927 O O . VAL B 1 281 ? -8.422 -29.219 -3.51 1 98.75 281 VAL B O 1
ATOM 5930 N N . ASN B 1 282 ? -7.316 -30.031 -5.215 1 98.81 282 ASN B N 1
ATOM 5931 C CA . ASN B 1 282 ? -7.367 -31.422 -4.781 1 98.81 282 ASN B CA 1
ATOM 5932 C C . ASN B 1 282 ? -6.062 -31.859 -4.121 1 98.81 282 ASN B C 1
ATOM 5934 O O . ASN B 1 282 ? -5.043 -32.031 -4.797 1 98.81 282 ASN B O 1
ATOM 5938 N N . PRO B 1 283 ? -6.055 -32.062 -2.797 1 98.69 283 PRO B N 1
ATOM 5939 C CA . PRO B 1 283 ? -4.801 -32.188 -2.051 1 98.69 283 PRO B CA 1
ATOM 5940 C C . PRO B 1 283 ? -4.309 -33.656 -2.002 1 98.69 283 PRO B C 1
ATOM 5942 O O . PRO B 1 283 ? -3.924 -34.125 -0.937 1 98.69 283 PRO B O 1
ATOM 5945 N N . LEU B 1 284 ? -4.281 -34.312 -3.146 1 98.25 284 LEU B N 1
ATOM 5946 C CA . LEU B 1 284 ? -3.779 -35.656 -3.305 1 98.25 284 LEU B CA 1
ATOM 5947 C C . LEU B 1 284 ? -3.016 -35.812 -4.613 1 98.25 284 LEU B C 1
ATOM 5949 O O . LEU B 1 284 ? -3.51 -36.438 -5.559 1 98.25 284 LEU B O 1
ATOM 5953 N N . VAL B 1 285 ? -1.804 -35.375 -4.641 1 95.75 285 VAL B N 1
ATOM 5954 C CA . VAL B 1 285 ? -1.078 -35.094 -5.875 1 95.75 285 VAL B CA 1
ATOM 5955 C C . VAL B 1 285 ? -0.73 -36.406 -6.59 1 95.75 285 VAL B C 1
ATOM 5957 O O . VAL B 1 285 ? -0.949 -36.531 -7.793 1 95.75 285 VAL B O 1
ATOM 5960 N N . LYS B 1 286 ? -0.242 -37.438 -5.863 1 97.62 286 LYS B N 1
ATOM 5961 C CA . LYS B 1 286 ? 0.232 -38.656 -6.516 1 97.62 286 LYS B CA 1
ATOM 5962 C C . LYS B 1 286 ? -0.929 -39.469 -7.102 1 97.62 286 LYS B C 1
ATOM 5964 O O . LYS B 1 286 ? -0.991 -39.688 -8.312 1 97.62 286 LYS B O 1
ATOM 5969 N N . GLU B 1 287 ? -1.911 -39.781 -6.273 1 98.31 287 GLU B N 1
ATOM 5970 C CA . GLU B 1 287 ? -2.977 -40.719 -6.676 1 98.31 287 GLU B CA 1
ATOM 5971 C C . GLU B 1 287 ? -3.891 -40.062 -7.719 1 98.31 287 GLU B C 1
ATOM 5973 O O . GLU B 1 287 ? -4.324 -40.719 -8.664 1 98.31 287 GLU B O 1
ATOM 5978 N N . THR B 1 288 ? -4.164 -38.781 -7.562 1 97.94 288 THR B N 1
ATOM 5979 C CA . THR B 1 288 ? -5.027 -38.094 -8.523 1 97.94 288 THR B CA 1
ATOM 5980 C C . THR B 1 288 ? -4.32 -37.938 -9.867 1 97.94 288 THR B C 1
ATOM 5982 O O . THR B 1 288 ? -4.949 -38.031 -10.922 1 97.94 288 THR B O 1
ATOM 5985 N N . GLY B 1 289 ? -3.031 -37.625 -9.781 1 97.19 289 GLY B N 1
ATOM 5986 C CA . GLY B 1 289 ? -2.264 -37.594 -11.016 1 97.19 289 GLY B CA 1
ATOM 5987 C C . GLY B 1 289 ? -2.256 -38.938 -11.742 1 97.19 289 GLY B C 1
ATOM 5988 O O . GLY B 1 289 ? -2.447 -38.969 -12.961 1 97.19 289 GLY B O 1
ATOM 5989 N N . VAL B 1 290 ? -2.098 -40 -11.031 1 98.56 290 VAL B N 1
ATOM 5990 C CA . VAL B 1 290 ? -2.08 -41.344 -11.594 1 98.56 290 VAL B CA 1
ATOM 5991 C C . VAL B 1 290 ? -3.447 -41.688 -12.195 1 98.56 290 VAL B C 1
ATOM 5993 O O . VAL B 1 290 ? -3.537 -42.219 -13.297 1 98.56 290 VAL B O 1
ATOM 5996 N N . TYR B 1 291 ? -4.477 -41.375 -11.469 1 98.62 291 TYR B N 1
ATOM 5997 C CA . TYR B 1 291 ? -5.832 -41.625 -11.953 1 98.62 291 TYR B CA 1
ATOM 5998 C C . TYR B 1 291 ? -6.074 -40.906 -13.281 1 98.62 291 TYR B C 1
ATOM 6000 O O . TYR B 1 291 ? -6.621 -41.5 -14.219 1 98.62 291 TYR B O 1
ATOM 6008 N N . SER B 1 292 ? -5.703 -39.656 -13.352 1 97.94 292 SER B N 1
ATOM 6009 C CA . SER B 1 292 ? -5.898 -38.875 -14.57 1 97.94 292 SER B CA 1
ATOM 6010 C C . SER B 1 292 ? -5.207 -39.531 -15.766 1 97.94 292 SER B C 1
ATOM 6012 O O . SER B 1 292 ? -5.711 -39.5 -16.891 1 97.94 292 SER B O 1
ATOM 6014 N N . LEU B 1 293 ? -4.082 -40.125 -15.516 1 98.44 293 LEU B N 1
ATOM 6015 C CA . LEU B 1 293 ? -3.293 -40.75 -16.562 1 98.44 293 LEU B CA 1
ATOM 6016 C C . LEU B 1 293 ? -3.908 -42.094 -16.984 1 98.44 293 LEU B C 1
ATOM 6018 O O . LEU B 1 293 ? -3.844 -42.469 -18.156 1 98.44 293 LEU B O 1
ATOM 6022 N N . LEU B 1 294 ? -4.527 -42.812 -16.078 1 98.62 294 LEU B N 1
ATOM 6023 C CA . LEU B 1 294 ? -5.023 -44.156 -16.344 1 98.62 294 LEU B CA 1
ATOM 6024 C C . LEU B 1 294 ? -6.477 -44.094 -16.797 1 98.62 294 LEU B C 1
ATOM 6026 O O . LEU B 1 294 ? -6.949 -45.031 -17.469 1 98.62 294 LEU B O 1
ATOM 6030 N N . ARG B 1 295 ? -7.199 -43.094 -16.5 1 98.44 295 ARG B N 1
ATOM 6031 C CA . ARG B 1 295 ? -8.625 -42.938 -16.75 1 98.44 295 ARG B CA 1
ATOM 6032 C C . ARG B 1 295 ? -8.961 -43.219 -18.219 1 98.44 295 ARG B C 1
ATOM 6034 O O . ARG B 1 295 ? -9.977 -43.844 -18.516 1 98.44 295 ARG B O 1
ATOM 6041 N N . PRO B 1 296 ? -8.172 -42.75 -19.188 1 98.19 296 PRO B N 1
ATOM 6042 C CA . PRO B 1 296 ? -8.523 -42.906 -20.594 1 98.19 296 PRO B CA 1
ATOM 6043 C C . PRO B 1 296 ? -8.5 -44.375 -21.031 1 98.19 296 PRO B C 1
ATOM 6045 O O . PRO B 1 296 ? -8.953 -44.688 -22.141 1 98.19 296 PRO B O 1
ATOM 6048 N N . PHE B 1 297 ? -8.062 -45.281 -20.219 1 98.5 297 PHE B N 1
ATOM 6049 C CA . PHE B 1 297 ? -7.918 -46.688 -20.594 1 98.5 297 PHE B CA 1
ATOM 6050 C C . PHE B 1 297 ? -9.055 -47.531 -20.016 1 98.5 297 PHE B C 1
ATOM 6052 O O . PHE B 1 297 ? -9.094 -48.75 -20.203 1 98.5 297 PHE B O 1
ATOM 6059 N N . PHE B 1 298 ? -9.945 -46.906 -19.312 1 98.19 298 PHE B N 1
ATOM 6060 C CA . PHE B 1 298 ? -11.039 -47.625 -18.672 1 98.19 298 PHE B CA 1
ATOM 6061 C C . PHE B 1 298 ? -12.375 -46.969 -19.016 1 98.19 298 PHE B C 1
ATOM 6063 O O . PHE B 1 298 ? -12.469 -45.781 -19.219 1 98.19 298 PHE B O 1
ATOM 6070 N N . LYS B 1 299 ? -13.398 -47.75 -19.141 1 97.12 299 LYS B N 1
ATOM 6071 C CA . LYS B 1 299 ? -14.773 -47.312 -19.375 1 97.12 299 LYS B CA 1
ATOM 6072 C C . LYS B 1 299 ? -15.75 -48.062 -18.469 1 97.12 299 LYS B C 1
ATOM 6074 O O . LYS B 1 299 ? -15.477 -49.188 -18.047 1 97.12 299 LYS B O 1
ATOM 6079 N N . PRO B 1 300 ? -16.859 -47.438 -18.141 1 96.94 300 PRO B N 1
ATOM 6080 C CA . PRO B 1 300 ? -17.844 -48.156 -17.344 1 96.94 300 PRO B CA 1
ATOM 6081 C C . PRO B 1 300 ? -18.578 -49.25 -18.125 1 96.94 300 PRO B C 1
ATOM 6083 O O . PRO B 1 300 ? -18.875 -49.062 -19.297 1 96.94 300 PRO B O 1
ATOM 6086 N N . LYS B 1 301 ? -18.75 -50.344 -17.5 1 97.31 301 LYS B N 1
ATOM 6087 C CA . LYS B 1 301 ? -19.594 -51.406 -18.078 1 97.31 301 LYS B CA 1
ATOM 6088 C C . LYS B 1 301 ? -21.047 -50.969 -18.125 1 97.31 301 LYS B C 1
ATOM 6090 O O . LYS B 1 301 ? -21.75 -51.219 -19.109 1 97.31 301 LYS B O 1
ATOM 6095 N N . ARG B 1 302 ? -21.484 -50.375 -17 1 97.31 302 ARG B N 1
ATOM 6096 C CA . ARG B 1 302 ? -22.812 -49.812 -16.875 1 97.31 302 ARG B CA 1
ATOM 6097 C C . ARG B 1 302 ? -22.734 -48.344 -16.453 1 97.31 302 ARG B C 1
ATOM 6099 O O . ARG B 1 302 ? -21.922 -47.969 -15.594 1 97.31 302 ARG B O 1
ATOM 6106 N N . THR B 1 303 ? -23.578 -47.625 -17.141 1 95.88 303 THR B N 1
ATOM 6107 C CA . THR B 1 303 ? -23.625 -46.188 -16.828 1 95.88 303 THR B CA 1
ATOM 6108 C C . THR B 1 303 ? -24.297 -45.938 -15.469 1 95.88 303 THR B C 1
ATOM 6110 O O . THR B 1 303 ? -24.875 -46.875 -14.891 1 95.88 303 THR B O 1
ATOM 6113 N N . LEU B 1 304 ? -24.078 -44.719 -15.023 1 94.38 304 LEU B N 1
ATOM 6114 C CA . LEU B 1 304 ? -24.703 -44.344 -13.758 1 94.38 304 LEU B CA 1
ATOM 6115 C C . LEU B 1 304 ? -26.219 -44.594 -13.812 1 94.38 304 LEU B C 1
ATOM 6117 O O . LEU B 1 304 ? -26.797 -45.062 -12.844 1 94.38 304 LEU B O 1
ATOM 6121 N N . ALA B 1 305 ? -26.766 -44.25 -14.945 1 94.44 305 ALA B N 1
ATOM 6122 C CA . ALA B 1 305 ? -28.203 -44.438 -15.125 1 94.44 305 ALA B CA 1
ATOM 6123 C C . ALA B 1 305 ? -28.547 -45.938 -15.055 1 94.44 305 ALA B C 1
ATOM 6125 O O . ALA B 1 305 ? -29.562 -46.312 -14.461 1 94.44 305 ALA B O 1
ATOM 6126 N N . GLU B 1 306 ? -27.75 -46.75 -15.602 1 96.62 306 GLU B N 1
ATOM 6127 C CA . GLU B 1 306 ? -28 -48.188 -15.703 1 96.62 306 GLU B CA 1
ATOM 6128 C C . GLU B 1 306 ? -27.859 -48.875 -14.352 1 96.62 306 GLU B C 1
ATOM 6130 O O . GLU B 1 306 ? -28.406 -49.969 -14.133 1 96.62 306 GLU B O 1
ATOM 6135 N N . VAL B 1 307 ? -27.141 -48.281 -13.531 1 95.5 307 VAL B N 1
ATOM 6136 C CA . VAL B 1 307 ? -27 -48.844 -12.203 1 95.5 307 VAL B CA 1
ATOM 6137 C C . VAL B 1 307 ? -27.984 -48.188 -11.234 1 95.5 307 VAL B C 1
ATOM 6139 O O . VAL B 1 307 ? -27.797 -48.281 -10.016 1 95.5 307 VAL B O 1
ATOM 6142 N N . GLY B 1 308 ? -29.031 -47.5 -11.648 1 93.81 308 GLY B N 1
ATOM 6143 C CA . GLY B 1 308 ? -30.109 -46.938 -10.844 1 93.81 308 GLY B CA 1
ATOM 6144 C C . GLY B 1 308 ? -29.719 -45.625 -10.164 1 93.81 308 GLY B C 1
ATOM 6145 O O . GLY B 1 308 ? -30.234 -45.312 -9.094 1 93.81 308 GLY B O 1
ATOM 6146 N N . GLY B 1 309 ? -28.688 -45.031 -10.664 1 92.69 309 GLY B N 1
ATOM 6147 C CA . GLY B 1 309 ? -28.281 -43.75 -10.102 1 92.69 309 GLY B CA 1
ATOM 6148 C C . GLY B 1 309 ? -27.453 -43.875 -8.836 1 92.69 309 GLY B C 1
ATOM 6149 O O . GLY B 1 309 ? -27.141 -42.875 -8.188 1 92.69 309 GLY B O 1
ATOM 6150 N N . GLU B 1 310 ? -27.062 -45.094 -8.539 1 94.38 310 GLU B N 1
ATOM 6151 C CA . GLU B 1 310 ? -26.281 -45.344 -7.328 1 94.38 310 GLU B CA 1
ATOM 6152 C C . GLU B 1 310 ? -24.797 -45.125 -7.57 1 94.38 310 GLU B C 1
ATOM 6154 O O . GLU B 1 310 ? -24.109 -45.969 -8.125 1 94.38 310 GLU B O 1
ATOM 6159 N N . ARG B 1 311 ? -24.312 -44.094 -7.055 1 92 311 ARG B N 1
ATOM 6160 C CA . ARG B 1 311 ? -22.922 -43.656 -7.277 1 92 311 ARG B CA 1
ATOM 6161 C C . ARG B 1 311 ? -21.953 -44.75 -6.816 1 92 311 ARG B C 1
ATOM 6163 O O . ARG B 1 311 ? -20.906 -44.969 -7.453 1 92 311 ARG B O 1
ATOM 6170 N N . GLU B 1 312 ? -22.219 -45.344 -5.672 1 94.44 312 GLU B N 1
ATOM 6171 C CA . GLU B 1 312 ? -21.328 -46.375 -5.133 1 94.44 312 GLU B CA 1
ATOM 6172 C C . GLU B 1 312 ? -21.188 -47.562 -6.098 1 94.44 312 GLU B C 1
ATOM 6174 O O . GLU B 1 312 ? -20.094 -48.062 -6.316 1 94.44 312 GLU B O 1
ATOM 6179 N N . ARG B 1 313 ? -22.281 -47.969 -6.668 1 95.44 313 ARG B N 1
ATOM 6180 C CA . ARG B 1 313 ? -22.266 -49.062 -7.633 1 95.44 313 ARG B CA 1
ATOM 6181 C C . ARG B 1 313 ? -21.578 -48.656 -8.922 1 95.44 313 ARG B C 1
ATOM 6183 O O . ARG B 1 313 ? -20.875 -49.469 -9.539 1 95.44 313 ARG B O 1
ATOM 6190 N N . TYR B 1 314 ? -21.844 -47.469 -9.25 1 96.94 314 TYR B N 1
ATOM 6191 C CA . TYR B 1 314 ? -21.219 -46.938 -10.461 1 96.94 314 TYR B CA 1
ATOM 6192 C C . TYR B 1 314 ? -19.703 -46.906 -10.344 1 96.94 314 TYR B C 1
ATOM 6194 O O . TYR B 1 314 ? -19 -47.25 -11.297 1 96.94 314 TYR B O 1
ATOM 6202 N N . LEU B 1 315 ? -19.141 -46.625 -9.156 1 97.25 315 LEU B N 1
ATOM 6203 C CA . LEU B 1 315 ? -17.719 -46.375 -8.953 1 97.25 315 LEU B CA 1
ATOM 6204 C C . LEU B 1 315 ? -17.016 -47.688 -8.562 1 97.25 315 LEU B C 1
ATOM 6206 O O . LEU B 1 315 ? -15.781 -47.719 -8.492 1 97.25 315 LEU B O 1
ATOM 6210 N N . GLU B 1 316 ? -17.766 -48.688 -8.352 1 96.25 316 GLU B N 1
ATOM 6211 C CA . GLU B 1 316 ? -17.156 -49.969 -8 1 96.25 316 GLU B CA 1
ATOM 6212 C C . GLU B 1 316 ? -16.203 -50.438 -9.094 1 96.25 316 GLU B C 1
ATOM 6214 O O . GLU B 1 316 ? -16.5 -50.312 -10.281 1 96.25 316 GLU B O 1
ATOM 6219 N N . ALA B 1 317 ? -15.07 -51 -8.609 1 95.31 317 ALA B N 1
ATOM 6220 C CA . ALA B 1 317 ? -14.039 -51.438 -9.539 1 95.31 317 ALA B CA 1
ATOM 6221 C C . ALA B 1 317 ? -14.617 -52.406 -10.578 1 95.31 317 ALA B C 1
ATOM 6223 O O . ALA B 1 317 ? -14.211 -52.375 -11.742 1 95.31 317 ALA B O 1
ATOM 6224 N N . GLY B 1 318 ? -15.539 -53.188 -10.164 1 95.44 318 GLY B N 1
ATOM 6225 C CA . GLY B 1 318 ? -16.125 -54.219 -11.031 1 95.44 318 GLY B CA 1
ATOM 6226 C C . GLY B 1 318 ? -16.969 -53.625 -12.141 1 95.44 318 GLY B C 1
ATOM 6227 O O . GLY B 1 318 ? -17.25 -54.312 -13.133 1 95.44 318 GLY B O 1
ATOM 6228 N N . ASN B 1 319 ? -17.375 -52.406 -12.039 1 97.75 319 ASN B N 1
ATOM 6229 C CA . ASN B 1 319 ? -18.203 -51.781 -13.055 1 97.75 319 ASN B CA 1
ATOM 6230 C C . ASN B 1 319 ? -17.344 -51.062 -14.109 1 97.75 319 ASN B C 1
ATOM 6232 O O . ASN B 1 319 ? -17.875 -50.375 -14.969 1 97.75 319 ASN B O 1
ATOM 6236 N N . TRP B 1 320 ? -16.094 -51.156 -14.039 1 97.69 320 TRP B N 1
ATOM 6237 C CA . TRP B 1 320 ? -15.188 -50.531 -15 1 97.69 320 TRP B CA 1
ATOM 6238 C C . TRP B 1 320 ? -14.266 -51.562 -15.633 1 97.69 320 TRP B C 1
ATOM 6240 O O . TRP B 1 320 ? -13.789 -52.5 -14.953 1 97.69 320 TRP B O 1
ATOM 6250 N N . GLU B 1 321 ? -14.062 -51.469 -16.891 1 97.25 321 GLU B N 1
ATOM 6251 C CA . GLU B 1 321 ? -13.25 -52.438 -17.609 1 97.25 321 GLU B CA 1
ATOM 6252 C C . GLU B 1 321 ? -12.195 -51.75 -18.469 1 97.25 321 GLU B C 1
ATOM 6254 O O . GLU B 1 321 ? -12.406 -50.656 -18.953 1 97.25 321 GLU B O 1
ATOM 6259 N N . PHE B 1 322 ? -11.102 -52.406 -18.594 1 97.69 322 PHE B N 1
ATOM 6260 C CA . PHE B 1 322 ? -9.992 -51.938 -19.422 1 97.69 322 PHE B CA 1
ATOM 6261 C C . PHE B 1 322 ? -10.367 -51.969 -20.891 1 97.69 322 PHE B C 1
ATOM 6263 O O . PHE B 1 322 ? -10.977 -52.938 -21.359 1 97.69 322 PHE B O 1
ATOM 6270 N N . THR B 1 323 ? -10.07 -50.844 -21.547 1 95.88 323 THR B N 1
ATOM 6271 C CA . THR B 1 323 ? -10.32 -50.781 -22.984 1 95.88 323 THR B CA 1
ATOM 6272 C C . THR B 1 323 ? -9.047 -51.062 -23.781 1 95.88 323 THR B C 1
ATOM 6274 O O . THR B 1 323 ? -8.203 -50.188 -23.953 1 95.88 323 THR B O 1
ATOM 6277 N N . GLY B 1 324 ? -8.883 -52.25 -24.266 1 91.38 324 GLY B N 1
ATOM 6278 C CA . GLY B 1 324 ? -7.723 -52.625 -25.062 1 91.38 324 GLY B CA 1
ATOM 6279 C C . GLY B 1 324 ? -8.086 -53.062 -26.469 1 91.38 324 GLY B C 1
ATOM 6280 O O . GLY B 1 324 ? -9.258 -53.219 -26.797 1 91.38 324 GLY B O 1
ATOM 6281 N N . GLY B 1 325 ? -7.121 -53.125 -27.281 1 91.5 325 GLY B N 1
ATOM 6282 C CA . GLY B 1 325 ? -7.301 -53.625 -28.625 1 91.5 325 GLY B CA 1
ATOM 6283 C C . GLY B 1 325 ? -8.312 -52.812 -29.422 1 91.5 325 GLY B C 1
ATOM 6284 O O . GLY B 1 325 ? -8.219 -51.594 -29.516 1 91.5 325 GLY B O 1
ATOM 6285 N N . GLU B 1 326 ? -9.297 -53.469 -29.875 1 91.5 326 GLU B N 1
ATOM 6286 C CA . GLU B 1 326 ? -10.281 -52.875 -30.781 1 91.5 326 GLU B CA 1
ATOM 6287 C C . GLU B 1 326 ? -11.234 -51.938 -30.031 1 91.5 326 GLU B C 1
ATOM 6289 O O . GLU B 1 326 ? -11.867 -51.062 -30.641 1 91.5 326 GLU B O 1
ATOM 6294 N N . SER B 1 327 ? -11.219 -52.031 -28.812 1 93.19 327 SER B N 1
ATOM 6295 C CA . SER B 1 327 ? -12.141 -51.219 -28.016 1 93.19 327 SER B CA 1
ATOM 6296 C C . SER B 1 327 ? -11.516 -49.906 -27.625 1 93.19 327 SER B C 1
ATOM 6298 O O . SER B 1 327 ? -12.195 -49 -27.125 1 93.19 327 SER B O 1
ATOM 6300 N N . MET B 1 328 ? -10.203 -49.812 -28 1 95.5 328 MET B N 1
ATOM 6301 C CA . MET B 1 328 ? -9.492 -48.594 -27.641 1 95.5 328 MET B CA 1
ATOM 6302 C C . MET B 1 328 ? -9.953 -47.438 -28.5 1 95.5 328 MET B C 1
ATOM 6304 O O . MET B 1 328 ? -10.062 -47.562 -29.719 1 95.5 328 MET B O 1
ATOM 6308 N N . GLY B 1 329 ? -10.367 -46.312 -27.812 1 95.31 329 GLY B N 1
ATOM 6309 C CA . GLY B 1 329 ? -10.633 -45.062 -28.516 1 95.31 329 GLY B CA 1
ATOM 6310 C C . GLY B 1 329 ? -9.5 -44.062 -28.406 1 95.31 329 GLY B C 1
ATOM 6311 O O . GLY B 1 329 ? -8.469 -44.344 -27.797 1 95.31 329 GLY B O 1
ATOM 6312 N N . SER B 1 330 ? -9.648 -42.875 -28.984 1 96.69 330 SER B N 1
ATOM 6313 C CA . SER B 1 330 ? -8.609 -41.844 -28.984 1 96.69 330 SER B CA 1
ATOM 6314 C C . SER B 1 330 ? -8.805 -40.844 -27.844 1 96.69 330 SER B C 1
ATOM 6316 O O . SER B 1 330 ? -7.945 -40.031 -27.594 1 96.69 330 SER B O 1
ATOM 6318 N N . GLU B 1 331 ? -9.805 -41.031 -27.109 1 95.25 331 GLU B N 1
ATOM 6319 C CA . GLU B 1 331 ? -10.219 -40 -26.141 1 95.25 331 GLU B CA 1
ATOM 6320 C C . GLU B 1 331 ? -9.258 -39.938 -24.953 1 95.25 331 GLU B C 1
ATOM 6322 O O . GLU B 1 331 ? -8.852 -40.969 -24.422 1 95.25 331 GLU B O 1
ATOM 6327 N N . LEU B 1 332 ? -8.766 -38.844 -24.609 1 97.31 332 LEU B N 1
ATOM 6328 C CA . LEU B 1 332 ? -8.125 -38.438 -23.359 1 97.31 332 LEU B CA 1
ATOM 6329 C C . LEU B 1 332 ? -8.992 -37.438 -22.594 1 97.31 332 LEU B C 1
ATOM 6331 O O . LEU B 1 332 ? -8.977 -36.25 -22.891 1 97.31 332 LEU B O 1
ATOM 6335 N N . GLN B 1 333 ? -9.781 -37.938 -21.688 1 95.69 333 GLN B N 1
ATOM 6336 C CA . GLN B 1 333 ? -10.805 -37.125 -21.031 1 95.69 333 GLN B CA 1
ATOM 6337 C C . GLN B 1 333 ? -10.219 -35.812 -20.547 1 95.69 333 GLN B C 1
ATOM 6339 O O . GLN B 1 333 ? -9.289 -35.781 -19.734 1 95.69 333 GLN B O 1
ATOM 6344 N N . GLY B 1 334 ? -10.758 -34.688 -21.016 1 94.5 334 GLY B N 1
ATOM 6345 C CA . GLY B 1 334 ? -10.422 -33.344 -20.547 1 94.5 334 GLY B CA 1
ATOM 6346 C C . GLY B 1 334 ? -9.188 -32.781 -21.219 1 94.5 334 GLY B C 1
ATOM 6347 O O . GLY B 1 334 ? -8.812 -31.625 -20.969 1 94.5 334 GLY B O 1
ATOM 6348 N N . ALA B 1 335 ? -8.508 -33.531 -22.094 1 94.94 335 ALA B N 1
ATOM 6349 C CA . ALA B 1 335 ? -7.262 -33.094 -22.719 1 94.94 335 ALA B CA 1
ATOM 6350 C C . ALA B 1 335 ? -7.52 -32.469 -24.094 1 94.94 335 ALA B C 1
ATOM 6352 O O . ALA B 1 335 ? -8.242 -33.062 -24.906 1 94.94 335 ALA B O 1
ATOM 6353 N N . VAL B 1 336 ? -7.035 -31.297 -24.297 1 91.62 336 VAL B N 1
ATOM 6354 C CA . VAL B 1 336 ? -7.121 -30.594 -25.562 1 91.62 336 VAL B CA 1
ATOM 6355 C C . VAL B 1 336 ? -5.746 -30.047 -25.953 1 91.62 336 VAL B C 1
ATOM 6357 O O . VAL B 1 336 ? -5.109 -29.344 -25.156 1 91.62 336 VAL B O 1
ATOM 6360 N N . PRO B 1 337 ? -5.27 -30.391 -27.172 1 91.06 337 PRO B N 1
ATOM 6361 C CA . PRO B 1 337 ? -3.965 -29.875 -27.578 1 91.06 337 PRO B CA 1
ATOM 6362 C C . PRO B 1 337 ? -3.865 -28.359 -27.438 1 91.06 337 PRO B C 1
ATOM 6364 O O . PRO B 1 337 ? -4.785 -27.641 -27.828 1 91.06 337 PRO B O 1
ATOM 6367 N N . GLY B 1 338 ? -2.771 -27.938 -26.812 1 87 338 GLY B N 1
ATOM 6368 C CA . GLY B 1 338 ? -2.529 -26.516 -26.672 1 87 338 GLY B CA 1
ATOM 6369 C C . GLY B 1 338 ? -3.184 -25.922 -25.438 1 87 338 GLY B C 1
ATOM 6370 O O . GLY B 1 338 ? -3.074 -24.719 -25.203 1 87 338 GLY B O 1
ATOM 6371 N N . CYS B 1 339 ? -3.859 -26.672 -24.625 1 89.38 339 CYS B N 1
ATOM 6372 C CA . CYS B 1 339 ? -4.535 -26.219 -23.406 1 89.38 339 CYS B CA 1
ATOM 6373 C C . CYS B 1 339 ? -4.066 -27 -22.188 1 89.38 339 CYS B C 1
ATOM 6375 O O . CYS B 1 339 ? -3.303 -27.953 -22.312 1 89.38 339 CYS B O 1
ATOM 6377 N N . GLY B 1 340 ? -4.414 -26.5 -21.062 1 90.75 340 GLY B N 1
ATOM 6378 C CA . GLY B 1 340 ? -4.219 -27.281 -19.859 1 90.75 340 GLY B CA 1
ATOM 6379 C C . GLY B 1 340 ? -5.141 -28.484 -19.766 1 90.75 340 GLY B C 1
ATOM 6380 O O . GLY B 1 340 ? -6.074 -28.625 -20.562 1 90.75 340 GLY B O 1
ATOM 6381 N N . GLN B 1 341 ? -4.855 -29.359 -18.812 1 94.94 341 GLN B N 1
ATOM 6382 C CA . GLN B 1 341 ? -5.699 -30.516 -18.547 1 94.94 341 GLN B CA 1
ATOM 6383 C C . GLN B 1 341 ? -6.918 -30.125 -17.719 1 94.94 341 GLN B C 1
ATOM 6385 O O . GLN B 1 341 ? -6.777 -29.641 -16.594 1 94.94 341 GLN B O 1
ATOM 6390 N N . GLU B 1 342 ? -8.141 -30.328 -18.266 1 94.81 342 GLU B N 1
ATOM 6391 C CA . GLU B 1 342 ? -9.352 -29.984 -17.516 1 94.81 342 GLU B CA 1
ATOM 6392 C C . GLU B 1 342 ? -10.023 -31.234 -16.953 1 94.81 342 GLU B C 1
ATOM 6394 O O . GLU B 1 342 ? -9.742 -32.344 -17.406 1 94.81 342 GLU B O 1
ATOM 6399 N N . PHE B 1 343 ? -10.836 -31.016 -16 1 96.88 343 PHE B N 1
ATOM 6400 C CA . PHE B 1 343 ? -11.578 -32.094 -15.352 1 96.88 343 PHE B CA 1
ATOM 6401 C C . PHE B 1 343 ? -13.07 -31.75 -15.297 1 96.88 343 PHE B C 1
ATOM 6403 O O . PHE B 1 343 ? -13.625 -31.562 -14.219 1 96.88 343 PHE B O 1
ATOM 6410 N N . PRO B 1 344 ? -13.648 -31.797 -16.469 1 92.25 344 PRO B N 1
ATOM 6411 C CA . PRO B 1 344 ? -15.086 -31.5 -16.5 1 92.25 344 PRO B CA 1
ATOM 6412 C C . PRO B 1 344 ? -15.914 -32.469 -15.688 1 92.25 344 PRO B C 1
ATOM 6414 O O . PRO B 1 344 ? -15.5 -33.625 -15.5 1 92.25 344 PRO B O 1
ATOM 6417 N N . ASP B 1 345 ? -17.031 -32.031 -15.352 1 90.88 345 ASP B N 1
ATOM 6418 C CA . ASP B 1 345 ? -17.938 -32.875 -14.562 1 90.88 345 ASP B CA 1
ATOM 6419 C C . ASP B 1 345 ? -18.266 -34.156 -15.297 1 90.88 345 ASP B C 1
ATOM 6421 O O . ASP B 1 345 ? -18.578 -34.156 -16.484 1 90.88 345 ASP B O 1
ATOM 6425 N N . GLY B 1 346 ? -18.109 -35.25 -14.57 1 92.06 346 GLY B N 1
ATOM 6426 C CA . GLY B 1 346 ? -18.531 -36.531 -15.094 1 92.06 346 GLY B CA 1
ATOM 6427 C C . GLY B 1 346 ? -17.406 -37.312 -15.727 1 92.06 346 GLY B C 1
ATOM 6428 O O . GLY B 1 346 ? -17.469 -38.562 -15.812 1 92.06 346 GLY B O 1
ATOM 6429 N N . ASP B 1 347 ? -16.344 -36.688 -16.141 1 94.88 347 ASP B N 1
ATOM 6430 C CA . ASP B 1 347 ? -15.281 -37.344 -16.906 1 94.88 347 ASP B CA 1
ATOM 6431 C C . ASP B 1 347 ? -14.336 -38.125 -15.984 1 94.88 347 ASP B C 1
ATOM 6433 O O . ASP B 1 347 ? -13.672 -39.062 -16.406 1 94.88 347 ASP B O 1
ATOM 6437 N N . HIS B 1 348 ? -14.211 -37.719 -14.805 1 98 348 HIS B N 1
ATOM 6438 C CA . HIS B 1 348 ? -13.328 -38.344 -13.82 1 98 348 HIS B CA 1
ATOM 6439 C C . HIS B 1 348 ? -14.07 -38.656 -12.531 1 98 348 HIS B C 1
ATOM 6441 O O . HIS B 1 348 ? -13.719 -38.156 -11.469 1 98 348 HIS B O 1
ATOM 6447 N N . PRO B 1 349 ? -14.961 -39.531 -12.57 1 97.88 349 PRO B N 1
ATOM 6448 C CA . PRO B 1 349 ? -15.93 -39.688 -11.484 1 97.88 349 PRO B CA 1
ATOM 6449 C C . PRO B 1 349 ? -15.289 -40.219 -10.195 1 97.88 349 PRO B C 1
ATOM 6451 O O . PRO B 1 349 ? -15.734 -39.875 -9.094 1 97.88 349 PRO B O 1
ATOM 6454 N N . HIS B 1 350 ? -14.219 -41 -10.281 1 98.5 350 HIS B N 1
ATOM 6455 C CA . HIS B 1 350 ? -13.633 -41.594 -9.086 1 98.5 350 HIS B CA 1
ATOM 6456 C C . HIS B 1 350 ? -12.906 -40.562 -8.25 1 98.5 350 HIS B C 1
ATOM 6458 O O . HIS B 1 350 ? -12.594 -40.781 -7.078 1 98.5 350 HIS B O 1
ATOM 6464 N N . LEU B 1 351 ? -12.586 -39.438 -8.82 1 98.5 351 LEU B N 1
ATOM 6465 C CA . LEU B 1 351 ? -11.914 -38.375 -8.078 1 98.5 351 LEU B CA 1
ATOM 6466 C C . LEU B 1 351 ? -12.891 -37.625 -7.164 1 98.5 351 LEU B C 1
ATOM 6468 O O . LEU B 1 351 ? -12.484 -36.969 -6.207 1 98.5 351 LEU B O 1
ATOM 6472 N N . GLU B 1 352 ? -14.164 -37.688 -7.445 1 97.94 352 GLU B N 1
ATOM 6473 C CA . GLU B 1 352 ? -15.211 -37.031 -6.664 1 97.94 352 GLU B CA 1
ATOM 6474 C C . GLU B 1 352 ? -14.859 -35.562 -6.387 1 97.94 352 GLU B C 1
ATOM 6476 O O . GLU B 1 352 ? -14.914 -35.125 -5.238 1 97.94 352 GLU B O 1
ATOM 6481 N N . LEU B 1 353 ? -14.547 -34.875 -7.438 1 98.19 353 LEU B N 1
ATOM 6482 C CA . LEU B 1 353 ? -14.008 -33.531 -7.305 1 98.19 353 LEU B CA 1
ATOM 6483 C C . LEU B 1 353 ? -15.031 -32.594 -6.664 1 98.19 353 LEU B C 1
ATOM 6485 O O . LEU B 1 353 ? -14.664 -31.578 -6.066 1 98.19 353 LEU B O 1
ATOM 6489 N N . GLU B 1 354 ? -16.328 -32.906 -6.688 1 96.12 354 GLU B N 1
ATOM 6490 C CA . GLU B 1 354 ? -17.375 -32.094 -6.055 1 96.12 354 GLU B CA 1
ATOM 6491 C C . GLU B 1 354 ? -17.172 -32 -4.547 1 96.12 354 GLU B C 1
ATOM 6493 O O . GLU B 1 354 ? -17.578 -31.031 -3.908 1 96.12 354 GLU B O 1
ATOM 6498 N N . ARG B 1 355 ? -16.469 -32.969 -4.02 1 96.62 355 ARG B N 1
ATOM 6499 C CA . ARG B 1 355 ? -16.312 -32.938 -2.568 1 96.62 355 ARG B CA 1
ATOM 6500 C C . ARG B 1 355 ? -14.836 -33.031 -2.174 1 96.62 355 ARG B C 1
ATOM 6502 O O . ARG B 1 355 ? -14.5 -33 -0.988 1 96.62 355 ARG B O 1
ATOM 6509 N N . THR B 1 356 ? -13.938 -33.188 -3.188 1 98.31 356 THR B N 1
ATOM 6510 C CA . THR B 1 356 ? -12.531 -33.344 -2.818 1 98.31 356 THR B CA 1
ATOM 6511 C C . THR B 1 356 ? -11.719 -32.125 -3.23 1 98.31 356 THR B C 1
ATOM 6513 O O . THR B 1 356 ? -10.516 -32.062 -2.963 1 98.31 356 THR B O 1
ATOM 6516 N N . MET B 1 357 ? -12.359 -31.188 -3.912 1 98.56 357 MET B N 1
ATOM 6517 C CA . MET B 1 357 ? -11.734 -29.875 -4.047 1 98.56 357 MET B CA 1
ATOM 6518 C C . MET B 1 357 ? -11.883 -29.062 -2.76 1 98.56 357 MET B C 1
ATOM 6520 O O . MET B 1 357 ? -13 -28.812 -2.299 1 98.56 357 MET B O 1
ATOM 6524 N N . VAL B 1 358 ? -10.781 -28.672 -2.195 1 98.62 358 VAL B N 1
ATOM 6525 C CA . VAL B 1 358 ? -10.852 -27.938 -0.938 1 98.62 358 VAL B CA 1
ATOM 6526 C C . VAL B 1 358 ? -10.25 -26.547 -1.118 1 98.62 358 VAL B C 1
ATOM 6528 O O . VAL B 1 358 ? -9.312 -26.375 -1.899 1 98.62 358 VAL B O 1
ATOM 6531 N N . HIS B 1 359 ? -10.828 -25.609 -0.347 1 98.44 359 HIS B N 1
ATOM 6532 C CA . HIS B 1 359 ? -10.305 -24.25 -0.395 1 98.44 359 HIS B CA 1
ATOM 6533 C C . HIS B 1 359 ? -8.969 -24.141 0.331 1 98.44 359 HIS B C 1
ATOM 6535 O O . HIS B 1 359 ? -8.758 -24.797 1.354 1 98.44 359 HIS B O 1
ATOM 6541 N N . VAL B 1 360 ? -8.086 -23.328 -0.224 1 98.25 360 VAL B N 1
ATOM 6542 C CA . VAL B 1 360 ? -6.965 -22.891 0.604 1 98.25 360 VAL B CA 1
ATOM 6543 C C . VAL B 1 360 ? -7.484 -22.109 1.808 1 98.25 360 VAL B C 1
ATOM 6545 O O . VAL B 1 360 ? -8.492 -21.391 1.709 1 98.25 360 VAL B O 1
ATOM 6548 N N . PRO B 1 361 ? -6.816 -22.25 2.973 1 98.5 361 PRO B N 1
ATOM 6549 C CA . PRO B 1 361 ? -7.273 -21.5 4.145 1 98.5 361 PRO B CA 1
ATOM 6550 C C . PRO B 1 361 ? -7.137 -19.984 3.965 1 98.5 361 PRO B C 1
ATOM 6552 O O . PRO B 1 361 ? -6.547 -19.531 2.986 1 98.5 361 PRO B O 1
ATOM 6555 N N . LYS B 1 362 ? -7.746 -19.281 4.918 1 98.5 362 LYS B N 1
ATOM 6556 C CA . LYS B 1 362 ? -7.672 -17.828 4.879 1 98.5 362 LYS B CA 1
ATOM 6557 C C . LYS B 1 362 ? -6.223 -17.344 4.809 1 98.5 362 LYS B C 1
ATOM 6559 O O . LYS B 1 362 ? -5.367 -17.828 5.551 1 98.5 362 LYS B O 1
ATOM 6564 N N . VAL B 1 363 ? -5.953 -16.438 3.885 1 98.69 363 VAL B N 1
ATOM 6565 C CA . VAL B 1 363 ? -4.609 -15.891 3.721 1 98.69 363 VAL B CA 1
ATOM 6566 C C . VAL B 1 363 ? -4.625 -14.391 3.994 1 98.69 363 VAL B C 1
ATOM 6568 O O . VAL B 1 363 ? -5.691 -13.766 4.004 1 98.69 363 VAL B O 1
ATOM 6571 N N . ARG B 1 364 ? -3.49 -13.859 4.285 1 98.44 364 ARG B N 1
ATOM 6572 C CA . ARG B 1 364 ? -3.225 -12.43 4.441 1 98.44 364 ARG B CA 1
ATOM 6573 C C . ARG B 1 364 ? -2.154 -11.961 3.463 1 98.44 364 ARG B C 1
ATOM 6575 O O . ARG B 1 364 ? -1.356 -12.766 2.975 1 98.44 364 ARG B O 1
ATOM 6582 N N . PRO B 1 365 ? -2.168 -10.656 3.203 1 98.62 365 PRO B N 1
ATOM 6583 C CA . PRO B 1 365 ? -1.077 -10.18 2.348 1 98.62 365 PRO B CA 1
ATOM 6584 C C . PRO B 1 365 ? 0.299 -10.609 2.854 1 98.62 365 PRO B C 1
ATOM 6586 O O . PRO B 1 365 ? 0.579 -10.508 4.051 1 98.62 365 PRO B O 1
ATOM 6589 N N . GLY B 1 366 ? 1.115 -11.141 1.877 1 98.88 366 GLY B N 1
ATOM 6590 C CA . GLY B 1 366 ? 2.449 -11.594 2.244 1 98.88 366 GLY B CA 1
ATOM 6591 C C . GLY B 1 366 ? 2.557 -13.102 2.369 1 98.88 366 GLY B C 1
ATOM 6592 O O . GLY B 1 366 ? 3.658 -13.648 2.348 1 98.88 366 GLY B O 1
ATOM 6593 N N . ASP B 1 367 ? 1.425 -13.75 2.551 1 98.94 367 ASP B N 1
ATOM 6594 C CA . ASP B 1 367 ? 1.433 -15.211 2.514 1 98.94 367 ASP B CA 1
ATOM 6595 C C . ASP B 1 367 ? 1.704 -15.719 1.1 1 98.94 367 ASP B C 1
ATOM 6597 O O . ASP B 1 367 ? 1.304 -15.086 0.118 1 98.94 367 ASP B O 1
ATOM 6601 N N . TYR B 1 368 ? 2.42 -16.812 1.042 1 98.94 368 TYR B N 1
ATOM 6602 C CA . TYR B 1 368 ? 2.775 -17.453 -0.222 1 98.94 368 TYR B CA 1
ATOM 6603 C C . TYR B 1 368 ? 2.184 -18.859 -0.313 1 98.94 368 TYR B C 1
ATOM 6605 O O . TYR B 1 368 ? 2.504 -19.734 0.5 1 98.94 368 TYR B O 1
ATOM 6613 N N . VAL B 1 369 ? 1.244 -19.062 -1.271 1 98.94 369 VAL B N 1
ATOM 6614 C CA . VAL B 1 369 ? 0.61 -20.359 -1.48 1 98.94 369 VAL B CA 1
ATOM 6615 C C . VAL B 1 369 ? 1.259 -21.062 -2.668 1 98.94 369 VAL B C 1
ATOM 6617 O O . VAL B 1 369 ? 1.415 -20.469 -3.74 1 98.94 369 VAL B O 1
ATOM 6620 N N . VAL B 1 370 ? 1.629 -22.328 -2.441 1 98.88 370 VAL B N 1
ATOM 6621 C CA . VAL B 1 370 ? 2.262 -23.109 -3.508 1 98.88 370 VAL B CA 1
ATOM 6622 C C . VAL B 1 370 ? 1.559 -24.453 -3.664 1 98.88 370 VAL B C 1
ATOM 6624 O O . VAL B 1 370 ? 1.044 -25 -2.689 1 98.88 370 VAL B O 1
ATOM 6627 N N . TRP B 1 371 ? 1.531 -24.953 -4.832 1 98.81 371 TRP B N 1
ATOM 6628 C CA . TRP B 1 371 ? 1.021 -26.297 -5.082 1 98.81 371 TRP B CA 1
ATOM 6629 C C . TRP B 1 371 ? 1.804 -26.969 -6.199 1 98.81 371 TRP B C 1
ATOM 6631 O O . TRP B 1 371 ? 2.312 -26.312 -7.105 1 98.81 371 TRP B O 1
ATOM 6641 N N . HIS B 1 372 ? 1.94 -28.219 -6.105 1 98.62 372 HIS B N 1
ATOM 6642 C CA . HIS B 1 372 ? 2.705 -29.047 -7.035 1 98.62 372 HIS B CA 1
ATOM 6643 C C . HIS B 1 372 ? 2.203 -28.875 -8.469 1 98.62 372 HIS B C 1
ATOM 6645 O O . HIS B 1 372 ? 1.001 -28.703 -8.688 1 98.62 372 HIS B O 1
ATOM 6651 N N . CYS B 1 373 ? 2.998 -28.953 -9.414 1 96.94 373 CYS B N 1
ATOM 6652 C CA . CYS B 1 373 ? 2.682 -28.703 -10.812 1 96.94 373 CYS B CA 1
ATOM 6653 C C . CYS B 1 373 ? 1.636 -29.688 -11.32 1 96.94 373 CYS B C 1
ATOM 6655 O O . CYS B 1 373 ? 0.947 -29.406 -12.305 1 96.94 373 CYS B O 1
ATOM 6657 N N . ASP B 1 374 ? 1.443 -30.859 -10.672 1 97.25 374 ASP B N 1
ATOM 6658 C CA . ASP B 1 374 ? 0.456 -31.844 -11.102 1 97.25 374 ASP B CA 1
ATOM 6659 C C . ASP B 1 374 ? -0.815 -31.75 -10.258 1 97.25 374 ASP B C 1
ATOM 6661 O O . ASP B 1 374 ? -1.72 -32.562 -10.398 1 97.25 374 ASP B O 1
ATOM 6665 N N . THR B 1 375 ? -0.862 -30.812 -9.422 1 98.19 375 THR B N 1
ATOM 6666 C CA . THR B 1 375 ? -2.023 -30.688 -8.547 1 98.19 375 THR B CA 1
ATOM 6667 C C . THR B 1 375 ? -3.217 -30.109 -9.305 1 98.19 375 THR B C 1
ATOM 6669 O O . THR B 1 375 ? -3.084 -29.125 -10.023 1 98.19 375 THR B O 1
ATOM 6672 N N . ILE B 1 376 ? -4.328 -30.797 -9.172 1 98.38 376 ILE B N 1
ATOM 6673 C CA . ILE B 1 376 ? -5.578 -30.266 -9.695 1 98.38 376 ILE B CA 1
ATOM 6674 C C . ILE B 1 376 ? -6 -29.047 -8.867 1 98.38 376 ILE B C 1
ATOM 6676 O O . ILE B 1 376 ? -5.996 -29.094 -7.633 1 98.38 376 ILE B O 1
ATOM 6680 N N . HIS B 1 377 ? -6.281 -27.984 -9.508 1 98.19 377 HIS B N 1
ATOM 6681 C CA . HIS B 1 377 ? -6.707 -26.781 -8.805 1 98.19 377 HIS B CA 1
ATOM 6682 C C . HIS B 1 377 ? -7.777 -26.031 -9.586 1 98.19 377 HIS B C 1
ATOM 6684 O O . HIS B 1 377 ? -8.031 -26.344 -10.75 1 98.19 377 HIS B O 1
ATOM 6690 N N . ALA B 1 378 ? -8.438 -25.203 -8.93 1 97.38 378 ALA B N 1
ATOM 6691 C CA . ALA B 1 378 ? -9.523 -24.391 -9.453 1 97.38 378 ALA B CA 1
ATOM 6692 C C . ALA B 1 378 ? -9.617 -23.047 -8.711 1 97.38 378 ALA B C 1
ATOM 6694 O O . ALA B 1 378 ? -8.844 -22.797 -7.789 1 97.38 378 ALA B O 1
ATOM 6695 N N . VAL B 1 379 ? -10.438 -22.219 -9.211 1 95.81 379 VAL B N 1
ATOM 6696 C CA . VAL B 1 379 ? -10.773 -20.984 -8.508 1 95.81 379 VAL B CA 1
ATOM 6697 C C . VAL B 1 379 ? -12.273 -20.922 -8.234 1 95.81 379 VAL B C 1
ATOM 6699 O O . VAL B 1 379 ? -13.062 -21.547 -8.961 1 95.81 379 VAL B O 1
ATOM 6702 N N . ASP B 1 380 ? -12.633 -20.234 -7.172 1 96.5 380 ASP B N 1
ATOM 6703 C CA . ASP B 1 380 ? -14.055 -20.047 -6.887 1 96.5 380 ASP B CA 1
ATOM 6704 C C . ASP B 1 380 ? -14.805 -19.578 -8.133 1 96.5 380 ASP B C 1
ATOM 6706 O O . ASP B 1 380 ? -14.344 -18.688 -8.852 1 96.5 380 ASP B O 1
ATOM 6710 N N . LYS B 1 381 ? -15.961 -20.203 -8.297 1 94.62 381 LYS B N 1
ATOM 6711 C CA . LYS B 1 381 ? -16.781 -19.781 -9.43 1 94.62 381 LYS B CA 1
ATOM 6712 C C . LYS B 1 381 ? -17.297 -18.359 -9.25 1 94.62 381 LYS B C 1
ATOM 6714 O O . LYS B 1 381 ? -17.406 -17.609 -10.219 1 94.62 381 LYS B O 1
ATOM 6719 N N . LYS B 1 382 ? -17.625 -18.047 -8.086 1 96.44 382 LYS B N 1
ATOM 6720 C CA . LYS B 1 382 ? -18.078 -16.703 -7.727 1 96.44 382 LYS B CA 1
ATOM 6721 C C . LYS B 1 382 ? -17.312 -16.172 -6.516 1 96.44 382 LYS B C 1
ATOM 6723 O O . LYS B 1 382 ? -17.047 -16.906 -5.566 1 96.44 382 LYS B O 1
ATOM 6728 N N . HIS B 1 383 ? -16.922 -14.93 -6.598 1 97.56 383 HIS B N 1
ATOM 6729 C CA . HIS B 1 383 ? -16.344 -14.273 -5.43 1 97.56 383 HIS B CA 1
ATOM 6730 C C . HIS B 1 383 ? -17.438 -13.82 -4.461 1 97.56 383 HIS B C 1
ATOM 6732 O O . HIS B 1 383 ? -18.016 -12.742 -4.629 1 97.56 383 HIS B O 1
ATOM 6738 N N . GLY B 1 384 ? -17.609 -14.477 -3.416 1 97.88 384 GLY B N 1
ATOM 6739 C CA . GLY B 1 384 ? -18.672 -14.227 -2.467 1 97.88 384 GLY B CA 1
ATOM 6740 C C . GLY B 1 384 ? -18.25 -13.336 -1.312 1 97.88 384 GLY B C 1
ATOM 6741 O O . GLY B 1 384 ? -19 -13.18 -0.34 1 97.88 384 GLY B O 1
ATOM 6742 N N . GLY B 1 385 ? -17.062 -12.789 -1.396 1 96.88 385 GLY B N 1
ATOM 6743 C CA . GLY B 1 385 ? -16.578 -11.93 -0.334 1 96.88 385 GLY B CA 1
ATOM 6744 C C . GLY B 1 385 ? -16.922 -10.469 -0.546 1 96.88 385 GLY B C 1
ATOM 6745 O O . GLY B 1 385 ? -17.641 -10.125 -1.478 1 96.88 385 GLY B O 1
ATOM 6746 N N . ASN B 1 386 ? -16.422 -9.602 0.358 1 95.88 386 ASN B N 1
ATOM 6747 C CA . ASN B 1 386 ? -16.766 -8.188 0.338 1 95.88 386 ASN B CA 1
ATOM 6748 C C . ASN B 1 386 ? -15.547 -7.316 0.056 1 95.88 386 ASN B C 1
ATOM 6750 O O . ASN B 1 386 ? -15.648 -6.086 0.048 1 95.88 386 ASN B O 1
ATOM 6754 N N . SER B 1 387 ? -14.477 -7.945 -0.118 1 96.19 387 SER B N 1
ATOM 6755 C CA . SER B 1 387 ? -13.242 -7.254 -0.468 1 96.19 387 SER B CA 1
ATOM 6756 C C . SER B 1 387 ? -12.508 -7.973 -1.594 1 96.19 387 SER B C 1
ATOM 6758 O O . SER B 1 387 ? -12.844 -9.102 -1.938 1 96.19 387 SER B O 1
ATOM 6760 N N . ASP B 1 388 ? -11.539 -7.328 -2.143 1 97 388 ASP B N 1
ATOM 6761 C CA . ASP B 1 388 ? -10.859 -7.867 -3.314 1 97 388 ASP B CA 1
ATOM 6762 C C . ASP B 1 388 ? -10.109 -9.148 -2.971 1 97 388 ASP B C 1
ATOM 6764 O O . ASP B 1 388 ? -9.688 -9.344 -1.828 1 97 388 ASP B O 1
ATOM 6768 N N . SER B 1 389 ? -10 -10.031 -3.881 1 98.25 389 SER B N 1
ATOM 6769 C CA . SER B 1 389 ? -9.117 -11.188 -3.881 1 98.25 389 SER B CA 1
ATOM 6770 C C . SER B 1 389 ? -7.941 -10.984 -4.832 1 98.25 389 SER B C 1
ATOM 6772 O O . SER B 1 389 ? -8.07 -11.188 -6.039 1 98.25 389 SER B O 1
ATOM 6774 N N . SER B 1 390 ? -6.824 -10.57 -4.277 1 98.62 390 SER B N 1
ATOM 6775 C CA . SER B 1 390 ? -5.711 -10.109 -5.098 1 98.62 390 SER B CA 1
ATOM 6776 C C . SER B 1 390 ? -4.465 -10.953 -4.859 1 98.62 390 SER B C 1
ATOM 6778 O O . SER B 1 390 ? -4.086 -11.195 -3.711 1 98.62 390 SER B O 1
ATOM 6780 N N . VAL B 1 391 ? -3.838 -11.406 -5.961 1 98.75 391 VAL B N 1
ATOM 6781 C CA . VAL B 1 391 ? -2.635 -12.219 -5.848 1 98.75 391 VAL B CA 1
ATOM 6782 C C . VAL B 1 391 ? -1.68 -11.898 -6.992 1 98.75 391 VAL B C 1
ATOM 6784 O O . VAL B 1 391 ? -2.109 -11.453 -8.062 1 98.75 391 VAL B O 1
ATOM 6787 N N . LEU B 1 392 ? -0.396 -12.047 -6.781 1 98.81 392 LEU B N 1
ATOM 6788 C CA . LEU B 1 392 ? 0.622 -12.133 -7.824 1 98.81 392 LEU B CA 1
ATOM 6789 C C . LEU B 1 392 ? 0.976 -13.586 -8.117 1 98.81 392 LEU B C 1
ATOM 6791 O O . LEU B 1 392 ? 1.386 -14.328 -7.223 1 98.81 392 LEU B O 1
ATOM 6795 N N . TYR B 1 393 ? 0.814 -13.961 -9.352 1 98.25 393 TYR B N 1
ATOM 6796 C CA . TYR B 1 393 ? 1.243 -15.305 -9.703 1 98.25 393 TYR B CA 1
ATOM 6797 C C . TYR B 1 393 ? 2.764 -15.398 -9.766 1 98.25 393 TYR B C 1
ATOM 6799 O O . TYR B 1 393 ? 3.4 -14.727 -10.586 1 98.25 393 TYR B O 1
ATOM 6807 N N . ILE B 1 394 ? 3.307 -16.25 -8.906 1 98.69 394 ILE B N 1
ATOM 6808 C CA . ILE B 1 394 ? 4.754 -16.422 -8.828 1 98.69 394 ILE B CA 1
ATOM 6809 C C . ILE B 1 394 ? 5.086 -17.906 -8.633 1 98.69 394 ILE B C 1
ATOM 6811 O O . ILE B 1 394 ? 5.195 -18.375 -7.496 1 98.69 394 ILE B O 1
ATOM 6815 N N . PRO B 1 395 ? 5.34 -18.609 -9.656 1 98.38 395 PRO B N 1
ATOM 6816 C CA . PRO B 1 395 ? 5.68 -20.031 -9.531 1 98.38 395 PRO B CA 1
ATOM 6817 C C . PRO B 1 395 ? 7.121 -20.25 -9.078 1 98.38 395 PRO B C 1
ATOM 6819 O O . PRO B 1 395 ? 7.895 -19.297 -8.977 1 98.38 395 PRO B O 1
ATOM 6822 N N . VAL B 1 396 ? 7.453 -21.453 -8.703 1 98.69 396 VAL B N 1
ATOM 6823 C CA . VAL B 1 396 ? 8.781 -21.875 -8.258 1 98.69 396 VAL B CA 1
ATOM 6824 C C . VAL B 1 396 ? 9.5 -22.594 -9.391 1 98.69 396 VAL B C 1
ATOM 6826 O O . VAL B 1 396 ? 9.109 -23.703 -9.766 1 98.69 396 VAL B O 1
ATOM 6829 N N . CYS B 1 397 ? 10.562 -22 -9.898 1 98.25 397 CYS B N 1
ATOM 6830 C CA . CYS B 1 397 ? 11.219 -22.547 -11.078 1 98.25 397 CYS B CA 1
ATOM 6831 C C . CYS B 1 397 ? 12.695 -22.812 -10.797 1 98.25 397 CYS B C 1
ATOM 6833 O O . CYS B 1 397 ? 13.445 -21.891 -10.469 1 98.25 397 CYS B O 1
ATOM 6835 N N . PRO B 1 398 ? 13.133 -24.047 -10.961 1 97.94 398 PRO B N 1
ATOM 6836 C CA . PRO B 1 398 ? 14.555 -24.344 -10.805 1 97.94 398 PRO B CA 1
ATOM 6837 C C . PRO B 1 398 ? 15.391 -23.906 -12.008 1 97.94 398 PRO B C 1
ATOM 6839 O O . PRO B 1 398 ? 14.836 -23.594 -13.062 1 97.94 398 PRO B O 1
ATOM 6842 N N . THR B 1 399 ? 16.641 -23.859 -11.812 1 97.81 399 THR B N 1
ATOM 6843 C CA . THR B 1 399 ? 17.547 -23.562 -12.914 1 97.81 399 THR B CA 1
ATOM 6844 C C . THR B 1 399 ? 17.828 -24.812 -13.734 1 97.81 399 THR B C 1
ATOM 6846 O O . THR B 1 399 ? 18.312 -25.812 -13.203 1 97.81 399 THR B O 1
ATOM 6849 N N . THR B 1 400 ? 17.484 -24.828 -14.93 1 96.62 400 THR B N 1
ATOM 6850 C CA . THR B 1 400 ? 17.812 -25.797 -15.961 1 96.62 400 THR B CA 1
ATOM 6851 C C . THR B 1 400 ? 18.266 -25.109 -17.25 1 96.62 400 THR B C 1
ATOM 6853 O O . THR B 1 400 ? 18.156 -23.875 -17.359 1 96.62 400 THR B O 1
ATOM 6856 N N . GLU B 1 401 ? 18.766 -25.906 -18.141 1 95.31 401 GLU B N 1
ATOM 6857 C CA . GLU B 1 401 ? 19.141 -25.328 -19.438 1 95.31 401 GLU B CA 1
ATOM 6858 C C . GLU B 1 401 ? 17.938 -24.734 -20.156 1 95.31 401 GLU B C 1
ATOM 6860 O O . GLU B 1 401 ? 18 -23.609 -20.656 1 95.31 401 GLU B O 1
ATOM 6865 N N . ALA B 1 402 ? 16.859 -25.422 -20.172 1 94.31 402 ALA B N 1
ATOM 6866 C CA . ALA B 1 402 ? 15.641 -24.969 -20.844 1 94.31 402 ALA B CA 1
ATOM 6867 C C . ALA B 1 402 ? 15.094 -23.703 -20.172 1 94.31 402 ALA B C 1
ATOM 6869 O O . ALA B 1 402 ? 14.617 -22.797 -20.859 1 94.31 402 ALA B O 1
ATOM 6870 N N . SER B 1 403 ? 15.086 -23.688 -18.875 1 96.19 403 SER B N 1
ATOM 6871 C CA . SER B 1 403 ? 14.617 -22.516 -18.156 1 96.19 403 SER B CA 1
ATOM 6872 C C . SER B 1 403 ? 15.484 -21.297 -18.453 1 96.19 403 SER B C 1
ATOM 6874 O O . SER B 1 403 ? 14.969 -20.188 -18.594 1 96.19 403 SER B O 1
ATOM 6876 N N . ALA B 1 404 ? 16.75 -21.516 -18.484 1 97.44 404 ALA B N 1
ATOM 6877 C CA . ALA B 1 404 ? 17.672 -20.422 -18.812 1 97.44 404 ALA B CA 1
ATOM 6878 C C . ALA B 1 404 ? 17.391 -19.875 -20.203 1 97.44 404 ALA B C 1
ATOM 6880 O O . ALA B 1 404 ? 17.391 -18.656 -20.406 1 97.44 404 ALA B O 1
ATOM 6881 N N . GLN B 1 405 ? 17.156 -20.766 -21.141 1 96.56 405 GLN B N 1
ATOM 6882 C CA . GLN B 1 405 ? 16.812 -20.344 -22.484 1 96.56 405 GLN B CA 1
ATOM 6883 C C . GLN B 1 405 ? 15.539 -19.5 -22.484 1 96.56 405 GLN B C 1
ATOM 6885 O O . GLN B 1 405 ? 15.445 -18.5 -23.203 1 96.56 405 GLN B O 1
ATOM 6890 N N . TYR B 1 406 ? 14.602 -19.922 -21.75 1 96.12 406 TYR B N 1
ATOM 6891 C CA . TYR B 1 406 ? 13.367 -19.156 -21.625 1 96.12 406 TYR B CA 1
ATOM 6892 C C . TYR B 1 406 ? 13.633 -17.781 -21.031 1 96.12 406 TYR B C 1
ATOM 6894 O O . TYR B 1 406 ? 13.078 -16.781 -21.484 1 96.12 406 TYR B O 1
ATOM 6902 N N . VAL B 1 407 ? 14.461 -17.703 -20 1 97.94 407 VAL B N 1
ATOM 6903 C CA . VAL B 1 407 ? 14.734 -16.453 -19.297 1 97.94 407 VAL B CA 1
ATOM 6904 C C . VAL B 1 407 ? 15.43 -15.469 -20.234 1 97.94 407 VAL B C 1
ATOM 6906 O O . VAL B 1 407 ? 15.219 -14.258 -20.141 1 97.94 407 VAL B O 1
ATOM 6909 N N . VAL B 1 408 ? 16.219 -15.984 -21.172 1 97.81 408 VAL B N 1
ATOM 6910 C CA . VAL B 1 408 ? 16.812 -15.117 -22.172 1 97.81 408 VAL B CA 1
ATOM 6911 C C . VAL B 1 408 ? 15.711 -14.398 -22.953 1 97.81 408 VAL B C 1
ATOM 6913 O O . VAL B 1 408 ? 15.758 -13.18 -23.141 1 97.81 408 VAL B O 1
ATOM 6916 N N . ARG B 1 409 ? 14.727 -15.164 -23.422 1 97.19 409 ARG B N 1
ATOM 6917 C CA . ARG B 1 409 ? 13.617 -14.586 -24.172 1 97.19 409 ARG B CA 1
ATOM 6918 C C . ARG B 1 409 ? 12.773 -13.672 -23.281 1 97.19 409 ARG B C 1
ATOM 6920 O O . ARG B 1 409 ? 12.312 -12.617 -23.734 1 97.19 409 ARG B O 1
ATOM 6927 N N . GLN B 1 410 ? 12.602 -14.086 -22.078 1 97.94 410 GLN B N 1
ATOM 6928 C CA . GLN B 1 410 ? 11.844 -13.289 -21.125 1 97.94 410 GLN B CA 1
ATOM 6929 C C . GLN B 1 410 ? 12.539 -11.953 -20.844 1 97.94 410 GLN B C 1
ATOM 6931 O O . GLN B 1 410 ? 11.883 -10.914 -20.766 1 97.94 410 GLN B O 1
ATOM 6936 N N . ARG B 1 411 ? 13.82 -12.016 -20.625 1 98.12 411 ARG B N 1
ATOM 6937 C CA . ARG B 1 411 ? 14.602 -10.805 -20.406 1 98.12 411 ARG B CA 1
ATOM 6938 C C . ARG B 1 411 ? 14.453 -9.844 -21.594 1 98.12 411 ARG B C 1
ATOM 6940 O O . ARG B 1 411 ? 14.305 -8.641 -21.406 1 98.12 411 ARG B O 1
ATOM 6947 N N . ALA B 1 412 ? 14.516 -10.383 -22.781 1 97.69 412 ALA B N 1
ATOM 6948 C CA . ALA B 1 412 ? 14.328 -9.555 -23.969 1 97.69 412 ALA B CA 1
ATOM 6949 C C . ALA B 1 412 ? 12.945 -8.906 -23.984 1 97.69 412 ALA B C 1
ATOM 6951 O O . ALA B 1 412 ? 12.805 -7.73 -24.312 1 97.69 412 ALA B O 1
ATOM 6952 N N . ALA B 1 413 ? 11.922 -9.68 -23.656 1 97.81 413 ALA B N 1
ATOM 6953 C CA . ALA B 1 413 ? 10.562 -9.156 -23.578 1 97.81 413 ALA B CA 1
ATOM 6954 C C . ALA B 1 413 ? 10.469 -8.055 -22.516 1 97.81 413 ALA B C 1
ATOM 6956 O O . ALA B 1 413 ? 9.797 -7.039 -22.734 1 97.81 413 ALA B O 1
ATOM 6957 N N . PHE B 1 414 ? 11.117 -8.219 -21.453 1 98.38 414 PHE B N 1
ATOM 6958 C CA . PHE B 1 414 ? 11.156 -7.23 -20.375 1 98.38 414 PHE B CA 1
ATOM 6959 C C . PHE B 1 414 ? 11.773 -5.93 -20.875 1 98.38 414 PHE B C 1
ATOM 6961 O O . PHE B 1 414 ? 11.203 -4.852 -20.688 1 98.38 414 PHE B O 1
ATOM 6968 N N . LEU B 1 415 ? 12.883 -6.062 -21.469 1 98.19 415 LEU B N 1
ATOM 6969 C CA . LEU B 1 415 ? 13.586 -4.879 -21.938 1 98.19 415 LEU B CA 1
ATOM 6970 C C . LEU B 1 415 ? 12.758 -4.133 -22.984 1 98.19 415 LEU B C 1
ATOM 6972 O O . LEU B 1 415 ? 12.797 -2.9 -23.047 1 98.19 415 LEU B O 1
ATOM 6976 N N . GLN B 1 416 ? 11.938 -4.848 -23.719 1 97.25 416 GLN B N 1
ATOM 6977 C CA . GLN B 1 416 ? 11.117 -4.242 -24.766 1 97.25 416 GLN B CA 1
ATOM 6978 C C . GLN B 1 416 ? 9.742 -3.854 -24.219 1 97.25 416 GLN B C 1
ATOM 6980 O O . GLN B 1 416 ? 9.016 -3.084 -24.859 1 97.25 416 GLN B O 1
ATOM 6985 N N . GLY B 1 417 ? 9.336 -4.418 -23.109 1 97.81 417 GLY B N 1
ATOM 6986 C CA . GLY B 1 417 ? 8.039 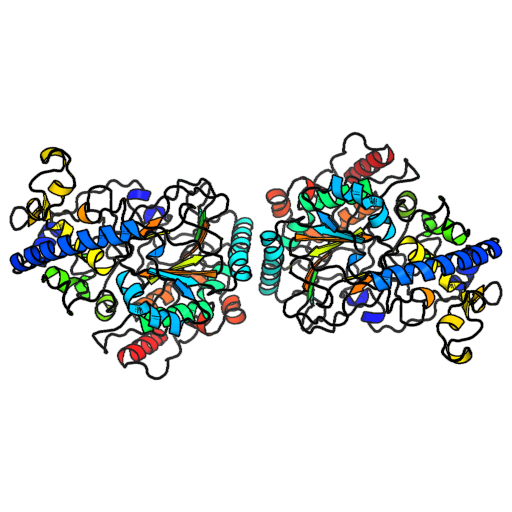-4.164 -22.516 1 97.81 417 GLY B CA 1
ATOM 6987 C C . GLY B 1 417 ? 6.918 -4.969 -23.156 1 97.81 417 GLY B C 1
ATOM 6988 O O . GLY B 1 417 ? 5.746 -4.617 -23.031 1 97.81 417 GLY B O 1
ATOM 6989 N N . THR B 1 418 ? 7.254 -5.996 -23.922 1 97.19 418 THR B N 1
ATOM 6990 C CA . THR B 1 418 ? 6.25 -6.875 -24.516 1 97.19 418 THR B CA 1
ATOM 6991 C C . THR B 1 418 ? 5.883 -8 -23.547 1 97.19 418 THR B C 1
ATOM 6993 O O . THR B 1 418 ? 6.57 -8.219 -22.547 1 97.19 418 THR B O 1
ATOM 6996 N N . PRO B 1 419 ? 4.789 -8.672 -23.766 1 95.5 419 PRO B N 1
ATOM 6997 C CA . PRO B 1 419 ? 4.375 -9.727 -22.844 1 95.5 419 PRO B CA 1
ATOM 6998 C C . PRO B 1 419 ? 5.418 -10.836 -22.703 1 95.5 419 PRO B C 1
ATOM 7000 O O . PRO B 1 419 ? 6.184 -11.086 -23.641 1 95.5 419 PRO B O 1
ATOM 7003 N N . ALA B 1 420 ? 5.414 -11.445 -21.562 1 95.5 420 ALA B N 1
ATOM 7004 C CA . ALA B 1 420 ? 6.289 -12.594 -21.375 1 95.5 420 ALA B CA 1
ATOM 7005 C C . ALA B 1 420 ? 6.043 -13.656 -22.453 1 95.5 420 ALA B C 1
ATOM 7007 O O . ALA B 1 420 ? 4.902 -13.859 -22.891 1 95.5 420 ALA B O 1
ATOM 7008 N N . PRO B 1 421 ? 6.988 -14.406 -22.828 1 92.81 421 PRO B N 1
ATOM 7009 C CA . PRO B 1 421 ? 6.957 -15.211 -24.062 1 92.81 421 PRO B CA 1
ATOM 7010 C C . PRO B 1 421 ? 5.879 -16.297 -24.031 1 92.81 421 PRO B C 1
ATOM 7012 O O . PRO B 1 421 ? 5.375 -16.703 -25.078 1 92.81 421 PRO B O 1
ATOM 7015 N N . ASP B 1 422 ? 5.527 -16.812 -22.906 1 91.44 422 ASP B N 1
ATOM 7016 C CA . ASP B 1 422 ? 4.57 -17.906 -22.812 1 91.44 422 ASP B CA 1
ATOM 7017 C C . ASP B 1 422 ? 3.135 -17.391 -22.922 1 91.44 422 ASP B C 1
ATOM 7019 O O . ASP B 1 422 ? 2.197 -18.188 -23.062 1 91.44 422 ASP B O 1
ATOM 7023 N N . PHE B 1 423 ? 2.988 -16.062 -22.938 1 92.19 423 PHE B N 1
ATOM 7024 C CA . PHE B 1 423 ? 1.649 -15.492 -22.875 1 92.19 423 PHE B CA 1
ATOM 7025 C C . PHE B 1 423 ? 1.291 -14.805 -24.172 1 92.19 423 PHE B C 1
ATOM 7027 O O . PHE B 1 423 ? 2.16 -14.578 -25.031 1 92.19 423 PHE B O 1
ATOM 7034 N N . PRO B 1 424 ? 0.002 -14.492 -24.344 1 87.56 424 PRO B N 1
ATOM 7035 C CA . PRO B 1 424 ? -0.398 -13.828 -25.578 1 87.56 424 PRO B CA 1
ATOM 7036 C C . PRO B 1 424 ? 0.404 -12.562 -25.859 1 87.56 424 PRO B C 1
ATOM 7038 O O . PRO B 1 424 ? 0.645 -11.766 -24.953 1 87.56 424 PRO B O 1
ATOM 7041 N N . GLY B 1 425 ? 0.765 -12.391 -27.109 1 90.5 425 GLY B N 1
ATOM 7042 C CA . GLY B 1 425 ? 1.671 -11.32 -27.516 1 90.5 425 GLY B CA 1
ATOM 7043 C C . GLY B 1 425 ? 0.988 -9.977 -27.625 1 90.5 425 GLY B C 1
ATOM 7044 O O . GLY B 1 425 ? -0.036 -9.734 -26.984 1 90.5 425 GLY B O 1
ATOM 7045 N N . GLY B 1 426 ? 1.633 -9.047 -28.344 1 91.56 426 GLY B N 1
ATOM 7046 C CA . GLY B 1 426 ? 1.148 -7.688 -28.531 1 91.56 426 GLY B CA 1
ATOM 7047 C C . GLY B 1 426 ? 2.074 -6.637 -27.938 1 91.56 426 GLY B C 1
ATOM 7048 O O . GLY B 1 426 ? 3.242 -6.918 -27.672 1 91.56 426 GLY B O 1
ATOM 7049 N N . GLU B 1 427 ? 1.529 -5.445 -27.812 1 94.81 427 GLU B N 1
ATOM 7050 C CA . GLU B 1 427 ? 2.346 -4.32 -27.375 1 94.81 427 GLU B CA 1
ATOM 7051 C C . GLU B 1 427 ? 2.652 -4.418 -25.875 1 94.81 427 GLU B C 1
ATOM 7053 O O . GLU B 1 427 ? 3.689 -3.939 -25.422 1 94.81 427 GLU B O 1
ATOM 7058 N N . GLY B 1 428 ? 1.704 -5.047 -25.219 1 96.06 428 GLY B N 1
ATOM 7059 C CA . GLY B 1 428 ? 1.888 -5.184 -23.781 1 96.06 428 GLY B CA 1
ATOM 7060 C C . GLY B 1 428 ? 2.158 -3.863 -23.078 1 96.06 428 GLY B C 1
ATOM 7061 O O . GLY B 1 428 ? 1.415 -2.896 -23.266 1 96.06 428 GLY B O 1
ATOM 7062 N N . GLU B 1 429 ? 3.279 -3.807 -22.359 1 98.06 429 GLU B N 1
ATOM 7063 C CA . GLU B 1 429 ? 3.602 -2.643 -21.531 1 98.06 429 GLU B CA 1
ATOM 7064 C C . GLU B 1 429 ? 4.637 -1.755 -22.219 1 98.06 429 GLU B C 1
ATOM 7066 O O . GLU B 1 429 ? 5.273 -0.92 -21.578 1 98.06 429 GLU B O 1
ATOM 7071 N N . SER B 1 430 ? 4.844 -1.876 -23.469 1 97.75 430 SER B N 1
ATOM 7072 C CA . SER B 1 430 ? 5.91 -1.18 -24.188 1 97.75 430 SER B CA 1
ATOM 7073 C C . SER B 1 430 ? 5.711 0.332 -24.141 1 97.75 430 SER B C 1
ATOM 7075 O O . SER B 1 430 ? 6.676 1.093 -24.234 1 97.75 430 SER B O 1
ATOM 7077 N N . HIS B 1 431 ? 4.477 0.784 -23.891 1 96.88 431 HIS B N 1
ATOM 7078 C CA . HIS B 1 431 ? 4.191 2.215 -23.844 1 96.88 431 HIS B CA 1
ATOM 7079 C C . HIS B 1 431 ? 3.711 2.645 -22.469 1 96.88 431 HIS B C 1
ATOM 7081 O O . HIS B 1 431 ? 3.164 3.738 -22.312 1 96.88 431 HIS B O 1
ATOM 7087 N N . HIS B 1 432 ? 3.838 1.797 -21.547 1 97.38 432 HIS B N 1
ATOM 7088 C CA . HIS B 1 432 ? 3.35 2.1 -20.219 1 97.38 432 HIS B CA 1
ATOM 7089 C C . HIS B 1 432 ? 4.25 3.117 -19.516 1 97.38 432 HIS B C 1
ATOM 7091 O O . HIS B 1 432 ? 5.477 3.029 -19.594 1 97.38 432 HIS B O 1
ATOM 7097 N N . VAL B 1 433 ? 3.662 4.051 -18.844 1 95.25 433 VAL B N 1
ATOM 7098 C CA . VAL B 1 433 ? 4.367 4.984 -17.984 1 95.25 433 VAL B CA 1
ATOM 7099 C C . VAL B 1 433 ? 4.688 4.309 -16.656 1 95.25 433 VAL B C 1
ATOM 7101 O O . VAL B 1 433 ? 3.822 3.67 -16.047 1 95.25 433 VAL B O 1
ATOM 7104 N N . GLY B 1 434 ? 5.996 4.418 -16.234 1 95.19 434 GLY B N 1
ATOM 7105 C CA . GLY B 1 434 ? 6.387 3.92 -14.93 1 95.19 434 GLY B CA 1
ATOM 7106 C C . GLY B 1 434 ? 6.766 2.451 -14.938 1 95.19 434 GLY B C 1
ATOM 7107 O O . GLY B 1 434 ? 6.902 1.831 -13.883 1 95.19 434 GLY B O 1
ATOM 7108 N N . ARG B 1 435 ? 6.895 1.837 -16.094 1 97.38 435 ARG B N 1
ATOM 7109 C CA . ARG B 1 435 ? 7.348 0.453 -16.188 1 97.38 435 ARG B CA 1
ATOM 7110 C C . ARG B 1 435 ? 8.758 0.299 -15.625 1 97.38 435 ARG B C 1
ATOM 7112 O O . ARG B 1 435 ? 9.586 1.198 -15.773 1 97.38 435 ARG B O 1
ATOM 7119 N N . ALA B 1 436 ? 9.023 -0.792 -15.008 1 95.94 436 ALA B N 1
ATOM 7120 C CA . ALA B 1 436 ? 10.352 -1.04 -14.461 1 95.94 436 ALA B CA 1
ATOM 7121 C C . ALA B 1 436 ? 11.398 -1.15 -15.562 1 95.94 436 ALA B C 1
ATOM 7123 O O . ALA B 1 436 ? 11.125 -1.717 -16.625 1 95.94 436 ALA B O 1
ATOM 7124 N N . THR B 1 437 ? 12.539 -0.627 -15.312 1 95.62 437 THR B N 1
ATOM 7125 C CA . THR B 1 437 ? 13.68 -0.753 -16.203 1 95.62 437 THR B CA 1
ATOM 7126 C C . THR B 1 437 ? 14.742 -1.664 -15.602 1 95.62 437 THR B C 1
ATOM 7128 O O . THR B 1 437 ? 14.656 -2.033 -14.43 1 95.62 437 THR B O 1
ATOM 7131 N N . ALA B 1 438 ? 15.672 -2.055 -16.469 1 96.75 438 ALA B N 1
ATOM 7132 C CA . ALA B 1 438 ? 16.781 -2.857 -15.953 1 96.75 438 ALA B CA 1
ATOM 7133 C C . ALA B 1 438 ? 17.562 -2.094 -14.891 1 96.75 438 ALA B C 1
ATOM 7135 O O . ALA B 1 438 ? 18.031 -2.682 -13.914 1 96.75 438 ALA B O 1
ATOM 7136 N N . GLU B 1 439 ? 17.719 -0.822 -15.055 1 95.5 439 GLU B N 1
ATOM 7137 C CA . GLU B 1 439 ? 18.406 0.021 -14.086 1 95.5 439 GLU B CA 1
ATOM 7138 C C . GLU B 1 439 ? 17.656 0.056 -12.758 1 95.5 439 GLU B C 1
ATOM 7140 O O . GLU B 1 439 ? 18.281 -0.013 -11.688 1 95.5 439 GLU B O 1
ATOM 7145 N N . TYR B 1 440 ? 16.391 0.182 -12.906 1 95 440 TYR B N 1
ATOM 7146 C CA . TYR B 1 440 ? 15.547 0.14 -11.711 1 95 440 TYR B CA 1
ATOM 7147 C C . TYR B 1 440 ? 15.781 -1.148 -10.93 1 95 440 TYR B C 1
ATOM 7149 O O . TYR B 1 440 ? 15.969 -1.118 -9.711 1 95 440 TYR B O 1
ATOM 7157 N N . VAL B 1 441 ? 15.742 -2.297 -11.617 1 97.12 441 VAL B N 1
ATOM 7158 C CA . VAL B 1 441 ? 15.875 -3.604 -10.984 1 97.12 441 VAL B CA 1
ATOM 7159 C C . VAL B 1 441 ? 17.25 -3.713 -10.312 1 97.12 441 VAL B C 1
ATOM 7161 O O . VAL B 1 441 ? 17.344 -4.137 -9.156 1 97.12 441 VAL B O 1
ATOM 7164 N N . LYS B 1 442 ? 18.266 -3.314 -10.961 1 96.56 442 LYS B N 1
ATOM 7165 C CA . LYS B 1 442 ? 19.625 -3.418 -10.438 1 96.56 442 LYS B CA 1
ATOM 7166 C C . LYS B 1 442 ? 19.812 -2.52 -9.219 1 96.56 442 LYS B C 1
ATOM 7168 O O . LYS B 1 442 ? 20.562 -2.861 -8.297 1 96.56 442 LYS B O 1
ATOM 7173 N N . ARG B 1 443 ? 19.109 -1.455 -9.172 1 94.62 443 ARG B N 1
ATOM 7174 C CA . ARG B 1 443 ? 19.281 -0.473 -8.109 1 94.62 443 ARG B CA 1
ATOM 7175 C C . ARG B 1 443 ? 18.438 -0.82 -6.895 1 94.62 443 ARG B C 1
ATOM 7177 O O . ARG B 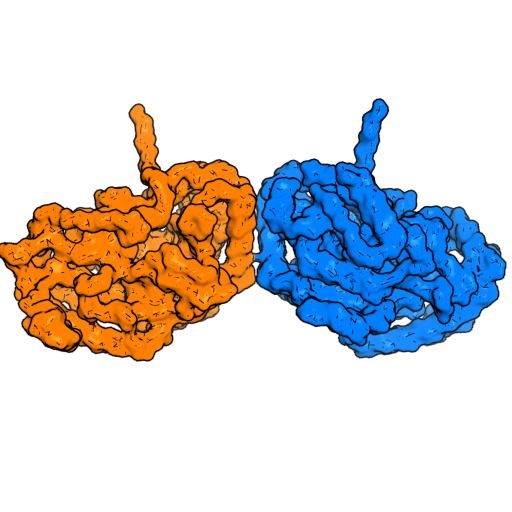1 443 ? 18.859 -0.605 -5.754 1 94.62 443 ARG B O 1
ATOM 7184 N N . TYR B 1 444 ? 17.234 -1.376 -7.168 1 92.94 444 TYR B N 1
ATOM 7185 C CA . TYR B 1 444 ? 16.281 -1.397 -6.062 1 92.94 444 TYR B CA 1
ATOM 7186 C C . TYR B 1 444 ? 15.891 -2.826 -5.707 1 92.94 444 TYR B C 1
ATOM 7188 O O . TYR B 1 444 ? 15.18 -3.057 -4.727 1 92.94 444 TYR B O 1
ATOM 7196 N N . CYS B 1 445 ? 16.266 -3.836 -6.461 1 95.31 445 CYS B N 1
ATOM 7197 C CA . CYS B 1 445 ? 16.047 -5.23 -6.094 1 95.31 445 CYS B CA 1
ATOM 7198 C C . CYS B 1 445 ? 17.312 -5.828 -5.48 1 95.31 445 CYS B C 1
ATOM 7200 O O . CYS B 1 445 ? 18.422 -5.348 -5.742 1 95.31 445 CYS B O 1
ATOM 7202 N N . ASP B 1 446 ? 17.141 -6.809 -4.637 1 96.06 446 ASP B N 1
ATOM 7203 C CA . ASP B 1 446 ? 18.266 -7.547 -4.07 1 96.06 446 ASP B CA 1
ATOM 7204 C C . ASP B 1 446 ? 19.062 -8.258 -5.164 1 96.06 446 ASP B C 1
ATOM 7206 O O . ASP B 1 446 ? 18.484 -8.703 -6.164 1 96.06 446 ASP B O 1
ATOM 7210 N N . PRO B 1 447 ? 20.375 -8.438 -4.914 1 96.75 447 PRO B N 1
ATOM 7211 C CA . PRO B 1 447 ? 21.203 -9.094 -5.926 1 96.75 447 PRO B CA 1
ATOM 7212 C C . PRO B 1 447 ? 20.672 -10.469 -6.32 1 96.75 447 PRO B C 1
ATOM 7214 O O . PRO B 1 447 ? 20.734 -10.844 -7.496 1 96.75 447 PRO B O 1
ATOM 7217 N N . VAL B 1 448 ? 20.172 -11.219 -5.402 1 97.25 448 VAL B N 1
ATOM 7218 C CA . VAL B 1 448 ? 19.656 -12.547 -5.707 1 97.25 448 VAL B CA 1
ATOM 7219 C C . VAL B 1 448 ? 18.469 -12.438 -6.656 1 97.25 448 VAL B C 1
ATOM 7221 O O . VAL B 1 448 ? 18.266 -13.289 -7.523 1 97.25 448 VAL B O 1
ATOM 7224 N N . GLY B 1 449 ? 17.688 -11.375 -6.473 1 98.12 449 GLY B N 1
ATOM 7225 C CA . GLY B 1 449 ? 16.578 -11.133 -7.379 1 98.12 449 GLY B CA 1
ATOM 7226 C C . GLY B 1 449 ? 17.016 -10.75 -8.781 1 98.12 449 GLY B C 1
ATOM 7227 O O . GLY B 1 449 ? 16.438 -11.211 -9.766 1 98.12 449 GLY B O 1
ATOM 7228 N N . VAL B 1 450 ? 18.031 -9.922 -8.844 1 98.38 450 VAL B N 1
ATOM 7229 C CA . VAL B 1 450 ? 18.594 -9.492 -10.117 1 98.38 450 VAL B CA 1
ATOM 7230 C C . VAL B 1 450 ? 19.109 -10.711 -10.883 1 98.38 450 VAL B C 1
ATOM 7232 O O . VAL B 1 450 ? 18.875 -10.844 -12.086 1 98.38 450 VAL B O 1
ATOM 7235 N N . GLN B 1 451 ? 19.734 -11.578 -10.172 1 98.12 451 GLN B N 1
ATOM 7236 C CA . GLN B 1 451 ? 20.266 -12.812 -10.758 1 98.12 451 GLN B CA 1
ATOM 7237 C C . GLN B 1 451 ? 19.141 -13.719 -11.234 1 98.12 451 GLN B C 1
ATOM 7239 O O . GLN B 1 451 ? 19.203 -14.242 -12.352 1 98.12 451 GLN B O 1
ATOM 7244 N N . ALA B 1 452 ? 18.141 -13.883 -10.445 1 98.25 452 ALA B N 1
ATOM 7245 C CA . ALA B 1 452 ? 17.031 -14.773 -10.766 1 98.25 452 ALA B CA 1
ATOM 7246 C C . ALA B 1 452 ? 16.297 -14.32 -12.031 1 98.25 452 ALA B C 1
ATOM 7248 O O . ALA B 1 452 ? 15.727 -15.133 -12.758 1 98.25 452 ALA B O 1
ATOM 7249 N N . MET B 1 453 ? 16.391 -13.008 -12.32 1 98.12 453 MET B N 1
ATOM 7250 C CA . MET B 1 453 ? 15.719 -12.445 -13.477 1 98.12 453 MET B CA 1
ATOM 7251 C C . MET B 1 453 ? 16.609 -12.492 -14.711 1 98.12 453 MET B C 1
ATOM 7253 O O . MET B 1 453 ? 16.234 -12 -15.781 1 98.12 453 MET B O 1
ATOM 7257 N N . GLY B 1 454 ? 17.812 -13.062 -14.555 1 98.06 454 GLY B N 1
ATOM 7258 C CA . GLY B 1 454 ? 18.734 -13.211 -15.672 1 98.06 454 GLY B CA 1
ATOM 7259 C C . GLY B 1 454 ? 19.453 -11.922 -16.016 1 98.06 454 GLY B C 1
ATOM 7260 O O . GLY B 1 454 ? 19.922 -11.75 -17.141 1 98.06 454 GLY B O 1
ATOM 7261 N N . LEU B 1 455 ? 19.5 -10.977 -15.086 1 98.31 455 LEU B N 1
ATOM 7262 C CA . LEU B 1 455 ? 20.109 -9.68 -15.359 1 98.31 455 LEU B CA 1
ATOM 7263 C C . LEU B 1 455 ? 21.547 -9.625 -14.836 1 98.31 455 LEU B C 1
ATOM 7265 O O . LEU B 1 455 ? 22.281 -8.688 -15.133 1 98.31 455 LEU B O 1
ATOM 7269 N N . GLU B 1 456 ? 21.953 -10.625 -14.031 1 97.88 456 GLU B N 1
ATOM 7270 C CA . GLU B 1 456 ? 23.312 -10.812 -13.539 1 97.88 456 GLU B CA 1
ATOM 7271 C C . GLU B 1 456 ? 23.672 -12.297 -13.438 1 97.88 456 GLU B C 1
ATOM 7273 O O . GLU B 1 456 ? 22.781 -13.156 -13.469 1 97.88 456 GLU B O 1
ATOM 7278 N N . LYS B 1 457 ? 24.906 -12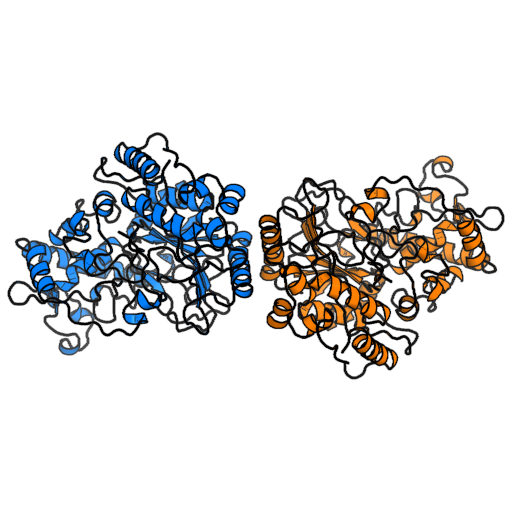.578 -13.297 1 97.75 457 LYS B N 1
ATOM 7279 C CA . LYS B 1 457 ? 25.406 -13.945 -13.234 1 97.75 457 LYS B CA 1
ATOM 7280 C C . LYS B 1 457 ? 24.891 -14.664 -11.984 1 97.75 457 LYS B C 1
ATOM 7282 O O . LYS B 1 457 ? 24.891 -14.086 -10.891 1 97.75 457 LYS B O 1
ATOM 7287 N N . LEU B 1 458 ? 24.438 -15.898 -12.25 1 97.5 458 LEU B N 1
ATOM 7288 C CA . LEU B 1 458 ? 24.031 -16.734 -11.125 1 97.5 458 LEU B CA 1
ATOM 7289 C C . LEU B 1 458 ? 25.234 -17.219 -10.336 1 97.5 458 LEU B C 1
ATOM 7291 O O . LEU B 1 458 ? 26.281 -17.5 -10.906 1 97.5 458 LEU B O 1
ATOM 7295 N N . SER B 1 459 ? 25.016 -17.297 -9.07 1 92.94 459 SER B N 1
ATOM 7296 C CA . SER B 1 459 ? 26.062 -17.859 -8.219 1 92.94 459 SER B CA 1
ATOM 7297 C C . SER B 1 459 ? 25.922 -19.375 -8.086 1 92.94 459 SER B C 1
ATOM 7299 O O . SER B 1 459 ? 24.797 -19.891 -7.992 1 92.94 459 SER B O 1
ATOM 7301 N N . VAL B 1 460 ? 26.984 -20.016 -8.125 1 87.38 460 VAL B N 1
ATOM 7302 C CA . VAL B 1 460 ? 26.969 -21.453 -7.883 1 87.38 460 VAL B CA 1
ATOM 7303 C C . VAL B 1 460 ? 27.094 -21.734 -6.387 1 87.38 460 VAL B C 1
ATOM 7305 O O . VAL B 1 460 ? 28.141 -21.469 -5.785 1 87.38 460 VAL B O 1
ATOM 7308 N N . PRO B 1 461 ? 26.078 -22.203 -5.836 1 84.19 461 PRO B N 1
ATOM 7309 C CA . PRO B 1 461 ? 26.172 -22.5 -4.402 1 84.19 461 PRO B CA 1
ATOM 7310 C C . PRO B 1 461 ? 27.219 -23.562 -4.082 1 84.19 461 PRO B C 1
ATOM 7312 O O . PRO B 1 461 ? 27.484 -24.453 -4.906 1 84.19 461 PRO B O 1
ATOM 7315 N N . ASP B 1 462 ? 27.703 -23.547 -2.916 1 84.06 462 ASP B N 1
ATOM 7316 C CA . ASP B 1 462 ? 28.672 -24.547 -2.48 1 84.06 462 ASP B CA 1
ATOM 7317 C C . ASP B 1 462 ? 28 -25.906 -2.223 1 84.06 462 ASP B C 1
ATOM 7319 O O . ASP B 1 462 ? 26.859 -25.953 -1.76 1 84.06 462 ASP B O 1
ATOM 7323 N N . GLY B 1 463 ? 28.656 -26.953 -2.529 1 83.81 463 GLY B N 1
ATOM 7324 C CA . GLY B 1 463 ? 28.188 -28.297 -2.168 1 83.81 463 GLY B CA 1
ATOM 7325 C C . GLY B 1 463 ? 27.109 -28.828 -3.094 1 83.81 463 GLY B C 1
ATOM 7326 O O . GLY B 1 463 ? 26.422 -29.781 -2.758 1 83.81 463 GLY B O 1
ATOM 7327 N N . GLU B 1 464 ? 27.047 -28.297 -4.273 1 85.69 464 GLU B N 1
ATOM 7328 C CA . GLU B 1 464 ? 26.031 -28.734 -5.234 1 85.69 464 GLU B CA 1
ATOM 7329 C C . GLU B 1 464 ? 26.469 -30.031 -5.926 1 85.69 464 GLU B C 1
ATOM 7331 O O . GLU B 1 464 ? 27.672 -30.312 -6.012 1 85.69 464 GLU B O 1
ATOM 7336 N N . SER B 1 465 ? 25.469 -30.859 -6.328 1 87.69 465 SER B N 1
ATOM 7337 C CA . SER B 1 465 ? 25.75 -32.031 -7.156 1 87.69 465 SER B CA 1
ATOM 7338 C C . SER B 1 465 ? 26.375 -31.625 -8.484 1 87.69 465 SER B C 1
ATOM 7340 O O . SER B 1 465 ? 26.281 -30.469 -8.898 1 87.69 465 SER B O 1
ATOM 7342 N N . PRO B 1 466 ? 27.062 -32.594 -9.125 1 89.69 466 PRO B N 1
ATOM 7343 C CA . PRO B 1 466 ? 27.625 -32.281 -10.445 1 89.69 466 PRO B CA 1
ATOM 7344 C C . PRO B 1 466 ? 26.578 -31.766 -11.438 1 89.69 466 PRO B C 1
ATOM 7346 O O . PRO B 1 466 ? 26.828 -30.844 -12.203 1 89.69 466 PRO B O 1
ATOM 7349 N N . GLY B 1 467 ? 25.422 -32.344 -11.461 1 92.19 467 GLY B N 1
ATOM 7350 C CA . GLY B 1 467 ? 24.359 -31.906 -12.352 1 92.19 467 GLY B CA 1
ATOM 7351 C C . GLY B 1 467 ? 23.875 -30.5 -12.062 1 92.19 467 GLY B C 1
ATOM 7352 O O . GLY B 1 467 ? 23.625 -29.719 -12.984 1 92.19 467 GLY B O 1
ATOM 7353 N N . ALA B 1 468 ? 23.828 -30.25 -10.797 1 94 468 ALA B N 1
ATOM 7354 C CA . ALA B 1 468 ? 23.375 -28.922 -10.383 1 94 468 ALA B CA 1
ATOM 7355 C C . ALA B 1 468 ? 24.391 -27.859 -10.766 1 94 468 ALA B C 1
ATOM 7357 O O . ALA B 1 468 ? 24.031 -26.781 -11.234 1 94 468 ALA B O 1
ATOM 7358 N N . LYS B 1 469 ? 25.609 -28.141 -10.508 1 94.5 469 LYS B N 1
ATOM 7359 C CA . LYS B 1 469 ? 26.672 -27.219 -10.898 1 94.5 469 LYS B CA 1
ATOM 7360 C C . LYS B 1 469 ? 26.672 -26.984 -12.406 1 94.5 469 LYS B C 1
ATOM 7362 O O . LYS B 1 469 ? 26.797 -25.844 -12.859 1 94.5 469 LYS B O 1
ATOM 7367 N N . ALA B 1 470 ? 26.547 -28.031 -13.102 1 94.44 470 ALA B N 1
ATOM 7368 C CA . ALA B 1 470 ? 26.516 -27.953 -14.562 1 94.44 470 ALA B CA 1
ATOM 7369 C C . ALA B 1 470 ? 25.328 -27.109 -15.023 1 94.44 470 ALA B C 1
ATOM 7371 O O . ALA B 1 470 ? 25.453 -26.344 -15.984 1 94.44 470 ALA B O 1
ATOM 7372 N N . ALA B 1 471 ? 24.234 -27.281 -14.422 1 96.19 471 ALA B N 1
ATOM 7373 C CA . ALA B 1 471 ? 23.031 -26.531 -14.781 1 96.19 471 ALA B CA 1
ATOM 7374 C C . ALA B 1 471 ? 23.266 -25.031 -14.617 1 96.19 471 ALA B C 1
ATOM 7376 O O . ALA B 1 471 ? 22.906 -24.234 -15.508 1 96.19 471 ALA B O 1
ATOM 7377 N N . VAL B 1 472 ? 23.875 -24.594 -13.5 1 97.38 472 VAL B N 1
ATOM 7378 C CA . VAL B 1 472 ? 24.078 -23.188 -13.211 1 97.38 472 VAL B CA 1
ATOM 7379 C C . VAL B 1 472 ? 25.125 -22.609 -14.164 1 97.38 472 VAL B C 1
ATOM 7381 O O . VAL B 1 472 ? 24.953 -21.5 -14.688 1 97.38 472 VAL B O 1
ATOM 7384 N N . GLU B 1 473 ? 26.141 -23.375 -14.398 1 96.44 473 GLU B N 1
ATOM 7385 C CA . GLU B 1 473 ? 27.188 -22.922 -15.312 1 96.44 473 GLU B CA 1
ATOM 7386 C C . GLU B 1 473 ? 26.641 -22.781 -16.734 1 96.44 473 GLU B C 1
ATOM 7388 O O . GLU B 1 473 ? 26.922 -21.797 -17.422 1 96.44 473 GLU B O 1
ATOM 7393 N N . ARG B 1 474 ? 25.922 -23.766 -17.156 1 96.88 474 ARG B N 1
ATOM 7394 C CA . ARG B 1 474 ? 25.312 -23.703 -18.484 1 96.88 474 ARG B CA 1
ATOM 7395 C C . ARG B 1 474 ? 24.328 -22.547 -18.578 1 96.88 474 ARG B C 1
ATOM 7397 O O . ARG B 1 474 ? 24.25 -21.875 -19.609 1 96.88 474 ARG B O 1
ATOM 7404 N N . ALA B 1 475 ? 23.547 -22.391 -17.531 1 98 475 ALA B N 1
ATOM 7405 C CA . ALA B 1 475 ? 22.609 -21.266 -17.5 1 98 475 ALA B CA 1
ATOM 7406 C C . ALA B 1 475 ? 23.344 -19.938 -17.656 1 98 475 ALA B C 1
ATOM 7408 O O . ALA B 1 475 ? 22.891 -19.062 -18.406 1 98 475 ALA B O 1
ATOM 7409 N N . ASN B 1 476 ? 24.406 -19.766 -16.906 1 98.25 476 ASN B N 1
ATOM 7410 C CA . ASN B 1 476 ? 25.188 -18.547 -17.016 1 98.25 476 ASN B CA 1
ATOM 7411 C C . ASN B 1 476 ? 25.672 -18.312 -18.453 1 98.25 476 ASN B C 1
ATOM 7413 O O . ASN B 1 476 ? 25.625 -17.203 -18.969 1 98.25 476 ASN B O 1
ATOM 7417 N N . THR B 1 477 ? 26.109 -19.359 -19.078 1 98.06 477 THR B N 1
ATOM 7418 C CA . THR B 1 477 ? 26.547 -19.266 -20.453 1 98.06 477 THR B CA 1
ATOM 7419 C C . THR B 1 477 ? 25.406 -18.859 -21.375 1 98.06 477 THR B C 1
ATOM 7421 O O . THR B 1 477 ? 25.562 -17.953 -22.203 1 98.06 477 THR B O 1
ATOM 7424 N N . ILE B 1 478 ? 24.312 -19.469 -21.219 1 98.25 478 ILE B N 1
ATOM 7425 C CA . ILE B 1 478 ? 23.141 -19.203 -22.031 1 98.25 478 ILE B CA 1
ATOM 7426 C C . ILE B 1 478 ? 22.688 -17.766 -21.844 1 98.25 478 ILE B C 1
ATOM 7428 O O . ILE B 1 478 ? 22.266 -17.094 -22.797 1 98.25 478 ILE B O 1
ATOM 7432 N N . LEU B 1 479 ? 22.797 -17.281 -20.672 1 97.88 479 LEU B N 1
ATOM 7433 C CA . LEU B 1 479 ? 22.359 -15.93 -20.297 1 97.88 479 LEU B CA 1
ATOM 7434 C C . LEU B 1 479 ? 23.391 -14.891 -20.719 1 97.88 479 LEU B C 1
ATOM 7436 O O . LEU B 1 479 ? 23.141 -13.688 -20.656 1 97.88 479 LEU B O 1
ATOM 7440 N N . GLY B 1 480 ? 24.531 -15.32 -21.125 1 97.75 480 GLY B N 1
ATOM 7441 C CA . GLY B 1 480 ? 25.547 -14.414 -21.656 1 97.75 480 GLY B CA 1
ATOM 7442 C C . GLY B 1 480 ? 26.531 -13.945 -20.609 1 97.75 480 GLY B C 1
ATOM 7443 O O . GLY B 1 480 ? 27.125 -12.867 -20.75 1 97.75 480 GLY B O 1
ATOM 7444 N N . PHE B 1 481 ? 26.641 -14.617 -19.609 1 96.12 481 PHE B N 1
ATOM 7445 C CA . PHE B 1 481 ? 27.578 -14.242 -18.562 1 96.12 481 PHE B CA 1
ATOM 7446 C C . PHE B 1 481 ? 28.781 -15.18 -18.547 1 96.12 481 PHE B C 1
ATOM 7448 O O . PHE B 1 481 ? 28.641 -16.391 -18.719 1 96.12 481 PHE B O 1
#

Solvent-accessible surface area (backbone atoms only — not comparable to full-atom values): 48584 Å² total; per-residue (Å²): 133,75,84,75,78,80,63,42,63,68,67,57,75,42,57,25,32,50,78,65,55,66,54,77,84,68,84,58,56,64,68,44,23,53,48,52,51,59,58,34,61,94,26,56,68,44,33,55,52,37,49,51,55,46,54,54,50,39,56,54,49,41,54,54,43,46,70,45,37,38,73,67,54,45,76,30,44,47,95,43,40,70,63,37,45,65,74,40,42,69,58,33,60,47,22,24,31,38,37,34,40,60,44,37,60,43,70,61,28,33,23,35,49,53,46,50,52,50,45,42,70,70,26,76,83,64,52,37,40,52,76,92,62,50,28,32,39,68,48,56,51,44,48,54,52,49,45,54,67,15,28,63,54,48,48,48,50,43,20,50,51,33,58,72,64,40,49,52,86,43,62,69,41,49,41,20,51,68,46,55,34,56,61,74,42,44,34,34,53,31,48,52,64,42,55,74,79,46,41,66,46,25,24,60,60,26,23,52,26,69,75,30,60,79,9,27,40,58,27,44,61,58,48,32,49,47,61,30,30,53,91,42,93,71,37,55,92,47,44,45,38,24,55,74,56,32,32,38,55,90,60,74,23,47,51,41,45,77,57,63,42,66,21,39,28,31,37,26,26,28,64,33,36,68,58,18,39,39,53,28,32,34,60,39,24,60,65,52,44,49,45,66,71,51,49,58,42,47,45,64,76,47,50,48,72,74,53,73,62,35,61,70,62,37,64,33,68,86,26,46,41,78,40,56,78,89,65,44,60,33,60,50,77,47,42,39,85,34,18,32,23,38,58,53,90,79,70,54,62,79,63,41,58,91,53,28,51,25,38,49,59,70,43,40,24,11,19,34,38,37,30,34,42,64,27,38,29,29,37,29,53,43,13,69,36,90,50,49,24,29,35,40,43,44,48,34,21,46,30,20,56,68,35,28,55,48,34,46,53,32,41,53,19,52,76,57,20,30,39,43,60,44,32,34,26,63,61,61,49,52,81,44,65,71,52,50,45,73,66,51,40,64,71,72,35,44,69,68,18,32,22,24,50,57,75,43,68,66,79,77,68,84,90,59,51,70,6,21,48,48,9,50,54,49,22,24,50,67,56,70,86,132,76,83,78,76,81,63,42,63,68,68,56,76,43,56,26,33,50,80,65,56,66,56,79,86,69,83,60,56,65,66,44,22,52,47,53,52,61,60,34,61,95,26,58,68,44,34,55,54,36,50,51,55,47,53,55,52,40,58,54,50,42,54,54,43,46,70,45,39,38,72,68,53,45,75,29,42,46,93,44,38,69,62,37,45,65,74,37,43,69,57,32,62,47,22,23,31,38,37,35,38,58,45,37,60,44,69,61,29,33,26,36,50,53,47,48,52,51,45,41,69,71,27,74,83,65,51,38,41,51,74,92,63,51,26,33,38,69,48,57,52,44,48,54,54,48,45,53,67,15,26,62,53,48,48,48,52,43,19,49,51,33,56,72,63,39,49,52,86,43,63,68,41,49,42,20,49,68,46,56,35,57,60,75,41,44,33,32,53,31,50,53,64,42,56,76,79,46,42,66,47,26,24,60,59,26,23,51,26,69,76,30,61,80,9,28,40,59,26,45,60,56,48,33,50,48,59,30,31,52,94,40,92,72,37,55,90,46,44,45,38,24,55,76,56,32,33,39,56,90,61,74,22,45,50,40,46,76,58,63,43,65,21,40,28,31,37,27,26,26,64,35,37,69,57,20,38,40,53,28,30,34,58,40,25,61,67,52,43,50,46,66,70,51,47,58,41,45,45,63,76,46,50,49,71,74,54,72,64,35,63,70,62,38,64,32,66,86,27,44,42,77,42,55,78,89,63,44,62,33,60,48,75,46,43,39,85,34,17,34,24,38,57,56,89,77,70,53,62,79,62,43,57,90,52,27,50,25,37,49,59,69,43,40,23,11,19,35,38,36,29,34,41,63,25,38,28,30,37,29,53,42,14,69,36,90,50,49,24,28,34,40,42,46,49,34,22,46,30,20,55,68,34,27,55,48,35,46,52,32,42,53,20,52,77,57,22,30,39,43,59,44,33,34,26,63,63,61,50,52,81,44,66,74,53,52,45,74,66,52,41,65,72,74,34,44,70,69,18,33,22,24,51,58,77,42,68,67,80,76,67,85,89,58,51,71,7,22,48,49,9,50,54,49,22,24,49,67,56,70,86

Foldseek 3Di:
D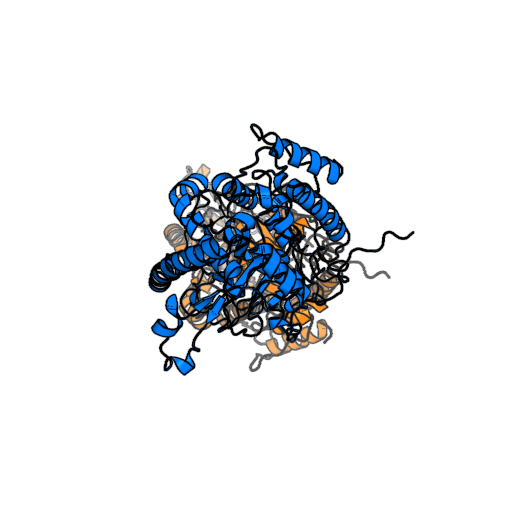PPPPLFFAFDAPLQQACVLVVHDFDFDDCVLLVLVQVLQPPQQVLLLVLVQVLLVVLVVVLVVLLVCFQVLAEEAELVCLLVSCLVCQVSCQQQQKYKYAQLDPQVLLLVLVVQVVVLCVQVVVWAAPPRVDHFKTLAFFFPSNLQVQQPPSVLQNLLSCQVRHADAPDLQQQWASNAWFWDTDIKGWAAAFDQSPWWAWFFALAFSLVSDCQALVQLCQCSCLSNSNLVHPVHRLRHCRSVLRGQSAPFLAAQHDGFDFQKWKKFWNAWDFPQQFAKWWQRGQSSVLSLLVSLLQKDFQDDCVRVVVDLVVRSNSVRMDGQHDPRRDSDRPQHHHRHTRHDDPPSRSSNVCVSRTHGNGTGGGNMMMIGGSRIIMITNSGRNDRGIGIIGIITRGIQALSNLLQLLQQVVCNQQQWGRRSHHTDNHCNPRPNGDHLVNCVVPGDPSSCVSSLNDQDDDDPPRRNSHNSRSVSSRVSSPD/DPPPPLFFAFDAPLQQACVLVVPDFDFDDCVLLVLVQVLQPPQQVLLLVLVQVLLVVLVVVLVVLLVCFQVLAAEAELVCQLVSCLVCQVSCQQQQKYKYAQLDPQVLLLVLVVQVVVLCVQVVVWAAPPGVDHFKTLAFFFPSNLQVQQPPSVLQNLLSCQVRHADAPDLQQQWASNAWFWDTDIKGWAAAFDQSPWWAWFFALAFSLVSDCQALVQLCQCSCLSNSRLVHPVHGLRHCRSVLRGQSAPFLAAQHDGFDFQKWKKFWNAWDFPQQFAKWWQRGQSSVLSLLVSLLQKDFQDDCVRVVVDLVVRSDSVRMDGQHDPRRDSDRPQHHHRHTRHDDPPSRSSNVCVSRTHGNGTGGGNMMMIGGSRIIMITNSGRNDRGIGIIGIITRGIQALSVLLQLLQQVVCNQQQWGRRSHHTDNHCNPRPNGDHLVNCVVPGDPSSCVSSLNDQDDDDPPRRNSHNSRSVSSRVSSPD

InterPro domains:
  IPR010856 Gig2-like [PF07350] (26-455)
  IPR010856 Gig2-like [PTHR30613] (4-479)
  IPR027443 Isopenicillin N synthase-like superfamily [G3DSA:2.60.120.330] (15-457)

pLDDT: mean 94.57, std 8.39, range [21.11, 98.94]

Radius of gyration: 35.68 Å; Cα contacts (8 Å, |Δi|>4): 2141; chains: 2; bounding box: 59×112×87 Å